Protein AF-A0AAF0R023-F1 (afdb_monomer)

Foldseek 3Di:
DDDDDDDDDDDDDDDDDDDDDDDDDDDPPFWKKKKKKWFFKWAQFDCPDPFFFKKKWKDQDPLDIDIFDTHRPCGRIGGGRDMDIDIDTPCLQPDQPGWMKMWMWGDDPFDTHTRWIFIGHNCVLDPPPDDQPPDPPQKDKDKTFTAGPVRHTGIITIMMIGMGTPPPDDDDDPPDPPPDPDDPPPPVVVVVVVPPDDDDDDDDPVVVVVVVVVVVVVVPPDDDDDDDDDDDDDDDDDDDDDDDDDDDDDDDPDDDDPVVVVVVVVVVVVVVDDDDDDDDDDDDDDDDDDDDDDDDDDDDDDDDDDPVNVVVVPPDDDDPDPDDDDDDDDDDDDDDDDDDDDDDDDDDDDDDDDDDDDDDDDDDDDDDDDDDDPPPPPPPQAADDFPFDDDDFDDAQQFQQQWDALDQKIKGWFQDWDWADKQAFPDDPFKIKTKTQGDPDDPQWFFLETAMAIVVDRHTLFTFMTMHGNDDDDDPPPPPDDDTQKDFAPFWDWFDWDDPRGPATKTKIDRHHDPQWARAAIYMHSDPDTDDSRNGITGGPVQWAFKFFDDWRDWDDDPPDPWIKTKGQMFGPDWFQPAFFARRRHMDIHRDDDHSDGGRHTTGGRPPPLLRLDDDPSSVLVLCLQAFAKEFEDAPAQQAFADQLVLLVLFKFKDFPPDPDTDRAHSLNQVFDFADAADQGIEIAAHDPDPVSSSVSRSYDLVHWFWAWAWGQTSNSQKIKIKTKIWTQWFAFWWKWFQPDIRGFDCQLIAGTAIAIKIFIAGSSRRHTAWMWFFDDVATDTGGQVPADDDDRNHTYWWQFHRNGGTDRDADWDFDAPVVRRTHTITGTDGHPRIDRNSPRYAHQYDCSNDPPSHHHGRCLRNNYFHGAWWADPLVPRVVVVQVPDDPVPPDDPVVVCVRYDPSSGIGHGHGHPCNPPCSRGPGGD

Sequence (926 aa):
MDPTTTTNLVIPTPQSSSLSYQPSPNNNNNNSHILEITLISAQDLAPVSKSLRTYALTWINPNRKRSTKVDNEGHNSPTWNDKFSFKVNEEFLYSENSAVHVEIYTVSWFRDVLVGTINVQLNNLISPCVNFQNSSNGKRFVALQIRRPSGNPQGILNMGVAIIESSMRSMPLICKEIMDPTSLDYRDILDKKMSENYQEVVDDDKQRELNEKVQLWRSMSLGYSEVNNDEFPIKGGSICNGSMVNGSELCSDVGPSASIVAAEIAAKRYQQLLPTVQPEQQQEVETKKSKEMEDGESSLILEDLTAEEAYVKGLLSSNREKLRKETIATQTQAINGGHVRRNSDGGGLFSCFGNAYEEMFGSDCCCWDSFTDYNYDEIEPQSFTLPSPIPQWPQGKGFAQGKICLGEIEAVQITKFKKIWSCTPLFGKSKSVSFYKPDEIPQGFSIVGHYCQPDSVKNITGYVLAVKDLKPKKSLQDLTSKLPALAKPVNYTLVYNANALYKEVGYIWLPNAPVGYKAMGFVATAEPNEPNLDEVKCVRADLTESCETCEVVFSANSFFAKRQFQVWKTRPCKRGMLCRGVSVGTFFCSTSFTKGDDLTVACLKNLDSSLQAMPILEQVHALIKHYGPTVYFHPDEIYLPSSVPWFFSNGALLFKDGKDNGITIDAKGSNLPAGGRNDGKYWLDLPNKDVENRQTVKCGKIETAELYVHVKPAEGGTCTDIAMWIFCPFNGPATLKVGLINLSLNKVGEHICDWEHYTLRISNFSGELCSVYFSEHSGGEWVDARDLEFIEGNKSVVYASRNGHASFPHPGCYLQGNTKLGIGARNDCAKSKYYVDSSSKYRIIAAEYLGEGTVVEPPWLQYMREWGPTIEYKSGYEVDEILKHLPSFFRFSVETLVELFPTELYGEAGPTGPKEKNNWFGDERW

Organism: Solanum verrucosum (NCBI:txid315347)

Nearest PDB structures (foldseek):
  9bky-assembly3_C  TM=7.500E-01  e=1.943E-08  Trichomonas vaginalis G3
  1wfj-assembly1_A  TM=7.211E-01  e=1.690E-07  Arabidopsis thaliana
  7vs3-assembly1_A  TM=7.410E-01  e=4.942E-06  Rattus norvegicus
  6fdg-assembly1_D  TM=3.000E-01  e=9.853E+00  Staphylococcus aureus

Solvent-accessible surface area (backbone atoms only — not comparable to full-atom values): 56007 Å² total; per-residue (Å²): 134,86,89,84,89,86,91,89,87,85,89,84,87,81,90,87,88,84,90,78,91,77,84,77,97,71,81,86,73,83,62,44,33,36,43,34,40,28,49,38,34,39,34,61,43,62,84,87,49,102,65,38,26,34,32,38,40,37,30,76,46,92,82,55,68,46,70,48,61,73,26,77,77,41,44,48,42,30,59,62,66,37,76,50,76,44,84,39,43,62,68,58,70,70,38,90,84,29,40,42,38,35,40,33,32,27,63,52,98,84,62,66,44,74,45,25,36,39,79,43,48,43,65,82,75,50,65,92,88,61,81,72,83,84,46,102,77,52,66,46,77,49,78,42,74,21,21,29,88,85,67,49,77,48,33,41,36,36,36,38,40,34,71,42,66,68,86,80,66,78,80,84,88,86,80,87,74,93,87,77,96,81,72,97,64,72,60,68,63,49,58,59,67,71,70,79,84,79,87,91,86,84,89,60,74,68,64,54,62,51,51,56,53,53,55,62,63,65,75,76,76,83,84,86,84,89,87,82,87,81,89,88,79,92,81,87,80,85,87,90,80,90,82,86,92,85,91,86,92,84,91,74,100,71,78,81,54,69,71,56,56,51,50,54,55,53,53,62,55,60,76,75,70,79,83,87,87,85,85,88,86,89,88,87,88,90,86,87,87,86,90,86,83,86,90,82,92,78,86,86,83,87,82,90,83,56,79,65,61,60,59,75,65,70,83,84,78,89,78,99,79,86,90,81,93,83,87,81,88,86,80,90,88,82,88,89,86,82,88,82,92,78,86,86,81,88,90,81,81,89,89,89,82,85,88,86,81,82,88,80,91,83,89,79,90,83,82,82,80,89,84,68,86,80,78,72,75,83,72,74,59,50,59,68,78,72,85,42,83,85,73,90,71,64,93,63,85,28,38,45,65,50,43,43,71,27,59,54,35,38,37,32,80,35,61,46,62,43,83,58,46,43,61,32,58,69,71,76,97,64,81,36,37,34,33,27,44,74,41,90,75,57,92,79,51,44,37,31,42,24,38,69,51,34,62,91,54,66,53,38,76,65,41,37,44,28,37,26,68,44,78,74,83,85,59,99,76,78,81,75,82,78,75,65,52,57,41,54,30,78,52,71,45,83,66,47,68,52,56,98,62,34,75,40,57,32,34,33,29,41,50,39,40,43,95,69,39,32,19,47,21,32,45,74,38,50,56,94,66,82,79,60,57,79,72,36,38,15,38,29,46,90,52,39,29,63,38,40,76,75,48,77,59,44,71,50,80,53,96,88,49,102,47,49,42,37,31,24,41,50,36,38,68,56,68,19,51,89,31,36,22,21,59,44,52,22,38,48,72,40,44,78,78,58,98,77,64,85,61,86,41,32,19,38,31,39,63,46,87,76,53,48,27,48,68,43,73,71,34,47,55,50,47,37,51,50,42,28,33,40,36,21,35,21,74,86,55,65,49,35,35,20,25,70,43,56,52,24,66,73,46,22,23,44,36,39,69,98,44,96,73,59,40,82,43,43,54,56,26,73,78,53,69,68,48,82,65,70,75,81,49,39,28,24,45,70,38,87,90,44,71,68,58,29,51,50,49,34,31,34,39,57,92,59,35,41,28,43,25,36,47,38,44,29,54,34,38,52,23,40,31,42,35,38,30,42,40,23,45,22,28,36,42,38,33,40,28,52,60,90,48,75,46,76,44,88,60,41,60,51,39,38,42,34,72,45,42,37,32,42,34,25,35,19,35,69,64,44,72,52,28,39,32,27,31,39,89,96,40,37,51,78,43,48,55,88,79,53,45,64,82,58,62,54,14,32,47,33,20,20,18,42,43,64,47,34,32,33,65,57,70,45,78,46,60,59,59,49,65,91,67,34,28,26,44,45,34,43,21,32,82,46,94,48,62,46,51,41,38,76,34,56,44,73,38,42,38,74,90,71,41,90,78,72,50,69,60,56,51,46,72,34,36,36,32,31,36,6,62,63,45,83,49,72,36,66,57,66,52,52,53,52,58,70,73,48,60,81,92,70,71,65,54,73,78,56,48,63,74,68,42,69,69,56,58,59,41,41,74,30,35,59,41,70,74,73,40,73,47,61,60,32,51,78,65,120

InterPro domains:
  IPR000008 C2 domain [PF00168] (34-127)
  IPR000008 C2 domain [PS50004] (13-135)
  IPR000008 C2 domain [SM00239] (34-134)
  IPR009291 Vacuolar protein sorting-associated protein 62 [PF06101] (381-924)
  IPR035892 C2 domain superfamily [G3DSA:2.60.40.150] (27-172)
  IPR035892 C2 domain superfamily [SSF49562] (29-165)
  IPR044750 SRC2/BAP, C2 domain [cd04051] (34-158)

pLDDT: mean 71.42, std 27.07, range [22.09, 98.56]

Secondary structure (DSSP, 8-state):
-------------------------------EEEEEEEEEEEES----SSS--EEEEEESSTT--EEPPPBSSSTTS-EEEEEEEEEEEHHHHH-TT-EEEEEEEE--SSS-EEEEEEEEEHHHHS-TTS-TTSSTT-EEEEEEEEE-TTS-EEEEEEEEEEEEETTS-PPP---SS------TTTTHHHHHHHSS--S-----HHHHHHHHHHHHHHSS----------------------------------PPPHHHHHHHHHHHHHTT----------------------------------HHHHHHT----------S----------------------------------------------------------B---SSPPP-----SSTTSSEEE-SSEEEEEE--EEEEEE--BSSSS---EEEEEE-SPPTT-EESS-EEEETT--SB---EEEEEE------TT--S-PPPSEE--SEEEEEEE--TTBSS--EEEEEEPPTTEEB-S-EEESSSSPPPTTSS-EEEGGGEE-EEEEEEEEEE--TT-S--EEEEEEEESS-STT--EE--S-EEEESS--BTBPPSB-EEE---TT-TTSPPHHHHHHHHHHH-PEEEPPTT--S----HHHHHHTT-EEEETTEEEEEEPPTT-TTS--SS---SSEEEE--SS-HHHHHHHHT--TTT--EEEEEEEEGGGTEEEEEEEEEEEEEPPPEEEETTEEEE-SSTT-EEEEEEEEEEEEETTT--EEEEEEEETTEEEEEETTSS-EEETTEEEEEEPTTT--EESSSEEEEEEETTTTEEEEEEE---S-EEETTTSEEEEE-GGG-TTSS---GGGG--SBSS--B---HHHHHHHHHHHS-GGG---HHHHHHHS-GGGG-BPPPB-GGGSTTTTSPPP-

Radius of gyration: 37.89 Å; Cα contacts (8 Å, |Δi|>4): 1680; chains: 1; bounding box: 140×113×100 Å

Structure (mmCIF, N/CA/C/O backbone):
data_AF-A0AAF0R023-F1
#
_entry.id   AF-A0AAF0R023-F1
#
loop_
_atom_site.group_PDB
_atom_site.id
_atom_site.type_symbol
_atom_site.label_atom_id
_atom_site.label_alt_id
_atom_site.label_comp_id
_atom_site.label_asym_id
_atom_site.label_entity_id
_atom_site.label_seq_id
_atom_site.pdbx_PDB_ins_code
_atom_site.Cartn_x
_atom_site.Cartn_y
_atom_site.Cartn_z
_atom_site.occupancy
_atom_site.B_iso_or_equiv
_atom_site.auth_seq_id
_atom_site.auth_comp_id
_atom_site.auth_asym_id
_atom_site.auth_atom_id
_atom_site.pdbx_PDB_model_num
ATOM 1 N N . MET A 1 1 ? -69.428 -19.909 -26.453 1.00 36.09 1 MET A N 1
ATOM 2 C CA . MET A 1 1 ? -70.009 -21.246 -26.679 1.00 36.09 1 MET A CA 1
ATOM 3 C C . MET A 1 1 ? -69.360 -22.168 -25.669 1.00 36.09 1 MET A C 1
ATOM 5 O O . MET A 1 1 ? -68.143 -22.126 -25.567 1.00 36.09 1 MET A O 1
ATOM 9 N N . ASP A 1 2 ? -70.165 -22.902 -24.911 1.00 35.84 2 ASP A N 1
ATOM 10 C CA . ASP A 1 2 ? -69.739 -24.032 -24.067 1.00 35.84 2 ASP A CA 1
ATOM 11 C C . ASP A 1 2 ? -69.562 -25.307 -24.938 1.00 35.84 2 ASP A C 1
ATOM 13 O O . ASP A 1 2 ? -69.981 -25.250 -26.103 1.00 35.84 2 ASP A O 1
ATOM 17 N N . PRO A 1 3 ? -68.982 -26.439 -24.457 1.00 52.03 3 PRO A N 1
ATOM 18 C CA . PRO A 1 3 ? -68.932 -26.878 -23.053 1.00 52.03 3 PRO A CA 1
ATOM 19 C C . PRO A 1 3 ? -67.569 -27.377 -22.506 1.00 52.03 3 PRO A C 1
ATOM 21 O O . PRO A 1 3 ? -66.517 -27.266 -23.131 1.00 52.03 3 PRO A O 1
ATOM 24 N N . THR A 1 4 ? -67.640 -27.914 -21.284 1.00 39.97 4 THR A N 1
ATOM 25 C CA . THR A 1 4 ? -66.586 -28.255 -20.310 1.00 39.97 4 THR A CA 1
ATOM 26 C C . THR A 1 4 ? -66.338 -29.778 -20.150 1.00 39.97 4 THR A C 1
ATOM 28 O O . THR A 1 4 ? -66.949 -30.578 -20.854 1.00 39.97 4 THR A O 1
ATOM 31 N N . THR A 1 5 ? -65.562 -30.165 -19.110 1.00 34.00 5 THR A N 1
ATOM 32 C CA . THR A 1 5 ? -65.479 -31.501 -18.433 1.00 34.00 5 THR A CA 1
ATOM 33 C C . THR A 1 5 ? -64.321 -32.408 -18.928 1.00 34.00 5 THR A C 1
ATOM 35 O O . THR A 1 5 ? -64.298 -32.708 -20.113 1.00 34.00 5 THR A O 1
ATOM 38 N N . THR A 1 6 ? -63.268 -32.854 -18.200 1.00 30.27 6 THR A N 1
ATOM 39 C CA . THR A 1 6 ? -62.946 -33.254 -16.783 1.00 30.27 6 THR A CA 1
ATOM 40 C C . THR A 1 6 ? -62.822 -34.797 -16.612 1.00 30.27 6 THR A C 1
ATOM 42 O O . THR A 1 6 ? -63.419 -35.525 -17.396 1.00 30.27 6 THR A O 1
ATOM 45 N N . THR A 1 7 ? -62.099 -35.288 -15.572 1.00 30.61 7 THR A N 1
ATOM 46 C CA . THR A 1 7 ? -61.866 -36.712 -15.127 1.00 30.61 7 THR A CA 1
ATOM 47 C C . THR A 1 7 ? -60.725 -37.480 -15.845 1.00 30.61 7 THR A C 1
ATOM 49 O O . THR A 1 7 ? -60.448 -37.158 -16.993 1.00 30.61 7 THR A O 1
ATOM 52 N N . ASN A 1 8 ? -59.958 -38.452 -15.291 1.00 28.77 8 ASN A N 1
ATOM 53 C CA . ASN A 1 8 ? -59.784 -39.135 -13.968 1.00 28.77 8 ASN A CA 1
ATOM 54 C C . ASN A 1 8 ? -58.262 -39.469 -13.775 1.00 28.77 8 ASN A C 1
ATOM 56 O O . ASN A 1 8 ? -57.543 -39.470 -14.767 1.00 28.77 8 ASN A O 1
ATOM 60 N N . LEU A 1 9 ? -57.610 -39.640 -12.606 1.00 25.27 9 LEU A N 1
ATOM 61 C CA . LEU A 1 9 ? -57.798 -40.429 -11.354 1.00 25.27 9 LEU A CA 1
ATOM 62 C C . LEU A 1 9 ? -57.325 -41.923 -11.345 1.00 25.27 9 LEU A C 1
ATOM 64 O O . LEU A 1 9 ? -58.123 -42.828 -11.541 1.00 25.27 9 LEU A O 1
ATOM 68 N N . VAL A 1 10 ? -56.033 -42.134 -11.008 1.00 26.48 10 VAL A N 1
ATOM 69 C CA . VAL A 1 10 ? -55.490 -42.899 -9.832 1.00 26.48 10 VAL A CA 1
ATOM 70 C C . VAL A 1 10 ? -55.671 -44.448 -9.662 1.00 26.48 10 VAL A C 1
ATOM 72 O O . VAL A 1 10 ? -56.743 -44.909 -9.302 1.00 26.48 10 VAL A O 1
ATOM 75 N N . ILE A 1 11 ? -54.529 -45.182 -9.745 1.00 30.48 11 ILE A N 1
ATOM 76 C CA . ILE A 1 11 ? -53.965 -46.283 -8.872 1.00 30.48 11 ILE A CA 1
ATOM 77 C C . ILE A 1 11 ? -54.788 -47.586 -8.607 1.00 30.48 11 ILE A C 1
ATOM 79 O O . ILE A 1 11 ? -55.893 -47.507 -8.074 1.00 30.48 11 ILE A O 1
ATOM 83 N N . PRO A 1 12 ? -54.243 -48.801 -8.913 1.00 27.03 12 PRO A N 1
ATOM 84 C CA . PRO A 1 12 ? -53.448 -49.629 -7.951 1.00 27.03 12 PRO A CA 1
ATOM 85 C C . PRO A 1 12 ? -52.151 -50.279 -8.533 1.00 27.03 12 PRO A C 1
ATOM 87 O O . PRO A 1 12 ? -52.122 -50.554 -9.727 1.00 27.03 12 PRO A O 1
ATOM 90 N N . THR A 1 13 ? -50.972 -50.418 -7.878 1.00 26.06 13 THR A N 1
ATOM 91 C CA . THR A 1 13 ? -50.497 -51.153 -6.648 1.00 26.06 13 THR A CA 1
ATOM 92 C C . THR A 1 13 ? -50.616 -52.698 -6.672 1.00 26.06 13 THR A C 1
ATOM 94 O O . THR A 1 13 ? -51.583 -53.170 -7.265 1.00 26.06 13 THR A O 1
ATOM 97 N N . PRO A 1 14 ? -49.728 -53.509 -6.007 1.00 34.84 14 PRO A N 1
ATOM 98 C CA . PRO A 1 14 ? -48.601 -53.181 -5.089 1.00 34.84 14 PRO A CA 1
ATOM 99 C C . PRO A 1 14 ? -47.279 -54.031 -5.227 1.00 34.84 14 PRO A C 1
ATOM 101 O O . PRO A 1 14 ? -47.187 -54.898 -6.084 1.00 34.84 14 PRO A O 1
ATOM 104 N N . GLN A 1 15 ? -46.338 -53.852 -4.265 1.00 26.00 15 GLN A N 1
ATOM 105 C CA . GLN A 1 15 ? -45.294 -54.812 -3.777 1.00 26.00 15 GLN A CA 1
ATOM 106 C C . GLN A 1 15 ? -44.097 -55.174 -4.710 1.00 26.00 15 GLN A C 1
ATOM 108 O O . GLN A 1 15 ? -44.227 -55.163 -5.924 1.00 26.00 15 GLN A O 1
ATOM 113 N N . SER A 1 16 ? -42.882 -55.521 -4.236 1.00 26.62 16 SER A N 1
ATOM 114 C CA . SER A 1 16 ? -42.219 -55.439 -2.901 1.00 26.62 16 SER A CA 1
ATOM 115 C C . SER A 1 16 ? -40.740 -55.897 -2.991 1.00 26.62 16 SER A C 1
ATOM 117 O O . SER A 1 16 ? -40.455 -56.738 -3.834 1.00 26.62 16 SER A O 1
ATOM 119 N N . SER A 1 17 ? -39.781 -55.578 -2.102 1.00 27.00 17 SER A N 1
ATOM 120 C CA . SER A 1 17 ? -39.481 -54.381 -1.274 1.00 27.00 17 SER A CA 1
ATOM 121 C C . SER A 1 17 ? -38.222 -54.648 -0.411 1.00 27.00 17 SER A C 1
ATOM 123 O O . SER A 1 17 ? -38.174 -55.683 0.251 1.00 27.00 17 SER A O 1
ATOM 125 N N . SER A 1 18 ? -37.264 -53.715 -0.308 1.00 25.94 18 SER A N 1
ATOM 126 C CA . SER A 1 18 ? -36.135 -53.779 0.651 1.00 25.94 18 SER A CA 1
ATOM 127 C C . SER A 1 18 ? -35.788 -52.384 1.188 1.00 25.94 18 SER A C 1
ATOM 129 O O . SER A 1 18 ? -35.617 -51.459 0.396 1.00 25.94 18 SER A O 1
ATOM 131 N N . LEU A 1 19 ? -35.701 -52.217 2.513 1.00 28.05 19 LEU A N 1
ATOM 132 C CA . LEU A 1 19 ? -35.513 -50.907 3.151 1.00 28.05 19 LEU A CA 1
ATOM 133 C C . LEU A 1 19 ? 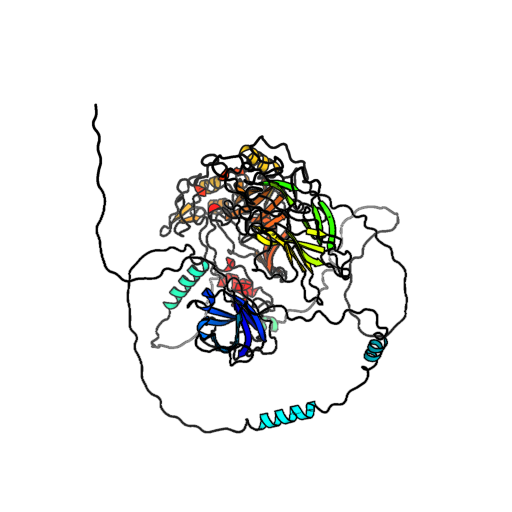-34.034 -50.515 3.277 1.00 28.05 19 LEU A C 1
ATOM 135 O O . LEU A 1 19 ? -33.206 -51.327 3.678 1.00 28.05 19 LEU A O 1
ATOM 139 N N . SER A 1 20 ? -33.756 -49.223 3.106 1.00 25.52 20 SER A N 1
ATOM 140 C CA . SER A 1 20 ? -32.602 -48.540 3.701 1.00 25.52 20 SER A CA 1
ATOM 141 C C . SER A 1 20 ? -33.108 -47.405 4.593 1.00 25.52 20 SER A C 1
ATOM 143 O O . SER A 1 20 ? -33.772 -46.489 4.104 1.00 25.52 20 SER A O 1
ATOM 145 N N . TYR A 1 21 ? -32.815 -47.457 5.894 1.00 24.88 21 TYR A N 1
ATOM 146 C CA . TYR A 1 21 ? -33.100 -46.351 6.816 1.00 24.88 21 TYR A CA 1
ATOM 147 C C . TYR A 1 21 ? -32.304 -45.101 6.407 1.00 24.88 21 TYR A C 1
ATOM 149 O O . TYR A 1 21 ? -31.094 -45.189 6.208 1.00 24.88 21 TYR A O 1
ATOM 157 N N . GLN A 1 22 ? -32.953 -43.934 6.368 1.00 26.08 22 GLN A N 1
ATOM 158 C CA . GLN A 1 22 ? -32.261 -42.644 6.436 1.00 26.08 22 GLN A CA 1
ATOM 159 C C . GLN A 1 22 ? -32.492 -42.008 7.815 1.00 26.08 22 GLN A C 1
ATOM 161 O O . GLN A 1 22 ? -33.649 -41.814 8.195 1.00 26.08 22 GLN A O 1
ATOM 166 N N . PRO A 1 23 ? -31.431 -41.675 8.573 1.00 27.20 23 PRO A N 1
ATOM 167 C CA . PRO A 1 23 ? -31.535 -40.821 9.751 1.00 27.20 23 PRO A CA 1
ATOM 168 C C . PRO A 1 23 ? -31.774 -39.361 9.342 1.00 27.20 23 PRO A C 1
ATOM 170 O O . PRO A 1 23 ? -31.155 -38.860 8.404 1.00 27.20 23 PRO A O 1
ATOM 173 N N . SER A 1 24 ? -32.640 -38.660 10.072 1.00 25.28 24 SER A N 1
ATOM 174 C CA . SER A 1 24 ? -32.877 -37.225 9.883 1.00 25.28 24 SER A CA 1
ATOM 175 C C . SER A 1 24 ? -31.652 -36.387 10.290 1.00 25.28 24 SER A C 1
ATOM 177 O O . SER A 1 24 ? -31.042 -36.692 11.317 1.00 25.28 24 SER A O 1
ATOM 179 N N . PRO A 1 25 ? -31.327 -35.285 9.588 1.00 32.72 25 PRO A N 1
ATOM 180 C CA . PRO A 1 25 ? -30.256 -34.381 10.000 1.00 32.72 25 PRO A CA 1
ATOM 181 C C . PRO A 1 25 ? -30.702 -33.528 11.200 1.00 32.72 25 PRO A C 1
ATOM 183 O O . PRO A 1 25 ? -31.408 -32.536 11.039 1.00 32.72 25 PRO A O 1
ATOM 186 N N . ASN A 1 26 ? -30.298 -33.916 12.411 1.00 31.77 26 ASN A N 1
ATOM 187 C CA . ASN A 1 26 ? -30.487 -33.134 13.636 1.00 31.77 26 ASN A CA 1
ATOM 188 C C . ASN A 1 26 ? -29.330 -33.381 14.620 1.00 31.77 26 ASN A C 1
ATOM 190 O O . ASN A 1 26 ? -28.883 -34.513 14.774 1.00 31.77 26 ASN A O 1
ATOM 194 N N . ASN A 1 27 ? -28.903 -32.325 15.321 1.00 32.03 27 ASN A N 1
ATOM 195 C CA . ASN A 1 27 ? -27.838 -32.309 16.339 1.00 32.03 27 ASN A CA 1
ATOM 196 C C . ASN A 1 27 ? -26.435 -32.779 15.895 1.00 32.03 27 ASN A C 1
ATOM 198 O O . ASN A 1 27 ? -25.918 -33.778 16.393 1.00 32.03 27 ASN A O 1
ATOM 202 N N . ASN A 1 28 ? -25.733 -31.950 15.112 1.00 33.25 28 ASN A N 1
ATOM 203 C CA . ASN A 1 28 ? -24.264 -31.962 15.127 1.00 33.25 28 ASN A CA 1
ATOM 204 C C . ASN A 1 28 ? -23.749 -31.344 16.441 1.00 33.25 28 ASN A C 1
ATOM 206 O O . ASN A 1 28 ? -23.366 -30.173 16.494 1.00 33.25 28 ASN A O 1
ATOM 210 N N . ASN A 1 29 ? -23.717 -32.143 17.510 1.00 40.25 29 ASN A N 1
ATOM 211 C CA . ASN A 1 29 ? -22.811 -31.873 18.624 1.00 40.25 29 ASN A CA 1
ATOM 212 C C . ASN A 1 29 ? -21.381 -32.045 18.099 1.00 40.25 29 ASN A C 1
ATOM 214 O O . ASN A 1 29 ? -20.931 -33.167 17.887 1.00 40.25 29 ASN A O 1
ATOM 218 N N . ASN A 1 30 ? -20.669 -30.939 17.876 1.00 46.41 30 ASN A N 1
ATOM 219 C CA . ASN A 1 30 ? -19.272 -30.969 17.444 1.00 46.41 30 ASN A CA 1
ATOM 220 C C . ASN A 1 30 ? -18.364 -31.427 18.598 1.00 46.41 30 ASN A C 1
ATOM 222 O O . ASN A 1 30 ? -17.707 -30.610 19.250 1.00 46.41 30 ASN A O 1
ATOM 226 N N . ASN A 1 31 ? -18.323 -32.740 18.829 1.00 58.59 31 ASN A N 1
ATOM 227 C CA . ASN A 1 31 ? -17.339 -33.394 19.679 1.00 58.59 31 ASN A CA 1
ATOM 228 C C . ASN A 1 31 ? -15.934 -33.051 19.173 1.00 58.59 31 ASN A C 1
ATOM 230 O O . ASN A 1 31 ? -15.495 -33.486 18.107 1.00 58.59 31 ASN A O 1
ATOM 234 N N . SER A 1 32 ? -15.223 -32.234 19.945 1.00 70.12 32 SER A N 1
ATOM 235 C CA . SER A 1 32 ? -13.795 -32.032 19.748 1.00 70.12 32 SER A CA 1
ATOM 236 C C . SER A 1 32 ? -12.995 -32.920 20.682 1.00 70.12 32 SER A C 1
ATOM 238 O O . SER A 1 32 ? -13.311 -33.045 21.867 1.00 70.12 32 SER A O 1
ATOM 240 N N . HIS A 1 33 ? -11.889 -33.436 20.177 1.00 79.25 33 HIS A N 1
ATOM 241 C CA . HIS A 1 33 ? -10.875 -34.116 20.966 1.00 79.25 33 HIS A CA 1
ATOM 242 C C . HIS A 1 33 ? -9.601 -33.269 20.980 1.00 79.25 33 HIS A C 1
ATOM 244 O O . HIS A 1 33 ? -9.396 -32.392 20.133 1.00 79.25 33 HIS A O 1
ATOM 250 N N . ILE A 1 34 ? -8.741 -33.524 21.958 1.00 84.44 34 ILE A N 1
ATOM 251 C CA . ILE A 1 34 ? -7.403 -32.947 22.029 1.00 84.44 34 ILE A CA 1
ATOM 252 C C . ILE A 1 34 ? -6.410 -34.072 21.755 1.00 84.44 34 ILE A C 1
ATOM 254 O O . ILE A 1 34 ? -6.267 -34.991 22.561 1.00 84.44 34 ILE A O 1
ATOM 258 N N . LEU A 1 35 ? -5.729 -33.987 20.615 1.00 88.19 35 LEU A N 1
ATOM 259 C CA . LEU A 1 35 ? -4.584 -34.822 20.280 1.00 88.19 35 LEU A CA 1
ATOM 260 C C . LEU A 1 35 ? -3.346 -34.231 20.965 1.00 88.19 35 LEU A C 1
ATOM 262 O O . LEU A 1 35 ? -2.888 -33.139 20.623 1.00 88.19 35 LEU A O 1
ATOM 266 N N . GLU A 1 36 ? -2.824 -34.936 21.960 1.00 90.50 36 GLU A N 1
ATOM 267 C CA . GLU A 1 36 ? -1.610 -34.582 22.689 1.00 90.50 36 GLU A CA 1
ATOM 268 C C . GLU A 1 36 ? -0.404 -35.277 22.052 1.00 90.50 36 GLU A C 1
ATOM 270 O O . GLU A 1 36 ? -0.411 -36.494 21.878 1.00 90.50 36 GLU A O 1
ATOM 275 N N . ILE A 1 37 ? 0.637 -34.508 21.721 1.00 93.12 37 ILE A N 1
ATOM 276 C CA . ILE A 1 37 ? 1.876 -35.008 21.107 1.00 93.12 37 ILE A CA 1
ATOM 277 C C . ILE A 1 37 ? 3.052 -34.521 21.952 1.00 93.12 37 ILE A C 1
ATOM 279 O O . ILE A 1 37 ? 3.136 -33.341 22.274 1.00 93.12 37 ILE A O 1
ATOM 283 N N . THR A 1 38 ? 3.966 -35.406 22.331 1.00 93.75 38 THR A N 1
ATOM 284 C CA . THR A 1 38 ? 5.185 -35.069 23.081 1.00 93.75 38 THR A CA 1
ATOM 285 C C . THR A 1 38 ? 6.397 -35.482 22.263 1.00 93.75 38 THR A C 1
ATOM 287 O O . THR A 1 38 ? 6.521 -36.655 21.917 1.00 93.75 38 THR A O 1
ATOM 290 N N . LEU A 1 39 ? 7.289 -34.541 21.957 1.00 95.25 39 LEU A N 1
ATOM 291 C CA . LEU A 1 39 ? 8.565 -34.832 21.303 1.00 95.25 39 LEU A CA 1
ATOM 292 C C . LEU A 1 39 ? 9.616 -35.017 22.397 1.00 95.25 39 LEU A C 1
ATOM 294 O O . LEU A 1 39 ? 9.943 -34.079 23.120 1.00 95.25 39 LEU A O 1
ATOM 298 N N . ILE A 1 40 ? 10.076 -36.255 22.568 1.00 93.56 40 ILE A N 1
ATOM 299 C CA . ILE A 1 40 ? 10.863 -36.675 23.732 1.00 93.56 40 ILE A CA 1
ATOM 300 C C . ILE A 1 40 ? 12.339 -36.428 23.442 1.00 93.56 40 ILE A C 1
ATOM 302 O O . ILE A 1 40 ? 12.955 -35.552 24.046 1.00 93.56 40 ILE A O 1
ATOM 306 N N . SER A 1 41 ? 12.875 -37.155 22.466 1.00 95.88 41 SER A N 1
ATOM 307 C CA . SER A 1 41 ? 14.271 -37.093 22.040 1.00 95.88 41 SER A CA 1
ATOM 308 C C . SER A 1 41 ? 14.426 -37.611 20.614 1.00 95.88 41 SER A C 1
ATOM 310 O O . SER A 1 41 ? 13.551 -38.321 20.114 1.00 95.88 41 SER A O 1
ATOM 312 N N . ALA A 1 42 ? 15.545 -37.297 19.970 1.00 96.00 42 ALA A N 1
ATOM 313 C CA . ALA A 1 42 ? 16.013 -38.007 18.785 1.00 96.00 42 ALA A CA 1
ATOM 314 C C . ALA A 1 42 ? 17.369 -38.679 19.057 1.00 96.00 42 ALA A C 1
ATOM 316 O O . ALA A 1 42 ? 18.023 -38.391 20.055 1.00 96.00 42 ALA A O 1
ATOM 317 N N . GLN A 1 43 ? 17.773 -39.602 18.189 1.00 93.81 43 GLN A N 1
ATOM 318 C CA . GLN A 1 43 ? 19.025 -40.362 18.274 1.00 93.81 43 GLN A CA 1
ATOM 319 C C . GLN A 1 43 ? 19.643 -40.502 16.881 1.00 93.81 43 GLN A C 1
ATOM 321 O O . GLN A 1 43 ? 18.905 -40.621 15.903 1.00 93.81 43 GLN A O 1
ATOM 326 N N . ASP A 1 44 ? 20.977 -40.516 16.804 1.00 91.81 44 ASP A N 1
ATOM 327 C CA . ASP A 1 44 ? 21.763 -40.698 15.569 1.00 91.81 44 ASP A CA 1
ATOM 328 C C . ASP A 1 44 ? 21.356 -39.764 14.404 1.00 91.81 44 ASP A C 1
ATOM 330 O O . ASP A 1 44 ? 21.177 -40.168 13.250 1.00 91.81 44 ASP A O 1
ATOM 334 N N . LEU A 1 45 ? 21.175 -38.477 14.712 1.00 91.12 45 LEU A N 1
ATOM 335 C CA . LEU A 1 45 ? 20.888 -37.441 13.721 1.00 91.12 45 LEU A CA 1
ATOM 336 C C . LEU A 1 45 ? 22.050 -37.223 12.740 1.00 91.12 45 LEU A C 1
ATOM 338 O O . LEU A 1 45 ? 23.227 -37.303 13.093 1.00 91.12 45 LEU A O 1
ATOM 342 N N . ALA A 1 46 ? 21.702 -36.859 11.503 1.00 85.06 46 ALA A N 1
ATOM 343 C CA . ALA A 1 46 ? 22.666 -36.553 10.452 1.00 85.06 46 ALA A CA 1
ATOM 344 C C . ALA A 1 46 ? 23.623 -35.406 10.865 1.00 85.06 46 ALA A C 1
ATOM 346 O O . ALA A 1 46 ? 23.145 -34.323 11.216 1.00 85.06 46 ALA A O 1
ATOM 347 N N . PRO A 1 47 ? 24.958 -35.581 10.766 1.00 80.88 47 PRO A N 1
ATOM 348 C CA . PRO A 1 47 ? 25.942 -34.566 11.150 1.00 80.88 47 PRO A CA 1
ATOM 349 C C . PRO A 1 47 ? 26.068 -33.458 10.089 1.00 80.88 47 PRO A C 1
ATOM 351 O O . PRO A 1 47 ? 27.080 -33.333 9.406 1.00 80.88 47 PRO A O 1
ATOM 354 N N . VAL A 1 48 ? 25.020 -32.643 9.942 1.00 79.31 48 VAL A N 1
ATOM 355 C CA . VAL A 1 48 ? 24.955 -31.507 8.996 1.00 79.31 48 VAL A CA 1
ATOM 356 C C . VAL A 1 48 ? 25.647 -30.233 9.514 1.00 79.31 48 VAL A C 1
ATOM 358 O O . VAL A 1 48 ? 25.651 -29.208 8.843 1.00 79.31 48 VAL A O 1
ATOM 361 N N . SER A 1 49 ? 26.221 -30.274 10.720 1.00 73.50 49 SER A N 1
ATOM 362 C CA . SER A 1 49 ? 26.944 -29.168 11.359 1.00 73.50 49 SER A CA 1
ATOM 363 C C . SER A 1 49 ? 27.999 -29.715 12.324 1.00 73.50 49 SER A C 1
ATOM 365 O O . SER A 1 49 ? 27.800 -30.769 12.927 1.00 73.50 49 SER A O 1
ATOM 367 N N . LYS A 1 50 ? 29.090 -28.963 12.537 1.00 68.81 50 LYS A N 1
ATOM 368 C CA . LYS A 1 50 ? 30.093 -29.248 13.587 1.00 68.81 50 LYS A CA 1
ATOM 369 C C . LYS A 1 50 ? 29.533 -29.110 15.009 1.00 68.81 50 LYS A C 1
ATOM 371 O O . LYS A 1 50 ? 30.107 -29.653 15.944 1.00 68.81 50 LYS A O 1
ATOM 376 N N . SER A 1 51 ? 28.430 -28.380 15.173 1.00 74.81 51 SER A N 1
ATOM 377 C CA . SER A 1 51 ? 27.654 -28.322 16.411 1.00 74.81 51 SER A CA 1
ATOM 378 C C . SER A 1 51 ? 26.170 -28.411 16.068 1.00 74.81 51 SER A C 1
ATOM 380 O O . SER A 1 51 ? 25.608 -27.508 15.440 1.00 74.81 51 SER A O 1
ATOM 382 N N . LEU A 1 52 ? 25.559 -29.537 16.435 1.00 79.81 52 LEU A N 1
ATOM 383 C CA . LEU A 1 52 ? 24.125 -29.770 16.323 1.00 79.81 52 LEU A CA 1
ATOM 384 C C . LEU A 1 52 ? 23.445 -29.235 17.587 1.00 79.81 52 LEU A C 1
ATOM 386 O O . LEU A 1 52 ? 23.508 -29.862 18.640 1.00 79.81 52 LEU A O 1
ATOM 390 N N . ARG A 1 53 ? 22.802 -28.071 17.470 1.00 90.06 53 ARG A N 1
ATOM 391 C CA . ARG A 1 53 ? 21.938 -27.489 18.509 1.00 90.06 53 ARG A CA 1
ATOM 392 C C . ARG A 1 53 ? 20.526 -27.516 17.958 1.00 90.06 53 ARG A C 1
ATOM 394 O O . ARG A 1 53 ? 20.223 -26.724 17.070 1.00 90.06 53 ARG A O 1
ATOM 401 N N . THR A 1 54 ? 19.705 -28.482 18.343 1.00 91.12 54 THR A N 1
ATOM 402 C CA . THR A 1 54 ? 18.549 -28.876 17.522 1.00 91.12 54 THR A CA 1
ATOM 403 C C . THR A 1 54 ? 17.206 -28.586 18.169 1.00 91.12 54 THR A C 1
ATOM 405 O O . THR A 1 54 ? 17.053 -28.628 19.388 1.00 91.12 54 THR A O 1
ATOM 408 N N . TYR A 1 55 ? 16.213 -28.316 17.328 1.00 95.44 55 TYR A N 1
ATOM 409 C CA . TYR A 1 55 ? 14.805 -28.223 17.699 1.00 95.44 55 TYR A CA 1
ATOM 410 C C . TYR A 1 55 ? 13.950 -28.932 16.648 1.00 95.44 55 TYR A C 1
ATOM 412 O O . TYR A 1 55 ? 14.393 -29.163 15.522 1.00 95.44 55 TYR A O 1
ATOM 420 N N . ALA A 1 56 ? 12.715 -29.265 17.003 1.00 95.75 56 ALA A N 1
ATOM 421 C CA . ALA A 1 56 ? 11.760 -29.887 16.102 1.00 95.75 56 ALA A CA 1
ATOM 422 C C . ALA A 1 56 ? 10.505 -29.022 15.925 1.00 95.75 56 ALA A C 1
ATOM 424 O O . ALA A 1 56 ? 10.008 -28.422 16.880 1.00 95.75 56 ALA A O 1
ATOM 425 N N . LEU A 1 57 ? 9.975 -28.980 14.702 1.00 96.19 57 LEU A N 1
ATOM 426 C CA . LEU A 1 57 ? 8.649 -28.450 14.382 1.00 96.19 57 LEU A CA 1
ATOM 427 C C . LEU A 1 57 ? 7.684 -29.616 14.186 1.00 96.19 57 LEU A C 1
ATOM 429 O O . LEU A 1 57 ? 8.021 -30.554 13.476 1.00 96.19 57 LEU A O 1
ATOM 433 N N . THR A 1 58 ? 6.471 -29.557 14.734 1.00 96.00 58 THR A N 1
ATOM 434 C CA . THR A 1 58 ? 5.421 -30.563 14.496 1.00 96.00 58 THR A CA 1
ATOM 435 C C . THR A 1 58 ? 4.062 -29.935 14.199 1.00 96.00 58 THR A C 1
ATOM 437 O O . THR A 1 58 ? 3.743 -28.847 14.688 1.00 96.00 58 THR A O 1
ATOM 440 N N . TRP A 1 59 ? 3.272 -30.600 13.351 1.00 94.31 59 TRP A N 1
ATOM 441 C CA . TRP A 1 59 ? 1.930 -30.171 12.965 1.00 94.31 59 TRP A CA 1
ATOM 442 C C . TRP A 1 59 ? 1.055 -31.321 12.460 1.00 94.31 59 TRP A C 1
ATOM 444 O O . TRP A 1 59 ? 1.543 -32.354 12.007 1.00 94.31 59 TRP A O 1
ATOM 454 N N . ILE A 1 60 ? -0.255 -31.066 12.467 1.00 90.50 60 ILE A N 1
ATOM 455 C CA . ILE A 1 60 ? -1.282 -31.834 11.740 1.00 90.50 60 ILE A CA 1
ATOM 456 C C . ILE A 1 60 ? -1.914 -31.043 10.578 1.00 90.50 60 ILE A C 1
ATOM 458 O O . ILE A 1 60 ? -2.642 -31.588 9.760 1.00 90.50 60 ILE A O 1
ATOM 462 N N . ASN A 1 61 ? -1.641 -29.737 10.500 1.00 81.75 61 ASN A N 1
ATOM 463 C CA . ASN A 1 61 ? -2.044 -28.847 9.414 1.00 81.75 61 ASN A CA 1
ATOM 464 C C . ASN A 1 61 ? -0.841 -27.938 9.097 1.00 81.75 61 ASN A C 1
ATOM 466 O O . ASN A 1 61 ? -0.312 -27.335 10.037 1.00 81.75 61 ASN A O 1
ATOM 470 N N . PRO A 1 62 ? -0.379 -27.836 7.835 1.00 79.06 62 PRO A N 1
ATOM 471 C CA . PRO A 1 62 ? 0.865 -27.137 7.492 1.00 79.06 62 PRO A CA 1
ATOM 472 C C . PRO A 1 62 ? 0.875 -25.655 7.897 1.00 79.06 62 PRO A C 1
ATOM 474 O O . PRO A 1 62 ? 1.941 -25.109 8.172 1.00 79.06 62 PRO A O 1
ATOM 477 N N . ASN A 1 63 ? -0.298 -25.030 8.032 1.00 75.69 63 ASN A N 1
ATOM 478 C CA . ASN A 1 63 ? -0.442 -23.632 8.444 1.00 75.69 63 ASN A CA 1
ATOM 479 C C . ASN A 1 63 ? -0.319 -23.429 9.971 1.00 75.69 63 ASN A C 1
ATOM 481 O O . ASN A 1 63 ? -0.390 -22.297 10.443 1.00 75.69 63 ASN A O 1
ATOM 485 N N . ARG A 1 64 ? -0.186 -24.504 10.767 1.00 76.19 64 ARG A N 1
ATOM 486 C CA . ARG A 1 64 ? -0.192 -24.476 12.245 1.00 76.19 64 ARG A CA 1
ATOM 487 C C . ARG A 1 64 ? 0.944 -25.324 12.847 1.00 76.19 64 ARG A C 1
ATOM 489 O O . ARG A 1 64 ? 0.702 -26.246 13.628 1.00 76.19 64 ARG A O 1
ATOM 496 N N . LYS A 1 65 ? 2.194 -24.992 12.492 1.00 89.81 65 LYS A N 1
ATOM 497 C CA . LYS A 1 65 ? 3.420 -25.576 13.081 1.00 89.81 65 LYS A CA 1
ATOM 498 C C . LYS A 1 65 ? 3.639 -25.133 14.537 1.00 89.81 65 LYS A C 1
ATOM 500 O O . LYS A 1 65 ? 3.379 -23.985 14.894 1.00 89.81 65 LYS A O 1
ATOM 505 N N . ARG A 1 66 ? 4.125 -26.049 15.382 1.00 88.56 66 ARG A N 1
ATOM 506 C CA . ARG A 1 66 ? 4.516 -25.825 16.789 1.00 88.56 66 ARG A CA 1
ATOM 507 C C . ARG A 1 66 ? 5.960 -26.297 17.006 1.00 88.56 66 ARG A C 1
ATOM 509 O O . ARG A 1 66 ? 6.325 -27.331 16.461 1.00 88.56 66 ARG A O 1
ATOM 516 N N . SER A 1 67 ? 6.765 -25.560 17.773 1.00 94.31 67 SER A N 1
ATOM 517 C CA . SER A 1 67 ? 8.211 -25.796 17.944 1.00 94.31 67 SER A CA 1
ATOM 518 C C . SER A 1 67 ? 8.588 -26.295 19.342 1.00 94.31 67 SER A C 1
ATOM 520 O O . SER A 1 67 ? 8.051 -25.798 20.333 1.00 94.31 67 SER A O 1
ATOM 522 N N . THR A 1 68 ? 9.563 -27.201 19.441 1.00 94.31 68 THR A N 1
ATOM 523 C CA . THR A 1 68 ? 10.285 -27.468 20.700 1.00 94.31 68 THR A CA 1
ATOM 524 C C . THR A 1 68 ? 11.201 -26.297 21.063 1.00 94.31 68 THR A C 1
ATOM 526 O O . THR A 1 68 ? 11.410 -25.367 20.279 1.00 94.31 68 THR A O 1
ATOM 529 N N . LYS A 1 69 ? 11.807 -26.364 22.248 1.00 90.50 69 LYS A N 1
ATOM 530 C CA . LYS A 1 69 ? 13.028 -25.623 22.574 1.00 90.50 69 LYS A CA 1
ATOM 531 C C . LYS A 1 69 ? 14.212 -26.164 21.770 1.00 90.50 69 LYS A C 1
ATOM 533 O O . LYS A 1 69 ? 14.160 -27.263 21.214 1.00 90.50 69 LYS A O 1
ATOM 538 N N . VAL A 1 70 ? 15.290 -25.388 21.763 1.00 92.38 70 VAL A N 1
ATOM 539 C CA . VAL A 1 70 ? 16.598 -25.800 21.249 1.00 92.38 70 VAL A CA 1
ATOM 540 C C . VAL A 1 70 ? 17.331 -26.571 22.343 1.00 92.38 70 VAL A C 1
ATOM 542 O O . VAL A 1 70 ? 17.601 -26.010 23.405 1.00 92.38 70 VAL A O 1
ATOM 545 N N . ASP A 1 71 ? 17.673 -27.828 22.076 1.00 89.31 71 ASP A N 1
ATOM 546 C CA . ASP A 1 71 ? 18.696 -28.548 22.835 1.00 89.31 71 ASP A CA 1
ATOM 547 C C . ASP A 1 71 ? 20.082 -28.102 22.345 1.00 89.31 71 ASP A C 1
ATOM 549 O O . ASP A 1 71 ? 20.317 -27.991 21.140 1.00 89.31 71 ASP A O 1
ATOM 553 N N . ASN A 1 72 ? 20.990 -27.819 23.278 1.00 85.62 72 ASN A N 1
ATOM 554 C CA . ASN A 1 72 ? 22.351 -27.357 23.006 1.00 85.62 72 ASN A CA 1
ATOM 555 C C . ASN A 1 72 ? 23.426 -28.385 23.402 1.00 85.62 72 ASN A C 1
ATOM 557 O O . ASN A 1 72 ? 24.593 -28.164 23.085 1.00 85.62 72 ASN A O 1
ATOM 561 N N . GLU A 1 73 ? 23.053 -29.475 24.081 1.00 79.69 73 GLU A N 1
ATOM 562 C CA . GLU A 1 73 ? 23.981 -30.404 24.746 1.00 79.69 73 GLU A CA 1
ATOM 563 C C . GLU A 1 73 ? 23.887 -31.836 24.196 1.00 79.69 73 GLU A C 1
ATOM 565 O O . GLU A 1 73 ? 24.901 -32.525 24.112 1.00 79.69 73 GLU A O 1
ATOM 570 N N . GLY A 1 74 ? 22.711 -32.290 23.743 1.00 74.56 74 GLY A N 1
ATOM 571 C CA . GLY A 1 74 ? 22.534 -33.656 23.227 1.00 74.56 74 GLY A CA 1
ATOM 572 C C . GLY A 1 74 ? 23.189 -33.949 21.866 1.00 74.56 74 GLY A C 1
ATOM 573 O O . GLY A 1 74 ? 23.187 -35.097 21.421 1.00 74.56 74 GLY A O 1
ATOM 574 N N . HIS A 1 75 ? 23.766 -32.950 21.188 1.00 83.62 75 HIS A N 1
ATOM 575 C CA . HIS A 1 75 ? 24.441 -33.074 19.887 1.00 83.62 75 HIS A CA 1
ATOM 576 C C . HIS A 1 75 ? 23.619 -33.849 18.825 1.00 83.62 75 HIS A C 1
ATOM 578 O O . HIS A 1 75 ? 22.625 -33.337 18.311 1.00 83.62 75 HIS A O 1
ATOM 584 N N . ASN A 1 76 ? 24.036 -35.069 18.453 1.00 87.50 76 ASN A N 1
ATOM 585 C CA . ASN A 1 76 ? 23.333 -35.914 17.477 1.00 87.50 76 ASN A CA 1
ATOM 586 C C . ASN A 1 76 ? 22.180 -36.733 18.090 1.00 87.50 76 ASN A C 1
ATOM 588 O O . ASN A 1 76 ? 21.467 -37.416 17.358 1.00 87.50 76 ASN A O 1
ATOM 592 N N . SER A 1 77 ? 22.008 -36.684 19.410 1.00 90.62 77 SER A N 1
ATOM 593 C CA . SER A 1 77 ? 21.011 -37.443 20.167 1.00 90.62 77 SER A CA 1
ATOM 594 C C . SER A 1 77 ? 20.218 -36.524 21.117 1.00 90.62 77 SER A C 1
ATOM 596 O O . SER A 1 77 ? 20.283 -36.683 22.339 1.00 90.62 77 SER A O 1
ATOM 598 N N . PRO A 1 78 ? 19.522 -35.505 20.575 1.00 94.25 78 PRO A N 1
ATOM 599 C CA . PRO A 1 78 ? 18.963 -34.411 21.357 1.00 94.25 78 PRO A CA 1
ATOM 600 C C . PRO A 1 78 ? 17.749 -34.808 22.193 1.00 94.25 78 PRO A C 1
ATOM 602 O O . PRO A 1 78 ? 16.999 -35.712 21.829 1.00 94.25 78 PRO A O 1
ATOM 605 N N . THR A 1 79 ? 17.502 -34.082 23.282 1.00 93.75 79 THR A N 1
ATOM 606 C CA . THR A 1 79 ? 16.361 -34.300 24.182 1.00 93.75 79 THR A CA 1
ATOM 607 C C . THR A 1 79 ? 15.591 -33.003 24.436 1.00 93.75 79 THR A C 1
ATOM 609 O O . THR A 1 79 ? 16.146 -32.017 24.907 1.00 93.75 79 THR A O 1
ATOM 612 N N . TRP A 1 80 ? 14.283 -33.020 24.162 1.00 94.44 80 TRP A N 1
ATOM 613 C CA . TRP A 1 80 ? 13.403 -31.846 24.255 1.00 94.44 80 TRP A CA 1
ATOM 614 C C . TRP A 1 80 ? 12.346 -31.981 25.357 1.00 94.44 80 TRP A C 1
ATOM 616 O O . TRP A 1 80 ? 12.132 -31.050 26.131 1.00 94.44 80 TRP A O 1
ATOM 626 N N . ASN A 1 81 ? 11.679 -33.140 25.431 1.00 91.56 81 ASN A N 1
ATOM 627 C CA . ASN A 1 81 ? 10.523 -33.407 26.302 1.00 91.56 81 ASN A CA 1
ATOM 628 C C . ASN A 1 81 ? 9.369 -32.380 26.205 1.00 91.56 81 ASN A C 1
ATOM 630 O O . ASN A 1 81 ? 8.537 -32.288 27.112 1.00 91.56 81 ASN A O 1
ATOM 634 N N . ASP A 1 82 ? 9.285 -31.613 25.114 1.00 93.69 82 ASP A N 1
ATOM 635 C CA . ASP A 1 82 ? 8.237 -30.609 24.926 1.00 93.69 82 ASP A CA 1
ATOM 636 C C . ASP A 1 82 ? 6.922 -31.245 24.448 1.00 93.69 82 ASP A C 1
ATOM 638 O O . ASP A 1 82 ? 6.887 -32.202 23.665 1.00 93.69 82 ASP A O 1
ATOM 642 N N . LYS A 1 83 ? 5.811 -30.692 24.942 1.00 92.94 83 LYS A N 1
ATOM 643 C CA . LYS A 1 83 ? 4.452 -31.212 24.771 1.00 92.94 83 LYS A CA 1
ATOM 644 C C . LYS A 1 83 ? 3.564 -30.206 24.042 1.00 92.94 83 LYS A C 1
ATOM 646 O O . LYS A 1 83 ? 3.453 -29.048 24.436 1.00 92.94 83 LYS A O 1
ATOM 651 N N . PHE A 1 84 ? 2.843 -30.710 23.051 1.00 92.25 84 PHE A N 1
ATOM 652 C CA . PHE A 1 84 ? 1.920 -29.996 22.180 1.00 92.25 84 PHE A CA 1
ATOM 653 C C . PHE A 1 84 ? 0.503 -30.554 22.322 1.00 92.25 84 PHE A C 1
ATOM 655 O O . PHE A 1 84 ? 0.287 -31.679 22.783 1.00 92.25 84 PHE A O 1
ATOM 662 N N . SER A 1 85 ? -0.492 -29.758 21.945 1.00 90.19 85 SER A N 1
ATOM 663 C CA . SER A 1 85 ? -1.900 -30.149 22.005 1.00 90.19 85 SER A CA 1
ATOM 664 C C . SER A 1 85 ? -2.652 -29.531 20.833 1.00 90.19 85 SER A C 1
ATOM 666 O O . SER A 1 85 ? -2.618 -28.316 20.639 1.00 90.19 85 SER A O 1
ATOM 668 N N . PHE A 1 86 ? -3.313 -30.376 20.049 1.00 88.12 86 PHE A N 1
ATOM 669 C CA . PHE A 1 86 ? -4.013 -30.007 18.825 1.00 88.12 86 PHE A CA 1
ATOM 670 C C . PHE A 1 86 ? -5.499 -30.334 18.972 1.00 88.12 86 PHE A C 1
ATOM 672 O O . PHE A 1 86 ? -5.860 -31.462 19.305 1.00 88.12 86 PHE A O 1
ATOM 679 N N . LYS A 1 87 ? -6.375 -29.353 18.731 1.00 86.00 87 LYS A N 1
ATOM 680 C CA . LYS A 1 87 ? -7.825 -29.573 18.725 1.00 86.00 87 LYS A CA 1
ATOM 681 C C . LYS A 1 87 ? -8.231 -30.199 17.389 1.00 86.00 87 LYS A C 1
ATOM 683 O O . LYS A 1 87 ? -7.955 -29.615 16.344 1.00 86.00 87 LYS A O 1
ATOM 688 N N . VAL A 1 88 ? -8.888 -31.353 17.440 1.00 84.56 88 VAL A N 1
ATOM 689 C CA . VAL A 1 88 ? -9.311 -32.148 16.275 1.00 84.56 88 VAL A CA 1
ATOM 690 C C . VAL A 1 88 ? -10.787 -32.537 16.397 1.00 84.56 88 VAL A C 1
ATOM 692 O O . VAL A 1 88 ? -11.326 -32.582 17.505 1.00 84.56 88 VAL A O 1
ATOM 695 N N . ASN A 1 89 ? -11.454 -32.787 15.271 1.00 82.88 89 ASN A N 1
ATOM 696 C CA . ASN A 1 89 ? -12.792 -33.383 15.215 1.00 82.88 89 ASN A CA 1
ATOM 697 C C . ASN A 1 89 ? -12.693 -34.907 14.996 1.00 82.88 89 ASN A C 1
ATOM 699 O O . ASN A 1 89 ? -11.632 -35.417 14.636 1.00 82.88 89 ASN A O 1
ATOM 703 N N . GLU A 1 90 ? -13.796 -35.630 15.207 1.00 77.88 90 GLU A N 1
ATOM 704 C CA . GLU A 1 90 ? -13.872 -37.083 14.964 1.00 77.88 90 GLU A CA 1
ATOM 705 C C . GLU A 1 90 ? -13.496 -37.449 13.513 1.00 77.88 90 GLU A C 1
ATOM 707 O O . GLU A 1 90 ? -12.743 -38.390 13.285 1.00 77.88 90 GLU A O 1
ATOM 712 N N . GLU A 1 91 ? -13.919 -36.648 12.532 1.00 80.69 91 GLU A N 1
ATOM 713 C CA . GLU A 1 91 ? -13.550 -36.793 11.114 1.00 80.69 91 GLU A CA 1
ATOM 714 C C . GLU A 1 91 ? -12.024 -36.809 10.895 1.00 80.69 91 GLU A C 1
ATOM 716 O O . GLU A 1 91 ? -11.511 -37.693 10.210 1.00 80.69 91 GLU A O 1
ATOM 721 N N . PHE A 1 92 ? -11.269 -35.895 11.521 1.00 83.56 92 PHE A N 1
ATOM 722 C CA . PHE A 1 92 ? -9.806 -35.928 11.462 1.00 83.56 92 PHE A CA 1
ATOM 723 C C . PHE A 1 92 ? -9.214 -37.117 12.236 1.00 83.56 92 PHE A C 1
ATOM 725 O O . PHE A 1 92 ? -8.182 -37.640 11.824 1.00 83.56 92 PHE A O 1
ATOM 732 N N . LEU A 1 93 ? -9.833 -37.574 13.330 1.00 77.50 93 LEU A N 1
ATOM 733 C CA . LEU A 1 93 ? -9.342 -38.750 14.061 1.00 77.50 93 LEU A CA 1
ATOM 734 C C . LEU A 1 93 ? -9.463 -40.056 13.262 1.00 77.50 93 LEU A C 1
ATOM 736 O O . LEU A 1 93 ? -8.612 -40.924 13.433 1.00 77.50 93 LEU A O 1
ATOM 740 N N . TYR A 1 94 ? -10.488 -40.191 12.414 1.00 73.25 94 TYR A N 1
ATOM 741 C CA . TYR A 1 94 ? -10.781 -41.432 11.684 1.00 73.25 94 TYR A CA 1
ATOM 742 C C . TYR A 1 94 ? -10.446 -41.397 10.180 1.00 73.25 94 TYR A C 1
ATOM 744 O O . TYR A 1 94 ? -10.519 -42.432 9.519 1.00 73.25 94 TYR A O 1
ATOM 752 N N . SER A 1 95 ? -10.057 -40.246 9.624 1.00 81.19 95 SER A N 1
ATOM 753 C CA . SER A 1 95 ? -9.657 -40.121 8.214 1.00 81.19 95 SER A CA 1
ATOM 754 C C . SER A 1 95 ? -8.333 -40.833 7.904 1.00 81.19 95 SER A C 1
ATOM 756 O O . SER A 1 95 ? -7.308 -40.602 8.544 1.00 81.19 95 SER A O 1
ATOM 758 N N . GLU A 1 96 ? -8.328 -41.648 6.845 1.00 75.38 96 GLU A N 1
ATOM 759 C CA . GLU A 1 96 ? -7.151 -42.393 6.357 1.00 75.38 96 GLU A CA 1
ATOM 760 C C . GLU A 1 96 ? -5.989 -41.484 5.900 1.00 75.38 96 GLU A C 1
ATOM 762 O O . GLU A 1 96 ? -4.826 -41.900 5.886 1.00 75.38 96 GLU A O 1
ATOM 767 N N . ASN A 1 97 ? -6.300 -40.224 5.571 1.00 78.56 97 ASN A N 1
ATOM 768 C CA . ASN A 1 97 ? -5.340 -39.208 5.134 1.00 78.56 97 ASN A CA 1
ATOM 769 C C . ASN A 1 97 ? -4.774 -38.355 6.284 1.00 78.56 97 ASN A C 1
ATOM 771 O O . ASN A 1 97 ? -3.909 -37.511 6.046 1.00 78.56 97 ASN A O 1
ATOM 775 N N . SER A 1 98 ? -5.240 -38.541 7.521 1.00 86.38 98 SER A N 1
ATOM 776 C CA . SER A 1 98 ? -4.751 -37.773 8.669 1.00 86.38 98 SER A CA 1
ATOM 777 C C . SER A 1 98 ? -3.341 -38.194 9.068 1.00 86.38 98 SER A C 1
ATOM 779 O O . SER A 1 98 ? -3.076 -39.371 9.319 1.00 86.38 98 SER A O 1
ATOM 781 N N . ALA A 1 99 ? -2.435 -37.223 9.190 1.00 90.12 99 ALA A N 1
ATOM 782 C CA . ALA A 1 99 ? -1.040 -37.463 9.537 1.00 90.12 99 ALA A CA 1
ATOM 783 C C . ALA A 1 99 ? -0.489 -36.443 10.542 1.00 90.12 99 ALA A C 1
ATOM 785 O O . ALA A 1 99 ? -0.920 -35.291 10.606 1.00 90.12 99 ALA A O 1
ATOM 786 N N . VAL A 1 100 ? 0.500 -36.891 11.314 1.00 92.88 100 VAL A N 1
ATOM 787 C CA . VAL A 1 100 ? 1.391 -36.048 12.108 1.00 92.88 100 VAL A CA 1
ATOM 788 C C . VAL A 1 100 ? 2.692 -35.892 11.334 1.00 92.88 100 VAL A C 1
ATOM 790 O O . VAL A 1 100 ? 3.344 -36.874 10.970 1.00 92.88 100 VAL A O 1
ATOM 793 N N . HIS A 1 101 ? 3.094 -34.645 11.132 1.00 94.69 101 HIS A N 1
ATOM 794 C CA . HIS A 1 101 ? 4.382 -34.294 10.557 1.00 94.69 101 HIS A CA 1
ATOM 795 C C . HIS A 1 101 ? 5.336 -33.799 11.644 1.00 94.69 101 HIS A C 1
ATOM 797 O O . HIS A 1 101 ? 4.915 -33.156 12.616 1.00 94.69 101 HIS A O 1
ATOM 803 N N . VAL A 1 102 ? 6.629 -34.064 11.453 1.00 96.50 102 VAL A N 1
ATOM 804 C CA . VAL A 1 102 ? 7.722 -33.470 12.227 1.00 96.50 102 VAL A CA 1
ATOM 805 C C . VAL A 1 102 ? 8.885 -33.118 11.291 1.00 96.50 102 VAL A C 1
ATOM 807 O O . VAL A 1 102 ? 9.292 -33.937 10.473 1.00 96.50 102 VAL A O 1
ATOM 810 N N . GLU A 1 103 ? 9.450 -31.923 11.424 1.00 96.88 103 GLU A N 1
ATOM 811 C CA . GLU A 1 103 ? 10.763 -31.536 10.883 1.00 96.88 103 GLU A CA 1
ATOM 812 C C . GLU A 1 103 ? 11.733 -31.352 12.051 1.00 96.88 103 GLU A C 1
ATOM 814 O O . GLU A 1 103 ? 11.332 -30.861 13.104 1.00 96.88 103 GLU A O 1
ATOM 819 N N . ILE A 1 104 ? 13.006 -31.698 11.874 1.00 95.38 104 ILE A N 1
ATOM 820 C CA . ILE A 1 104 ? 14.069 -31.466 12.860 1.00 95.38 104 ILE A CA 1
ATOM 821 C C . ILE A 1 104 ? 15.112 -30.550 12.226 1.00 95.38 104 ILE A C 1
ATOM 823 O O . ILE A 1 104 ? 15.647 -30.861 11.162 1.00 95.38 104 ILE A O 1
ATOM 827 N N . TYR A 1 105 ? 15.410 -29.439 12.890 1.00 93.88 105 TYR A N 1
ATOM 828 C CA . TYR A 1 105 ? 16.332 -28.396 12.450 1.00 93.88 105 TYR A CA 1
ATOM 829 C C . TYR A 1 105 ? 17.522 -28.273 13.406 1.00 93.88 105 TYR A C 1
ATOM 831 O O . TYR A 1 105 ? 17.392 -28.539 14.601 1.00 93.88 105 TYR A O 1
ATOM 839 N N . THR A 1 106 ? 18.676 -27.825 12.903 1.00 91.38 106 THR A N 1
ATOM 840 C CA . THR A 1 106 ? 19.799 -27.363 13.735 1.00 91.38 106 THR A CA 1
ATOM 841 C C . THR A 1 106 ? 19.968 -25.852 13.625 1.00 91.38 106 THR A C 1
ATOM 843 O O . THR A 1 106 ? 19.992 -25.306 12.522 1.00 91.38 106 THR A O 1
ATOM 846 N N . VAL A 1 107 ? 20.131 -25.188 14.772 1.00 83.94 107 VAL A N 1
ATOM 847 C CA . VAL A 1 107 ? 20.296 -23.739 14.880 1.00 83.94 107 VAL A CA 1
ATOM 848 C C . VAL A 1 107 ? 21.656 -23.328 14.345 1.00 83.94 107 VAL A C 1
ATOM 850 O O . VAL A 1 107 ? 22.696 -23.573 14.973 1.00 83.94 107 VAL A O 1
ATOM 853 N N . SER A 1 108 ? 21.637 -22.662 13.198 1.00 72.31 108 SER A N 1
ATOM 854 C CA . SER A 1 108 ? 22.829 -22.106 12.565 1.00 72.31 108 SER A CA 1
ATOM 855 C C . SER A 1 108 ? 22.982 -20.623 12.901 1.00 72.31 108 SER A C 1
ATOM 857 O O . SER A 1 108 ? 22.074 -19.979 13.417 1.00 72.31 108 SER A O 1
ATOM 859 N N . TRP A 1 109 ? 24.148 -20.059 12.604 1.00 47.75 109 TRP A N 1
ATOM 860 C CA . TRP A 1 109 ? 24.399 -18.616 12.701 1.00 47.75 109 TRP A CA 1
ATOM 861 C C . TRP A 1 109 ? 23.715 -17.778 11.607 1.00 47.75 109 TRP A C 1
ATOM 863 O O . TRP A 1 109 ? 23.605 -16.563 11.755 1.00 47.75 109 TRP A O 1
ATOM 873 N N . PHE A 1 110 ? 23.280 -18.425 10.521 1.00 44.31 110 PHE A N 1
ATOM 874 C CA . PHE A 1 110 ? 22.727 -17.785 9.330 1.00 44.31 110 PHE A CA 1
ATOM 875 C C . PHE A 1 110 ? 21.259 -18.189 9.106 1.00 44.31 110 PHE A C 1
ATOM 877 O O . PHE A 1 110 ? 20.363 -17.357 9.231 1.00 44.31 110 PHE A O 1
ATOM 884 N N . ARG A 1 111 ? 21.010 -19.480 8.849 1.00 54.44 111 ARG A N 1
ATOM 885 C CA . ARG A 1 111 ? 19.678 -20.070 8.657 1.00 54.44 111 ARG A CA 1
ATOM 886 C C . ARG A 1 111 ? 19.652 -21.504 9.178 1.00 54.44 111 ARG A C 1
ATOM 888 O O . ARG A 1 111 ? 20.609 -22.250 8.980 1.00 54.44 111 ARG A O 1
ATOM 895 N N . ASP A 1 112 ? 18.566 -21.890 9.837 1.00 82.31 112 ASP A N 1
ATOM 896 C CA . ASP A 1 112 ? 18.450 -23.215 10.445 1.00 82.31 112 ASP A CA 1
ATOM 897 C C . ASP A 1 112 ? 18.371 -24.324 9.388 1.00 82.31 112 ASP A C 1
ATOM 899 O O . ASP A 1 112 ? 17.537 -24.290 8.480 1.00 82.31 112 ASP A O 1
ATOM 903 N N . VAL A 1 113 ? 19.241 -25.327 9.517 1.00 84.81 113 VAL A N 1
ATOM 904 C CA . VAL A 1 113 ? 19.404 -26.391 8.515 1.00 84.81 113 VAL A CA 1
ATOM 905 C C . VAL A 1 113 ? 18.493 -27.566 8.854 1.00 84.81 113 VAL A C 1
ATOM 907 O O . VAL A 1 113 ? 18.521 -28.068 9.979 1.00 84.81 113 VAL A O 1
ATOM 910 N N . LEU A 1 114 ? 17.703 -28.025 7.878 1.00 91.31 114 LEU A N 1
ATOM 911 C CA . LEU A 1 114 ? 16.823 -29.188 8.017 1.00 91.31 114 LEU A CA 1
ATOM 912 C C . LEU A 1 114 ? 17.654 -30.479 8.111 1.00 91.31 114 LEU A C 1
ATOM 914 O O . LEU A 1 114 ? 18.227 -30.944 7.128 1.00 91.31 114 LEU A O 1
ATOM 918 N N . VAL A 1 115 ? 17.690 -31.072 9.302 1.00 91.06 115 VAL A N 1
ATOM 919 C CA . VAL A 1 115 ? 18.408 -32.318 9.612 1.00 91.06 115 VAL A CA 1
ATOM 920 C C . VAL A 1 115 ? 17.628 -33.535 9.107 1.00 91.06 115 VAL A C 1
ATOM 922 O O . VAL A 1 115 ? 18.211 -34.483 8.578 1.00 91.06 115 VAL A O 1
ATOM 925 N N . GLY A 1 116 ? 16.299 -33.509 9.241 1.00 92.50 116 GLY A N 1
ATOM 926 C CA . GLY A 1 116 ? 15.431 -34.592 8.789 1.00 92.50 116 GLY A CA 1
ATOM 927 C C . GLY A 1 116 ? 13.941 -34.344 9.014 1.00 92.50 116 GLY A C 1
ATOM 928 O O . GLY A 1 116 ? 13.535 -33.358 9.624 1.00 92.50 116 GLY A O 1
ATOM 929 N N . THR A 1 117 ? 13.126 -35.259 8.498 1.00 95.56 117 THR A N 1
ATOM 930 C CA . THR A 1 117 ? 11.660 -35.199 8.483 1.00 95.56 117 THR A CA 1
ATOM 931 C C . THR A 1 117 ? 11.039 -36.535 8.881 1.00 95.56 117 THR A C 1
ATOM 933 O O . THR A 1 117 ? 11.626 -37.603 8.685 1.00 95.56 117 THR A O 1
ATOM 936 N N . ILE A 1 118 ? 9.836 -36.466 9.442 1.00 95.56 118 ILE A N 1
ATOM 937 C CA . ILE A 1 118 ? 8.962 -37.588 9.767 1.00 95.56 118 ILE A CA 1
ATOM 938 C C . ILE A 1 118 ? 7.563 -37.224 9.258 1.00 95.56 118 ILE A C 1
ATOM 940 O O . ILE A 1 118 ? 7.074 -36.118 9.489 1.00 95.56 118 ILE A O 1
ATOM 944 N N . ASN A 1 119 ? 6.904 -38.164 8.589 1.00 92.00 119 ASN A N 1
ATOM 945 C CA . ASN A 1 119 ? 5.485 -38.096 8.256 1.00 92.00 119 ASN A CA 1
ATOM 946 C C . ASN A 1 119 ? 4.864 -39.441 8.645 1.00 92.00 119 ASN A C 1
ATOM 948 O O . ASN A 1 119 ? 5.331 -40.481 8.175 1.00 92.00 119 ASN A O 1
ATOM 952 N N . VAL A 1 120 ? 3.873 -39.435 9.536 1.00 89.88 120 VAL A N 1
ATOM 953 C CA . VAL A 1 120 ? 3.259 -40.655 10.074 1.00 89.88 120 VAL A CA 1
ATOM 954 C C . VAL A 1 120 ? 1.739 -40.508 10.149 1.00 89.88 120 VAL A C 1
ATOM 956 O O . VAL A 1 120 ? 1.218 -39.576 10.756 1.00 89.88 120 VAL A O 1
ATOM 959 N N . GLN A 1 121 ? 1.014 -41.445 9.532 1.00 88.31 121 GLN A N 1
ATOM 960 C CA . GLN A 1 121 ? -0.451 -41.478 9.584 1.00 88.31 121 GLN A CA 1
ATOM 961 C C . GLN A 1 121 ? -0.953 -41.699 11.013 1.00 88.31 121 GLN A C 1
ATOM 963 O O . GLN A 1 121 ? -0.410 -42.515 11.764 1.00 88.31 121 GLN A O 1
ATOM 968 N N . LEU A 1 122 ? -2.039 -41.017 11.366 1.00 84.56 122 LEU A N 1
ATOM 969 C CA . LEU A 1 122 ? -2.610 -41.016 12.708 1.00 84.56 122 LEU A CA 1
ATOM 970 C C . LEU A 1 122 ? -3.086 -42.416 13.138 1.00 84.56 122 LEU A C 1
ATOM 972 O O . LEU A 1 122 ? -2.851 -42.817 14.275 1.00 84.56 122 LEU A O 1
ATOM 976 N N . ASN A 1 123 ? -3.618 -43.208 12.202 1.00 77.50 123 ASN A N 1
ATOM 977 C CA . ASN A 1 123 ? -4.045 -44.599 12.422 1.00 77.50 123 ASN A CA 1
ATOM 978 C C . ASN A 1 123 ? -2.887 -45.541 12.826 1.00 77.50 123 ASN A C 1
ATOM 980 O O . ASN A 1 123 ? -3.107 -46.547 13.499 1.00 77.50 123 ASN A O 1
ATOM 984 N N . ASN A 1 124 ? -1.639 -45.203 12.478 1.00 75.69 124 ASN A N 1
ATOM 985 C CA . ASN A 1 124 ? -0.449 -45.952 12.908 1.00 75.69 124 ASN A CA 1
ATOM 986 C C . ASN A 1 124 ? 0.035 -45.524 14.310 1.00 75.69 124 ASN A C 1
ATOM 988 O O . ASN A 1 124 ? 0.755 -46.270 14.978 1.00 75.69 124 ASN A O 1
ATOM 992 N N . LEU A 1 125 ? -0.381 -44.341 14.778 1.00 75.00 125 LEU A N 1
ATOM 993 C CA . LEU A 1 125 ? -0.151 -43.847 16.140 1.00 75.00 125 LEU A CA 1
ATOM 994 C C . LEU A 1 125 ? -1.263 -44.279 17.112 1.00 75.00 125 LEU A C 1
ATOM 996 O O . LEU A 1 125 ? -0.995 -44.485 18.294 1.00 75.00 125 LEU A O 1
ATOM 1000 N N . ILE A 1 126 ? -2.499 -44.422 16.632 1.00 71.50 126 ILE A N 1
ATOM 1001 C CA . ILE A 1 126 ? -3.700 -44.701 17.429 1.00 71.50 126 ILE A CA 1
ATOM 1002 C C . ILE A 1 126 ? -4.406 -45.935 16.855 1.00 71.50 126 ILE A C 1
ATOM 1004 O O . ILE A 1 126 ? -5.077 -45.871 15.832 1.00 71.50 126 ILE A O 1
ATOM 1008 N N . SER A 1 127 ? -4.253 -47.077 17.529 1.00 53.72 127 SER A N 1
ATOM 1009 C CA . SER A 1 127 ? -4.874 -48.345 17.127 1.00 53.72 127 SER A CA 1
ATOM 1010 C C . SER A 1 127 ? -6.337 -48.417 17.609 1.00 53.72 127 SER A C 1
ATOM 1012 O O . SER A 1 127 ? -6.540 -48.419 18.824 1.00 53.72 127 SER A O 1
ATOM 1014 N N . PRO A 1 128 ? -7.354 -48.558 16.730 1.00 44.09 128 PRO A N 1
ATOM 1015 C CA . PRO A 1 128 ? -8.770 -48.537 17.139 1.00 44.09 128 PRO A CA 1
ATOM 1016 C C . PRO A 1 128 ? -9.233 -49.703 18.032 1.00 44.09 128 PRO A C 1
ATOM 1018 O O . PRO A 1 128 ? -10.323 -49.651 18.591 1.00 44.09 128 PRO A O 1
ATOM 1021 N N . CYS A 1 129 ? -8.427 -50.761 18.165 1.00 40.19 129 CYS A N 1
ATOM 1022 C CA . CYS A 1 129 ? -8.820 -52.033 18.787 1.00 40.19 129 CYS A CA 1
ATOM 1023 C C . CYS A 1 129 ? -8.226 -52.270 20.190 1.00 40.19 129 CYS A C 1
ATOM 1025 O O . CYS A 1 129 ? -8.075 -53.420 20.602 1.00 40.19 129 CYS A O 1
ATOM 1027 N N . VAL A 1 130 ? -7.861 -51.215 20.928 1.00 39.41 130 VAL A N 1
ATOM 1028 C CA . VAL A 1 130 ? -7.399 -51.327 22.324 1.00 39.41 130 VAL A CA 1
ATOM 1029 C C . VAL A 1 130 ? -8.234 -50.419 23.222 1.00 39.41 130 VAL A C 1
ATOM 1031 O O . VAL A 1 130 ? -8.122 -49.198 23.156 1.00 39.41 130 VAL A O 1
ATOM 1034 N N . ASN A 1 131 ? -9.039 -51.015 24.107 1.00 37.47 131 ASN A N 1
ATOM 1035 C CA . ASN A 1 131 ? -9.759 -50.268 25.138 1.00 37.47 131 ASN A CA 1
ATOM 1036 C C . ASN A 1 131 ? -8.757 -49.505 26.020 1.00 37.47 131 ASN A C 1
ATOM 1038 O O . ASN A 1 131 ? -7.919 -50.116 26.687 1.00 37.47 131 ASN A O 1
ATOM 1042 N N . PHE A 1 132 ? -8.891 -48.179 26.095 1.00 44.72 132 PHE A N 1
ATOM 1043 C CA . PHE A 1 132 ? -8.022 -47.270 26.864 1.00 44.72 132 PHE A CA 1
ATOM 1044 C C . PHE A 1 132 ? -8.104 -47.431 28.405 1.00 44.72 132 PHE A C 1
ATOM 1046 O O . PHE A 1 132 ? -7.666 -46.562 29.151 1.00 44.72 132 PHE A O 1
ATOM 1053 N N . GLN A 1 133 ? -8.643 -48.547 28.903 1.00 38.84 133 GLN A N 1
ATOM 1054 C CA . GLN A 1 133 ? -8.957 -48.780 30.317 1.00 38.84 133 GLN A CA 1
ATOM 1055 C C . GLN A 1 133 ? -7.789 -49.355 31.144 1.00 38.84 133 GLN A C 1
ATOM 1057 O O . GLN A 1 133 ? -7.812 -49.239 32.364 1.00 38.84 133 GLN A O 1
ATOM 1062 N N . ASN A 1 134 ? -6.753 -49.920 30.505 1.00 39.69 134 ASN A N 1
ATOM 1063 C CA . ASN A 1 134 ? -5.632 -50.595 31.190 1.00 39.69 134 ASN A CA 1
ATOM 1064 C C . ASN A 1 134 ? -4.272 -49.860 31.094 1.00 39.69 134 ASN A C 1
ATOM 1066 O O . ASN A 1 134 ? -3.239 -50.438 31.422 1.00 39.69 134 ASN A O 1
ATOM 1070 N N . SER A 1 135 ? -4.246 -48.590 30.672 1.00 39.69 135 SER A N 1
ATOM 1071 C CA . SER A 1 135 ? -3.057 -47.722 30.757 1.00 39.69 135 SER A CA 1
ATOM 1072 C C . SER A 1 135 ? -3.393 -46.473 31.565 1.00 39.69 135 SER A C 1
ATOM 1074 O O . SER A 1 135 ? -4.221 -45.665 31.148 1.00 39.69 135 SER A O 1
ATOM 1076 N N . SER A 1 136 ? -2.730 -46.291 32.710 1.00 44.62 136 SER A N 1
ATOM 1077 C CA . SER A 1 136 ? -3.065 -45.302 33.751 1.00 44.62 136 SER A CA 1
ATOM 1078 C C . SER A 1 136 ? -2.873 -43.823 33.370 1.00 44.62 136 SER A C 1
ATOM 1080 O O . SER A 1 136 ? -2.970 -42.954 34.231 1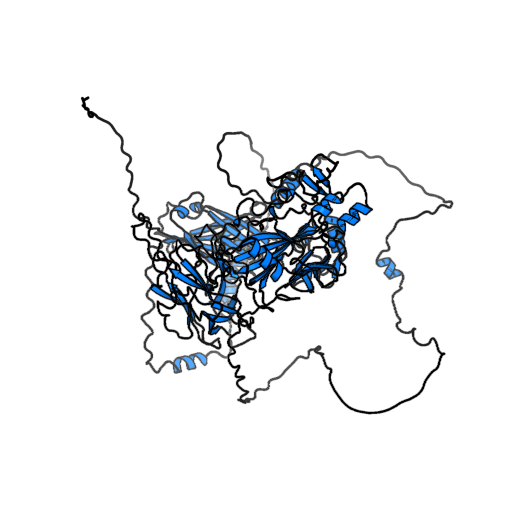.00 44.62 136 SER A O 1
ATOM 1082 N N . ASN A 1 137 ? -2.600 -43.516 32.098 1.00 51.56 137 ASN A N 1
ATOM 1083 C CA . ASN A 1 137 ? -2.482 -42.149 31.578 1.00 51.56 137 ASN A CA 1
ATOM 1084 C C . ASN A 1 137 ? -2.947 -41.973 30.115 1.00 51.56 137 ASN A C 1
ATOM 1086 O O . ASN A 1 137 ? -2.732 -40.907 29.543 1.00 51.56 137 ASN A O 1
ATOM 1090 N N . GLY A 1 138 ? -3.532 -42.995 29.473 1.00 62.31 138 GLY A N 1
ATOM 1091 C CA . GLY A 1 138 ? -4.038 -42.891 28.091 1.00 62.31 138 GLY A CA 1
ATOM 1092 C C . GLY A 1 138 ? -2.989 -42.573 27.008 1.00 62.31 138 GLY A C 1
ATOM 1093 O O . GLY A 1 138 ? -3.345 -42.164 25.905 1.00 62.31 138 GLY A O 1
ATOM 1094 N N . LYS A 1 139 ? -1.697 -42.742 27.313 1.00 73.75 139 LYS A N 1
ATOM 1095 C CA . LYS A 1 139 ? -0.565 -42.392 26.441 1.00 73.75 139 LYS A CA 1
ATOM 1096 C C . LYS A 1 139 ? 0.070 -43.620 25.801 1.00 73.75 139 LYS A C 1
ATOM 1098 O O . LYS A 1 139 ? 0.313 -44.620 26.476 1.00 73.75 139 LYS A O 1
ATOM 1103 N N . ARG A 1 140 ? 0.406 -43.498 24.517 1.00 81.06 140 ARG A N 1
ATOM 1104 C CA . ARG A 1 140 ? 1.259 -44.419 23.758 1.00 81.06 140 ARG A CA 1
ATOM 1105 C C . ARG A 1 140 ? 2.607 -43.749 23.500 1.00 81.06 140 ARG A C 1
ATOM 1107 O O . ARG A 1 140 ? 2.654 -42.551 23.236 1.00 81.06 140 ARG A O 1
ATOM 1114 N N . PHE A 1 141 ? 3.683 -44.525 23.517 1.00 84.44 141 PHE A N 1
ATOM 1115 C CA . PHE A 1 141 ? 5.001 -44.092 23.054 1.00 84.44 141 PHE A CA 1
ATOM 1116 C C . PHE A 1 141 ? 5.371 -44.842 21.772 1.00 84.44 141 PHE A C 1
ATOM 1118 O O . PHE A 1 141 ? 5.030 -46.016 21.620 1.00 84.44 141 PHE A O 1
ATOM 1125 N N . VAL A 1 142 ? 6.031 -44.155 20.842 1.00 88.62 142 VAL A N 1
ATOM 1126 C CA . VAL A 1 142 ? 6.475 -44.688 19.550 1.00 88.62 142 VAL A CA 1
ATOM 1127 C C . VAL A 1 142 ? 7.888 -44.203 19.230 1.00 88.62 142 VAL A C 1
ATOM 1129 O O . VAL A 1 142 ? 8.267 -43.087 19.585 1.00 88.62 142 VAL A O 1
ATOM 1132 N N . ALA A 1 143 ? 8.645 -45.040 18.526 1.00 91.62 143 ALA A N 1
ATOM 1133 C CA . ALA A 1 143 ? 9.912 -44.684 17.902 1.00 91.62 143 ALA A CA 1
ATOM 1134 C C . ALA A 1 143 ? 9.696 -44.619 16.383 1.00 91.62 143 ALA A C 1
ATOM 1136 O O . ALA A 1 143 ? 9.121 -45.540 15.800 1.00 91.62 143 ALA A O 1
ATOM 1137 N N . LEU A 1 144 ? 10.098 -43.517 15.749 1.00 93.88 144 LEU A N 1
ATOM 1138 C CA . LEU A 1 144 ? 9.803 -43.210 14.348 1.00 93.88 144 LEU A CA 1
ATOM 1139 C C . LEU A 1 144 ? 11.099 -42.982 13.566 1.00 93.88 144 LEU A C 1
ATOM 1141 O O . LEU A 1 144 ? 11.955 -42.207 13.987 1.00 93.88 144 LEU A O 1
ATOM 1145 N N . GLN A 1 145 ? 11.231 -43.635 12.411 1.00 95.56 145 GLN A N 1
ATOM 1146 C CA . GLN A 1 145 ? 12.393 -43.482 11.536 1.00 95.56 145 GLN A CA 1
ATOM 1147 C C . GLN A 1 145 ? 12.426 -42.076 10.922 1.00 95.56 145 GLN A C 1
ATOM 1149 O O . GLN A 1 145 ? 11.516 -41.690 10.187 1.00 95.56 145 GLN A O 1
ATOM 1154 N N . ILE A 1 146 ? 13.501 -41.334 11.180 1.00 96.12 146 ILE A N 1
ATOM 1155 C CA . ILE A 1 146 ? 13.743 -40.014 10.591 1.00 96.12 146 ILE A CA 1
ATOM 1156 C C . ILE A 1 146 ? 14.297 -40.202 9.170 1.00 96.12 146 ILE A C 1
ATOM 1158 O O . ILE A 1 146 ? 15.097 -41.112 8.923 1.00 96.12 146 ILE A O 1
ATOM 1162 N N . ARG A 1 147 ? 13.875 -39.357 8.221 1.00 91.88 147 ARG A N 1
ATOM 1163 C CA . ARG A 1 147 ? 14.392 -39.305 6.842 1.00 91.88 147 ARG A CA 1
ATOM 1164 C C . ARG A 1 147 ? 15.130 -37.995 6.585 1.00 91.88 147 ARG A C 1
ATOM 1166 O O . ARG A 1 147 ? 14.586 -36.924 6.845 1.00 91.88 147 ARG A O 1
ATOM 1173 N N . ARG A 1 148 ? 16.342 -38.065 6.033 1.00 88.81 148 ARG A N 1
ATOM 1174 C CA . ARG A 1 148 ? 17.102 -36.895 5.556 1.00 88.81 148 ARG A CA 1
ATOM 1175 C C . ARG A 1 148 ? 16.348 -36.191 4.408 1.00 88.81 148 ARG A C 1
ATOM 1177 O O . ARG A 1 148 ? 15.530 -36.839 3.752 1.00 88.81 148 ARG A O 1
ATOM 1184 N N . PRO A 1 149 ? 16.671 -34.926 4.071 1.00 83.75 149 PRO A N 1
ATOM 1185 C CA . PRO A 1 149 ? 16.138 -34.256 2.875 1.00 83.75 149 PRO A CA 1
ATOM 1186 C C . PRO A 1 149 ? 16.355 -35.030 1.560 1.00 83.75 149 PRO A C 1
ATOM 1188 O O . PRO A 1 149 ? 15.552 -34.921 0.643 1.00 83.75 149 PRO A O 1
ATOM 1191 N N . SER A 1 150 ? 17.387 -35.880 1.487 1.00 79.56 150 SER A N 1
ATOM 1192 C CA . SER A 1 150 ? 17.644 -36.806 0.371 1.00 79.56 150 SER A CA 1
ATOM 1193 C C . SER A 1 150 ? 16.777 -38.081 0.371 1.00 79.56 150 SER A C 1
ATOM 1195 O O . SER A 1 150 ? 17.071 -39.028 -0.351 1.00 79.56 150 SER A O 1
ATOM 1197 N N . GLY A 1 151 ? 15.742 -38.163 1.215 1.00 78.25 151 GLY A N 1
ATOM 1198 C CA . GLY A 1 151 ? 14.811 -39.297 1.327 1.00 78.25 151 GLY A CA 1
ATOM 1199 C C . GLY A 1 151 ? 15.331 -40.506 2.120 1.00 78.25 151 GLY A C 1
ATOM 1200 O O . GLY A 1 151 ? 14.525 -41.280 2.654 1.00 78.25 151 GLY A O 1
ATOM 1201 N N . ASN A 1 152 ? 16.655 -40.649 2.242 1.00 85.25 152 ASN A N 1
ATOM 1202 C CA . ASN A 1 152 ? 17.320 -41.740 2.959 1.00 85.25 152 ASN A CA 1
ATOM 1203 C C . ASN A 1 152 ? 17.028 -41.717 4.476 1.00 85.25 152 ASN A C 1
ATOM 1205 O O . ASN A 1 152 ? 17.045 -40.640 5.081 1.00 85.25 152 ASN A O 1
ATOM 1209 N N . PRO A 1 153 ? 16.800 -42.879 5.119 1.00 90.12 153 PRO A N 1
ATOM 1210 C CA . PRO A 1 153 ? 16.632 -42.966 6.568 1.00 90.12 153 PRO A CA 1
ATOM 1211 C C . PRO A 1 153 ? 17.945 -42.656 7.308 1.00 90.12 153 PRO A C 1
ATOM 1213 O O . PRO A 1 153 ? 19.018 -43.068 6.874 1.00 90.12 153 PRO A O 1
ATOM 1216 N N . GLN A 1 154 ? 17.859 -41.925 8.421 1.00 90.12 154 GLN A N 1
ATOM 1217 C CA . GLN A 1 154 ? 18.960 -41.667 9.356 1.00 90.12 154 GLN A CA 1
ATOM 1218 C C . GLN A 1 154 ? 18.391 -41.209 10.700 1.00 90.12 154 GLN A C 1
ATOM 1220 O O . GLN A 1 154 ? 17.740 -40.169 10.737 1.00 90.12 154 GLN A O 1
ATOM 1225 N N . GLY A 1 155 ? 18.684 -41.929 11.782 1.00 93.81 155 GLY A N 1
ATOM 1226 C CA . GLY A 1 155 ? 18.267 -41.560 13.136 1.00 93.81 155 GLY A CA 1
ATOM 1227 C C . GLY A 1 155 ? 16.806 -41.873 13.483 1.00 93.81 155 GLY A C 1
ATOM 1228 O O . GLY A 1 155 ? 15.978 -42.173 12.619 1.00 93.81 155 GLY A O 1
ATOM 1229 N N . ILE A 1 156 ? 16.485 -41.825 14.775 1.00 94.88 156 ILE A N 1
ATOM 1230 C CA . ILE A 1 156 ? 15.188 -42.239 15.339 1.00 94.88 156 ILE A CA 1
ATOM 1231 C C . ILE A 1 156 ? 14.616 -41.115 16.207 1.00 94.88 156 ILE A C 1
ATOM 1233 O O . ILE A 1 156 ? 15.334 -40.548 17.024 1.00 94.88 156 ILE A O 1
ATOM 1237 N N . LEU A 1 157 ? 13.324 -40.809 16.053 1.00 96.56 157 LEU A N 1
ATOM 1238 C CA . LEU A 1 157 ? 12.566 -39.867 16.883 1.00 96.56 157 LEU A CA 1
ATOM 1239 C C . LEU A 1 157 ? 11.692 -40.629 17.888 1.00 96.56 157 LEU A C 1
ATOM 1241 O O . LEU A 1 157 ? 10.824 -41.404 17.490 1.00 96.56 157 LEU A O 1
ATOM 1245 N N . ASN A 1 158 ? 11.855 -40.344 19.177 1.00 94.69 158 ASN A N 1
ATOM 1246 C CA . ASN A 1 158 ? 10.987 -40.826 20.247 1.00 94.69 158 ASN A CA 1
ATOM 1247 C C . ASN A 1 158 ? 9.833 -39.834 20.477 1.00 94.69 158 ASN A C 1
ATOM 1249 O O . ASN A 1 158 ? 10.055 -38.655 20.770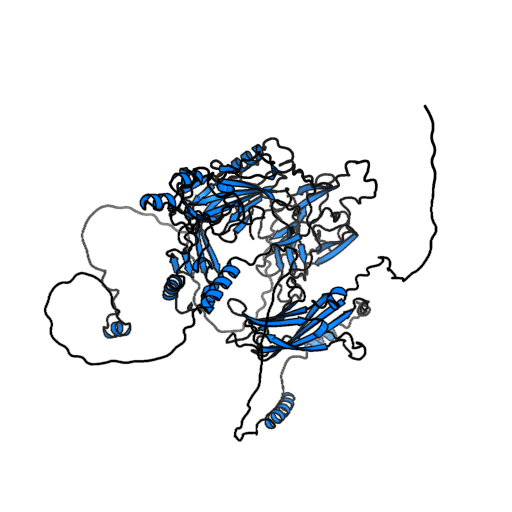 1.00 94.69 158 ASN A O 1
ATOM 1253 N N . MET A 1 159 ? 8.593 -40.312 20.366 1.00 93.88 159 MET A N 1
ATOM 1254 C CA . MET A 1 159 ? 7.375 -39.502 20.467 1.00 93.88 159 MET A CA 1
ATOM 1255 C C . MET A 1 159 ? 6.347 -40.156 21.401 1.00 93.88 159 MET A C 1
ATOM 1257 O O . MET A 1 159 ? 6.114 -41.362 21.349 1.00 93.88 159 MET A O 1
ATOM 1261 N N . GLY A 1 160 ? 5.695 -39.350 22.239 1.00 90.00 160 GLY A N 1
ATOM 1262 C CA . GLY A 1 160 ? 4.480 -39.719 22.971 1.00 90.00 160 GLY A CA 1
ATOM 1263 C C . GLY A 1 160 ? 3.224 -39.180 22.281 1.00 90.00 160 GLY A C 1
ATOM 1264 O O . GLY A 1 160 ? 3.249 -38.066 21.762 1.00 90.00 160 GLY A O 1
ATOM 1265 N N . VAL A 1 161 ? 2.129 -39.942 22.292 1.00 89.44 161 VAL A N 1
ATOM 1266 C CA . VAL A 1 161 ? 0.835 -39.581 21.683 1.00 89.44 161 VAL A CA 1
ATOM 1267 C C . VAL A 1 161 ? -0.314 -39.957 22.626 1.00 89.44 161 VAL A C 1
ATOM 1269 O O . VAL A 1 161 ? -0.290 -41.030 23.233 1.00 89.44 161 VAL A O 1
ATOM 1272 N N . ALA A 1 162 ? -1.324 -39.095 22.754 1.00 86.00 162 ALA A N 1
ATOM 1273 C CA . ALA A 1 162 ? -2.555 -39.349 23.510 1.00 86.00 162 ALA A CA 1
ATOM 1274 C C . ALA A 1 162 ? -3.768 -38.670 22.853 1.00 86.00 162 ALA A C 1
ATOM 1276 O O . ALA A 1 162 ? -3.621 -37.642 22.195 1.00 86.00 162 ALA A O 1
ATOM 1277 N N . ILE A 1 163 ? -4.970 -39.194 23.098 1.00 81.56 163 ILE A N 1
ATOM 1278 C CA . ILE A 1 163 ? -6.237 -38.501 22.821 1.00 81.56 163 ILE A CA 1
ATOM 1279 C C . ILE A 1 163 ? -6.914 -38.196 24.158 1.00 81.56 163 ILE A C 1
ATOM 1281 O O . ILE A 1 163 ? -6.958 -39.048 25.043 1.00 81.56 163 ILE A O 1
ATOM 1285 N N . ILE A 1 164 ? -7.460 -36.988 24.295 1.00 77.00 164 ILE A N 1
ATOM 1286 C CA . ILE A 1 164 ? -8.284 -36.571 25.434 1.00 77.00 164 ILE A CA 1
ATOM 1287 C C . ILE A 1 164 ? -9.644 -36.106 24.896 1.00 77.00 164 ILE A C 1
ATOM 1289 O O . ILE A 1 164 ? -9.703 -35.235 24.026 1.00 77.00 164 ILE A O 1
ATOM 1293 N N . GLU A 1 165 ? -10.742 -36.666 25.404 1.00 60.69 165 GLU A N 1
ATOM 1294 C CA . GLU A 1 165 ? -12.090 -36.169 25.102 1.00 60.69 165 GLU A CA 1
ATOM 1295 C C . GLU A 1 165 ? -12.390 -34.846 25.816 1.00 60.69 165 GLU A C 1
ATOM 1297 O O . GLU A 1 165 ? -12.057 -34.663 26.988 1.00 60.69 165 GLU A O 1
ATOM 1302 N N . SER A 1 166 ? -13.114 -33.943 25.144 1.00 54.28 166 SER A N 1
ATOM 1303 C CA . SER A 1 166 ? -13.596 -32.698 25.771 1.00 54.28 166 SER A CA 1
ATOM 1304 C C . SER A 1 166 ? -14.763 -32.912 26.751 1.00 54.28 166 SER A C 1
ATOM 1306 O O . SER A 1 166 ? -15.141 -31.977 27.452 1.00 54.28 166 SER A O 1
ATOM 1308 N N . SER A 1 167 ? -15.332 -34.121 26.810 1.00 47.91 167 SER A N 1
ATOM 1309 C CA . SER A 1 167 ? -16.449 -34.509 27.686 1.00 47.91 167 SER A CA 1
ATOM 1310 C C . SER A 1 167 ? -16.086 -34.469 29.180 1.00 47.91 167 SER A C 1
ATOM 1312 O O . SER A 1 167 ? -16.936 -34.179 30.021 1.00 47.91 167 SER A O 1
ATOM 1314 N N . MET A 1 168 ? -14.816 -34.718 29.526 1.00 46.69 168 MET A N 1
ATOM 1315 C CA . MET A 1 168 ? -14.354 -34.887 30.907 1.00 46.69 168 MET A CA 1
ATOM 1316 C C . MET A 1 168 ? -13.463 -33.736 31.395 1.00 46.69 168 MET A C 1
ATOM 1318 O O . MET A 1 168 ? -12.297 -33.939 31.740 1.00 46.69 168 MET A O 1
ATOM 1322 N N . ARG A 1 169 ? -14.020 -32.518 31.492 1.00 38.75 169 ARG A N 1
ATOM 1323 C CA . ARG A 1 169 ? -13.438 -31.464 32.351 1.00 38.75 169 ARG A CA 1
ATOM 1324 C C . ARG A 1 169 ? -14.438 -30.428 32.875 1.00 38.75 169 ARG A C 1
ATOM 1326 O O . ARG A 1 169 ? -14.420 -29.257 32.506 1.00 38.75 169 ARG A O 1
ATOM 1333 N N . SER A 1 170 ? -15.226 -30.838 33.867 1.00 33.03 170 SER A N 1
ATOM 1334 C CA . SER A 1 170 ? -15.554 -29.925 34.967 1.00 33.03 170 SER A CA 1
ATOM 1335 C C . SER A 1 170 ? -14.266 -29.512 35.701 1.00 33.03 170 SER A C 1
ATOM 1337 O O . SER A 1 170 ? -13.314 -30.290 35.783 1.00 33.03 170 SER A O 1
ATOM 1339 N N . MET A 1 171 ? -14.233 -28.291 36.239 1.00 29.16 171 MET A N 1
ATOM 1340 C CA . MET A 1 171 ? -13.076 -27.721 36.946 1.00 29.16 171 MET A CA 1
ATOM 1341 C C . MET A 1 171 ? -12.572 -28.614 38.099 1.00 29.16 171 MET A C 1
ATOM 1343 O O . MET A 1 171 ? -13.382 -29.021 38.935 1.00 29.16 171 MET A O 1
ATOM 1347 N N . PRO A 1 172 ? -11.250 -28.831 38.245 1.00 29.83 172 PRO A N 1
ATOM 1348 C CA . PRO A 1 172 ? -10.664 -29.217 39.524 1.00 29.83 172 PRO A CA 1
ATOM 1349 C C . PRO A 1 172 ? -10.825 -28.060 40.522 1.00 29.83 172 PRO A C 1
ATOM 1351 O O . PRO A 1 172 ? -10.315 -26.961 40.299 1.00 29.83 172 PRO A O 1
ATOM 1354 N N . LEU A 1 173 ? -11.545 -28.292 41.618 1.00 33.44 173 LEU A N 1
ATOM 1355 C CA . LEU A 1 173 ? -11.757 -27.296 42.670 1.00 33.44 173 LEU A CA 1
ATOM 1356 C C . LEU A 1 173 ? -10.512 -27.172 43.563 1.00 33.44 173 LEU A C 1
ATOM 1358 O O . LEU A 1 173 ? -10.358 -27.939 44.506 1.00 33.44 173 LEU A O 1
ATOM 1362 N N . ILE A 1 174 ? -9.661 -26.171 43.308 1.00 29.50 174 ILE A N 1
ATOM 1363 C CA . ILE A 1 174 ? -8.634 -25.701 44.263 1.00 29.50 174 ILE A CA 1
ATOM 1364 C C . ILE A 1 174 ? -8.742 -24.173 44.431 1.00 29.50 174 ILE A C 1
ATOM 1366 O O . ILE A 1 174 ? -7.807 -23.416 44.188 1.00 29.50 174 ILE A O 1
ATOM 1370 N N . CYS A 1 175 ? -9.933 -23.721 44.834 1.00 27.48 175 CYS A N 1
ATOM 1371 C CA . CYS A 1 175 ? -10.208 -22.364 45.321 1.00 27.48 175 CYS A CA 1
ATOM 1372 C C . CYS A 1 175 ? -11.287 -22.423 46.419 1.00 27.48 175 CYS A C 1
ATOM 1374 O O . CYS A 1 175 ? -12.434 -22.041 46.179 1.00 27.48 175 CYS A O 1
ATOM 1376 N N . LYS A 1 176 ? -10.957 -22.957 47.606 1.00 28.08 176 LYS A N 1
ATOM 1377 C CA . LYS A 1 176 ? -11.832 -22.814 48.791 1.00 28.08 176 LYS A CA 1
ATOM 1378 C C . LYS A 1 176 ? -11.162 -22.888 50.170 1.00 28.08 176 LYS A C 1
ATOM 1380 O O . LYS A 1 176 ? -11.861 -22.857 51.176 1.00 28.08 176 LYS A O 1
ATOM 1385 N N . GLU A 1 177 ? -9.837 -22.919 50.213 1.00 29.12 177 GLU A N 1
ATOM 1386 C CA . GLU A 1 177 ? -9.040 -22.678 51.419 1.00 29.12 177 GLU A CA 1
ATOM 1387 C C . GLU A 1 177 ? -8.050 -21.544 51.109 1.00 29.12 177 GLU A C 1
ATOM 1389 O O . GLU A 1 177 ? -7.810 -21.246 49.937 1.00 29.12 177 GLU A O 1
ATOM 1394 N N . ILE A 1 178 ? -7.504 -20.903 52.148 1.00 33.22 178 ILE A N 1
ATOM 1395 C CA . ILE A 1 178 ? -6.735 -19.644 52.069 1.00 33.22 178 ILE A CA 1
ATOM 1396 C C . ILE A 1 178 ? -7.602 -18.439 51.643 1.00 33.22 178 ILE A C 1
ATOM 1398 O O . ILE A 1 178 ? -7.354 -17.772 50.640 1.00 33.22 178 ILE A O 1
ATOM 1402 N N . MET A 1 179 ? -8.607 -18.118 52.465 1.00 27.75 179 MET A N 1
ATOM 1403 C CA . MET A 1 179 ? -9.137 -16.751 52.546 1.00 27.75 179 MET A CA 1
ATOM 1404 C C . MET A 1 179 ? -9.611 -16.416 53.973 1.00 27.75 179 MET A C 1
ATOM 1406 O O . MET A 1 179 ? -10.803 -16.360 54.254 1.00 27.75 179 MET A O 1
ATOM 1410 N N . ASP A 1 180 ? -8.651 -16.187 54.873 1.00 31.22 180 ASP A N 1
ATOM 1411 C CA . ASP A 1 180 ? -8.845 -15.455 56.132 1.00 31.22 180 ASP A CA 1
ATOM 1412 C C . ASP A 1 180 ? -7.616 -14.544 56.350 1.00 31.22 180 ASP A C 1
ATOM 1414 O O . ASP A 1 180 ? -6.493 -15.054 56.365 1.00 31.22 180 ASP A O 1
ATOM 1418 N N . PRO A 1 181 ? -7.781 -13.211 56.447 1.00 38.16 181 PRO A N 1
ATOM 1419 C CA . PRO A 1 181 ? -6.672 -12.273 56.595 1.00 38.16 181 PRO A CA 1
ATOM 1420 C C . PRO A 1 181 ? -6.341 -11.899 58.058 1.00 38.16 181 PRO A C 1
ATOM 1422 O O . PRO A 1 181 ? -5.675 -10.885 58.266 1.00 38.16 181 PRO A O 1
ATOM 1425 N N . THR A 1 182 ? -6.815 -12.638 59.075 1.00 36.88 182 THR A N 1
ATOM 1426 C CA . THR A 1 182 ? -6.824 -12.157 60.480 1.00 36.88 182 THR A CA 1
ATOM 1427 C C . THR A 1 182 ? -5.965 -12.919 61.510 1.00 36.88 182 THR A C 1
ATOM 1429 O O . THR A 1 182 ? -6.100 -12.677 62.709 1.00 36.88 182 THR A O 1
ATOM 1432 N N . SER A 1 183 ? -5.008 -13.764 61.097 1.00 34.94 183 SER A N 1
ATOM 1433 C CA . SER A 1 183 ? -4.070 -14.442 62.021 1.00 34.94 183 SER A CA 1
ATOM 1434 C C . SER A 1 183 ? -2.698 -13.748 62.151 1.00 34.94 183 SER A C 1
ATOM 1436 O O . SER A 1 183 ? -1.880 -13.777 61.226 1.00 34.94 183 SER A O 1
ATOM 1438 N N . LEU A 1 184 ? -2.408 -13.192 63.333 1.00 39.94 184 LEU A N 1
ATOM 1439 C CA . LEU A 1 184 ? -1.109 -12.614 63.718 1.00 39.94 184 LEU A CA 1
ATOM 1440 C C . LEU A 1 184 ? -0.046 -13.699 64.014 1.00 39.94 184 LEU A C 1
ATOM 1442 O O . LEU A 1 184 ? 0.296 -13.913 65.170 1.00 39.94 184 LEU A O 1
ATOM 1446 N N . ASP A 1 185 ? 0.463 -14.381 62.981 1.00 44.78 185 ASP A N 1
ATOM 1447 C CA . ASP A 1 185 ? 1.553 -15.381 63.134 1.00 44.78 185 ASP A CA 1
ATOM 1448 C C . ASP A 1 185 ? 2.491 -15.497 61.902 1.00 44.78 185 ASP A C 1
ATOM 1450 O O . ASP A 1 185 ? 3.446 -16.268 61.864 1.00 44.78 185 ASP A O 1
ATOM 1454 N N . TYR A 1 186 ? 2.242 -14.717 60.841 1.00 38.81 186 TYR A N 1
ATOM 1455 C CA . TYR A 1 186 ? 2.930 -14.884 59.548 1.00 38.81 186 TYR A CA 1
ATOM 1456 C C . TYR A 1 186 ? 4.274 -14.145 59.401 1.00 38.81 186 TYR A C 1
ATOM 1458 O O . TYR A 1 186 ? 4.941 -14.313 58.380 1.00 38.81 186 TYR A O 1
ATOM 1466 N N . ARG A 1 187 ? 4.681 -13.322 60.379 1.0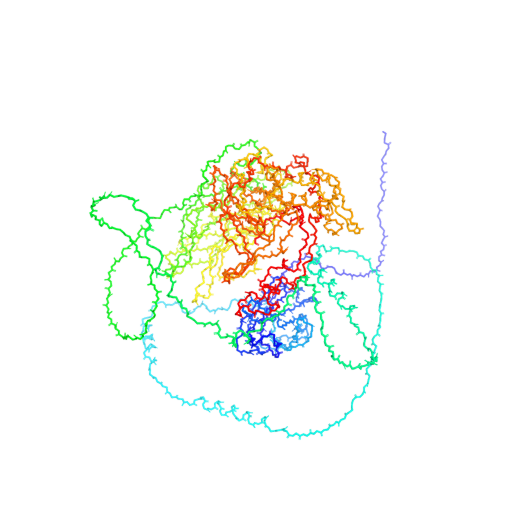0 38.62 187 ARG A N 1
ATOM 1467 C CA . ARG A 1 187 ? 5.985 -12.626 60.371 1.00 38.62 187 ARG A CA 1
ATOM 1468 C C . ARG A 1 187 ? 7.102 -13.540 60.869 1.00 38.62 187 ARG A C 1
ATOM 1470 O O . ARG A 1 187 ? 8.040 -13.811 60.127 1.00 38.62 187 ARG A O 1
ATOM 1477 N N . ASP A 1 188 ? 6.937 -14.095 62.062 1.00 42.84 188 ASP A N 1
ATOM 1478 C CA . ASP A 1 188 ? 7.938 -14.909 62.755 1.00 42.84 188 ASP A CA 1
ATOM 1479 C C . ASP A 1 188 ? 8.331 -16.170 61.958 1.00 42.84 188 ASP A C 1
ATOM 1481 O O . ASP A 1 188 ? 9.492 -16.583 61.958 1.00 42.84 188 ASP A O 1
ATOM 1485 N N . ILE A 1 189 ? 7.392 -16.750 61.197 1.00 43.56 189 ILE A N 1
ATOM 1486 C CA . ILE A 1 189 ? 7.640 -17.897 60.304 1.00 43.56 189 ILE A CA 1
ATOM 1487 C C . ILE A 1 189 ? 8.499 -17.513 59.080 1.00 43.56 189 ILE A C 1
ATOM 1489 O O . ILE A 1 189 ? 9.247 -18.353 58.568 1.00 43.56 189 ILE A O 1
ATOM 1493 N N . LEU A 1 190 ? 8.408 -16.268 58.598 1.00 42.91 190 LEU A N 1
ATOM 1494 C CA . LEU A 1 190 ? 9.210 -15.767 57.476 1.00 42.91 190 LEU A CA 1
ATOM 1495 C C . LEU A 1 190 ? 10.621 -15.381 57.925 1.00 42.91 190 LEU A C 1
ATOM 1497 O O . LEU A 1 190 ? 11.587 -15.854 57.325 1.00 42.91 190 LEU A O 1
ATOM 1501 N N . ASP A 1 191 ? 10.743 -14.615 59.010 1.00 40.69 191 ASP A N 1
ATOM 1502 C CA . ASP A 1 191 ? 12.043 -14.181 59.536 1.00 40.69 191 ASP A CA 1
ATOM 1503 C C . ASP A 1 191 ? 12.893 -15.394 59.959 1.00 40.69 191 ASP A C 1
ATOM 1505 O O . ASP A 1 191 ? 14.075 -15.488 59.613 1.00 40.69 191 ASP A O 1
ATOM 1509 N N . LYS A 1 192 ? 12.277 -16.408 60.587 1.00 37.44 192 LYS A N 1
ATOM 1510 C CA . LYS A 1 192 ? 12.973 -17.653 60.949 1.00 37.44 192 LYS A CA 1
ATOM 1511 C C . LYS A 1 192 ? 13.460 -18.453 59.734 1.00 37.44 192 LYS A C 1
ATOM 1513 O O . LYS A 1 192 ? 14.532 -19.045 59.795 1.00 37.44 192 LYS A O 1
ATOM 1518 N N . LYS A 1 193 ? 12.736 -18.428 58.607 1.00 38.28 193 LYS A N 1
ATOM 1519 C CA . LYS A 1 193 ? 13.161 -19.094 57.358 1.00 38.28 193 LYS A CA 1
ATOM 1520 C C . LYS A 1 193 ? 14.230 -18.338 56.567 1.00 38.28 193 LYS A C 1
ATOM 1522 O O . LYS A 1 193 ? 14.847 -18.942 55.693 1.00 38.28 193 LYS A O 1
ATOM 1527 N N . MET A 1 194 ? 14.471 -17.060 56.858 1.00 37.41 194 MET A N 1
ATOM 1528 C CA . MET A 1 194 ? 15.552 -16.286 56.235 1.00 37.41 194 MET A CA 1
ATOM 1529 C C . MET A 1 194 ? 16.879 -16.341 57.010 1.00 37.41 194 MET A C 1
ATOM 1531 O O . MET A 1 194 ? 17.903 -15.935 56.468 1.00 37.41 194 MET A O 1
ATOM 1535 N N . SER A 1 195 ? 16.894 -16.889 58.231 1.00 36.38 195 SER A N 1
ATOM 1536 C CA . SER A 1 195 ? 18.090 -16.934 59.089 1.00 36.38 195 SER A CA 1
ATOM 1537 C C . SER A 1 195 ? 18.929 -18.224 59.000 1.00 36.38 195 SER A C 1
ATOM 1539 O O . SER A 1 195 ? 20.009 -18.265 59.585 1.00 36.38 195 SER A O 1
ATOM 1541 N N . GLU A 1 196 ? 18.462 -19.280 58.323 1.00 34.38 196 GLU A N 1
ATOM 1542 C CA . GLU A 1 196 ? 19.046 -20.640 58.413 1.00 34.38 196 GLU A CA 1
ATOM 1543 C C . GLU A 1 196 ? 19.847 -21.093 57.167 1.00 34.38 196 GLU A C 1
ATOM 1545 O O . GLU A 1 196 ? 20.113 -22.280 57.012 1.00 34.38 196 GLU A O 1
ATOM 1550 N N . ASN A 1 197 ? 20.248 -20.186 56.263 1.00 33.88 197 ASN A N 1
ATOM 1551 C CA . ASN A 1 197 ? 21.053 -20.535 55.074 1.00 33.88 197 ASN A CA 1
ATOM 1552 C C . ASN A 1 197 ? 22.214 -19.558 54.805 1.00 33.88 197 ASN A C 1
ATOM 1554 O O . ASN A 1 197 ? 22.216 -18.827 53.817 1.00 33.88 197 ASN A O 1
ATOM 1558 N N . TYR A 1 198 ? 23.228 -19.598 55.671 1.00 29.00 198 TYR A N 1
ATOM 1559 C CA . TYR A 1 198 ? 24.607 -19.192 55.369 1.00 29.00 198 TYR A CA 1
ATOM 1560 C C . TYR A 1 198 ? 25.576 -20.121 56.137 1.00 29.00 198 TYR A C 1
ATOM 1562 O O . TYR A 1 198 ? 25.216 -20.628 57.196 1.00 29.00 198 TYR A O 1
ATOM 1570 N N . GLN A 1 199 ? 26.783 -20.324 55.589 1.00 28.22 199 GLN A N 1
ATOM 1571 C CA . GLN A 1 199 ? 27.880 -21.209 56.048 1.00 28.22 199 GLN A CA 1
ATOM 1572 C C . GLN A 1 199 ? 27.763 -22.746 55.813 1.00 28.22 199 GLN A C 1
ATOM 1574 O O . GLN A 1 199 ? 27.224 -23.495 56.618 1.00 28.22 199 GLN A O 1
ATOM 1579 N N . GLU A 1 200 ? 28.477 -23.174 54.758 1.00 29.91 200 GLU A N 1
ATOM 1580 C CA . GLU A 1 200 ? 29.331 -24.383 54.634 1.00 29.91 200 GLU A CA 1
ATOM 1581 C C . GLU A 1 200 ? 28.757 -25.812 54.454 1.00 29.91 200 GLU A C 1
ATOM 1583 O O . GLU A 1 200 ? 27.572 -26.095 54.591 1.00 29.91 200 GLU A O 1
ATOM 1588 N N . VAL A 1 201 ? 29.650 -26.691 53.968 1.00 36.09 201 VAL A N 1
ATOM 1589 C CA . VAL A 1 201 ? 29.397 -27.914 53.178 1.00 36.09 201 VAL A CA 1
ATOM 1590 C C . VAL A 1 201 ? 30.202 -29.095 53.730 1.00 36.09 201 VAL A C 1
ATOM 1592 O O . VAL A 1 201 ? 31.363 -28.916 54.089 1.00 36.09 201 VAL A O 1
ATOM 1595 N N . VAL A 1 202 ? 29.651 -30.316 53.665 1.00 31.06 202 VAL A N 1
ATOM 1596 C CA . VAL A 1 202 ? 30.431 -31.573 53.621 1.00 31.06 202 VAL A CA 1
ATOM 1597 C C . VAL A 1 202 ? 29.784 -32.547 52.619 1.00 31.06 202 VAL A C 1
ATOM 1599 O O . VAL A 1 202 ? 28.562 -32.678 52.595 1.00 31.06 202 VAL A O 1
ATOM 1602 N N . ASP A 1 203 ? 30.592 -33.214 51.787 1.00 45.59 203 ASP A N 1
ATOM 1603 C CA . ASP A 1 203 ? 30.169 -34.273 50.850 1.00 45.59 203 ASP A CA 1
ATOM 1604 C C . ASP A 1 203 ? 29.960 -35.637 51.544 1.00 45.59 203 ASP A C 1
ATOM 1606 O O . ASP A 1 203 ? 30.750 -36.007 52.412 1.00 45.59 203 ASP A O 1
ATOM 1610 N N . ASP A 1 204 ? 28.996 -36.437 51.058 1.00 38.03 204 ASP A N 1
ATOM 1611 C CA . ASP A 1 204 ? 29.106 -37.916 51.047 1.00 38.03 204 ASP A CA 1
ATOM 1612 C C . ASP A 1 204 ? 28.233 -38.569 49.946 1.00 38.03 204 ASP A C 1
ATOM 1614 O O . ASP A 1 204 ? 28.703 -39.428 49.199 1.00 38.03 204 ASP A O 1
ATOM 1618 N N . ASP A 1 205 ? 26.983 -38.120 49.747 1.00 43.72 205 ASP A N 1
ATOM 1619 C CA . ASP A 1 205 ? 25.999 -38.819 48.885 1.00 43.72 205 ASP A CA 1
ATOM 1620 C C . ASP A 1 205 ? 26.454 -39.062 47.427 1.00 43.72 205 ASP A C 1
ATOM 1622 O O . ASP A 1 205 ? 26.163 -40.112 46.842 1.00 43.72 205 ASP A O 1
ATOM 1626 N N . LYS A 1 206 ? 27.233 -38.145 46.833 1.00 42.31 206 LYS A N 1
ATOM 1627 C CA . LYS A 1 206 ? 27.774 -38.305 45.465 1.00 42.31 206 LYS A CA 1
ATOM 1628 C C . LYS A 1 206 ? 28.759 -39.472 45.333 1.00 42.31 206 LYS A C 1
ATOM 1630 O O . LYS A 1 206 ? 28.894 -40.038 44.247 1.00 42.31 206 LYS A O 1
ATOM 1635 N N . GLN A 1 207 ? 29.424 -39.857 46.422 1.00 37.12 207 GLN A N 1
ATOM 1636 C CA . GLN A 1 207 ? 30.428 -40.919 46.430 1.00 37.12 207 GLN A CA 1
ATOM 1637 C C . GLN A 1 207 ? 29.791 -42.303 46.202 1.00 37.12 207 GLN A C 1
ATOM 1639 O O . GLN A 1 207 ? 30.429 -43.192 45.633 1.00 37.12 207 GLN A O 1
ATOM 1644 N N . ARG A 1 208 ? 28.521 -42.499 46.594 1.00 38.84 208 ARG A N 1
ATOM 1645 C CA . ARG A 1 208 ? 27.778 -43.752 46.360 1.00 38.84 208 ARG A CA 1
ATOM 1646 C C . ARG A 1 208 ? 27.325 -43.907 44.915 1.00 38.84 208 ARG A C 1
ATOM 1648 O O . ARG A 1 208 ? 27.658 -44.909 44.284 1.00 38.84 208 ARG A O 1
ATOM 1655 N N . GLU A 1 209 ? 26.624 -42.909 44.382 1.00 44.59 209 GLU A N 1
ATOM 1656 C CA . GLU A 1 209 ? 26.041 -42.973 43.034 1.00 44.59 209 GLU A CA 1
ATOM 1657 C C . GLU A 1 209 ? 27.120 -43.144 41.945 1.00 44.59 209 GLU A C 1
ATOM 1659 O O . GLU A 1 209 ? 26.927 -43.855 40.955 1.00 44.59 209 GLU A O 1
ATOM 1664 N N . LEU A 1 210 ? 28.302 -42.548 42.155 1.00 39.91 210 LEU A N 1
ATOM 1665 C CA . LEU A 1 210 ? 29.449 -42.710 41.265 1.00 39.91 210 LEU A CA 1
ATOM 1666 C C . LEU A 1 210 ? 30.010 -44.144 41.287 1.00 39.91 210 LEU A C 1
ATOM 1668 O O . LEU A 1 210 ? 30.360 -44.680 40.236 1.00 39.91 210 LEU A O 1
ATOM 1672 N N . ASN A 1 211 ? 30.068 -44.791 42.456 1.00 41.62 211 ASN A N 1
ATOM 1673 C CA . ASN A 1 211 ? 30.593 -46.154 42.583 1.00 41.62 211 ASN A CA 1
ATOM 1674 C C . ASN A 1 211 ? 29.677 -47.206 41.937 1.00 41.62 211 ASN A C 1
ATOM 1676 O O . ASN A 1 211 ? 30.180 -48.126 41.290 1.00 41.62 211 ASN A O 1
ATOM 1680 N N . GLU A 1 212 ? 28.352 -47.057 42.030 1.00 44.97 212 GLU A N 1
ATOM 1681 C CA . GLU A 1 212 ? 27.409 -47.940 41.322 1.00 44.97 212 GLU A CA 1
ATOM 1682 C C . GLU A 1 212 ? 27.547 -47.804 39.797 1.00 44.97 212 GLU A C 1
ATOM 1684 O O . GLU A 1 212 ? 27.634 -48.804 39.078 1.00 44.97 212 GLU A O 1
ATOM 1689 N N . LYS A 1 213 ? 27.686 -46.569 39.295 1.00 44.22 213 LYS A N 1
ATOM 1690 C CA . LYS A 1 213 ? 27.932 -46.301 37.870 1.00 44.22 213 LYS A CA 1
ATOM 1691 C C . LYS A 1 213 ? 29.277 -46.870 37.393 1.00 44.22 213 LYS A C 1
ATOM 1693 O O . LYS A 1 213 ? 29.336 -47.450 36.311 1.00 44.22 213 LYS A O 1
ATOM 1698 N N . VAL A 1 214 ? 30.340 -46.786 38.198 1.00 44.41 214 VAL A N 1
ATOM 1699 C CA . VAL A 1 214 ? 31.660 -47.363 37.867 1.00 44.41 214 VAL A CA 1
ATOM 1700 C C . VAL A 1 214 ? 31.650 -48.899 37.853 1.00 44.41 214 VAL A C 1
ATOM 1702 O O . VAL A 1 214 ? 32.356 -49.491 37.036 1.00 44.41 214 VAL A O 1
ATOM 1705 N N . GLN A 1 215 ? 30.840 -49.563 38.686 1.00 38.56 215 GLN A N 1
ATOM 1706 C CA . GLN A 1 215 ? 30.643 -51.019 38.596 1.00 38.56 215 GLN A CA 1
ATOM 1707 C C . GLN A 1 215 ? 29.965 -51.409 37.273 1.00 38.56 215 GLN A C 1
ATOM 1709 O O . GLN A 1 215 ? 30.440 -52.312 36.582 1.00 38.56 215 GLN A O 1
ATOM 1714 N N . LEU A 1 216 ? 28.912 -50.685 36.871 1.00 40.31 216 LEU A N 1
ATOM 1715 C CA . LEU A 1 216 ? 28.181 -50.950 35.625 1.00 40.31 216 LEU A CA 1
ATOM 1716 C C . LEU A 1 216 ? 29.050 -50.752 34.367 1.00 40.31 216 LEU A C 1
ATOM 1718 O O . LEU A 1 216 ? 28.939 -51.509 33.408 1.00 40.31 216 LEU A O 1
ATOM 1722 N N . TRP A 1 217 ? 29.960 -49.775 34.376 1.00 38.19 217 TRP A N 1
ATOM 1723 C CA . TRP A 1 217 ? 30.895 -49.545 33.265 1.00 38.19 217 TRP A CA 1
ATOM 1724 C C . TRP A 1 217 ? 32.025 -50.583 33.167 1.00 38.19 217 TRP A C 1
ATOM 1726 O O . TRP A 1 217 ? 32.630 -50.727 32.105 1.00 38.19 217 TRP A O 1
ATOM 1736 N N . ARG A 1 218 ? 32.314 -51.337 34.236 1.00 34.31 218 ARG A N 1
ATOM 1737 C CA . ARG A 1 218 ? 33.376 -52.362 34.242 1.00 34.31 218 ARG A CA 1
ATOM 1738 C C . ARG A 1 218 ? 32.932 -53.727 33.711 1.00 34.31 218 ARG A C 1
ATOM 1740 O O . ARG A 1 218 ? 33.794 -54.529 33.364 1.00 34.31 218 ARG A O 1
ATOM 1747 N N . SER A 1 219 ? 31.630 -53.993 33.603 1.00 38.12 219 SER A N 1
ATOM 1748 C CA . SER A 1 219 ? 31.105 -55.279 33.115 1.00 38.12 219 SER A CA 1
ATOM 1749 C C . SER A 1 219 ? 30.953 -55.375 31.589 1.00 38.12 219 SER A C 1
ATOM 1751 O O . SER A 1 219 ? 30.759 -56.475 31.081 1.00 38.12 219 SER A O 1
ATOM 1753 N N . MET A 1 220 ? 31.064 -54.264 30.847 1.00 39.38 220 MET A N 1
ATOM 1754 C CA . MET A 1 220 ? 30.763 -54.211 29.402 1.00 39.38 220 MET A CA 1
ATOM 1755 C C . MET A 1 220 ? 31.989 -54.084 28.472 1.00 39.38 220 MET A C 1
ATOM 1757 O O . MET A 1 220 ? 31.815 -53.850 27.280 1.00 39.38 220 MET A O 1
ATOM 1761 N N . SER A 1 221 ? 33.225 -54.205 28.978 1.00 34.59 221 SER A N 1
ATOM 1762 C CA . SER A 1 221 ? 34.445 -53.828 28.226 1.00 34.59 221 SER A CA 1
ATOM 1763 C C . SER A 1 221 ? 35.547 -54.905 28.153 1.00 34.59 221 SER A C 1
ATOM 1765 O O . SER A 1 221 ? 36.734 -54.577 28.123 1.00 34.59 221 SER A O 1
ATOM 1767 N N . LEU A 1 222 ? 35.185 -56.191 28.092 1.00 30.34 222 LEU A N 1
ATOM 1768 C CA . LEU A 1 222 ? 36.111 -57.295 27.788 1.00 30.34 222 LEU A CA 1
ATOM 1769 C C . LEU A 1 222 ? 35.471 -58.242 26.759 1.00 30.34 222 LEU A C 1
ATOM 1771 O O . LEU A 1 222 ? 34.510 -58.931 27.087 1.00 30.34 222 LEU A O 1
ATOM 1775 N N . GLY A 1 223 ? 35.980 -58.261 25.516 1.00 27.05 223 GLY A N 1
ATOM 1776 C CA . GLY A 1 223 ? 35.342 -59.030 24.431 1.00 27.05 223 GLY A CA 1
ATOM 1777 C C . GLY A 1 223 ? 35.920 -58.907 23.009 1.00 27.05 223 GLY A C 1
ATOM 1778 O O . GLY A 1 223 ? 35.169 -59.050 22.051 1.00 27.05 223 GLY A O 1
ATOM 1779 N N . TYR A 1 224 ? 37.221 -58.651 22.839 1.00 27.44 224 TYR A N 1
ATOM 1780 C CA . TYR A 1 224 ? 37.937 -59.051 21.607 1.00 27.44 224 TYR A CA 1
ATOM 1781 C C . TYR A 1 224 ? 38.254 -60.562 21.713 1.00 27.44 224 TYR A C 1
ATOM 1783 O O . TYR A 1 224 ? 38.476 -61.034 22.825 1.00 27.44 224 TYR A O 1
ATOM 1791 N N . SER A 1 225 ? 38.355 -61.376 20.656 1.00 28.34 225 SER A N 1
ATOM 1792 C CA . SER A 1 225 ? 38.073 -61.217 19.213 1.00 28.34 225 SER A CA 1
ATOM 1793 C C . SER A 1 225 ? 38.393 -62.543 18.507 1.00 28.34 225 SER A C 1
ATOM 1795 O O . SER A 1 225 ? 39.360 -63.171 18.927 1.00 28.34 225 SER A O 1
ATOM 1797 N N . GLU A 1 226 ? 37.736 -62.906 17.398 1.00 26.11 226 GLU A N 1
ATOM 1798 C CA . GLU A 1 226 ? 38.367 -63.727 16.338 1.00 26.11 226 GLU A CA 1
ATOM 1799 C C . GLU A 1 226 ? 37.580 -63.696 15.011 1.00 26.11 226 GLU A C 1
ATOM 1801 O O . GLU A 1 226 ? 36.517 -63.078 14.934 1.00 26.11 226 GLU A O 1
ATOM 1806 N N . VAL A 1 227 ? 38.152 -64.265 13.940 1.00 27.64 227 VAL A N 1
ATOM 1807 C CA . VAL A 1 227 ? 37.797 -63.973 12.535 1.00 27.64 227 VAL A CA 1
ATOM 1808 C C . VAL A 1 227 ? 37.712 -65.249 11.690 1.00 27.64 227 VAL A C 1
ATOM 1810 O O . VAL A 1 227 ? 38.678 -66.009 11.670 1.00 27.64 227 VAL A O 1
ATOM 1813 N N . ASN A 1 228 ? 36.636 -65.421 10.906 1.00 24.22 228 ASN A N 1
ATOM 1814 C CA . ASN A 1 228 ? 36.729 -65.835 9.492 1.00 24.22 228 ASN A CA 1
ATOM 1815 C C . ASN A 1 228 ? 35.407 -65.718 8.704 1.00 24.22 228 ASN A C 1
ATOM 1817 O O . ASN A 1 228 ? 34.350 -65.456 9.274 1.00 24.22 228 ASN A O 1
ATOM 1821 N N . ASN A 1 229 ? 35.527 -65.867 7.380 1.00 25.03 229 ASN A N 1
ATOM 1822 C CA . ASN A 1 229 ? 34.455 -65.825 6.373 1.00 25.03 229 ASN A CA 1
ATOM 1823 C C . ASN A 1 229 ? 33.518 -67.062 6.490 1.00 25.03 229 ASN A C 1
ATOM 1825 O O . ASN A 1 229 ? 33.855 -68.018 7.181 1.00 25.03 229 ASN A O 1
ATOM 1829 N N . ASP A 1 230 ? 32.308 -67.091 5.917 1.00 25.59 230 ASP A N 1
ATOM 1830 C CA . ASP A 1 230 ? 32.113 -67.297 4.471 1.00 25.59 230 ASP A CA 1
ATOM 1831 C C . ASP A 1 230 ? 30.706 -66.938 3.929 1.00 25.59 230 ASP A C 1
ATOM 1833 O O . ASP A 1 230 ? 29.716 -66.879 4.654 1.00 25.59 230 ASP A O 1
ATOM 1837 N N . GLU A 1 231 ? 30.680 -66.730 2.606 1.00 26.23 231 GLU A N 1
ATOM 1838 C CA . GLU A 1 231 ? 29.618 -67.019 1.621 1.00 26.23 231 GLU A CA 1
ATOM 1839 C C . GLU A 1 231 ? 28.124 -66.708 1.920 1.00 26.23 231 GLU A C 1
ATOM 1841 O O . GLU A 1 231 ? 27.421 -67.432 2.619 1.00 26.23 231 GLU A O 1
ATOM 1846 N N . PHE A 1 232 ? 27.574 -65.720 1.192 1.00 24.50 232 PHE A N 1
ATOM 1847 C CA . PHE A 1 232 ? 26.128 -65.558 0.954 1.00 24.50 232 PHE A CA 1
ATOM 1848 C C . PHE A 1 232 ? 25.827 -65.246 -0.526 1.00 24.50 232 PHE A C 1
ATOM 1850 O O . PHE A 1 232 ? 26.135 -64.144 -0.990 1.00 24.50 232 PHE A O 1
ATOM 1857 N N . PRO A 1 233 ? 25.165 -66.154 -1.269 1.00 32.53 233 PRO A N 1
ATOM 1858 C CA . PRO A 1 233 ? 24.682 -65.874 -2.620 1.00 32.53 233 PRO A CA 1
ATOM 1859 C C . PRO A 1 233 ? 23.145 -65.950 -2.759 1.00 32.53 233 PRO A C 1
ATOM 1861 O O . PRO A 1 233 ? 22.568 -66.993 -2.483 1.00 32.53 233 PRO A O 1
ATOM 1864 N N . ILE A 1 234 ? 22.550 -64.924 -3.406 1.00 28.11 234 ILE A N 1
ATOM 1865 C CA . ILE A 1 234 ? 21.517 -65.069 -4.478 1.00 28.11 234 ILE A CA 1
ATOM 1866 C C . ILE A 1 234 ? 20.102 -65.551 -4.019 1.00 28.11 234 ILE A C 1
ATOM 1868 O O . ILE A 1 234 ? 19.977 -66.462 -3.220 1.00 28.11 234 ILE A O 1
ATOM 1872 N N . LYS A 1 235 ? 18.928 -65.063 -4.474 1.00 26.92 235 LYS A N 1
ATOM 1873 C CA . LYS A 1 235 ? 18.418 -64.116 -5.514 1.00 26.92 235 LYS A CA 1
ATOM 1874 C C . LYS A 1 235 ? 17.295 -63.259 -4.854 1.00 26.92 235 LYS A C 1
ATOM 1876 O O . LYS A 1 235 ? 16.852 -63.615 -3.772 1.00 26.92 235 LYS A O 1
ATOM 1881 N N . GLY A 1 236 ? 16.806 -62.117 -5.358 1.00 24.05 236 GLY A N 1
ATOM 1882 C CA . GLY A 1 236 ? 16.351 -61.778 -6.726 1.00 24.05 236 GLY A CA 1
ATOM 1883 C C . GLY A 1 236 ? 14.825 -62.013 -6.857 1.00 24.05 236 GLY A C 1
ATOM 1884 O O . GLY A 1 236 ? 14.324 -62.935 -6.229 1.00 24.05 236 GLY A O 1
ATOM 1885 N N . GLY A 1 237 ? 14.014 -61.272 -7.624 1.00 23.89 237 GLY A N 1
ATOM 1886 C CA . GLY A 1 237 ? 14.232 -60.143 -8.545 1.00 23.89 237 GLY A CA 1
ATOM 1887 C C . GLY A 1 237 ? 12.963 -59.886 -9.403 1.00 23.89 237 GLY A C 1
ATOM 1888 O O . GLY A 1 237 ? 11.961 -60.565 -9.204 1.00 23.89 237 GLY A O 1
ATOM 1889 N N . SER A 1 238 ? 13.027 -58.975 -10.391 1.00 24.88 238 SER A N 1
ATOM 1890 C CA . SER A 1 238 ? 11.899 -58.465 -11.225 1.00 24.88 238 SER A CA 1
ATOM 1891 C C . SER A 1 238 ? 10.947 -57.500 -10.477 1.00 24.88 238 SER A C 1
ATOM 1893 O O . SER A 1 238 ? 10.565 -57.795 -9.354 1.00 24.88 238 SER A O 1
ATOM 1895 N N . ILE A 1 239 ? 10.570 -56.290 -10.930 1.00 24.59 239 ILE A N 1
ATOM 1896 C CA . ILE A 1 239 ? 10.527 -55.590 -12.246 1.00 24.59 239 ILE A CA 1
ATOM 1897 C C . ILE A 1 239 ? 9.273 -55.912 -13.097 1.00 24.59 239 ILE A C 1
ATOM 1899 O O . ILE A 1 239 ? 8.888 -57.075 -13.194 1.00 24.59 239 ILE A O 1
ATOM 1903 N N . CYS A 1 240 ? 8.740 -54.856 -13.749 1.00 25.30 240 CYS A N 1
ATOM 1904 C CA . CYS A 1 240 ? 7.665 -54.747 -14.768 1.00 25.30 240 CYS A CA 1
ATOM 1905 C C . CYS A 1 240 ? 6.210 -54.479 -14.297 1.00 25.30 240 CYS A C 1
ATOM 1907 O O . CYS A 1 240 ? 5.812 -54.984 -13.256 1.00 25.30 240 CYS A O 1
ATOM 1909 N N . ASN A 1 241 ? 5.331 -53.802 -15.070 1.00 23.78 241 ASN A N 1
ATOM 1910 C CA . ASN A 1 241 ? 5.491 -52.595 -15.928 1.00 23.78 241 ASN A CA 1
ATOM 1911 C C . ASN A 1 241 ? 4.111 -52.050 -16.413 1.00 23.78 241 ASN A C 1
ATOM 1913 O O . ASN A 1 241 ? 3.264 -52.856 -16.783 1.00 23.78 241 ASN A O 1
ATOM 1917 N N . GLY A 1 242 ? 3.937 -50.723 -16.559 1.00 23.20 242 GLY A N 1
ATOM 1918 C CA . GLY A 1 242 ? 2.831 -50.076 -17.320 1.00 23.20 242 GLY A CA 1
ATOM 1919 C C . GLY A 1 242 ? 1.381 -50.226 -16.783 1.00 23.20 242 GLY A C 1
ATOM 1920 O O . GLY A 1 242 ? 1.162 -50.888 -15.778 1.00 23.20 242 GLY A O 1
ATOM 1921 N N . SER A 1 243 ? 0.335 -49.634 -17.395 1.00 26.06 243 SER A N 1
ATOM 1922 C CA . SER A 1 243 ? 0.299 -48.538 -18.393 1.00 26.06 243 SER A CA 1
ATOM 1923 C C . SER A 1 243 ? -1.096 -47.861 -18.528 1.00 26.06 243 SER A C 1
ATOM 1925 O O . SER A 1 243 ? -2.111 -48.545 -18.527 1.00 26.06 243 SER A O 1
ATOM 1927 N N . MET A 1 244 ? -1.102 -46.533 -18.725 1.00 24.02 244 MET A N 1
ATOM 1928 C CA . MET A 1 244 ? -2.052 -45.660 -19.469 1.00 24.02 244 MET A CA 1
ATOM 1929 C C . MET A 1 244 ? -3.610 -45.691 -19.329 1.00 24.02 244 MET A C 1
ATOM 1931 O O . MET A 1 244 ? -4.288 -46.560 -19.859 1.00 24.02 244 MET A O 1
ATOM 1935 N N . VAL A 1 245 ? -4.133 -44.525 -18.888 1.00 26.05 245 VAL A N 1
ATOM 1936 C CA . VAL A 1 245 ? -5.175 -43.657 -19.531 1.00 26.05 245 VAL A CA 1
ATOM 1937 C C . VAL A 1 245 ? -6.681 -44.023 -19.498 1.00 26.05 245 VAL A C 1
ATOM 1939 O O . VAL A 1 245 ? -7.180 -44.763 -20.340 1.00 26.05 245 VAL A O 1
ATOM 1942 N N . ASN A 1 246 ? -7.424 -43.334 -18.610 1.00 24.33 246 ASN A N 1
ATOM 1943 C CA . ASN A 1 246 ? -8.626 -42.480 -18.844 1.00 24.33 246 ASN A CA 1
ATOM 1944 C C . ASN A 1 246 ? -9.272 -42.120 -17.474 1.00 24.33 246 ASN A C 1
ATOM 1946 O O . ASN A 1 246 ? -9.262 -42.957 -16.581 1.00 24.33 246 ASN A O 1
ATOM 1950 N N . GLY A 1 247 ? -9.867 -40.946 -17.206 1.00 25.84 247 GLY A N 1
ATOM 1951 C CA . GLY A 1 247 ? -9.940 -39.695 -17.977 1.00 25.84 247 GLY A CA 1
ATOM 1952 C C . GLY A 1 247 ? -11.167 -38.828 -17.608 1.00 25.84 247 GLY A C 1
ATOM 1953 O O . GLY A 1 247 ? -12.227 -39.032 -18.189 1.00 25.84 247 GLY A O 1
ATOM 1954 N N . SER A 1 248 ? -11.037 -37.865 -16.680 1.00 26.31 248 SER A N 1
ATOM 1955 C CA . SER A 1 248 ? -12.038 -36.804 -16.394 1.00 26.31 248 SER A CA 1
ATOM 1956 C C . SER A 1 248 ? -11.452 -35.681 -15.515 1.00 26.31 248 SER A C 1
ATOM 1958 O O . SER A 1 248 ? -10.479 -35.911 -14.801 1.00 26.31 248 SER A O 1
ATOM 1960 N N . GLU A 1 249 ? -12.029 -34.476 -15.563 1.00 27.30 249 GLU A N 1
ATOM 1961 C CA . GLU A 1 249 ? -11.391 -33.222 -15.114 1.00 27.30 249 GLU A CA 1
ATOM 1962 C C . GLU A 1 249 ? -11.839 -32.715 -13.728 1.00 27.30 249 GLU A C 1
ATOM 1964 O O . GLU A 1 249 ? -13.008 -32.828 -13.361 1.00 27.30 249 GLU A O 1
ATOM 1969 N N . LEU A 1 250 ? -10.922 -32.054 -13.006 1.00 27.34 250 LEU A N 1
ATOM 1970 C CA . LEU A 1 250 ? -11.225 -31.050 -11.973 1.00 27.34 250 LEU A CA 1
ATOM 1971 C C . LEU A 1 250 ? -9.962 -30.210 -11.697 1.00 27.34 250 LEU A C 1
ATOM 1973 O O . LEU A 1 250 ? -8.994 -30.698 -11.118 1.00 27.34 250 LEU A O 1
ATOM 1977 N N . CYS A 1 251 ? -9.939 -28.963 -12.175 1.00 26.25 251 CYS A N 1
ATOM 1978 C CA . CYS A 1 251 ? -8.727 -28.137 -12.203 1.00 26.25 251 CYS A CA 1
ATOM 1979 C C . CYS A 1 251 ? -8.461 -27.401 -10.881 1.00 26.25 251 CYS A C 1
ATOM 1981 O O . CYS A 1 251 ? -9.333 -26.711 -10.356 1.00 26.25 251 CYS A O 1
ATOM 1983 N N . SER A 1 252 ? -7.214 -27.461 -10.406 1.00 29.41 252 SER A N 1
ATOM 1984 C CA . SER A 1 252 ? -6.683 -26.612 -9.334 1.00 29.41 252 SER A CA 1
ATOM 1985 C C . SER A 1 252 ? -5.565 -25.712 -9.881 1.00 29.41 252 SER A C 1
ATOM 1987 O O . SER A 1 252 ? -4.433 -26.168 -10.043 1.00 29.41 252 SER A O 1
ATOM 1989 N N . ASP A 1 253 ? -5.873 -24.443 -10.174 1.00 34.38 253 ASP A N 1
ATOM 1990 C CA . ASP A 1 253 ? -4.938 -23.437 -10.723 1.00 34.38 253 ASP A CA 1
ATOM 1991 C C . ASP A 1 253 ? -3.892 -22.966 -9.679 1.00 34.38 253 ASP A C 1
ATOM 1993 O O . ASP A 1 253 ? -3.887 -21.821 -9.233 1.00 34.38 253 ASP A O 1
ATOM 1997 N N . VAL A 1 254 ? -2.969 -23.853 -9.293 1.00 38.06 254 VAL A N 1
ATOM 1998 C CA . VAL A 1 254 ? -1.695 -23.486 -8.648 1.00 38.06 254 VAL A CA 1
ATOM 1999 C C . VAL A 1 254 ? -0.571 -24.296 -9.295 1.00 38.06 254 VAL A C 1
ATOM 2001 O O . VAL A 1 254 ? -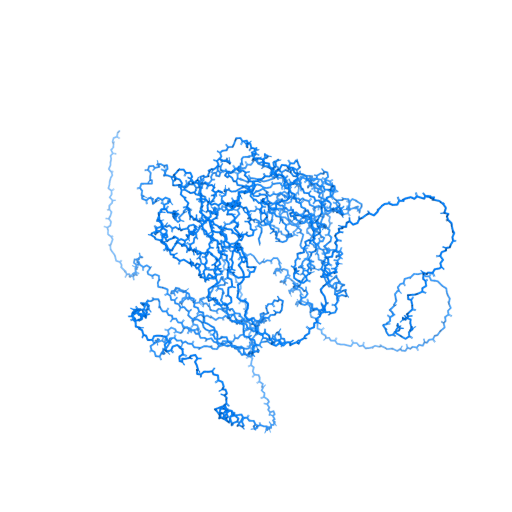0.290 -25.428 -8.906 1.00 38.06 254 VAL A O 1
ATOM 2004 N N . GLY A 1 255 ? 0.063 -23.715 -10.314 1.00 34.34 255 GLY A N 1
ATOM 2005 C CA . GLY A 1 255 ? 1.296 -24.261 -10.883 1.00 34.34 255 GLY A CA 1
ATOM 2006 C C . GLY A 1 255 ? 2.500 -24.037 -9.953 1.00 34.34 255 GLY A C 1
ATOM 2007 O O . GLY A 1 255 ? 2.472 -23.118 -9.130 1.00 34.34 255 GLY A O 1
ATOM 2008 N N . PRO A 1 256 ? 3.571 -24.844 -10.070 1.00 35.56 256 PRO A N 1
ATOM 2009 C CA . PRO A 1 256 ? 4.828 -24.583 -9.371 1.00 35.56 256 PRO A CA 1
ATOM 2010 C C . PRO A 1 256 ? 5.459 -23.261 -9.841 1.00 35.56 256 PRO A C 1
ATOM 2012 O O . PRO A 1 256 ? 5.259 -22.836 -10.979 1.00 35.56 256 PRO A O 1
ATOM 2015 N N . SER A 1 257 ? 6.246 -22.616 -8.976 1.00 34.78 257 SER A N 1
ATOM 2016 C CA . SER A 1 257 ? 6.945 -21.370 -9.313 1.00 34.78 257 SER A CA 1
ATOM 2017 C C . SER A 1 257 ? 7.971 -21.570 -10.434 1.00 34.78 257 SER A C 1
ATOM 2019 O O . SER A 1 257 ? 8.541 -22.653 -10.583 1.00 34.78 257 SER A O 1
ATOM 2021 N N . ALA A 1 258 ? 8.274 -20.501 -11.180 1.00 39.78 258 ALA A N 1
ATOM 2022 C CA . ALA A 1 258 ? 9.270 -20.527 -12.256 1.00 39.78 258 ALA A CA 1
ATOM 2023 C C . ALA A 1 258 ? 10.637 -21.075 -11.794 1.00 39.78 258 ALA A C 1
ATOM 2025 O O . ALA A 1 258 ? 11.269 -21.835 -12.520 1.00 39.78 258 ALA A O 1
ATOM 2026 N N . SER A 1 259 ? 11.040 -20.793 -10.551 1.00 39.38 259 SER A N 1
ATOM 2027 C CA . SER A 1 259 ? 12.245 -21.349 -9.919 1.00 39.38 259 SER A CA 1
ATOM 2028 C C . SER A 1 259 ? 12.237 -22.880 -9.784 1.00 39.38 259 SER A C 1
ATOM 2030 O O . SER A 1 259 ? 13.266 -23.517 -9.995 1.00 39.38 259 SER A O 1
ATOM 2032 N N . ILE A 1 260 ? 11.085 -23.491 -9.487 1.00 39.84 260 ILE A N 1
ATOM 2033 C CA . ILE A 1 260 ? 10.933 -24.955 -9.428 1.00 39.84 260 ILE A CA 1
ATOM 2034 C C . ILE A 1 260 ? 10.967 -25.543 -10.845 1.00 39.84 260 ILE A C 1
ATOM 2036 O O . ILE A 1 260 ? 11.606 -26.567 -11.068 1.00 39.84 260 ILE A O 1
ATOM 2040 N N . VAL A 1 261 ? 10.333 -24.877 -11.817 1.00 46.31 261 VAL A N 1
ATOM 2041 C CA . VAL A 1 261 ? 10.353 -25.300 -13.229 1.00 46.31 261 VAL A CA 1
ATOM 2042 C C . VAL A 1 261 ? 11.775 -25.240 -13.806 1.00 46.31 261 VAL A C 1
ATOM 2044 O O . VAL A 1 261 ? 12.208 -26.190 -14.455 1.00 46.31 261 VAL A O 1
ATOM 2047 N N . ALA A 1 262 ? 12.532 -24.178 -13.516 1.00 40.16 262 ALA A N 1
ATOM 2048 C CA . ALA A 1 262 ? 13.929 -24.037 -13.923 1.00 40.16 262 ALA A CA 1
ATOM 2049 C C . ALA A 1 262 ? 14.828 -25.121 -13.297 1.00 40.16 262 ALA A C 1
ATOM 2051 O O . ALA A 1 262 ? 15.592 -25.775 -14.011 1.00 40.16 262 ALA A O 1
ATOM 2052 N N . ALA A 1 263 ? 14.687 -25.377 -11.991 1.00 41.16 263 ALA A N 1
ATOM 2053 C CA . ALA A 1 263 ? 15.430 -26.431 -11.297 1.00 41.16 263 ALA A CA 1
ATOM 2054 C C . ALA A 1 263 ? 15.137 -27.835 -11.866 1.00 41.16 263 ALA A C 1
ATOM 2056 O O . ALA A 1 263 ? 16.060 -28.616 -12.096 1.00 41.16 263 ALA A O 1
ATOM 2057 N N . GLU A 1 264 ? 13.869 -28.139 -12.161 1.00 41.84 264 GLU A N 1
ATOM 2058 C CA . GLU A 1 264 ? 13.434 -29.410 -12.759 1.00 41.84 264 GLU A CA 1
ATOM 2059 C C . GLU A 1 264 ? 13.997 -29.610 -14.183 1.00 41.84 264 GLU A C 1
ATOM 2061 O O . GLU A 1 264 ? 14.385 -30.721 -14.559 1.00 41.84 264 GLU A O 1
ATOM 2066 N N . ILE A 1 265 ? 14.086 -28.537 -14.982 1.00 46.28 265 ILE A N 1
ATOM 2067 C CA . ILE A 1 265 ? 14.687 -28.561 -16.327 1.00 46.28 265 ILE A CA 1
ATOM 2068 C C . ILE A 1 265 ? 16.207 -28.776 -16.247 1.00 46.28 265 ILE A C 1
ATOM 2070 O O . ILE A 1 265 ? 16.748 -29.605 -16.988 1.00 46.28 265 ILE A O 1
ATOM 2074 N N . ALA A 1 266 ? 16.893 -28.087 -15.330 1.00 42.38 266 ALA A N 1
ATOM 2075 C CA . ALA A 1 266 ? 18.329 -28.250 -15.107 1.00 42.38 266 ALA A CA 1
ATOM 2076 C C . ALA A 1 266 ? 18.678 -29.677 -14.640 1.00 42.38 266 ALA A C 1
ATOM 2078 O O . ALA A 1 266 ? 19.565 -30.321 -15.209 1.00 42.38 266 ALA A O 1
ATOM 2079 N N . ALA A 1 267 ? 17.927 -30.213 -13.671 1.00 43.06 267 ALA A N 1
ATOM 2080 C CA . ALA A 1 267 ? 18.111 -31.568 -13.152 1.00 43.06 267 ALA A CA 1
ATOM 2081 C C . ALA A 1 267 ? 17.943 -32.645 -14.242 1.00 43.06 267 ALA A C 1
ATOM 2083 O O . ALA A 1 267 ? 18.759 -33.566 -14.341 1.00 43.06 267 ALA A O 1
ATOM 2084 N N . LYS A 1 268 ? 16.931 -32.507 -15.113 1.00 38.09 268 LYS A N 1
ATOM 2085 C CA . LYS A 1 268 ? 16.672 -33.465 -16.204 1.00 38.09 268 LYS A CA 1
ATOM 2086 C C . LYS A 1 268 ? 17.750 -33.482 -17.286 1.00 38.09 268 LYS A C 1
ATOM 2088 O O . LYS A 1 268 ? 17.971 -34.535 -17.880 1.00 38.09 268 LYS A O 1
ATOM 2093 N N . ARG A 1 269 ? 18.450 -32.367 -17.529 1.00 36.41 269 ARG A N 1
ATOM 2094 C CA . ARG A 1 269 ? 19.602 -32.348 -18.452 1.00 36.41 269 ARG A CA 1
ATOM 2095 C C . ARG A 1 269 ? 20.857 -32.972 -17.838 1.00 36.41 269 ARG A C 1
ATOM 2097 O O . ARG A 1 269 ? 21.579 -33.670 -18.546 1.00 36.41 269 ARG A O 1
ATOM 2104 N N . TYR A 1 270 ? 21.085 -32.812 -16.533 1.00 36.94 270 TYR A N 1
ATOM 2105 C CA . TYR A 1 270 ? 22.246 -33.409 -15.857 1.00 36.94 270 TYR A CA 1
ATOM 2106 C C . TYR A 1 270 ? 22.268 -34.947 -15.915 1.00 36.94 270 TYR A C 1
ATOM 2108 O O . TYR A 1 270 ? 23.335 -35.544 -16.041 1.00 36.94 270 TYR A O 1
ATOM 2116 N N . GLN A 1 271 ? 21.103 -35.606 -15.904 1.00 36.62 271 GLN A N 1
ATOM 2117 C CA . GLN A 1 271 ? 21.013 -37.070 -16.017 1.00 36.62 271 GLN A CA 1
ATOM 2118 C C . GLN A 1 271 ? 21.364 -37.634 -17.410 1.00 36.62 271 GLN A C 1
ATOM 2120 O O . GLN A 1 271 ? 21.491 -38.848 -17.547 1.00 36.62 271 GLN A O 1
ATOM 2125 N N . GLN A 1 272 ? 21.546 -36.794 -18.438 1.00 38.25 272 GLN A N 1
ATOM 2126 C CA . GLN A 1 272 ? 21.875 -37.233 -19.804 1.00 38.25 272 GLN A CA 1
ATOM 2127 C C . GLN A 1 272 ? 23.379 -37.164 -20.142 1.00 38.25 272 GLN A C 1
ATOM 2129 O O . GLN A 1 272 ? 23.756 -37.470 -21.270 1.00 38.25 272 GLN A O 1
ATOM 2134 N N . LEU A 1 273 ? 24.243 -36.770 -19.194 1.00 34.38 273 LEU A N 1
ATOM 2135 C CA . LEU A 1 273 ? 25.645 -36.398 -19.454 1.00 34.38 273 LEU A CA 1
ATOM 2136 C C . LEU A 1 273 ? 26.688 -37.217 -18.660 1.00 34.38 273 LEU A C 1
ATOM 2138 O O . LEU A 1 273 ? 27.736 -36.694 -18.289 1.00 34.38 273 LEU A O 1
ATOM 2142 N N . LEU A 1 274 ? 26.434 -38.510 -18.419 1.00 29.44 274 LEU A N 1
ATOM 2143 C CA . LEU A 1 274 ? 27.415 -39.443 -17.837 1.00 29.44 274 LEU A CA 1
ATOM 2144 C C . LEU A 1 274 ? 28.030 -40.358 -18.920 1.00 29.44 274 LEU A C 1
ATOM 2146 O O . LEU A 1 274 ? 27.321 -41.224 -19.437 1.00 29.44 274 LEU A O 1
ATOM 2150 N N . PRO A 1 275 ? 29.327 -40.214 -19.272 1.00 32.56 275 PRO A N 1
ATOM 2151 C CA . PRO A 1 275 ? 29.978 -41.059 -20.277 1.00 32.56 275 PRO A CA 1
ATOM 2152 C C . PRO A 1 275 ? 30.393 -42.438 -19.736 1.00 32.56 275 PRO A C 1
ATOM 2154 O O . PRO A 1 275 ? 30.904 -42.559 -18.624 1.00 32.56 275 PRO A O 1
ATOM 2157 N N . THR A 1 276 ? 30.269 -43.475 -20.566 1.00 27.20 276 THR A N 1
ATOM 2158 C CA . THR A 1 276 ? 30.907 -44.789 -20.351 1.00 27.20 276 THR A CA 1
ATOM 2159 C C . THR A 1 276 ? 32.373 -44.789 -20.793 1.00 27.20 276 THR A C 1
ATOM 2161 O O . THR A 1 276 ? 32.708 -44.211 -21.824 1.00 27.20 276 THR A O 1
ATOM 2164 N N . VAL A 1 277 ? 33.238 -45.487 -20.048 1.00 30.88 277 VAL A N 1
ATOM 2165 C CA . VAL A 1 277 ? 34.695 -45.547 -20.279 1.00 30.88 277 VAL A CA 1
ATOM 2166 C C . VAL A 1 277 ? 35.121 -46.900 -20.858 1.00 30.88 277 VAL A C 1
ATOM 2168 O O . VAL A 1 277 ? 34.778 -47.936 -20.291 1.00 30.88 277 VAL A O 1
ATOM 2171 N N . GLN A 1 278 ? 35.942 -46.884 -21.915 1.00 23.17 278 GLN A N 1
ATOM 2172 C CA . GLN A 1 278 ? 36.895 -47.949 -22.281 1.00 23.17 278 GLN A CA 1
ATOM 2173 C C . GLN A 1 278 ? 38.207 -47.324 -22.830 1.00 23.17 278 GLN A C 1
ATOM 2175 O O . GLN A 1 278 ? 38.181 -46.139 -23.172 1.00 23.17 278 GLN A O 1
ATOM 2180 N N . PRO A 1 279 ? 39.355 -48.042 -22.835 1.00 32.91 279 PRO A N 1
ATOM 2181 C CA . PRO A 1 279 ? 40.685 -47.412 -22.837 1.00 32.91 279 PRO A CA 1
ATOM 2182 C C . PRO A 1 279 ? 41.550 -47.658 -24.099 1.00 32.91 279 PRO A C 1
ATOM 2184 O O . PRO A 1 279 ? 41.143 -48.365 -25.016 1.00 32.91 279 PRO A O 1
ATOM 2187 N N . GLU A 1 280 ? 42.789 -47.140 -24.037 1.00 25.48 280 GLU A N 1
ATOM 2188 C CA . GLU A 1 280 ? 43.939 -47.345 -24.951 1.00 25.48 280 GLU A CA 1
ATOM 2189 C C . GLU A 1 280 ? 43.911 -46.563 -26.291 1.00 25.48 280 GLU A C 1
ATOM 2191 O O . GLU A 1 280 ? 42.857 -46.150 -26.760 1.00 25.48 280 GLU A O 1
ATOM 2196 N N . GLN A 1 281 ? 45.049 -46.226 -26.925 1.00 23.56 281 GLN A N 1
ATOM 2197 C CA . GLN A 1 281 ? 46.431 -46.723 -26.748 1.00 23.56 281 GLN A CA 1
ATOM 2198 C C . GLN A 1 281 ? 47.505 -45.609 -26.906 1.00 23.56 281 GLN A C 1
ATOM 2200 O O . GLN A 1 281 ? 47.186 -44.475 -27.256 1.00 23.56 281 GLN A O 1
ATOM 2205 N N . GLN A 1 282 ? 48.775 -45.914 -26.605 1.00 28.12 282 GLN A N 1
ATOM 2206 C CA . GLN A 1 282 ? 49.893 -44.952 -26.507 1.00 28.12 282 GLN A CA 1
ATOM 2207 C C . GLN A 1 282 ? 50.701 -44.784 -27.810 1.00 28.12 282 GLN A C 1
ATOM 2209 O O . GLN A 1 282 ? 50.856 -45.742 -28.563 1.00 28.12 282 GLN A O 1
ATOM 2214 N N . GLN A 1 283 ? 51.359 -43.627 -27.984 1.00 25.36 283 GLN A N 1
ATOM 2215 C CA . GLN A 1 283 ? 52.687 -43.549 -28.619 1.00 25.36 283 GLN A CA 1
ATOM 2216 C C . GLN A 1 283 ? 53.490 -42.322 -28.134 1.00 25.36 283 GLN A C 1
ATOM 2218 O O . GLN A 1 283 ? 52.956 -41.455 -27.446 1.00 25.36 283 GLN A O 1
ATOM 2223 N N . GLU A 1 284 ? 54.797 -42.313 -28.405 1.00 24.53 284 GLU A N 1
ATOM 2224 C CA . GLU A 1 284 ? 55.838 -41.683 -27.572 1.00 24.53 284 GLU A CA 1
ATOM 2225 C C . GLU A 1 284 ? 57.012 -41.155 -28.440 1.00 24.53 284 GLU A C 1
ATOM 2227 O O . GLU A 1 284 ? 57.119 -41.556 -29.598 1.00 24.53 284 GLU A O 1
ATOM 2232 N N . VAL A 1 285 ? 57.906 -40.329 -27.851 1.00 27.81 285 VAL A N 1
ATOM 2233 C CA . VAL A 1 285 ? 59.391 -40.283 -28.043 1.00 27.81 285 VAL A CA 1
ATOM 2234 C C . VAL A 1 285 ? 60.038 -38.891 -28.306 1.00 27.81 285 VAL A C 1
ATOM 2236 O O . VAL A 1 285 ? 59.933 -38.306 -29.377 1.00 27.81 285 VAL A O 1
ATOM 2239 N N . GLU A 1 286 ? 60.843 -38.479 -27.309 1.00 24.73 286 GLU A N 1
ATOM 2240 C CA . GLU A 1 286 ? 62.089 -37.668 -27.322 1.00 24.73 286 GLU A CA 1
ATOM 2241 C C . GLU A 1 286 ? 62.174 -36.145 -27.604 1.00 24.73 286 GLU A C 1
ATOM 2243 O O . GLU A 1 286 ? 61.267 -35.455 -28.053 1.00 24.73 286 GLU A O 1
ATOM 2248 N N . THR A 1 287 ? 63.344 -35.613 -27.207 1.00 27.28 287 THR A N 1
ATOM 2249 C CA . THR A 1 287 ? 63.727 -34.199 -27.064 1.00 27.28 287 THR A CA 1
ATOM 2250 C C . THR A 1 287 ? 65.106 -33.918 -27.680 1.00 27.28 287 THR A C 1
ATOM 2252 O O . THR A 1 287 ? 65.971 -34.796 -27.679 1.00 27.28 287 THR A O 1
ATOM 2255 N N . LYS A 1 288 ? 65.371 -32.661 -28.090 1.00 27.44 288 LYS A N 1
ATOM 2256 C CA . LYS A 1 288 ? 66.682 -31.977 -27.932 1.00 27.44 288 LYS A CA 1
ATOM 2257 C C . LYS A 1 288 ? 66.620 -30.479 -28.276 1.00 27.44 288 LYS A C 1
ATOM 2259 O O . LYS A 1 288 ? 65.774 -30.042 -29.044 1.00 27.44 288 LYS A O 1
ATOM 2264 N N . LYS A 1 289 ? 67.532 -29.695 -27.685 1.00 24.53 289 LYS A N 1
ATOM 2265 C CA . LYS A 1 289 ? 67.694 -28.236 -27.879 1.00 24.53 289 LYS A CA 1
ATOM 2266 C C . LYS A 1 289 ? 68.712 -27.918 -28.988 1.00 24.53 289 LYS A C 1
ATOM 2268 O O . LYS A 1 289 ? 69.715 -28.623 -29.081 1.00 24.53 289 LYS A O 1
ATOM 2273 N N . SER A 1 290 ? 68.599 -26.765 -29.664 1.00 25.00 290 SER A N 1
ATOM 2274 C CA . SER A 1 290 ? 69.413 -25.562 -29.335 1.00 25.00 290 SER A CA 1
ATOM 2275 C C . SER A 1 290 ? 69.476 -24.471 -30.430 1.00 25.00 290 SER A C 1
ATOM 2277 O O . SER A 1 290 ? 69.389 -24.776 -31.615 1.00 25.00 290 SER A O 1
ATOM 2279 N N . LYS A 1 291 ? 69.776 -23.240 -29.966 1.00 26.47 291 LYS A N 1
ATOM 2280 C CA . LYS A 1 291 ? 70.210 -22.005 -30.666 1.00 26.47 291 LYS A CA 1
ATOM 2281 C C . LYS A 1 291 ? 69.147 -21.071 -31.266 1.00 26.47 291 LYS A C 1
ATOM 2283 O O . LYS A 1 291 ? 68.142 -21.505 -31.814 1.00 26.47 291 LYS A O 1
ATOM 2288 N N . GLU A 1 292 ? 69.433 -19.774 -31.122 1.00 25.67 292 GLU A N 1
ATOM 2289 C CA . GLU A 1 292 ? 68.594 -18.615 -31.459 1.00 25.67 292 GLU A CA 1
ATOM 2290 C C . GLU A 1 292 ? 69.101 -17.848 -32.699 1.00 25.67 292 GLU A C 1
ATOM 2292 O O . GLU A 1 292 ? 70.282 -17.948 -33.033 1.00 25.67 292 GLU A O 1
ATOM 2297 N N . MET A 1 293 ? 68.242 -17.005 -33.298 1.00 24.50 293 MET A N 1
ATOM 2298 C CA . MET A 1 293 ? 68.607 -15.633 -33.713 1.00 24.50 293 MET A CA 1
ATOM 2299 C C . MET A 1 293 ? 67.372 -14.758 -34.040 1.00 24.50 293 MET A C 1
ATOM 2301 O O . MET A 1 293 ? 66.639 -15.058 -34.973 1.00 24.50 293 MET A O 1
ATOM 2305 N N . GLU A 1 294 ? 67.228 -13.688 -33.250 1.00 27.20 294 GLU A N 1
ATOM 2306 C CA . GLU A 1 294 ? 66.821 -12.296 -33.566 1.00 27.20 294 GLU A CA 1
ATOM 2307 C C . GLU A 1 294 ? 65.483 -11.904 -34.262 1.00 27.20 294 GLU A C 1
ATOM 2309 O O . GLU A 1 294 ? 65.058 -12.452 -35.273 1.00 27.20 294 GLU A O 1
ATOM 2314 N N . ASP A 1 295 ? 64.935 -10.813 -33.698 1.00 25.66 295 ASP A N 1
ATOM 2315 C CA . ASP A 1 295 ? 64.029 -9.762 -34.201 1.00 25.66 295 ASP A CA 1
ATOM 2316 C C . ASP A 1 295 ? 62.575 -10.037 -34.648 1.00 25.66 295 ASP A C 1
ATOM 2318 O O . ASP A 1 295 ? 62.288 -10.713 -35.634 1.00 25.66 295 ASP A O 1
ATOM 2322 N N . GLY A 1 296 ? 61.638 -9.337 -33.977 1.00 27.34 296 GLY A N 1
ATOM 2323 C CA . GLY A 1 296 ? 60.244 -9.190 -34.424 1.00 27.34 296 GLY A CA 1
ATOM 2324 C C . GLY A 1 296 ? 59.176 -8.904 -33.353 1.00 27.34 296 GLY A C 1
ATOM 2325 O O . GLY A 1 296 ? 58.066 -9.412 -33.492 1.00 27.34 296 GLY A O 1
ATOM 2326 N N . GLU A 1 297 ? 59.451 -8.150 -32.277 1.00 27.58 297 GLU A N 1
ATOM 2327 C CA . GLU A 1 297 ? 58.464 -7.976 -31.191 1.00 27.58 297 GLU A CA 1
ATOM 2328 C C . GLU A 1 297 ? 57.184 -7.220 -31.600 1.00 27.58 297 GLU A C 1
ATOM 2330 O O . GLU A 1 297 ? 57.216 -6.081 -32.070 1.00 27.58 297 GLU A O 1
ATOM 2335 N N . SER A 1 298 ? 56.028 -7.836 -31.318 1.00 24.39 298 SER A N 1
ATOM 2336 C CA . SER A 1 298 ? 54.715 -7.191 -31.368 1.00 24.39 298 SER A CA 1
ATOM 2337 C C . SER A 1 298 ? 53.731 -7.815 -30.367 1.00 24.39 298 SER A C 1
ATOM 2339 O O . SER A 1 298 ? 52.994 -8.741 -30.688 1.00 24.39 298 SER A O 1
ATOM 2341 N N . SER A 1 299 ? 53.658 -7.207 -29.179 1.00 26.27 299 SER A N 1
ATOM 2342 C CA . SER A 1 299 ? 52.531 -7.256 -28.226 1.00 26.27 299 SER A CA 1
ATOM 2343 C C . SER A 1 299 ? 52.198 -8.556 -27.453 1.00 26.27 299 SER A C 1
ATOM 2345 O O . SER A 1 299 ? 52.133 -9.647 -28.004 1.00 26.27 299 SER A O 1
ATOM 2347 N N . LEU A 1 300 ? 51.787 -8.322 -26.193 1.00 26.48 300 LEU A N 1
ATOM 2348 C CA . LEU A 1 300 ? 50.843 -9.088 -25.352 1.00 26.48 300 LEU A CA 1
ATOM 2349 C C . LEU A 1 300 ? 51.296 -10.318 -24.525 1.00 26.48 300 LEU A C 1
ATOM 2351 O O . LEU A 1 300 ? 52.070 -11.159 -24.956 1.00 26.48 300 LEU A O 1
ATOM 2355 N N . ILE A 1 301 ? 50.625 -10.412 -23.360 1.00 26.41 301 ILE A N 1
ATOM 2356 C CA . ILE A 1 301 ? 50.451 -11.545 -22.419 1.00 26.41 301 ILE A CA 1
ATOM 2357 C C . ILE A 1 301 ? 51.575 -11.798 -21.384 1.00 26.41 301 ILE A C 1
ATOM 2359 O O . ILE A 1 301 ? 52.598 -12.409 -21.653 1.00 26.41 301 ILE A O 1
ATOM 2363 N N . LEU A 1 302 ? 51.299 -11.299 -20.167 1.00 27.70 302 LEU A N 1
ATOM 2364 C CA . LEU A 1 302 ? 51.189 -12.039 -18.893 1.00 27.70 302 LEU A CA 1
ATOM 2365 C C . LEU A 1 302 ? 52.150 -13.219 -18.615 1.00 27.70 302 LEU A C 1
ATOM 2367 O O . LEU A 1 302 ? 52.042 -14.247 -19.269 1.00 27.70 302 LEU A O 1
ATOM 2371 N N . GLU A 1 303 ? 52.889 -13.154 -17.498 1.00 27.73 303 GLU A N 1
ATOM 2372 C CA . GLU A 1 303 ? 52.883 -14.247 -16.505 1.00 27.73 303 GLU A CA 1
ATOM 2373 C C . GLU A 1 303 ? 53.339 -13.790 -15.102 1.00 27.73 303 GLU A C 1
ATOM 2375 O O . GLU A 1 303 ? 53.888 -12.699 -14.924 1.00 27.73 303 GLU A O 1
ATOM 2380 N N . ASP A 1 304 ? 53.003 -14.609 -14.106 1.00 33.38 304 ASP A N 1
ATOM 2381 C CA . ASP A 1 304 ? 52.984 -14.304 -12.672 1.00 33.38 304 ASP A CA 1
ATOM 2382 C C . ASP A 1 304 ? 54.358 -14.046 -12.019 1.00 33.38 304 ASP A C 1
ATOM 2384 O O . ASP A 1 304 ? 55.371 -14.648 -12.368 1.00 33.38 304 ASP A O 1
ATOM 2388 N N . LEU A 1 305 ? 54.362 -13.222 -10.962 1.00 30.08 305 LEU A N 1
ATOM 2389 C CA . LEU A 1 305 ? 55.423 -13.184 -9.945 1.00 30.08 305 LEU A CA 1
ATOM 2390 C C . LEU A 1 305 ? 54.864 -13.701 -8.618 1.00 30.08 305 LEU A C 1
ATOM 2392 O O . LEU A 1 305 ? 53.856 -13.195 -8.119 1.00 30.08 305 LEU A O 1
ATOM 2396 N N . THR A 1 306 ? 55.530 -14.686 -8.022 1.00 46.94 306 THR A N 1
ATOM 2397 C CA . THR A 1 306 ? 55.056 -15.331 -6.792 1.00 46.94 306 THR A CA 1
ATOM 2398 C C . THR A 1 306 ? 55.410 -14.530 -5.533 1.00 46.94 306 THR A C 1
ATOM 2400 O O . THR A 1 306 ? 56.361 -13.742 -5.496 1.00 46.94 306 THR A O 1
ATOM 2403 N N . ALA A 1 307 ? 54.654 -14.742 -4.450 1.00 39.94 307 ALA A N 1
ATOM 2404 C CA . ALA A 1 307 ? 54.848 -14.016 -3.189 1.00 39.94 307 ALA A CA 1
ATOM 2405 C C . ALA A 1 307 ? 56.233 -14.250 -2.545 1.00 39.94 307 ALA A C 1
ATOM 2407 O O . ALA A 1 307 ? 56.733 -13.387 -1.822 1.00 39.94 307 ALA A O 1
ATOM 2408 N N . GLU A 1 308 ? 56.877 -15.386 -2.826 1.00 40.12 308 GLU A N 1
ATOM 2409 C CA . GLU A 1 308 ? 58.207 -15.719 -2.302 1.00 40.12 308 GLU A CA 1
ATOM 2410 C C . GLU A 1 308 ? 59.330 -14.978 -3.057 1.00 40.12 308 GLU A C 1
ATOM 2412 O O . GLU A 1 308 ? 60.327 -14.573 -2.455 1.00 40.12 308 GLU A O 1
ATOM 2417 N N . GLU A 1 309 ? 59.148 -14.673 -4.345 1.00 39.06 309 GLU A N 1
ATOM 2418 C CA . GLU A 1 309 ? 60.115 -13.896 -5.137 1.00 39.06 309 GLU A CA 1
ATOM 2419 C C . GLU A 1 309 ? 60.161 -12.414 -4.740 1.00 39.06 309 GLU A C 1
ATOM 2421 O O . GLU A 1 309 ? 61.217 -11.778 -4.818 1.00 39.06 309 GLU A O 1
ATOM 2426 N N . ALA A 1 310 ? 59.036 -11.863 -4.274 1.00 46.34 310 ALA A N 1
ATOM 2427 C CA . ALA A 1 310 ? 58.988 -10.527 -3.683 1.00 46.34 310 ALA A CA 1
ATOM 2428 C C . ALA A 1 310 ? 59.776 -10.464 -2.360 1.00 46.34 310 ALA A C 1
ATOM 2430 O O . ALA A 1 310 ? 60.474 -9.482 -2.100 1.00 46.34 310 ALA A O 1
ATOM 2431 N N . TYR A 1 311 ? 59.718 -11.530 -1.553 1.00 37.28 311 TYR A N 1
ATOM 2432 C CA . TYR A 1 311 ? 60.432 -11.635 -0.278 1.00 37.28 311 TYR A CA 1
ATOM 2433 C C . TYR A 1 311 ? 61.956 -11.718 -0.474 1.00 37.28 311 TYR A C 1
ATOM 2435 O O . TYR A 1 311 ? 62.706 -10.988 0.175 1.00 37.28 311 TYR A O 1
ATOM 2443 N N . VAL A 1 312 ? 62.424 -12.527 -1.433 1.00 38.44 312 VAL A N 1
ATOM 2444 C CA . VAL A 1 312 ? 63.860 -12.674 -1.752 1.00 38.44 312 VAL A CA 1
ATOM 2445 C C . VAL A 1 312 ? 64.484 -11.381 -2.307 1.00 38.44 312 VAL A C 1
ATOM 2447 O O . VAL A 1 312 ? 65.679 -11.150 -2.123 1.00 38.44 312 VAL A O 1
ATOM 2450 N N . LYS A 1 313 ? 63.700 -10.498 -2.944 1.00 41.66 313 LYS A N 1
ATOM 2451 C CA . LYS A 1 313 ? 64.194 -9.236 -3.536 1.00 41.66 313 LYS A CA 1
ATOM 2452 C C . LYS A 1 313 ? 64.334 -8.062 -2.551 1.00 41.66 313 LYS A C 1
ATOM 2454 O O . LYS A 1 313 ? 64.829 -7.012 -2.950 1.00 41.66 313 LYS A O 1
ATOM 2459 N N . GLY A 1 314 ? 63.965 -8.221 -1.276 1.00 37.12 314 GLY A N 1
ATOM 2460 C CA . GLY A 1 314 ? 64.433 -7.358 -0.176 1.00 37.12 314 GLY A CA 1
ATOM 2461 C C . GLY A 1 314 ? 63.997 -5.880 -0.174 1.00 37.12 314 GLY A C 1
ATOM 2462 O O . GLY A 1 314 ? 64.535 -5.100 0.612 1.00 37.12 314 GLY A O 1
ATOM 2463 N N . LEU A 1 315 ? 63.037 -5.464 -1.007 1.00 35.50 315 LEU A N 1
ATOM 2464 C CA . LEU A 1 315 ? 62.560 -4.074 -1.077 1.00 35.50 315 LEU A CA 1
ATOM 2465 C C . LEU A 1 315 ? 61.286 -3.843 -0.244 1.00 35.50 315 LEU A C 1
ATOM 2467 O O . LEU A 1 315 ? 60.193 -3.759 -0.797 1.00 35.50 315 LEU A O 1
ATOM 2471 N N . LEU A 1 316 ? 61.426 -3.662 1.077 1.00 30.27 316 LEU A N 1
ATOM 2472 C CA . LEU A 1 316 ? 60.448 -2.901 1.881 1.00 30.27 316 LEU A CA 1
ATOM 2473 C C . LEU A 1 316 ? 60.996 -2.480 3.265 1.00 30.27 316 LEU A C 1
ATOM 2475 O O . LEU A 1 316 ? 60.744 -3.132 4.276 1.00 30.27 316 LEU A O 1
ATOM 2479 N N . SER A 1 317 ? 61.704 -1.346 3.352 1.00 27.89 317 SER A N 1
ATOM 2480 C CA . SER A 1 317 ? 61.887 -0.629 4.630 1.00 27.89 317 SER A CA 1
ATOM 2481 C C . SER A 1 317 ? 62.283 0.849 4.460 1.00 27.89 317 SER A C 1
ATOM 2483 O O . SER A 1 317 ? 63.194 1.172 3.710 1.00 27.89 317 SER A O 1
ATOM 2485 N N . SER A 1 318 ? 61.639 1.737 5.235 1.00 26.95 318 SER A N 1
ATOM 2486 C CA . SER A 1 318 ? 62.082 3.106 5.608 1.00 26.95 318 SER A CA 1
ATOM 2487 C C . SER A 1 318 ? 62.430 4.105 4.465 1.00 26.95 318 SER A C 1
ATOM 2489 O O . SER A 1 318 ? 63.374 3.934 3.709 1.00 26.95 318 SER A O 1
ATOM 2491 N N . ASN A 1 319 ? 61.782 5.268 4.319 1.00 27.70 319 ASN A N 1
ATOM 2492 C CA . ASN A 1 319 ? 61.788 6.345 5.317 1.00 27.70 319 ASN A CA 1
ATOM 2493 C C . ASN A 1 319 ? 60.788 7.476 4.993 1.00 27.70 319 ASN A C 1
ATOM 2495 O O . ASN A 1 319 ? 60.833 8.073 3.917 1.00 27.70 319 ASN A O 1
ATOM 2499 N N . ARG A 1 320 ? 59.992 7.891 5.988 1.00 34.25 320 ARG A N 1
ATOM 2500 C CA . ARG A 1 320 ? 59.317 9.203 6.012 1.00 34.25 320 ARG A CA 1
ATOM 2501 C C . ARG A 1 320 ? 60.295 10.297 6.481 1.00 34.25 320 ARG A C 1
ATOM 2503 O O . ARG A 1 320 ? 60.120 10.821 7.573 1.00 34.25 320 ARG A O 1
ATOM 2510 N N . GLU A 1 321 ? 61.304 10.675 5.689 1.00 31.31 321 GLU A N 1
ATOM 2511 C CA . GLU A 1 321 ? 62.074 11.899 6.014 1.00 31.31 321 GLU A CA 1
ATOM 2512 C C . GLU A 1 321 ? 62.836 12.557 4.846 1.00 31.31 321 GLU A C 1
ATOM 2514 O O . GLU A 1 321 ? 64.024 12.859 4.940 1.00 31.31 321 GLU A O 1
ATOM 2519 N N . LYS A 1 322 ? 62.158 12.828 3.715 1.00 28.20 322 LYS A N 1
ATOM 2520 C CA . LYS A 1 322 ? 62.763 13.645 2.641 1.00 28.20 322 LYS A CA 1
ATOM 2521 C C . LYS A 1 322 ? 61.801 14.477 1.778 1.00 28.20 322 LYS A C 1
ATOM 2523 O O . LYS A 1 322 ? 61.915 14.503 0.561 1.00 28.20 322 LYS A O 1
ATOM 2528 N N . LEU A 1 323 ? 60.895 15.224 2.418 1.00 29.62 323 LEU A N 1
ATOM 2529 C CA . LEU A 1 323 ? 60.192 16.346 1.769 1.00 29.62 323 LEU A CA 1
ATOM 2530 C C . LEU A 1 323 ? 60.144 17.586 2.677 1.00 29.62 323 LEU A C 1
ATOM 2532 O O . LEU A 1 323 ? 59.088 18.078 3.070 1.00 29.62 323 LEU A O 1
ATOM 2536 N N . ARG A 1 324 ? 61.330 18.069 3.064 1.00 29.45 324 ARG A N 1
ATOM 2537 C CA . ARG A 1 324 ? 61.519 19.322 3.806 1.00 29.45 324 ARG A CA 1
ATOM 2538 C C . ARG A 1 324 ? 62.876 19.916 3.414 1.00 29.45 324 ARG A C 1
ATOM 2540 O O . ARG A 1 324 ? 63.889 19.274 3.673 1.00 29.45 324 ARG A O 1
ATOM 2547 N N . LYS A 1 325 ? 62.866 21.139 2.859 1.00 26.50 325 LYS A N 1
ATOM 2548 C CA . LYS A 1 325 ? 63.976 21.883 2.200 1.00 26.50 325 LYS A CA 1
ATOM 2549 C C . LYS A 1 325 ? 64.128 21.680 0.681 1.00 26.50 325 LYS A C 1
ATOM 2551 O O . LYS A 1 325 ? 65.124 21.143 0.230 1.00 26.50 325 LYS A O 1
ATOM 2556 N N . GLU A 1 326 ? 63.167 22.221 -0.058 1.00 27.06 326 GLU A N 1
ATOM 2557 C CA . GLU A 1 326 ? 63.283 22.941 -1.344 1.00 27.06 326 GLU A CA 1
ATOM 2558 C C . GLU A 1 326 ? 61.891 23.595 -1.534 1.00 27.06 326 GLU A C 1
ATOM 2560 O O . GLU A 1 326 ? 60.889 22.967 -1.197 1.00 27.06 326 GLU A O 1
ATOM 2565 N N . THR A 1 327 ? 61.706 24.876 -1.877 1.00 25.19 327 THR A N 1
ATOM 2566 C CA . THR A 1 327 ? 62.617 25.916 -2.403 1.00 25.19 327 THR A CA 1
ATOM 2567 C C . THR A 1 327 ? 62.404 27.260 -1.667 1.00 25.19 327 THR A C 1
ATOM 2569 O O . THR A 1 327 ? 61.384 27.460 -1.010 1.00 25.19 327 THR A O 1
ATOM 2572 N N . ILE A 1 328 ? 63.370 28.186 -1.747 1.00 26.83 328 ILE A N 1
ATOM 2573 C CA . ILE A 1 328 ? 63.323 29.550 -1.173 1.00 26.83 328 ILE A CA 1
ATOM 2574 C C . ILE A 1 328 ? 63.297 30.595 -2.306 1.00 26.83 328 ILE A C 1
ATOM 2576 O O . ILE A 1 328 ? 63.964 30.386 -3.313 1.00 26.83 328 ILE A O 1
ATOM 2580 N N . ALA A 1 329 ? 62.616 31.732 -2.069 1.00 25.81 329 ALA A N 1
ATOM 2581 C CA . ALA A 1 329 ? 62.401 32.881 -2.977 1.00 25.81 329 ALA A CA 1
ATOM 2582 C C . ALA A 1 329 ? 61.474 32.588 -4.183 1.00 25.81 329 ALA A C 1
ATOM 2584 O O . ALA A 1 329 ? 61.542 31.515 -4.768 1.00 25.81 329 ALA A O 1
ATOM 2585 N N . THR A 1 330 ? 60.558 33.474 -4.605 1.00 26.94 330 THR A N 1
ATOM 2586 C CA . THR A 1 330 ? 60.068 34.793 -4.101 1.00 26.94 330 THR A CA 1
ATOM 2587 C C . THR A 1 330 ? 58.576 34.939 -4.516 1.00 26.94 330 THR A C 1
ATOM 2589 O O . THR A 1 330 ? 58.042 34.002 -5.097 1.00 26.94 330 THR A O 1
ATOM 2592 N N . GLN A 1 331 ? 57.777 35.984 -4.251 1.00 28.11 331 GLN A N 1
ATOM 2593 C CA . GLN A 1 331 ? 57.934 37.382 -3.781 1.00 28.11 331 GLN A CA 1
ATOM 2594 C C . GLN A 1 331 ? 56.818 37.675 -2.723 1.00 28.11 331 GLN A C 1
ATOM 2596 O O . GLN A 1 331 ? 55.880 36.897 -2.601 1.00 28.11 331 GLN A O 1
ATOM 2601 N N . THR A 1 332 ? 56.912 38.628 -1.779 1.00 26.95 332 THR A N 1
ATOM 2602 C CA . THR A 1 332 ? 56.690 40.097 -1.912 1.00 26.95 332 THR A CA 1
ATOM 2603 C C . THR A 1 332 ? 55.316 40.417 -2.544 1.00 26.95 332 THR A C 1
ATOM 2605 O O . THR A 1 332 ? 55.139 40.139 -3.720 1.00 26.95 332 THR A O 1
ATOM 2608 N N . GLN A 1 333 ? 54.298 41.003 -1.889 1.00 28.69 333 GLN A N 1
ATOM 2609 C CA . GLN A 1 333 ? 54.178 41.888 -0.697 1.00 28.69 333 GLN A CA 1
ATOM 2610 C C . GLN A 1 333 ? 52.727 41.731 -0.088 1.00 28.69 333 GLN A C 1
ATOM 2612 O O . GLN A 1 333 ? 52.014 40.863 -0.574 1.00 28.69 333 GLN A O 1
ATOM 2617 N N . ALA A 1 334 ? 52.158 42.430 0.922 1.00 26.58 334 ALA A N 1
ATOM 2618 C CA . ALA A 1 334 ? 52.518 43.604 1.742 1.00 26.58 334 ALA A CA 1
ATOM 2619 C C . ALA A 1 334 ? 51.752 43.706 3.102 1.00 26.58 334 ALA A C 1
ATOM 2621 O O . ALA A 1 334 ? 50.612 43.280 3.211 1.00 26.58 334 ALA A O 1
ATOM 2622 N N . ILE A 1 335 ? 52.387 44.379 4.077 1.00 28.44 335 ILE A N 1
ATOM 2623 C CA . ILE A 1 335 ? 51.866 45.424 5.008 1.00 28.44 335 ILE A CA 1
ATOM 2624 C C . ILE A 1 335 ? 50.606 45.167 5.901 1.00 28.44 335 ILE A C 1
ATOM 2626 O O . ILE A 1 335 ? 49.469 45.350 5.490 1.00 28.44 335 ILE A O 1
ATOM 2630 N N . ASN A 1 336 ? 50.903 44.956 7.197 1.00 26.84 336 ASN A N 1
ATOM 2631 C CA . ASN A 1 336 ? 50.340 45.533 8.449 1.00 26.84 336 ASN A CA 1
ATOM 2632 C C . ASN A 1 336 ? 48.855 45.424 8.901 1.00 26.84 336 ASN A C 1
ATOM 2634 O O . ASN A 1 336 ? 47.950 45.969 8.284 1.00 26.84 336 ASN A O 1
ATOM 2638 N N . GLY A 1 337 ? 48.703 45.018 10.180 1.00 27.02 337 GLY A N 1
ATOM 2639 C CA . GLY A 1 337 ? 47.685 45.510 11.140 1.00 27.02 337 GLY A CA 1
ATOM 2640 C C . GLY A 1 337 ? 46.575 44.512 11.537 1.00 27.02 337 GLY A C 1
ATOM 2641 O O . GLY A 1 337 ? 46.050 43.820 10.679 1.00 27.02 337 GLY A O 1
ATOM 2642 N N . GLY A 1 338 ? 46.144 44.382 12.804 1.00 26.62 338 GLY A N 1
ATOM 2643 C CA . GLY A 1 338 ? 46.693 44.918 14.065 1.00 26.62 338 GLY A CA 1
ATOM 2644 C C . GLY A 1 338 ? 45.670 44.959 15.224 1.00 26.62 338 GLY A C 1
ATOM 2645 O O . GLY A 1 338 ? 44.800 45.822 15.216 1.00 26.62 338 GLY A O 1
ATOM 2646 N N . HIS A 1 339 ? 45.829 44.107 16.257 1.00 27.72 339 HIS A N 1
ATOM 2647 C CA . HIS A 1 339 ? 44.915 43.950 17.425 1.00 27.72 339 HIS A CA 1
ATOM 2648 C C . HIS A 1 339 ? 43.485 43.446 17.048 1.00 27.72 339 HIS A C 1
ATOM 2650 O O . HIS A 1 339 ? 43.196 43.300 15.870 1.00 27.72 339 HIS A O 1
ATOM 2656 N N . VAL A 1 340 ? 42.559 43.040 17.939 1.00 27.53 340 VAL A N 1
ATOM 2657 C CA . VAL A 1 340 ? 42.406 43.110 19.417 1.00 27.53 340 VAL A CA 1
ATOM 2658 C C . VAL A 1 340 ? 42.009 41.729 19.998 1.00 27.53 340 VAL A C 1
ATOM 2660 O O . VAL A 1 340 ? 41.492 40.870 19.294 1.00 27.53 340 VAL A O 1
ATOM 2663 N N . ARG A 1 341 ? 42.248 41.499 21.301 1.00 27.81 341 ARG A N 1
ATOM 2664 C CA . ARG A 1 341 ? 41.843 40.285 22.050 1.00 27.81 341 ARG A CA 1
ATOM 2665 C C . ARG A 1 341 ? 40.335 40.263 22.370 1.00 27.81 341 ARG A C 1
ATOM 2667 O O . ARG A 1 341 ? 39.875 41.230 22.974 1.00 27.81 341 ARG A O 1
ATOM 2674 N N . ARG A 1 342 ? 39.666 39.105 22.244 1.00 30.16 342 ARG A N 1
ATOM 2675 C CA . ARG A 1 342 ? 39.199 38.287 23.399 1.00 30.16 342 ARG A CA 1
ATOM 2676 C C . ARG A 1 342 ? 38.412 37.025 22.998 1.00 30.16 342 ARG A C 1
ATOM 2678 O O . ARG A 1 342 ? 37.711 37.010 22.000 1.00 30.16 342 ARG A O 1
ATOM 2685 N N . ASN A 1 343 ? 38.583 36.010 23.847 1.00 28.53 343 ASN A N 1
ATOM 2686 C CA . ASN A 1 343 ? 37.638 35.013 24.375 1.00 28.53 343 ASN A CA 1
ATOM 2687 C C . ASN A 1 343 ? 36.161 35.076 23.910 1.00 28.53 343 ASN A C 1
ATOM 2689 O O . ASN A 1 343 ? 35.606 36.167 23.847 1.00 28.53 343 ASN A O 1
ATOM 2693 N N . SER A 1 344 ? 35.435 33.956 23.781 1.00 30.19 344 SER A N 1
ATOM 2694 C CA . SER A 1 344 ? 35.818 32.522 23.840 1.00 30.19 344 SER A CA 1
ATOM 2695 C C . SER A 1 344 ? 34.585 31.646 23.586 1.00 30.19 344 SER A C 1
ATOM 2697 O O . SER A 1 344 ? 33.594 31.866 24.272 1.00 30.19 344 SER A O 1
ATOM 2699 N N . ASP A 1 345 ? 34.671 30.617 22.737 1.00 28.23 345 ASP A N 1
ATOM 2700 C CA . ASP A 1 345 ? 33.604 29.614 22.589 1.00 28.23 345 ASP A CA 1
ATOM 2701 C C . ASP A 1 345 ? 34.108 28.267 22.039 1.00 28.23 345 ASP A C 1
ATOM 2703 O O . ASP A 1 345 ? 34.993 28.241 21.186 1.00 28.23 345 ASP A O 1
ATOM 2707 N N . GLY A 1 346 ? 33.465 27.179 22.488 1.00 26.38 346 GLY A N 1
ATOM 2708 C CA . GLY A 1 346 ? 33.296 25.909 21.760 1.00 26.38 346 GLY A CA 1
ATOM 2709 C C . GLY A 1 346 ? 34.462 24.903 21.646 1.00 26.38 346 GLY A C 1
ATOM 2710 O O . GLY A 1 346 ? 35.600 25.253 21.357 1.00 26.38 346 GLY A O 1
ATOM 2711 N N . GLY A 1 347 ? 34.118 23.606 21.724 1.00 28.09 347 GLY A N 1
ATOM 2712 C CA . GLY A 1 347 ? 34.825 22.536 20.990 1.00 28.09 347 GLY A CA 1
ATOM 2713 C C . GLY A 1 347 ? 35.455 21.400 21.814 1.00 28.09 347 GLY A C 1
ATOM 2714 O O . GLY A 1 347 ? 36.582 21.520 22.278 1.00 28.09 347 GLY A O 1
ATOM 2715 N N . GLY A 1 348 ? 34.764 20.256 21.900 1.00 26.31 348 GLY A N 1
ATOM 2716 C CA . GLY A 1 348 ? 35.233 19.013 22.541 1.00 26.31 348 GLY A CA 1
ATOM 2717 C C . GLY A 1 348 ? 34.031 18.145 22.929 1.00 26.31 348 GLY A C 1
ATOM 2718 O O . GLY A 1 348 ? 33.471 18.351 23.996 1.00 26.31 348 GLY A O 1
ATOM 2719 N N . LEU A 1 349 ? 33.454 17.272 22.093 1.00 29.91 349 LEU A N 1
ATOM 2720 C CA . LEU A 1 349 ? 34.019 16.322 21.118 1.00 29.91 349 LEU A CA 1
ATOM 2721 C C . LEU A 1 349 ? 34.936 15.258 21.749 1.00 29.91 349 LEU A C 1
ATOM 2723 O O . LEU A 1 349 ? 36.129 15.461 21.929 1.00 29.91 349 LEU A O 1
ATOM 2727 N N . PHE A 1 350 ? 34.296 14.122 22.048 1.00 25.47 350 PHE A N 1
ATOM 2728 C CA . PHE A 1 350 ? 34.787 12.745 22.185 1.00 25.47 350 PHE A CA 1
ATOM 2729 C C . PHE A 1 350 ? 36.298 12.485 22.326 1.00 25.47 350 PHE A C 1
ATOM 2731 O O . PHE A 1 350 ? 37.056 12.577 21.363 1.00 25.47 350 PHE A O 1
ATOM 2738 N N . SER A 1 351 ? 36.673 11.899 23.466 1.00 27.84 351 SER A N 1
ATOM 2739 C CA . SER A 1 351 ? 37.707 10.858 23.512 1.00 27.84 351 SER A CA 1
ATOM 2740 C C . SER A 1 351 ? 37.422 9.884 24.659 1.00 27.84 351 SER A C 1
ATOM 2742 O O . SER A 1 351 ? 37.620 10.212 25.827 1.00 27.84 351 SER A O 1
ATOM 2744 N N . CYS A 1 352 ? 36.930 8.688 24.327 1.00 23.95 352 CYS A N 1
ATOM 2745 C CA . CYS A 1 352 ? 36.748 7.585 25.272 1.00 23.95 352 CYS A CA 1
ATOM 2746 C C . CYS A 1 352 ? 37.406 6.324 24.702 1.00 23.95 352 CYS A C 1
ATOM 2748 O O . CYS A 1 352 ? 36.798 5.605 23.915 1.00 23.95 352 CYS A O 1
ATOM 2750 N N . PHE A 1 353 ? 38.651 6.071 25.103 1.00 26.38 353 PHE A N 1
ATOM 2751 C CA . PHE A 1 353 ? 39.380 4.821 24.881 1.00 26.38 353 PHE A CA 1
ATOM 2752 C C . PHE A 1 353 ? 40.367 4.614 26.037 1.00 26.38 353 PHE A C 1
ATOM 2754 O O . PHE A 1 353 ? 41.038 5.562 26.437 1.00 26.38 353 PHE A O 1
ATOM 2761 N N . GLY A 1 354 ? 40.486 3.375 26.524 1.00 26.09 354 GLY A N 1
ATOM 2762 C CA . GLY A 1 354 ? 41.445 2.985 27.565 1.00 26.09 354 GLY A CA 1
ATOM 2763 C C . GLY A 1 354 ? 40.766 2.491 28.842 1.00 26.09 354 GLY A C 1
ATOM 2764 O O . GLY A 1 354 ? 40.207 3.277 29.599 1.00 26.09 354 GLY A O 1
ATOM 2765 N N . ASN A 1 355 ? 40.834 1.180 29.078 1.00 27.08 355 ASN A N 1
ATOM 2766 C CA . ASN A 1 355 ? 40.344 0.552 30.305 1.00 27.08 355 ASN A CA 1
ATOM 2767 C C . ASN A 1 355 ? 41.374 0.688 31.438 1.00 27.08 355 ASN A C 1
ATOM 2769 O O . ASN A 1 355 ? 42.578 0.644 31.188 1.00 27.08 355 ASN A O 1
ATOM 2773 N N . ALA A 1 356 ? 40.890 0.697 32.678 1.00 26.28 356 ALA A N 1
ATOM 2774 C CA . ALA A 1 356 ? 41.633 0.266 33.860 1.00 26.28 356 ALA A CA 1
ATOM 2775 C C . ALA A 1 356 ? 40.732 -0.679 34.678 1.00 26.28 356 ALA A C 1
ATOM 2777 O O . ALA A 1 356 ? 39.508 -0.618 34.555 1.00 26.28 356 ALA A O 1
ATOM 2778 N N . TYR A 1 357 ? 41.337 -1.578 35.451 1.00 26.12 357 TYR A N 1
ATOM 2779 C CA . TYR A 1 357 ? 40.668 -2.626 36.231 1.00 26.12 357 TYR A CA 1
ATOM 2780 C C . TYR A 1 357 ? 41.008 -2.476 37.728 1.00 26.12 357 TYR A C 1
ATOM 2782 O O . TYR A 1 357 ? 41.874 -1.676 38.071 1.00 26.12 357 TYR A O 1
ATOM 2790 N N . GLU A 1 358 ? 40.365 -3.314 38.551 1.00 22.73 358 GLU A N 1
ATOM 2791 C CA . GLU A 1 358 ? 40.639 -3.602 39.978 1.00 22.73 358 GLU A CA 1
ATOM 2792 C C . GLU A 1 358 ? 40.114 -2.621 41.055 1.00 22.73 358 GLU A C 1
ATOM 2794 O O . GLU A 1 358 ? 40.380 -1.428 41.019 1.00 22.73 358 GLU A O 1
ATOM 2799 N N . GLU A 1 359 ? 39.366 -3.225 41.999 1.00 25.89 359 GLU A N 1
ATOM 2800 C CA . GLU A 1 359 ? 39.191 -2.979 43.455 1.00 25.89 359 GLU A CA 1
ATOM 2801 C C . GLU A 1 359 ? 38.974 -1.534 43.999 1.00 25.89 359 GLU A C 1
ATOM 2803 O O . GLU A 1 359 ? 39.455 -0.545 43.473 1.00 25.89 359 GLU A O 1
ATOM 2808 N N . MET A 1 360 ? 38.234 -1.283 45.090 1.00 23.42 360 MET A N 1
ATOM 2809 C CA . MET A 1 360 ? 37.915 -2.109 46.267 1.00 23.42 360 MET A CA 1
ATOM 2810 C C . MET A 1 360 ? 36.598 -1.633 46.947 1.00 23.42 360 MET A C 1
ATOM 2812 O O . MET A 1 360 ? 35.896 -0.764 46.431 1.00 23.42 360 MET A O 1
ATOM 2816 N N . PHE A 1 361 ? 36.245 -2.192 48.112 1.00 24.44 361 PHE A N 1
ATOM 2817 C CA . PHE A 1 361 ? 35.028 -1.869 48.876 1.00 24.44 361 PHE A CA 1
ATOM 2818 C C . PHE A 1 361 ? 34.969 -0.418 49.396 1.00 24.44 361 PHE A C 1
ATOM 2820 O O . PHE A 1 361 ? 35.954 0.113 49.902 1.00 24.44 361 PHE A O 1
ATOM 2827 N N . GLY A 1 362 ? 33.764 0.164 49.391 1.00 24.36 362 GLY A N 1
ATOM 2828 C CA . GLY A 1 362 ? 33.462 1.462 50.003 1.00 24.36 362 GLY A CA 1
ATOM 2829 C C . GLY A 1 362 ? 31.957 1.661 50.192 1.00 24.36 362 GLY A C 1
ATOM 2830 O O . GLY A 1 362 ? 31.297 2.262 49.350 1.00 24.36 362 GLY A O 1
ATOM 2831 N N . SER A 1 363 ? 31.398 1.114 51.273 1.00 27.31 363 SER A N 1
ATOM 2832 C CA . SER A 1 363 ? 29.986 1.277 51.633 1.00 27.31 363 SER A CA 1
ATOM 2833 C C . SER A 1 363 ? 29.784 2.507 52.515 1.00 27.31 363 SER A C 1
ATOM 2835 O O . SER A 1 363 ? 30.264 2.506 53.647 1.00 27.31 363 SER A O 1
ATOM 2837 N N . ASP A 1 364 ? 29.019 3.494 52.050 1.00 25.25 364 ASP A N 1
ATOM 2838 C CA . ASP A 1 364 ? 28.488 4.545 52.922 1.00 25.25 364 ASP A CA 1
ATOM 2839 C C . ASP A 1 364 ? 27.111 5.039 52.453 1.00 25.25 364 ASP A C 1
ATOM 2841 O O . ASP A 1 364 ? 26.807 5.060 51.256 1.00 25.25 364 ASP A O 1
ATOM 2845 N N . CYS A 1 365 ? 26.252 5.405 53.405 1.00 25.94 365 CYS A N 1
ATOM 2846 C CA . CYS A 1 365 ? 24.855 5.757 53.145 1.00 25.94 365 CYS A CA 1
ATOM 2847 C C . CYS A 1 365 ? 24.664 7.269 52.966 1.00 25.94 365 CYS A C 1
ATOM 2849 O O . CYS A 1 365 ? 24.584 8.002 53.949 1.00 25.94 365 CYS A O 1
ATOM 2851 N N . CYS A 1 366 ? 24.433 7.717 51.730 1.00 24.66 366 CYS A N 1
ATOM 2852 C CA . CYS A 1 366 ? 23.881 9.047 51.447 1.00 24.66 366 CYS A CA 1
ATOM 2853 C C . CYS A 1 366 ? 22.427 8.929 50.974 1.00 24.66 366 CYS A C 1
ATOM 2855 O O . CYS A 1 366 ? 22.141 8.852 49.778 1.00 24.66 366 CYS A O 1
ATOM 2857 N N . CYS A 1 367 ? 21.494 8.900 51.927 1.00 24.36 367 CYS A N 1
ATOM 2858 C CA . CYS A 1 367 ? 20.070 8.986 51.625 1.00 24.36 367 CYS A CA 1
ATOM 2859 C C . CYS A 1 367 ? 19.672 10.420 51.254 1.00 24.36 367 CYS A C 1
ATOM 2861 O O . CYS A 1 367 ? 19.820 11.318 52.074 1.00 24.36 367 CYS A O 1
ATOM 2863 N N . TRP A 1 368 ? 19.037 10.544 50.085 1.00 24.66 368 TRP A N 1
ATOM 2864 C CA . TRP A 1 368 ? 18.183 11.654 49.647 1.00 24.66 368 TRP A CA 1
ATOM 2865 C C . TRP A 1 368 ? 18.876 13.000 49.382 1.00 24.66 368 TRP A C 1
ATOM 2867 O O . TRP A 1 368 ? 19.296 13.705 50.291 1.00 24.66 368 TRP A O 1
ATOM 2877 N N . ASP A 1 369 ? 18.781 13.436 48.126 1.00 22.09 369 ASP A N 1
ATOM 2878 C CA . ASP A 1 369 ? 18.264 14.778 47.854 1.00 22.09 369 ASP A CA 1
ATOM 2879 C C . ASP A 1 369 ? 17.256 14.696 46.692 1.00 22.09 369 ASP A C 1
ATOM 2881 O O . ASP A 1 369 ? 17.380 13.845 45.803 1.00 22.09 369 ASP A O 1
ATOM 2885 N N . SER A 1 370 ? 16.198 15.502 46.739 1.00 37.81 370 SER A N 1
ATOM 2886 C CA . SER A 1 370 ? 15.006 15.320 45.903 1.00 37.81 370 SER A CA 1
ATOM 2887 C C . SER A 1 370 ? 15.088 16.114 44.599 1.00 37.81 370 SER A C 1
ATOM 2889 O O . SER A 1 370 ? 14.697 17.282 44.548 1.00 37.81 370 SER A O 1
ATOM 2891 N N . PHE A 1 371 ? 15.539 15.477 43.516 1.00 25.67 371 PHE A N 1
ATOM 2892 C CA . PHE A 1 371 ? 15.590 16.118 42.199 1.00 25.67 371 PHE A CA 1
ATOM 2893 C C . PHE A 1 371 ? 14.284 15.996 41.405 1.00 25.67 371 PHE A C 1
ATOM 2895 O O . PHE A 1 371 ? 14.128 15.126 40.555 1.00 25.67 371 PHE A O 1
ATOM 2902 N N . THR A 1 372 ? 13.397 16.955 41.690 1.00 28.25 372 THR A N 1
ATOM 2903 C CA . THR A 1 372 ? 12.458 17.607 40.756 1.00 28.25 372 THR A CA 1
ATOM 2904 C C . THR A 1 372 ? 11.621 16.714 39.836 1.00 28.25 372 THR A C 1
ATOM 2906 O O . THR A 1 372 ? 12.111 16.217 38.819 1.00 28.25 372 THR A O 1
ATOM 2909 N N . ASP A 1 373 ? 10.308 16.699 40.077 1.00 28.06 373 ASP A N 1
ATOM 2910 C CA . ASP A 1 373 ? 9.330 16.445 39.018 1.00 28.06 373 ASP A CA 1
ATOM 2911 C C . ASP A 1 373 ? 9.582 17.383 37.831 1.00 28.06 373 ASP A C 1
ATOM 2913 O O . ASP A 1 373 ? 9.319 18.587 37.888 1.00 28.06 373 ASP A O 1
ATOM 2917 N N . TYR A 1 374 ? 10.030 16.815 36.712 1.00 31.12 374 TYR A N 1
ATOM 2918 C CA . TYR A 1 374 ? 9.745 17.407 35.414 1.00 31.12 374 TYR A CA 1
ATOM 2919 C C . TYR A 1 374 ? 8.279 17.129 35.113 1.00 31.12 374 TYR A C 1
ATOM 2921 O O . TYR A 1 374 ? 7.947 16.132 34.469 1.00 31.12 374 TYR A O 1
ATOM 2929 N N . ASN A 1 375 ? 7.421 18.024 35.605 1.00 28.56 375 ASN A N 1
ATOM 2930 C CA . ASN A 1 375 ? 6.026 18.121 35.206 1.00 28.56 375 ASN A CA 1
ATOM 2931 C C . ASN A 1 375 ? 5.975 18.450 33.707 1.00 28.56 375 ASN A C 1
ATOM 2933 O O . ASN A 1 375 ? 5.907 19.611 33.305 1.00 28.56 375 ASN A O 1
ATOM 2937 N N . TYR A 1 376 ? 6.074 17.409 32.881 1.00 39.62 376 TYR A N 1
ATOM 2938 C CA . TYR A 1 376 ? 5.597 17.444 31.512 1.00 39.62 376 TYR A CA 1
ATOM 2939 C C . TYR A 1 376 ? 4.093 17.669 31.601 1.00 39.62 376 TYR A C 1
ATOM 2941 O O . TYR A 1 376 ? 3.347 16.730 31.871 1.00 39.62 376 TYR A O 1
ATOM 2949 N N . ASP A 1 377 ? 3.668 18.914 31.388 1.00 35.31 377 ASP A N 1
ATOM 2950 C CA . ASP A 1 377 ? 2.275 19.197 31.069 1.00 35.31 377 ASP A CA 1
ATOM 2951 C C . ASP A 1 377 ? 1.863 18.247 29.938 1.00 35.31 377 ASP A C 1
ATOM 2953 O O . ASP A 1 377 ? 2.568 18.138 28.927 1.00 35.31 377 ASP A O 1
ATOM 2957 N N . GLU A 1 378 ? 0.762 17.515 30.120 1.00 47.47 378 GLU A N 1
ATOM 2958 C CA . GLU A 1 378 ? 0.275 16.569 29.116 1.00 47.47 378 GLU A CA 1
ATOM 2959 C C . GLU A 1 378 ? -0.280 17.333 27.911 1.00 47.47 378 GLU A C 1
ATOM 2961 O O . GLU A 1 378 ? -1.481 17.569 27.784 1.00 47.47 378 GLU A O 1
ATOM 2966 N N . ILE A 1 379 ? 0.621 17.738 27.014 1.00 50.22 379 ILE A N 1
ATOM 2967 C CA . ILE A 1 379 ? 0.274 18.271 25.701 1.00 50.22 379 ILE A CA 1
ATOM 2968 C C . ILE A 1 379 ? -0.503 17.172 24.974 1.00 50.22 379 ILE A C 1
ATOM 2970 O O . ILE A 1 379 ? 0.086 16.174 24.549 1.00 50.22 379 ILE A O 1
ATOM 2974 N N . GLU A 1 380 ? -1.820 17.354 24.835 1.00 55.59 380 GLU A N 1
ATOM 2975 C CA . GLU A 1 380 ? -2.656 16.456 24.040 1.00 55.59 380 GLU A CA 1
ATOM 2976 C C . GLU A 1 380 ? -2.026 16.303 22.642 1.00 55.59 380 GLU A C 1
ATOM 2978 O O . GLU A 1 380 ? -1.726 17.313 21.991 1.00 55.59 380 GLU A O 1
ATOM 2983 N N . PRO A 1 381 ? -1.760 15.066 22.180 1.00 56.25 381 PRO A N 1
ATOM 2984 C CA . PRO A 1 381 ? -0.968 14.838 20.979 1.00 56.25 381 PRO A CA 1
ATOM 2985 C C . PRO A 1 381 ? -1.712 15.369 19.757 1.00 56.25 381 PRO A C 1
ATOM 2987 O O . PRO A 1 381 ? -2.749 14.842 19.351 1.00 56.25 381 PRO A O 1
ATOM 2990 N N . GLN A 1 382 ? -1.167 16.438 19.180 1.00 64.44 382 GLN A N 1
ATOM 2991 C CA . GLN A 1 382 ? -1.806 17.175 18.097 1.00 64.44 382 GLN A CA 1
ATOM 2992 C C . GLN A 1 382 ? -1.987 16.280 16.863 1.00 64.44 382 GLN A C 1
ATOM 2994 O O . GLN A 1 382 ? -1.152 15.421 16.562 1.00 64.44 382 GLN A O 1
ATOM 2999 N N . SER A 1 383 ? -3.095 16.459 16.145 1.00 72.12 383 SER A N 1
ATOM 3000 C CA . SER A 1 383 ? -3.364 15.689 14.931 1.00 72.12 383 SER A CA 1
ATOM 3001 C C . SER A 1 383 ? -2.363 16.021 13.814 1.00 72.12 383 SER A C 1
ATOM 3003 O O . SER A 1 383 ? -1.793 17.112 13.764 1.00 72.12 383 SER A O 1
ATOM 3005 N N . PHE A 1 384 ? -2.189 15.080 12.885 1.00 81.31 384 PHE A N 1
ATOM 3006 C CA . PHE A 1 384 ? -1.682 15.324 11.533 1.00 81.31 384 PHE A CA 1
ATOM 3007 C C . PHE A 1 384 ? -2.298 16.604 10.922 1.00 81.31 384 PHE A C 1
ATOM 3009 O O . PHE A 1 384 ? -3.492 16.853 11.091 1.00 81.31 384 PHE A O 1
ATOM 3016 N N . THR A 1 385 ? -1.534 17.406 10.182 1.00 85.25 385 THR A N 1
ATOM 3017 C CA . THR A 1 385 ? -2.050 18.398 9.234 1.00 85.25 385 THR A CA 1
ATOM 3018 C C . THR A 1 385 ? -1.022 18.553 8.119 1.00 85.25 385 THR A C 1
ATOM 3020 O O . THR A 1 385 ? 0.145 18.833 8.386 1.00 85.25 385 THR A O 1
ATOM 3023 N N . LEU A 1 386 ? -1.458 18.353 6.875 1.00 91.31 386 LEU A N 1
ATOM 3024 C CA . LEU A 1 386 ? -0.616 18.482 5.684 1.00 91.31 386 LEU A CA 1
ATOM 3025 C C . LEU A 1 386 ? -0.070 19.921 5.511 1.00 91.31 386 LEU A C 1
ATOM 3027 O O . LEU A 1 386 ? -0.704 20.866 5.986 1.00 91.31 386 LEU A O 1
ATOM 3031 N N . PRO A 1 387 ? 1.054 20.130 4.788 1.00 92.81 387 PRO A N 1
ATOM 3032 C CA . PRO A 1 387 ? 1.691 21.451 4.658 1.00 92.81 387 PRO A CA 1
ATOM 3033 C C . PRO A 1 387 ? 0.834 22.531 3.977 1.00 92.81 387 PRO A C 1
ATOM 3035 O O . PRO A 1 387 ? 1.176 23.714 4.000 1.00 92.81 387 PRO A O 1
ATOM 3038 N N . SER A 1 388 ? -0.268 22.155 3.333 1.00 93.81 388 SER A N 1
ATOM 3039 C CA . SER A 1 388 ? -1.259 23.064 2.765 1.00 93.81 388 SER A CA 1
ATOM 3040 C C . SER A 1 388 ? -2.682 22.506 2.892 1.00 93.81 388 SER A C 1
ATOM 3042 O O . SER A 1 388 ? -2.883 21.286 2.900 1.00 93.81 388 SER A O 1
ATOM 3044 N N . PRO A 1 389 ? -3.698 23.386 2.985 1.00 93.12 389 PRO A N 1
ATOM 3045 C CA . PRO A 1 389 ? -5.082 22.970 3.170 1.00 93.12 389 PRO A CA 1
ATOM 3046 C C . PRO A 1 389 ? -5.589 22.118 2.001 1.00 93.12 389 PRO A C 1
ATOM 3048 O O . PRO A 1 389 ? -5.189 22.291 0.847 1.00 93.12 389 PRO A O 1
ATOM 3051 N N . ILE A 1 390 ? -6.512 21.210 2.314 1.00 92.75 390 ILE A N 1
ATOM 3052 C CA . ILE A 1 390 ? -7.229 20.409 1.320 1.00 92.75 390 ILE A CA 1
ATOM 3053 C C . ILE A 1 390 ? -8.135 21.352 0.500 1.00 92.75 390 ILE A C 1
ATOM 3055 O O . ILE A 1 390 ? -8.896 22.122 1.094 1.00 92.75 390 ILE A O 1
ATOM 3059 N N . PRO A 1 391 ? -8.062 21.341 -0.844 1.00 92.94 391 PRO A N 1
ATOM 3060 C CA . PRO A 1 391 ? -8.896 22.188 -1.687 1.00 92.94 391 PRO A CA 1
ATOM 3061 C C . PRO A 1 391 ? -10.341 21.678 -1.717 1.00 92.94 391 PRO A C 1
ATOM 3063 O O . PRO A 1 391 ? -10.617 20.511 -1.443 1.00 92.94 391 PRO A O 1
ATOM 3066 N N . GLN A 1 392 ? -11.280 22.528 -2.137 1.00 93.31 392 GLN A N 1
ATOM 3067 C CA . GLN A 1 392 ? -12.615 22.044 -2.479 1.00 93.31 392 GLN A CA 1
ATOM 3068 C C . GLN A 1 392 ? -12.530 21.179 -3.746 1.00 93.31 392 GLN A C 1
ATOM 3070 O O . GLN A 1 392 ? -12.285 21.685 -4.842 1.00 93.31 392 GLN A O 1
ATOM 3075 N N . TRP A 1 393 ? -12.731 19.870 -3.590 1.00 95.25 393 TRP A N 1
ATOM 3076 C CA . TRP A 1 393 ? -12.734 18.920 -4.701 1.00 95.25 393 TRP A CA 1
ATOM 3077 C C . TRP A 1 393 ? -13.878 19.193 -5.699 1.00 95.25 393 TRP A C 1
ATOM 3079 O O . TRP A 1 393 ? -14.938 19.683 -5.291 1.00 95.25 393 TRP A O 1
ATOM 3089 N N . PRO A 1 394 ? -13.717 18.835 -6.992 1.00 96.25 394 PRO A N 1
ATOM 3090 C CA . PRO A 1 394 ? -14.811 18.849 -7.965 1.00 96.25 394 PRO A CA 1
ATOM 3091 C C . PRO A 1 394 ? -16.036 18.073 -7.462 1.00 96.25 394 PRO A C 1
ATOM 3093 O O . PRO A 1 394 ? -15.898 17.107 -6.706 1.00 96.25 394 PRO A O 1
ATOM 3096 N N . GLN A 1 395 ? -17.242 18.473 -7.872 1.00 93.12 395 GLN A N 1
ATOM 3097 C CA . GLN A 1 395 ? -18.480 17.888 -7.351 1.00 93.12 395 GLN A CA 1
ATOM 3098 C C . GLN A 1 395 ? -18.705 16.460 -7.886 1.00 93.12 395 GLN A C 1
ATOM 3100 O O . GLN A 1 395 ? -19.139 16.264 -9.018 1.00 93.12 395 GLN A O 1
ATOM 3105 N N . GLY A 1 396 ? -18.428 15.461 -7.045 1.00 89.62 396 GLY A N 1
ATOM 3106 C CA . GLY A 1 396 ? -18.661 14.039 -7.321 1.00 89.62 396 GLY A CA 1
ATOM 3107 C C . GLY A 1 396 ? -19.942 13.481 -6.689 1.00 89.62 396 GLY A C 1
ATOM 3108 O O . GLY A 1 396 ? -20.849 14.222 -6.309 1.00 89.62 396 GLY A O 1
ATOM 3109 N N . LYS A 1 397 ? -20.006 12.146 -6.566 1.00 86.31 397 LYS A N 1
ATOM 3110 C CA . LYS A 1 397 ? -21.175 11.418 -6.032 1.00 86.31 397 LYS A CA 1
ATOM 3111 C C . LYS A 1 397 ? -21.157 11.300 -4.503 1.00 86.31 397 LYS A C 1
ATOM 3113 O O . LYS A 1 397 ? -22.093 11.760 -3.857 1.00 86.31 397 LYS A O 1
ATOM 3118 N N . GLY A 1 398 ? -20.099 10.704 -3.944 1.00 91.88 398 GLY A N 1
ATOM 3119 C CA . GLY A 1 398 ? -19.915 10.470 -2.502 1.00 91.88 398 GLY A CA 1
ATOM 3120 C C . GLY A 1 398 ? -18.497 10.728 -1.965 1.00 91.88 398 GLY A C 1
ATOM 3121 O O . GLY A 1 398 ? -18.329 10.835 -0.754 1.00 91.88 398 GLY A O 1
ATOM 3122 N N . PHE A 1 399 ? -17.485 10.851 -2.834 1.00 97.12 399 PHE A N 1
ATOM 3123 C CA . PHE A 1 399 ? -16.099 11.144 -2.438 1.00 97.12 399 PHE A CA 1
ATOM 3124 C C . PHE A 1 399 ? -15.984 12.436 -1.613 1.00 97.12 399 PHE A C 1
ATOM 3126 O O . PHE A 1 399 ? -16.590 13.453 -1.964 1.00 97.12 399 PHE A O 1
ATOM 3133 N N . ALA A 1 400 ? -15.174 12.390 -0.551 1.00 96.12 400 ALA A N 1
ATOM 3134 C CA . ALA A 1 400 ? -14.844 13.501 0.345 1.00 96.12 400 ALA A CA 1
ATOM 3135 C C . ALA A 1 400 ? -16.037 14.147 1.094 1.00 96.12 400 ALA A C 1
ATOM 3137 O O . ALA A 1 400 ? -15.984 15.317 1.471 1.00 96.12 400 ALA A O 1
ATOM 3138 N N . GLN A 1 401 ? -17.122 13.399 1.339 1.00 95.06 401 GLN A N 1
ATOM 3139 C CA . GLN A 1 401 ? -18.314 13.883 2.068 1.00 95.06 401 GLN A CA 1
ATOM 3140 C C . GLN A 1 401 ? -18.292 13.602 3.587 1.00 95.06 401 GLN A C 1
ATOM 3142 O O . GLN A 1 401 ? -19.312 13.737 4.267 1.00 95.06 401 GLN A O 1
ATOM 3147 N N . GLY A 1 402 ? -17.159 13.158 4.137 1.00 94.75 402 GLY A N 1
ATOM 3148 C CA . GLY A 1 402 ? -16.979 12.779 5.545 1.00 94.75 402 GLY A CA 1
ATOM 3149 C C . GLY A 1 402 ? -17.667 11.472 5.961 1.00 94.75 402 GLY A C 1
ATOM 3150 O O . GLY A 1 402 ? -17.477 11.012 7.086 1.00 94.75 402 GLY A O 1
ATOM 3151 N N . LYS A 1 403 ? -18.467 10.864 5.075 1.00 95.56 403 LYS A N 1
ATOM 3152 C CA . LYS A 1 403 ? -19.322 9.699 5.340 1.00 95.56 403 LYS A CA 1
ATOM 3153 C C . LYS A 1 403 ? -19.271 8.718 4.181 1.00 95.56 403 LYS A C 1
ATOM 3155 O O . LYS A 1 403 ? -19.305 9.137 3.029 1.00 95.56 403 LYS A O 1
ATOM 3160 N N . ILE A 1 404 ? -19.272 7.422 4.485 1.00 96.94 404 ILE A N 1
ATOM 3161 C CA . ILE A 1 404 ? -19.346 6.356 3.476 1.00 96.94 404 ILE A CA 1
ATOM 3162 C C . ILE A 1 404 ? -20.450 5.365 3.856 1.00 96.94 404 ILE A C 1
ATOM 3164 O O . ILE A 1 404 ? -20.569 4.955 5.010 1.00 96.94 404 ILE A O 1
ATOM 3168 N N . CYS A 1 405 ? -21.267 4.982 2.874 1.00 95.00 405 CYS A N 1
ATOM 3169 C CA . CYS A 1 405 ? -22.244 3.908 3.014 1.00 95.00 405 CYS A CA 1
ATOM 3170 C C . CYS A 1 405 ? -21.576 2.564 2.699 1.00 95.00 405 CYS A C 1
ATOM 3172 O O . CYS A 1 405 ? -21.009 2.397 1.624 1.00 95.00 405 CYS A O 1
ATOM 3174 N N . LEU A 1 406 ? -21.682 1.611 3.622 1.00 95.12 406 LEU A N 1
ATOM 3175 C CA . LEU A 1 406 ? -21.166 0.245 3.507 1.00 95.12 406 LEU A CA 1
ATOM 3176 C C . LEU A 1 406 ? -22.291 -0.783 3.260 1.00 95.12 406 LEU A C 1
ATOM 3178 O O . LEU A 1 406 ? -22.094 -1.983 3.440 1.00 95.12 406 LEU A O 1
ATOM 3182 N N . GLY A 1 407 ? -23.493 -0.327 2.883 1.00 92.44 407 GLY A N 1
ATOM 3183 C CA . GLY A 1 407 ? -24.702 -1.145 2.738 1.00 92.44 407 GLY A CA 1
ATOM 3184 C C . GLY A 1 407 ? -25.710 -0.876 3.858 1.00 92.44 407 GLY A C 1
ATOM 3185 O O . GLY A 1 407 ? -26.436 0.113 3.807 1.00 92.44 407 GLY A O 1
ATOM 3186 N N . GLU A 1 408 ? -25.759 -1.744 4.874 1.00 92.69 408 GLU A N 1
ATOM 3187 C CA . GLU A 1 408 ? -26.609 -1.566 6.073 1.00 92.69 408 GLU A CA 1
ATOM 3188 C C . GLU A 1 408 ? -25.962 -0.668 7.155 1.00 92.69 408 GLU A C 1
ATOM 3190 O O . GLU A 1 408 ? -26.558 -0.420 8.203 1.00 92.69 408 GLU A O 1
ATOM 3195 N N . ILE A 1 409 ? -24.747 -0.159 6.914 1.00 95.12 409 ILE A N 1
ATOM 3196 C CA . ILE A 1 409 ? -23.983 0.680 7.849 1.00 95.12 409 ILE A CA 1
ATOM 3197 C C . ILE A 1 409 ? -23.538 1.977 7.162 1.00 95.12 409 ILE A C 1
ATOM 3199 O O . ILE A 1 409 ? -23.004 1.949 6.056 1.00 95.12 409 ILE A O 1
ATOM 3203 N N . GLU A 1 410 ? -23.711 3.111 7.839 1.00 96.44 410 GLU A N 1
ATOM 3204 C CA . GLU A 1 410 ? -23.045 4.384 7.534 1.00 96.44 410 GLU A CA 1
ATOM 3205 C C . GLU A 1 410 ? -21.808 4.503 8.435 1.00 96.44 410 GLU A C 1
ATOM 3207 O O . GLU A 1 410 ? -21.911 4.304 9.647 1.00 96.44 410 GLU A O 1
ATOM 3212 N N . ALA A 1 411 ? -20.647 4.814 7.863 1.00 97.56 411 ALA A N 1
ATOM 3213 C CA . ALA A 1 411 ? -19.386 4.985 8.583 1.00 97.56 411 ALA A CA 1
ATOM 3214 C C . ALA A 1 411 ? -18.880 6.435 8.499 1.00 97.56 411 ALA A C 1
ATOM 3216 O O . ALA A 1 411 ? -19.096 7.116 7.493 1.00 97.56 411 ALA A O 1
ATOM 3217 N N . VAL A 1 412 ? -18.171 6.878 9.541 1.00 97.62 412 VAL A N 1
ATOM 3218 C CA . VAL A 1 412 ? -17.390 8.127 9.597 1.00 97.62 412 VAL A CA 1
ATOM 3219 C C . VAL A 1 412 ? -15.985 7.843 10.121 1.00 97.62 412 VAL A C 1
ATOM 3221 O O . VAL A 1 412 ? -15.805 6.989 10.992 1.00 97.62 412 VAL A O 1
ATOM 3224 N N . GLN A 1 413 ? -14.999 8.585 9.622 1.00 95.75 413 GLN A N 1
ATOM 3225 C CA . GLN A 1 413 ? -13.615 8.530 10.087 1.00 95.75 413 GLN A CA 1
ATOM 3226 C C . GLN A 1 413 ? -13.424 9.504 11.263 1.00 95.75 413 GLN A C 1
ATOM 3228 O O . GLN A 1 413 ? -13.624 10.705 11.102 1.00 95.75 413 GLN A O 1
ATOM 3233 N N . ILE A 1 414 ? -13.056 8.997 12.444 1.00 95.50 414 ILE A N 1
ATOM 3234 C CA . ILE A 1 414 ? -12.764 9.809 13.637 1.00 95.50 414 ILE A CA 1
ATOM 3235 C C . ILE A 1 414 ? -11.247 9.900 13.821 1.00 95.50 414 ILE A C 1
ATOM 3237 O O . ILE A 1 414 ? -10.597 8.874 14.008 1.00 95.50 414 ILE A O 1
ATOM 3241 N N . THR A 1 415 ? -10.696 11.115 13.775 1.00 91.94 415 THR A N 1
ATOM 3242 C CA . THR A 1 415 ? -9.252 11.420 13.902 1.00 91.94 415 THR A CA 1
ATOM 3243 C C . THR A 1 415 ? -8.895 12.215 15.167 1.00 91.94 415 THR A C 1
ATOM 3245 O O . THR A 1 415 ? -7.723 12.503 15.414 1.00 91.94 415 THR A O 1
ATOM 3248 N N . LYS A 1 416 ? -9.896 12.562 15.987 1.00 91.81 416 LYS A N 1
ATOM 3249 C CA . LYS A 1 416 ? -9.735 13.199 17.301 1.00 91.81 416 LYS A CA 1
ATOM 3250 C C . LYS A 1 416 ? -9.927 12.180 18.415 1.00 91.81 416 LYS A C 1
ATOM 3252 O O . LYS A 1 416 ? -10.839 11.354 18.355 1.00 91.81 416 LYS A O 1
ATOM 3257 N N . PHE A 1 417 ? -9.090 12.260 19.445 1.00 92.62 417 PHE A N 1
ATOM 3258 C CA . PHE A 1 417 ? -9.098 11.308 20.547 1.00 92.62 417 PHE A CA 1
ATOM 3259 C C . PHE A 1 417 ? -8.677 11.957 21.864 1.00 92.62 417 PHE A C 1
ATOM 3261 O O . PHE A 1 417 ? -7.854 12.866 21.872 1.00 92.62 417 PHE A O 1
ATOM 3268 N N . LYS A 1 418 ? -9.174 11.411 22.975 1.00 92.81 418 LYS A N 1
ATOM 3269 C CA . LYS A 1 418 ? -8.720 11.717 24.337 1.00 92.81 418 LYS A CA 1
ATOM 3270 C C . LYS A 1 418 ? -7.820 10.594 24.845 1.00 92.81 418 LYS A C 1
ATOM 3272 O O . LYS A 1 418 ? -8.164 9.418 24.691 1.00 92.81 418 LYS A O 1
ATOM 3277 N N . LYS A 1 419 ? -6.673 10.941 25.437 1.00 91.69 419 LYS A N 1
ATOM 3278 C CA . LYS A 1 419 ? -5.770 9.975 26.091 1.00 91.69 419 LYS A CA 1
ATOM 3279 C C . LYS A 1 419 ? -6.503 9.296 27.255 1.00 91.69 419 LYS A C 1
ATOM 3281 O O . LYS A 1 419 ? -7.314 9.930 27.925 1.00 91.69 419 LYS A O 1
ATOM 3286 N N . ILE A 1 420 ? -6.234 8.010 27.476 1.00 92.69 420 ILE A N 1
ATOM 3287 C CA . ILE A 1 420 ? -6.760 7.250 28.620 1.00 92.69 420 ILE A CA 1
ATOM 3288 C C . ILE A 1 420 ? -5.622 6.878 29.573 1.00 92.69 420 ILE A C 1
ATOM 3290 O O . ILE A 1 420 ? -5.718 7.172 30.758 1.00 92.69 420 ILE A O 1
ATOM 3294 N N . TRP A 1 421 ? -4.569 6.229 29.060 1.00 91.81 421 TRP A N 1
ATOM 3295 C CA . TRP A 1 421 ? -3.346 5.882 29.800 1.00 91.81 421 TRP A CA 1
ATOM 3296 C C . TRP A 1 421 ? -2.219 5.432 28.848 1.00 91.81 421 TRP A C 1
ATOM 3298 O O . TRP A 1 421 ? -2.487 5.071 27.695 1.00 91.81 421 TRP A O 1
ATOM 3308 N N . SER A 1 422 ? -0.973 5.411 29.334 1.00 88.31 422 SER A N 1
ATOM 3309 C CA . SER A 1 422 ? 0.227 4.939 28.615 1.00 88.31 422 SER A CA 1
ATOM 3310 C C . SER A 1 422 ? 0.902 3.740 29.289 1.00 88.31 422 SER A C 1
ATOM 3312 O O . SER A 1 422 ? 1.251 3.758 30.469 1.00 88.31 422 SER A O 1
ATOM 3314 N N . CYS A 1 423 ? 1.182 2.691 28.515 1.00 85.44 423 CYS A N 1
ATOM 3315 C CA . CYS A 1 423 ? 1.903 1.499 28.962 1.00 85.44 423 CYS A CA 1
ATOM 3316 C C . CYS A 1 423 ? 3.425 1.736 28.979 1.00 85.44 423 CYS A C 1
ATOM 3318 O O . CYS A 1 423 ? 4.180 1.137 28.208 1.00 85.44 423 CYS A O 1
ATOM 3320 N N . THR A 1 424 ? 3.871 2.617 29.874 1.00 80.31 424 THR A N 1
ATOM 3321 C CA . THR A 1 424 ? 5.269 3.064 29.996 1.00 80.31 424 THR A CA 1
ATOM 3322 C C . THR A 1 424 ? 5.978 2.362 31.158 1.00 80.31 424 THR A C 1
ATOM 3324 O O . THR A 1 424 ? 5.587 2.578 32.307 1.00 80.31 424 THR A O 1
ATOM 3327 N N . PRO A 1 425 ? 7.004 1.520 30.915 1.00 72.31 425 PRO A N 1
ATOM 3328 C CA . PRO A 1 425 ? 7.756 0.858 31.985 1.00 72.31 425 PRO A CA 1
ATOM 3329 C C . PRO A 1 425 ? 8.427 1.848 32.947 1.00 72.31 425 PRO A C 1
ATOM 3331 O O . PRO A 1 425 ? 8.903 2.903 32.529 1.00 72.31 425 PRO A O 1
ATOM 3334 N N . LEU A 1 426 ? 8.515 1.489 34.232 1.00 61.97 426 LEU A N 1
ATOM 3335 C CA . LEU A 1 426 ? 9.182 2.311 35.255 1.00 61.97 426 LEU A CA 1
ATOM 3336 C C . LEU A 1 426 ? 10.701 2.423 35.049 1.00 61.97 426 LEU A C 1
ATOM 3338 O O . LEU A 1 426 ? 11.296 3.427 35.435 1.00 61.97 426 LEU A O 1
ATOM 3342 N N . PHE A 1 427 ? 11.330 1.411 34.440 1.00 55.16 427 PHE A N 1
ATOM 3343 C CA . PHE A 1 427 ? 12.785 1.305 34.326 1.00 55.16 427 PHE A CA 1
ATOM 3344 C C . PHE A 1 427 ? 13.244 1.003 32.889 1.00 55.16 427 PHE A C 1
ATOM 3346 O O . PHE A 1 427 ? 12.649 0.188 32.180 1.00 55.16 427 PHE A O 1
ATOM 3353 N N . GLY A 1 428 ? 14.358 1.628 32.491 1.00 53.56 428 GLY A N 1
ATOM 3354 C CA . GLY A 1 428 ? 15.018 1.436 31.193 1.00 53.56 428 GLY A CA 1
ATOM 3355 C C . GLY A 1 428 ? 14.467 2.302 30.049 1.00 53.56 428 GLY A C 1
ATOM 3356 O O . GLY A 1 428 ? 13.346 2.801 30.100 1.00 53.56 428 GLY A O 1
ATOM 3357 N N . LYS A 1 429 ? 15.261 2.460 28.978 1.00 56.34 429 LYS A N 1
ATOM 3358 C CA . LYS A 1 429 ? 14.872 3.150 27.727 1.00 56.34 429 LYS A CA 1
ATOM 3359 C C . LYS A 1 429 ? 13.982 2.257 26.846 1.00 56.34 429 LYS A C 1
ATOM 3361 O O . LYS A 1 429 ? 14.311 1.958 25.701 1.00 56.34 429 LYS A O 1
ATOM 3366 N N . SER A 1 430 ? 12.897 1.762 27.427 1.00 62.16 430 SER A N 1
ATOM 3367 C CA . SER A 1 430 ? 11.949 0.862 26.772 1.00 62.16 430 SER A CA 1
ATOM 3368 C C . SER A 1 430 ? 11.051 1.619 25.789 1.00 62.16 430 SER A C 1
ATOM 3370 O O . SER A 1 430 ? 10.808 2.811 25.962 1.00 62.16 430 SER A O 1
ATOM 3372 N N . LYS A 1 431 ? 10.508 0.922 24.780 1.00 76.25 431 LYS A N 1
ATOM 3373 C CA . LYS A 1 431 ? 9.340 1.429 24.039 1.00 76.25 431 LYS A CA 1
ATOM 3374 C C . LYS A 1 431 ? 8.142 1.557 24.994 1.00 76.25 431 LYS A C 1
ATOM 3376 O O . LYS A 1 431 ? 8.086 0.853 26.004 1.00 76.25 431 LYS A O 1
ATOM 3381 N N . SER A 1 432 ? 7.172 2.385 24.628 1.00 85.00 432 SER A N 1
ATOM 3382 C CA . SER A 1 432 ? 5.889 2.552 25.318 1.00 85.00 432 SER A CA 1
ATOM 3383 C C . SER A 1 432 ? 4.773 2.867 24.309 1.00 85.00 432 SER A C 1
ATOM 3385 O O . SER A 1 432 ? 5.051 3.127 23.133 1.00 85.00 432 SER A O 1
ATOM 3387 N N . VAL A 1 433 ? 3.514 2.737 24.734 1.00 89.81 433 VAL A N 1
ATOM 3388 C CA . VAL A 1 433 ? 2.317 2.852 23.884 1.00 89.81 433 VAL A CA 1
ATOM 3389 C C . VAL A 1 433 ? 1.170 3.492 24.661 1.00 89.81 433 VAL A C 1
ATOM 3391 O O . VAL A 1 433 ? 0.844 3.043 25.761 1.00 89.81 433 VAL A O 1
ATOM 3394 N N . SER A 1 434 ? 0.529 4.496 24.070 1.00 91.94 434 SER A N 1
ATOM 3395 C CA . SER A 1 434 ? -0.632 5.187 24.633 1.00 91.94 434 SER A CA 1
ATOM 3396 C C . SER A 1 434 ? -1.937 4.673 24.035 1.00 91.94 434 SER A C 1
ATOM 3398 O O . SER A 1 434 ? -2.016 4.380 22.838 1.00 91.94 434 SER A O 1
ATOM 3400 N N . PHE A 1 435 ? -2.972 4.596 24.871 1.00 93.69 435 PHE A N 1
ATOM 3401 C CA . PHE A 1 435 ? -4.330 4.195 24.506 1.00 93.69 435 PHE A CA 1
ATOM 3402 C C . PHE A 1 435 ? -5.279 5.393 24.561 1.00 93.69 435 PHE A C 1
ATOM 3404 O O . PHE A 1 435 ? -5.227 6.197 25.496 1.00 93.69 435 PHE A O 1
ATOM 3411 N N . TYR A 1 436 ? -6.161 5.497 23.566 1.00 94.44 436 TYR A N 1
ATOM 3412 C CA . TYR A 1 436 ? -6.996 6.674 23.348 1.00 94.44 436 TYR A CA 1
ATOM 3413 C C . TYR A 1 436 ? -8.449 6.320 23.016 1.00 94.44 436 TYR A C 1
ATOM 3415 O O . TYR A 1 436 ? -8.729 5.446 22.188 1.00 94.44 436 TYR A O 1
ATOM 3423 N N . LYS A 1 437 ? -9.382 7.071 23.605 1.00 95.44 437 LYS A N 1
ATOM 3424 C CA . LYS A 1 437 ? -10.811 7.006 23.294 1.00 95.44 437 LYS A CA 1
ATOM 3425 C C . LYS A 1 437 ? -11.128 7.974 22.146 1.00 95.44 437 LYS A C 1
ATOM 3427 O O . LYS A 1 437 ? -10.787 9.150 22.276 1.00 95.44 437 LYS A O 1
ATOM 3432 N N . PRO A 1 438 ? -11.784 7.540 21.054 1.00 95.56 438 PRO A N 1
ATOM 3433 C CA . PRO A 1 438 ? -12.203 8.452 19.989 1.00 95.56 438 PRO A CA 1
ATOM 3434 C C . PRO A 1 438 ? -13.236 9.465 20.504 1.00 95.56 438 PRO A C 1
ATOM 3436 O O . PRO A 1 438 ? -14.113 9.112 21.297 1.00 95.56 438 PRO A O 1
ATOM 3439 N N . ASP A 1 439 ? -13.123 10.716 20.062 1.00 93.38 439 ASP A N 1
ATOM 3440 C CA . ASP A 1 439 ? -13.873 11.868 20.582 1.00 93.38 439 ASP A CA 1
ATOM 3441 C C . ASP A 1 439 ? -14.648 12.613 19.474 1.00 93.38 439 ASP A C 1
ATOM 3443 O O . ASP A 1 439 ? -14.524 12.288 18.296 1.00 93.38 439 ASP A O 1
ATOM 3447 N N . GLU A 1 440 ? -15.489 13.588 19.843 1.00 93.00 440 GLU A N 1
ATOM 3448 C CA . GLU A 1 440 ? -16.347 14.362 18.915 1.00 93.00 440 GLU A CA 1
ATOM 3449 C C . GLU A 1 440 ? -17.267 13.498 18.015 1.00 93.00 440 GLU A C 1
ATOM 3451 O O . GLU A 1 440 ? -17.612 13.867 16.891 1.00 93.00 440 GLU A O 1
ATOM 3456 N N . ILE A 1 441 ? -17.710 12.339 18.521 1.00 95.75 441 ILE A N 1
ATOM 3457 C CA . ILE A 1 441 ? -18.525 11.369 17.769 1.00 95.75 441 ILE A CA 1
ATOM 3458 C C . ILE A 1 441 ? -19.837 12.005 17.259 1.00 95.75 441 ILE A C 1
ATOM 3460 O O . ILE A 1 441 ? -20.654 12.449 18.073 1.00 95.75 441 ILE A O 1
ATOM 3464 N N . PRO A 1 442 ? -20.105 12.010 15.935 1.00 95.94 442 PRO A N 1
ATOM 3465 C CA . PRO A 1 442 ? -21.316 12.612 15.382 1.00 95.94 442 PRO A CA 1
ATOM 3466 C C . PRO A 1 442 ? -22.611 11.953 15.878 1.00 95.94 442 PRO A C 1
ATOM 3468 O O . PRO A 1 442 ? -22.684 10.739 16.087 1.00 95.94 442 PRO A O 1
ATOM 3471 N N . GLN A 1 443 ? -23.676 12.749 16.016 1.00 93.50 443 GLN A N 1
ATOM 3472 C CA . GLN A 1 443 ? -24.942 12.292 16.595 1.00 93.50 443 GLN A CA 1
ATOM 3473 C C . GLN A 1 443 ? -25.520 11.066 15.861 1.00 93.50 443 GLN A C 1
ATOM 3475 O O . GLN A 1 443 ? -25.778 11.093 14.656 1.00 93.50 443 GLN A O 1
ATOM 3480 N N . GLY A 1 444 ? -25.775 9.998 16.622 1.00 93.00 444 GLY A N 1
ATOM 3481 C CA . GLY A 1 444 ? -26.345 8.746 16.119 1.00 93.00 444 GLY A CA 1
ATOM 3482 C C . GLY A 1 444 ? -25.326 7.737 15.577 1.00 93.00 444 GLY A C 1
ATOM 3483 O O . GLY A 1 444 ? -25.742 6.660 15.159 1.00 93.00 444 GLY A O 1
ATOM 3484 N N . PHE A 1 445 ? -24.029 8.052 15.600 1.00 97.06 445 PHE A N 1
ATOM 3485 C CA . PHE A 1 445 ? -22.955 7.079 15.391 1.00 97.06 445 PHE A CA 1
ATOM 3486 C C . PHE A 1 445 ? -22.512 6.458 16.724 1.00 97.06 445 PHE A C 1
ATOM 3488 O O . PHE A 1 445 ? -22.862 6.923 17.809 1.00 97.06 445 PHE A O 1
ATOM 3495 N N . SER A 1 446 ? -21.759 5.365 16.657 1.00 96.88 446 SER A N 1
ATOM 3496 C CA . SER A 1 446 ? -21.152 4.694 17.808 1.00 96.88 446 SER A CA 1
ATOM 3497 C C . SER A 1 446 ? -19.791 4.123 17.427 1.00 96.88 446 SER A C 1
ATOM 3499 O O . SER A 1 446 ? -19.608 3.640 16.312 1.00 96.88 446 SER A O 1
ATOM 3501 N N . ILE A 1 447 ? -18.834 4.167 18.351 1.00 96.62 447 ILE A N 1
ATOM 3502 C CA . ILE A 1 447 ? -17.503 3.582 18.149 1.00 96.62 447 ILE A CA 1
ATOM 3503 C C . ILE A 1 447 ? -17.535 2.052 18.296 1.00 96.62 447 ILE A C 1
ATOM 3505 O O . ILE A 1 447 ? -18.420 1.488 18.944 1.00 96.62 447 ILE A O 1
ATOM 3509 N N . VAL A 1 448 ? -16.562 1.376 17.683 1.00 97.31 448 VAL A N 1
ATOM 3510 C CA . VAL A 1 448 ? -16.452 -0.100 17.663 1.00 97.31 448 VAL A CA 1
ATOM 3511 C C . VAL A 1 448 ? -15.216 -0.643 18.397 1.00 97.31 448 VAL A C 1
ATOM 3513 O O . VAL A 1 448 ? -15.002 -1.854 18.458 1.00 97.31 448 VAL A O 1
ATOM 3516 N N . GLY A 1 449 ? -14.412 0.263 18.957 1.00 97.31 449 GLY A N 1
ATOM 3517 C CA . GLY A 1 449 ? -13.192 0.014 19.721 1.00 97.31 449 GLY A CA 1
ATOM 3518 C C . GLY A 1 449 ? -12.449 1.326 19.992 1.00 97.31 449 GLY A C 1
ATOM 3519 O O . GLY A 1 449 ? -12.909 2.404 19.609 1.00 97.31 449 GLY A O 1
ATOM 3520 N N . HIS A 1 450 ? -11.304 1.230 20.661 1.00 97.50 450 HIS A N 1
ATOM 3521 C CA . HIS A 1 450 ? -10.386 2.333 20.958 1.00 97.50 450 HIS A CA 1
ATOM 3522 C C . HIS A 1 450 ? -9.141 2.302 20.054 1.00 97.50 450 HIS A C 1
ATOM 3524 O O . HIS A 1 450 ? -8.885 1.326 19.343 1.00 97.50 450 HIS A O 1
ATOM 3530 N N . TYR A 1 451 ? -8.365 3.386 20.090 1.00 95.94 451 TYR A N 1
ATOM 3531 C CA . TYR A 1 451 ? -7.126 3.572 19.330 1.00 95.94 451 TYR A CA 1
ATOM 3532 C C . TYR A 1 451 ? -5.885 3.408 20.222 1.00 95.94 451 TYR A C 1
ATOM 3534 O O . TYR A 1 451 ? -5.960 3.573 21.441 1.00 95.94 451 TYR A O 1
ATOM 3542 N N . CYS A 1 452 ? -4.730 3.115 19.621 1.00 93.44 452 CYS A N 1
ATOM 3543 C CA . CYS A 1 452 ? -3.433 3.192 20.293 1.00 93.44 452 CYS A CA 1
ATOM 3544 C C . CYS A 1 452 ? -2.302 3.517 19.308 1.00 93.44 452 CYS A C 1
ATOM 3546 O O . CYS A 1 452 ? -2.360 3.099 18.149 1.00 93.44 452 CYS A O 1
ATOM 3548 N N . GLN A 1 453 ? -1.238 4.170 19.779 1.00 90.62 453 GLN A N 1
ATOM 3549 C CA . GLN A 1 453 ? -0.001 4.343 19.006 1.00 90.62 453 GLN A CA 1
ATOM 3550 C C . GLN A 1 453 ? 1.247 4.346 19.906 1.00 90.62 453 GLN A C 1
ATOM 3552 O O . GLN A 1 453 ? 1.119 4.613 21.102 1.00 90.62 453 GLN A O 1
ATOM 3557 N N . PRO A 1 454 ? 2.446 4.037 19.372 1.00 89.38 454 PRO A N 1
ATOM 3558 C CA . PRO A 1 454 ? 3.680 4.066 20.152 1.00 89.38 454 PRO A CA 1
ATOM 3559 C C . PRO A 1 454 ? 4.041 5.509 20.519 1.00 89.38 454 PRO A C 1
ATOM 3561 O O . PRO A 1 454 ? 3.969 6.386 19.661 1.00 89.38 454 PRO A O 1
ATOM 3564 N N . ASP A 1 455 ? 4.517 5.759 21.738 1.00 84.25 455 ASP A N 1
ATOM 3565 C CA . ASP A 1 455 ? 4.754 7.134 22.227 1.00 84.25 455 ASP A CA 1
ATOM 3566 C C . ASP A 1 455 ? 5.945 7.837 21.546 1.00 84.25 455 ASP A C 1
ATOM 3568 O O . ASP A 1 455 ? 6.134 9.045 21.674 1.00 84.25 455 ASP A O 1
ATOM 3572 N N . SER A 1 456 ? 6.746 7.098 20.769 1.00 78.56 456 SER A N 1
ATOM 3573 C CA . SER A 1 456 ? 7.723 7.681 19.840 1.00 78.56 456 SER A CA 1
ATOM 3574 C C . SER A 1 456 ? 7.064 8.507 18.727 1.00 78.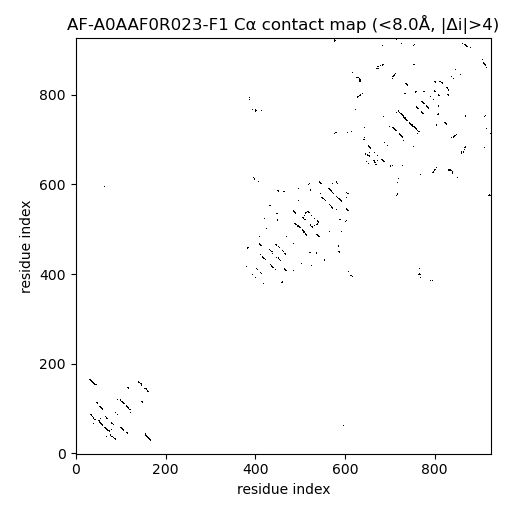56 456 SER A C 1
ATOM 3576 O O . SER A 1 456 ? 7.724 9.335 18.103 1.00 78.56 456 SER A O 1
ATOM 3578 N N . VAL A 1 457 ? 5.773 8.281 18.473 1.00 76.56 457 VAL A N 1
ATOM 3579 C CA . VAL A 1 457 ? 4.957 8.974 17.479 1.00 76.56 457 VAL A CA 1
ATOM 3580 C C . VAL A 1 457 ? 4.209 10.118 18.174 1.00 76.56 457 VAL A C 1
ATOM 3582 O O . VAL A 1 457 ? 3.190 9.902 18.825 1.00 76.56 457 VAL A O 1
ATOM 3585 N N . LYS A 1 458 ? 4.728 11.347 18.050 1.00 70.31 458 LYS A N 1
ATOM 3586 C CA . LYS A 1 458 ? 4.241 12.522 18.807 1.00 70.31 458 LYS A CA 1
ATOM 3587 C C . LYS A 1 458 ? 2.834 12.998 18.426 1.00 70.31 458 LYS A C 1
ATOM 3589 O O . LYS A 1 458 ? 2.104 13.477 19.285 1.00 70.31 458 LYS A O 1
ATOM 3594 N N . ASN A 1 459 ? 2.473 12.875 17.150 1.00 80.38 459 ASN A N 1
ATOM 3595 C CA . ASN A 1 459 ? 1.215 13.378 16.590 1.00 80.38 459 ASN A CA 1
ATOM 3596 C C . ASN A 1 459 ? 0.277 12.209 16.258 1.00 80.38 459 ASN A C 1
ATOM 3598 O O . ASN A 1 459 ? 0.756 11.117 15.942 1.00 80.38 459 ASN A O 1
ATOM 3602 N N . ILE A 1 460 ? -1.042 12.411 16.256 1.00 80.38 460 ILE A N 1
ATOM 3603 C CA . ILE A 1 460 ? -1.998 11.376 15.815 1.00 80.38 460 ILE A CA 1
ATOM 3604 C C . ILE A 1 460 ? -2.347 11.554 14.329 1.00 80.38 460 ILE A C 1
ATOM 3606 O O . ILE A 1 460 ? -2.877 12.588 13.936 1.00 80.38 460 ILE A O 1
ATOM 3610 N N . THR A 1 461 ? -2.117 10.524 13.509 1.00 76.06 461 THR A N 1
ATOM 3611 C CA . THR A 1 461 ? -2.658 10.406 12.130 1.00 76.06 461 THR A CA 1
ATOM 3612 C C . THR A 1 461 ? -3.592 9.208 11.956 1.00 76.06 461 THR A C 1
ATOM 3614 O O . THR A 1 461 ? -4.286 9.100 10.947 1.00 76.06 461 THR A O 1
ATOM 3617 N N . GLY A 1 462 ? -3.619 8.292 12.929 1.00 87.75 462 GLY A N 1
ATOM 3618 C CA . GLY A 1 462 ? -4.554 7.179 12.922 1.00 87.75 462 GLY A CA 1
ATOM 3619 C C . GLY A 1 462 ? -5.999 7.649 13.063 1.00 87.75 462 GLY A C 1
ATOM 3620 O O . GLY A 1 462 ? -6.288 8.773 13.477 1.00 87.75 462 GLY A O 1
ATOM 3621 N N . TYR A 1 463 ? -6.916 6.755 12.724 1.00 93.56 463 TYR A N 1
ATOM 3622 C CA . TYR A 1 463 ? -8.349 6.979 12.830 1.00 93.56 463 TYR A CA 1
ATOM 3623 C C . TYR A 1 463 ? -9.018 5.791 13.518 1.00 93.56 463 TYR A C 1
ATOM 3625 O O . TYR A 1 463 ? -8.446 4.708 13.586 1.00 93.56 463 TYR A O 1
ATOM 3633 N N . VAL A 1 464 ? -10.254 5.974 13.975 1.00 96.69 464 VAL A N 1
ATOM 3634 C CA . VAL A 1 464 ? -11.185 4.872 14.246 1.00 96.69 464 VAL A CA 1
ATOM 3635 C C . VAL A 1 464 ? -12.471 5.129 13.474 1.00 96.69 464 VAL A C 1
ATOM 3637 O O . VAL A 1 464 ? -12.950 6.262 13.414 1.00 96.69 464 VAL A O 1
ATOM 3640 N N . LEU A 1 465 ? -13.044 4.088 12.869 1.00 97.81 465 LEU A N 1
ATOM 3641 C CA . LEU A 1 465 ? -14.360 4.202 12.246 1.00 97.81 465 LEU A CA 1
ATOM 3642 C C . LEU A 1 465 ? -15.459 4.161 13.314 1.00 97.81 465 LEU A C 1
ATOM 3644 O O . LEU A 1 465 ? -15.590 3.179 14.049 1.00 97.81 465 LEU A O 1
ATOM 3648 N N . ALA A 1 466 ? -16.283 5.207 13.372 1.00 97.81 466 ALA A N 1
ATOM 3649 C CA . ALA A 1 466 ? -17.565 5.151 14.068 1.00 97.81 466 ALA A CA 1
ATOM 3650 C C . ALA A 1 466 ? -18.674 4.805 13.065 1.00 97.81 466 ALA A C 1
ATOM 3652 O O . ALA A 1 466 ? -18.659 5.246 11.914 1.00 97.81 466 ALA A O 1
ATOM 3653 N N . VAL A 1 467 ? -19.634 3.993 13.500 1.00 97.75 467 VAL A N 1
ATOM 3654 C CA . VAL A 1 467 ? -20.639 3.347 12.645 1.00 97.75 467 VAL A CA 1
ATOM 3655 C C . VAL A 1 467 ? -22.058 3.657 13.100 1.00 97.75 467 VAL A C 1
ATOM 3657 O O . VAL A 1 467 ? -22.307 3.944 14.272 1.00 97.75 467 VAL A O 1
ATOM 3660 N N . LYS A 1 468 ? -23.004 3.571 12.169 1.00 96.56 468 LYS A N 1
ATOM 3661 C CA . LYS A 1 468 ? -24.426 3.825 12.394 1.00 96.56 468 LYS A CA 1
ATOM 3662 C C . LYS A 1 468 ? -25.279 2.869 11.565 1.00 96.56 468 LYS A C 1
ATOM 3664 O O . LYS A 1 468 ? -25.033 2.681 10.378 1.00 96.56 468 LYS A O 1
ATOM 3669 N N . ASP A 1 469 ? -26.298 2.298 12.200 1.00 93.12 469 ASP A N 1
ATOM 3670 C CA . ASP A 1 469 ? -27.280 1.406 11.576 1.00 93.12 469 ASP A CA 1
ATOM 3671 C C . ASP A 1 469 ? -28.153 2.188 10.574 1.00 93.12 469 ASP A C 1
ATOM 3673 O O . ASP A 1 469 ? -28.869 3.131 10.940 1.00 93.12 469 ASP A O 1
ATOM 3677 N N . LEU A 1 470 ? -28.077 1.811 9.294 1.00 88.88 470 LEU A N 1
ATOM 3678 C CA . LEU A 1 470 ? -28.964 2.310 8.249 1.00 88.88 470 LEU A CA 1
ATOM 3679 C C . LEU A 1 470 ? -30.187 1.400 8.150 1.00 88.88 470 LEU A C 1
ATOM 3681 O O . LEU A 1 470 ? -30.218 0.471 7.341 1.00 88.88 470 LEU A O 1
ATOM 3685 N N . LYS A 1 471 ? -31.218 1.729 8.941 1.00 70.56 471 LYS A N 1
ATOM 3686 C CA . LYS A 1 471 ? -32.531 1.060 8.926 1.00 70.56 471 LYS A CA 1
ATOM 3687 C C . LYS A 1 471 ? -32.945 0.702 7.489 1.00 70.56 471 LYS A C 1
ATOM 3689 O O . LYS A 1 471 ? -33.036 1.613 6.657 1.00 70.56 471 LYS A O 1
ATOM 3694 N N . PRO A 1 472 ? -33.231 -0.578 7.188 1.00 58.84 472 PRO A N 1
ATOM 3695 C CA . PRO A 1 472 ? -33.362 -1.040 5.814 1.00 58.84 472 PRO A CA 1
ATOM 3696 C C . PRO A 1 472 ? -34.457 -0.284 5.055 1.00 58.84 472 PRO A C 1
ATOM 3698 O O . PRO A 1 472 ? -35.574 -0.091 5.548 1.00 58.84 472 PRO A O 1
ATOM 3701 N N . LYS A 1 473 ? -34.143 0.119 3.816 1.00 52.50 473 LYS A N 1
ATOM 3702 C CA . LYS A 1 473 ? -35.140 0.631 2.865 1.00 52.50 473 LYS A CA 1
ATOM 3703 C C . LYS A 1 473 ? -36.194 -0.460 2.670 1.00 52.50 473 LYS A C 1
ATOM 3705 O O . LYS A 1 473 ? -35.872 -1.524 2.155 1.00 52.50 473 LYS A O 1
ATOM 3710 N N . LYS A 1 474 ? -37.431 -0.200 3.107 1.00 45.00 474 LYS A N 1
ATOM 3711 C CA . LYS A 1 474 ? -38.526 -1.184 3.160 1.00 45.00 474 LYS A CA 1
ATOM 3712 C C . LYS A 1 474 ? -38.882 -1.745 1.774 1.00 45.00 474 LYS A C 1
ATOM 3714 O O . LYS A 1 474 ? -39.770 -1.220 1.106 1.00 45.00 474 LYS A O 1
ATOM 3719 N N . SER A 1 475 ? -38.242 -2.837 1.366 1.00 44.78 475 SER A N 1
ATOM 3720 C CA . SER A 1 475 ? -38.771 -3.739 0.343 1.00 44.78 475 SER A CA 1
ATOM 3721 C C . SER A 1 475 ? -39.882 -4.590 0.969 1.00 44.78 475 SER A C 1
ATOM 3723 O O . SER A 1 475 ? -39.760 -5.062 2.096 1.00 44.78 475 SER A O 1
ATOM 3725 N N . LEU A 1 476 ? -40.996 -4.785 0.259 1.00 47.72 476 LEU A N 1
ATOM 3726 C CA . LEU A 1 476 ? -42.196 -5.442 0.810 1.00 47.72 476 LEU A CA 1
ATOM 3727 C C . LEU A 1 476 ? -42.088 -6.978 0.955 1.00 47.72 476 LEU A C 1
ATOM 3729 O O . LEU A 1 476 ? -43.100 -7.636 1.180 1.00 47.72 476 LEU A O 1
ATOM 3733 N N . GLN A 1 477 ? -40.891 -7.550 0.803 1.00 48.72 477 GLN A N 1
ATOM 3734 C CA . GLN A 1 477 ? -40.662 -9.001 0.739 1.00 48.72 477 GLN A CA 1
ATOM 3735 C C . GLN A 1 477 ? -39.803 -9.536 1.904 1.00 48.72 477 GLN A C 1
ATOM 3737 O O . GLN A 1 477 ? -40.045 -10.649 2.362 1.00 48.72 477 GLN A O 1
ATOM 3742 N N . ASP A 1 478 ? -38.893 -8.731 2.467 1.00 48.06 478 ASP A N 1
ATOM 3743 C CA . ASP A 1 478 ? -38.030 -9.105 3.605 1.00 48.06 478 ASP A CA 1
ATOM 3744 C C . ASP A 1 478 ? -38.724 -8.825 4.961 1.00 48.06 478 ASP A C 1
ATOM 3746 O O . ASP A 1 478 ? -38.268 -8.034 5.787 1.00 48.06 478 ASP A O 1
ATOM 3750 N N . LEU A 1 479 ? -39.872 -9.468 5.202 1.00 45.94 479 LEU A N 1
ATOM 3751 C CA . LEU A 1 479 ? -40.619 -9.347 6.469 1.00 45.94 479 LEU A CA 1
ATOM 3752 C C . LEU A 1 479 ? -40.114 -10.292 7.582 1.00 45.94 479 LEU A C 1
ATOM 3754 O O . LEU A 1 479 ? -40.588 -10.228 8.717 1.00 45.94 479 LEU A O 1
ATOM 3758 N N . THR A 1 480 ? -39.122 -11.137 7.289 1.00 46.09 480 THR A N 1
ATOM 3759 C CA . THR A 1 480 ? -38.503 -12.080 8.233 1.00 46.09 480 THR A CA 1
ATOM 3760 C C . THR A 1 480 ? -37.251 -11.505 8.902 1.00 46.09 480 THR A C 1
ATOM 3762 O O . THR A 1 480 ? -36.132 -11.685 8.427 1.00 46.09 480 THR A O 1
ATOM 3765 N N . SER A 1 481 ? -37.455 -10.854 10.050 1.00 52.88 481 SER A N 1
ATOM 3766 C CA . SER A 1 481 ? -36.543 -10.897 11.211 1.00 52.88 481 SER A CA 1
ATOM 3767 C C . SER A 1 481 ? -35.028 -10.717 10.973 1.00 52.88 481 SER A C 1
ATOM 3769 O O . SER A 1 481 ? -34.226 -11.423 11.590 1.00 52.88 481 SER A O 1
ATOM 3771 N N . LYS A 1 482 ? -34.597 -9.752 10.149 1.00 66.94 482 LYS A N 1
ATOM 3772 C CA . LYS A 1 482 ? -33.193 -9.306 10.170 1.00 66.94 482 LYS A CA 1
ATOM 3773 C C . LYS A 1 482 ? -32.891 -8.600 11.496 1.00 66.94 482 LYS A C 1
ATOM 3775 O O . LYS A 1 482 ? -33.548 -7.623 11.853 1.00 66.94 482 LYS A O 1
ATOM 3780 N N . LEU A 1 483 ? -31.902 -9.119 12.223 1.00 83.06 483 LEU A N 1
ATOM 3781 C CA . LEU A 1 483 ? -31.342 -8.492 13.423 1.00 83.06 483 LEU A CA 1
ATOM 3782 C C . LEU A 1 483 ? -30.685 -7.141 13.055 1.00 83.06 483 LEU A C 1
ATOM 3784 O O . LEU A 1 483 ? -30.186 -7.014 11.932 1.00 83.06 483 LEU A O 1
ATOM 3788 N N . PRO A 1 484 ? -30.655 -6.140 13.959 1.00 91.88 484 PRO A N 1
ATOM 3789 C CA . PRO A 1 484 ? -30.052 -4.834 13.672 1.00 91.88 484 PRO A CA 1
ATOM 3790 C C . PRO A 1 484 ? -28.570 -4.969 13.298 1.00 91.88 484 PRO A C 1
ATOM 3792 O O . PRO A 1 484 ? -27.891 -5.888 13.760 1.00 91.88 484 PRO A O 1
ATOM 3795 N N . ALA A 1 485 ? -28.050 -4.053 12.484 1.00 94.44 485 ALA A N 1
ATOM 3796 C CA . ALA A 1 485 ? -26.658 -4.086 12.030 1.00 94.44 485 ALA A CA 1
ATOM 3797 C C . ALA A 1 485 ? -25.664 -3.958 13.201 1.00 94.44 485 ALA A C 1
ATOM 3799 O O . ALA A 1 485 ? -24.559 -4.504 13.149 1.00 94.44 485 ALA A O 1
ATOM 3800 N N . LEU A 1 486 ? -26.084 -3.272 14.271 1.00 96.31 486 LEU A N 1
ATOM 3801 C CA . LEU A 1 486 ? -25.304 -3.001 15.477 1.00 96.31 486 LEU A CA 1
ATOM 3802 C C . LEU A 1 486 ? -26.007 -3.535 16.735 1.00 96.31 486 LEU A C 1
ATOM 3804 O O . LEU A 1 486 ? -27.219 -3.385 16.893 1.00 96.31 486 LEU A O 1
ATOM 3808 N N . ALA A 1 487 ? -25.233 -4.087 17.669 1.00 96.38 487 ALA A N 1
ATOM 3809 C CA . ALA A 1 487 ? -25.693 -4.504 18.996 1.00 96.38 487 ALA A CA 1
ATOM 3810 C C . ALA A 1 487 ? -24.733 -4.029 20.099 1.00 96.38 487 ALA A C 1
ATOM 3812 O O . ALA A 1 487 ? -23.586 -3.670 19.833 1.00 96.38 487 ALA A O 1
ATOM 3813 N N . LYS A 1 488 ? -25.188 -4.036 21.356 1.00 97.56 488 LYS A N 1
ATOM 3814 C CA . LYS A 1 488 ? -24.289 -3.907 22.515 1.00 97.56 488 LYS A CA 1
ATOM 3815 C C . LYS A 1 488 ? -23.519 -5.225 22.723 1.00 97.56 488 LYS A C 1
ATOM 3817 O O . LYS A 1 488 ? -24.080 -6.278 22.403 1.00 97.56 488 LYS A O 1
ATOM 3822 N N . PRO A 1 489 ? -22.290 -5.209 23.267 1.00 97.75 489 PRO A N 1
ATOM 3823 C CA . PRO A 1 489 ? -21.704 -6.409 23.862 1.00 97.75 489 PRO A CA 1
ATOM 3824 C C . PRO A 1 489 ? -22.582 -6.929 25.013 1.00 97.75 489 PRO A C 1
ATOM 3826 O O . PRO A 1 489 ? -23.382 -6.188 25.586 1.00 97.75 489 PRO A O 1
ATOM 3829 N N . VAL A 1 490 ? -22.430 -8.210 25.348 1.00 97.56 490 VAL A N 1
ATOM 3830 C CA . VAL A 1 490 ? -23.116 -8.843 26.489 1.00 97.56 490 VAL A CA 1
ATOM 3831 C C . VAL A 1 490 ? -22.462 -8.422 27.808 1.00 97.56 490 VAL A C 1
ATOM 3833 O O . VAL A 1 490 ? -23.152 -8.113 28.774 1.00 97.56 490 VAL A O 1
ATOM 3836 N N . ASN A 1 491 ? -21.130 -8.421 27.813 1.00 97.19 491 ASN A N 1
ATOM 3837 C CA . ASN A 1 491 ? -20.217 -8.007 28.877 1.00 97.19 491 ASN A CA 1
ATOM 3838 C C . ASN A 1 491 ? -18.801 -7.877 28.270 1.00 97.19 491 ASN A C 1
ATOM 3840 O O . ASN A 1 491 ? -18.636 -7.989 27.049 1.00 97.19 491 ASN A O 1
ATOM 3844 N N . TYR A 1 492 ? -17.776 -7.674 29.091 1.00 97.25 492 TYR A N 1
ATOM 3845 C CA . TYR A 1 492 ? -16.381 -7.567 28.664 1.00 97.25 492 TYR A CA 1
ATOM 3846 C C . TYR A 1 492 ? -15.484 -8.628 29.316 1.00 97.25 492 TYR A C 1
ATOM 3848 O O . TYR A 1 492 ? -15.673 -9.020 30.465 1.00 97.25 492 TYR A O 1
ATOM 3856 N N . THR A 1 493 ? -14.460 -9.076 28.587 1.00 95.25 493 THR A N 1
ATOM 3857 C CA . THR A 1 493 ? -13.387 -9.931 29.119 1.00 95.25 493 THR A CA 1
ATOM 3858 C C . THR A 1 493 ? -12.130 -9.098 29.345 1.00 95.25 493 THR A C 1
ATOM 3860 O O . THR A 1 493 ? -11.612 -8.510 28.395 1.00 95.25 493 THR A O 1
ATOM 3863 N N . LEU A 1 494 ? -11.602 -9.071 30.572 1.00 93.69 494 LEU A N 1
ATOM 3864 C CA . LEU A 1 494 ? -10.305 -8.452 30.868 1.00 93.69 494 LEU A CA 1
ATOM 3865 C C . LEU A 1 494 ? -9.172 -9.263 30.213 1.00 93.69 494 LEU A C 1
ATOM 3867 O O . LEU A 1 494 ? -9.016 -10.451 30.492 1.00 93.69 494 LEU A O 1
ATOM 3871 N N . VAL A 1 495 ? -8.381 -8.621 29.351 1.00 90.00 495 VAL A N 1
ATOM 3872 C CA . VAL A 1 495 ? -7.284 -9.255 28.590 1.00 90.00 495 VAL A CA 1
ATOM 3873 C C . VAL A 1 495 ? -5.909 -8.829 29.102 1.00 90.00 495 VAL A C 1
ATOM 3875 O O . VAL A 1 495 ? -4.983 -9.639 29.122 1.00 90.00 495 VAL A O 1
ATOM 3878 N N . TYR A 1 496 ? -5.768 -7.581 29.552 1.00 87.06 496 TYR A N 1
ATOM 3879 C CA . TYR A 1 496 ? -4.533 -7.075 30.149 1.00 87.06 496 TYR A CA 1
ATOM 3880 C C . TYR A 1 496 ? -4.821 -6.082 31.275 1.00 87.06 496 TYR A C 1
ATOM 3882 O O . TYR A 1 496 ? -5.774 -5.309 31.199 1.00 87.06 496 TYR A O 1
ATOM 3890 N N . ASN A 1 497 ? -3.961 -6.085 32.290 1.00 86.06 497 ASN A N 1
ATOM 3891 C CA . ASN A 1 497 ? -3.889 -5.078 33.337 1.00 86.06 497 ASN A CA 1
ATOM 3892 C C . ASN A 1 497 ? -2.418 -4.669 33.520 1.00 86.06 497 ASN A C 1
ATOM 3894 O O . ASN A 1 497 ? -1.530 -5.525 33.567 1.00 86.06 497 ASN A O 1
ATOM 3898 N N . ALA A 1 498 ? -2.146 -3.372 33.633 1.00 74.62 498 ALA A N 1
ATOM 3899 C CA . ALA A 1 498 ? -0.820 -2.886 33.984 1.00 74.62 498 ALA A CA 1
ATOM 3900 C C . ALA A 1 498 ? -0.533 -3.191 35.465 1.00 74.62 498 ALA A C 1
ATOM 3902 O O . ALA A 1 498 ? -1.281 -2.798 36.358 1.00 74.62 498 ALA A O 1
ATOM 3903 N N . ASN A 1 499 ? 0.555 -3.918 35.724 1.00 68.88 499 ASN A N 1
ATOM 3904 C CA . ASN A 1 499 ? 1.055 -4.176 37.078 1.00 68.88 499 ASN A CA 1
ATOM 3905 C C . ASN A 1 499 ? 1.942 -3.011 37.562 1.00 68.88 499 ASN A C 1
ATOM 3907 O O . ASN A 1 499 ? 2.343 -2.164 36.765 1.00 68.88 499 ASN A O 1
ATOM 3911 N N . ALA A 1 500 ? 2.363 -3.036 38.832 1.00 60.53 500 ALA A N 1
ATOM 3912 C CA . ALA A 1 500 ? 3.261 -2.056 39.474 1.00 60.53 500 ALA A CA 1
ATOM 3913 C C . ALA A 1 500 ? 4.717 -2.001 38.922 1.00 60.53 500 ALA A C 1
ATOM 3915 O O . ALA A 1 500 ? 5.654 -1.667 39.639 1.00 60.53 500 ALA A O 1
ATOM 3916 N N . LEU A 1 501 ? 4.917 -2.360 37.650 1.00 61.69 501 LEU A N 1
ATOM 3917 C CA . LEU A 1 501 ? 6.152 -2.206 36.871 1.00 61.69 501 LEU A CA 1
ATOM 3918 C C . LEU A 1 501 ? 6.034 -1.099 35.799 1.00 61.69 501 LEU A C 1
ATOM 3920 O O . LEU A 1 501 ? 6.999 -0.841 35.076 1.00 61.69 501 LEU A O 1
ATOM 3924 N N . TYR A 1 502 ? 4.867 -0.458 35.690 1.00 70.19 502 TYR A N 1
ATOM 3925 C CA . TYR A 1 502 ? 4.555 0.621 34.748 1.00 70.19 502 TYR A CA 1
ATOM 3926 C C . TYR A 1 502 ? 4.205 1.913 35.502 1.00 70.19 502 TYR A C 1
ATOM 3928 O O . TYR A 1 502 ? 3.784 1.858 36.656 1.00 70.19 502 TYR A O 1
ATOM 3936 N N . LYS A 1 503 ? 4.410 3.070 34.858 1.00 69.88 503 LYS A N 1
ATOM 3937 C CA . LYS A 1 503 ? 4.137 4.400 35.434 1.00 69.88 503 LYS A CA 1
ATOM 3938 C C . LYS A 1 503 ? 2.653 4.654 35.685 1.00 69.88 503 LYS A C 1
ATOM 3940 O O . LYS A 1 503 ? 2.297 5.255 36.690 1.00 69.88 503 LYS A O 1
ATOM 3945 N N . GLU A 1 504 ? 1.815 4.215 34.755 1.00 78.25 504 GLU A N 1
ATOM 3946 C CA . GLU A 1 504 ? 0.367 4.392 34.788 1.00 78.25 504 GLU A CA 1
ATOM 3947 C C . GLU A 1 504 ? -0.306 3.025 34.943 1.00 78.25 504 GLU A C 1
ATOM 3949 O O . GLU A 1 504 ? 0.170 2.015 34.412 1.00 78.25 504 GLU A O 1
ATOM 3954 N N . VAL A 1 505 ? -1.422 2.996 35.670 1.00 82.75 505 VAL A N 1
ATOM 3955 C CA . VAL A 1 505 ? -2.279 1.814 35.785 1.00 82.75 505 VAL A CA 1
ATOM 3956 C C . VAL A 1 505 ? -3.380 1.915 34.735 1.00 82.75 505 VAL A C 1
ATOM 3958 O O . VAL A 1 505 ? -3.968 2.974 34.538 1.00 82.75 505 VAL A O 1
ATOM 3961 N N . GLY A 1 506 ? -3.665 0.803 34.068 1.00 89.06 506 GLY A N 1
ATOM 3962 C CA . GLY A 1 506 ? -4.723 0.732 33.076 1.00 89.06 506 GLY A CA 1
ATOM 3963 C C . GLY A 1 506 ? -5.030 -0.698 32.655 1.00 89.06 506 GLY A C 1
ATOM 3964 O O . GLY A 1 506 ? -4.266 -1.634 32.908 1.00 89.06 506 GLY A O 1
ATOM 3965 N N . TYR A 1 507 ? -6.193 -0.857 32.040 1.00 92.38 507 TYR A N 1
ATOM 3966 C CA . TYR A 1 507 ? -6.852 -2.130 31.784 1.00 92.38 507 TYR A CA 1
ATOM 3967 C C . TYR A 1 507 ? -7.309 -2.177 30.328 1.00 92.38 507 TYR A C 1
ATOM 3969 O O . TYR A 1 507 ? -7.663 -1.147 29.747 1.00 92.38 507 TYR A O 1
ATOM 3977 N N . ILE A 1 508 ? -7.290 -3.368 29.727 1.00 94.88 508 ILE A N 1
ATOM 3978 C CA . ILE A 1 508 ? -7.717 -3.587 28.342 1.00 94.88 508 ILE A CA 1
ATOM 3979 C C . ILE A 1 508 ? -8.707 -4.742 28.279 1.00 94.88 508 ILE A C 1
ATOM 3981 O O . ILE A 1 508 ? -8.449 -5.844 28.773 1.00 94.88 508 ILE A O 1
ATOM 3985 N N . TRP A 1 509 ? -9.825 -4.474 27.620 1.00 96.25 509 TRP A N 1
ATOM 3986 C CA . TRP A 1 509 ? -11.037 -5.270 27.622 1.00 96.25 509 TRP A CA 1
ATOM 3987 C C . TRP A 1 509 ? -11.424 -5.673 26.198 1.00 96.25 509 TRP A C 1
ATOM 3989 O O . TRP A 1 509 ? -11.468 -4.842 25.288 1.00 96.25 509 TRP A O 1
ATOM 3999 N N . LEU A 1 510 ? -11.752 -6.949 26.008 1.00 96.62 510 LEU A N 1
ATOM 4000 C CA . LEU A 1 510 ? -12.378 -7.466 24.793 1.00 96.62 510 LEU A CA 1
ATOM 4001 C C . LEU A 1 510 ? -13.909 -7.402 24.960 1.00 96.62 510 LEU A C 1
ATOM 4003 O O . LEU A 1 510 ? -14.419 -8.009 25.906 1.00 96.62 510 LEU A O 1
ATOM 4007 N N . PRO A 1 511 ? -14.662 -6.718 24.078 1.00 97.75 511 PRO A N 1
ATOM 4008 C CA . PRO A 1 511 ? -16.123 -6.744 24.112 1.00 97.75 511 PRO A CA 1
ATOM 4009 C C . PRO A 1 511 ? -16.638 -8.134 23.714 1.00 97.75 511 PRO A C 1
ATOM 4011 O O . PRO A 1 511 ? -16.364 -8.610 22.609 1.00 97.75 511 PRO A O 1
ATOM 4014 N N . ASN A 1 512 ? -17.413 -8.789 24.579 1.00 97.00 512 ASN A N 1
ATOM 4015 C CA . ASN A 1 512 ? -17.979 -10.102 24.279 1.00 97.00 512 ASN A CA 1
ATOM 4016 C C . ASN A 1 512 ? -19.250 -9.922 23.438 1.00 97.00 512 ASN A C 1
ATOM 4018 O O . ASN A 1 512 ? -20.316 -9.563 23.945 1.00 97.00 512 ASN A O 1
ATOM 4022 N N . ALA A 1 513 ? -19.126 -10.131 22.127 1.00 97.06 513 ALA A N 1
ATOM 4023 C CA . ALA A 1 513 ? -20.221 -9.933 21.185 1.00 97.06 513 ALA A CA 1
ATOM 4024 C C . ALA A 1 513 ? -21.364 -10.956 21.384 1.00 97.06 513 ALA A C 1
ATOM 4026 O O . ALA A 1 513 ? -21.092 -12.134 21.630 1.00 97.06 513 ALA A O 1
ATOM 4027 N N . PRO A 1 514 ? -22.641 -10.545 21.244 1.00 96.62 514 PRO A N 1
ATOM 4028 C CA . PRO A 1 514 ? -23.773 -11.468 21.276 1.00 96.62 514 PRO A CA 1
ATOM 4029 C C . PRO A 1 514 ? -23.766 -12.433 20.077 1.00 96.62 514 PRO A C 1
ATOM 4031 O O . PRO A 1 514 ? -23.114 -12.200 19.058 1.00 96.62 514 PRO A O 1
ATOM 4034 N N . VAL A 1 515 ? -24.525 -13.528 20.185 1.00 94.50 515 VAL A N 1
ATOM 4035 C CA . VAL A 1 515 ? -24.628 -14.550 19.129 1.00 94.50 515 VAL A CA 1
ATOM 4036 C C . VAL A 1 515 ? -25.077 -13.912 17.808 1.00 94.50 515 VAL A C 1
ATOM 4038 O O . VAL A 1 515 ? -26.079 -13.203 17.764 1.00 94.50 515 VAL A O 1
ATOM 4041 N N . GLY A 1 516 ? -24.324 -14.163 16.732 1.00 94.50 516 GLY A N 1
ATOM 4042 C CA . GLY A 1 516 ? -24.539 -13.545 15.417 1.00 94.50 516 GLY A CA 1
ATOM 4043 C C . GLY A 1 516 ? -23.776 -12.233 15.179 1.00 94.50 516 GLY A C 1
ATOM 4044 O O . GLY A 1 516 ? -23.897 -11.667 14.096 1.00 94.50 516 GLY A O 1
ATOM 4045 N N . TYR A 1 517 ? -22.970 -11.764 16.139 1.00 96.88 517 TYR A N 1
ATOM 4046 C CA . TYR A 1 517 ? -22.180 -10.531 16.045 1.00 96.88 517 TYR A CA 1
ATOM 4047 C C . TYR A 1 517 ? -20.674 -10.779 16.256 1.00 96.88 517 TYR A C 1
ATOM 4049 O O . TYR A 1 517 ? -20.245 -11.848 16.697 1.00 96.88 517 TYR A O 1
ATOM 4057 N N . LYS A 1 518 ? -19.861 -9.764 15.948 1.00 97.31 518 LYS A N 1
ATOM 4058 C CA . LYS A 1 518 ? -18.414 -9.696 16.199 1.00 97.31 518 LYS A CA 1
ATOM 4059 C C . LYS A 1 518 ? -18.038 -8.369 16.863 1.00 97.31 518 LYS A C 1
ATOM 4061 O O . LYS A 1 518 ? -18.659 -7.339 16.600 1.00 97.31 518 LYS A O 1
ATOM 4066 N N . ALA A 1 519 ? -17.003 -8.382 17.701 1.00 97.44 519 ALA A N 1
ATOM 4067 C CA . ALA A 1 519 ? -16.308 -7.163 18.114 1.00 97.44 519 ALA A CA 1
ATOM 4068 C C . ALA A 1 519 ? -15.339 -6.724 17.004 1.00 97.44 519 ALA A C 1
ATOM 4070 O O . ALA A 1 519 ? -14.815 -7.576 16.287 1.00 97.44 519 ALA A O 1
ATOM 4071 N N . MET A 1 520 ? -15.102 -5.419 16.854 1.00 97.00 520 MET A N 1
ATOM 4072 C CA . MET A 1 520 ? -14.156 -4.893 15.854 1.00 97.00 520 MET A CA 1
ATOM 4073 C C . MET A 1 520 ? -12.813 -4.492 16.485 1.00 97.00 520 MET A C 1
ATOM 4075 O O . MET A 1 520 ? -11.768 -4.654 15.864 1.00 97.00 520 MET A O 1
ATOM 4079 N N . GLY A 1 521 ? -12.828 -4.031 17.739 1.00 95.69 521 GLY A N 1
ATOM 4080 C CA . GLY A 1 521 ? -11.631 -3.672 18.496 1.00 95.69 521 GLY A CA 1
ATOM 4081 C C . GLY A 1 521 ? -11.792 -3.859 20.003 1.00 95.69 521 GLY A C 1
ATOM 4082 O O . GLY A 1 521 ? -12.824 -4.324 20.491 1.00 95.69 521 GLY A O 1
ATOM 4083 N N . PHE A 1 522 ? -10.745 -3.489 20.736 1.00 96.44 522 PHE A N 1
ATOM 4084 C CA . PHE A 1 522 ? -10.678 -3.539 22.198 1.00 96.44 522 PHE A CA 1
ATOM 4085 C C . PHE A 1 522 ? -11.062 -2.186 22.816 1.00 96.44 522 PHE A C 1
ATOM 4087 O O . PHE A 1 522 ? -11.102 -1.166 22.129 1.00 96.44 522 PHE A O 1
ATOM 4094 N N . VAL A 1 523 ? -11.332 -2.180 24.120 1.00 97.31 523 VAL A N 1
ATOM 4095 C CA . VAL A 1 523 ? -11.622 -0.990 24.936 1.00 97.31 523 VAL A CA 1
ATOM 4096 C C . VAL A 1 523 ? -10.568 -0.880 26.034 1.00 97.31 523 VAL A C 1
ATOM 4098 O O . VAL A 1 523 ? -10.211 -1.888 26.638 1.00 97.31 523 VAL A O 1
ATOM 4101 N N . ALA A 1 524 ? -10.077 0.324 26.310 1.00 95.88 524 ALA A N 1
ATOM 4102 C CA . ALA A 1 524 ? -9.126 0.602 27.381 1.00 95.88 524 ALA A CA 1
ATOM 4103 C C . ALA A 1 524 ? -9.758 1.483 28.474 1.00 95.88 524 ALA A C 1
ATOM 4105 O O . ALA A 1 524 ? -10.588 2.346 28.190 1.00 95.88 524 ALA A O 1
ATOM 4106 N N . THR A 1 525 ? -9.362 1.278 29.732 1.00 94.88 525 THR A N 1
ATOM 4107 C CA . THR A 1 525 ? -9.782 2.096 30.886 1.00 94.88 525 THR A CA 1
ATOM 4108 C C . THR A 1 525 ? -8.598 2.359 31.816 1.00 94.88 525 THR A C 1
ATOM 4110 O O . THR A 1 525 ? -7.711 1.518 31.932 1.00 94.88 525 THR A O 1
ATOM 4113 N N . ALA A 1 526 ? -8.583 3.510 32.494 1.00 91.56 526 ALA A N 1
ATOM 4114 C CA . ALA A 1 526 ? -7.667 3.755 33.616 1.00 91.56 526 ALA A CA 1
ATOM 4115 C C . ALA A 1 526 ? -8.150 3.045 34.901 1.00 91.56 526 ALA A C 1
ATOM 4117 O O . ALA A 1 526 ? -7.354 2.519 35.671 1.00 91.56 526 ALA A O 1
ATOM 4118 N N . GLU A 1 527 ? -9.471 2.965 35.090 1.00 89.50 527 GLU A N 1
ATOM 4119 C CA . GLU A 1 527 ? -10.118 2.307 36.232 1.00 89.50 527 GLU A CA 1
ATOM 4120 C C . GLU A 1 527 ? -10.285 0.784 36.034 1.00 89.50 527 GLU A C 1
ATOM 4122 O O . GLU A 1 527 ? -10.529 0.349 34.902 1.00 89.50 527 GLU A O 1
ATOM 4127 N N . PRO A 1 528 ? -10.252 -0.029 37.115 1.00 89.00 528 PRO A N 1
ATOM 4128 C CA . PRO A 1 528 ? -10.432 -1.490 37.074 1.00 89.00 528 PRO A CA 1
ATOM 4129 C C . PRO A 1 528 ? -11.874 -1.946 36.805 1.00 89.00 528 PRO A C 1
ATOM 4131 O O . PRO A 1 528 ? -12.130 -3.144 36.689 1.00 89.00 528 PRO A O 1
ATOM 4134 N N . ASN A 1 529 ? -12.828 -1.015 36.767 1.00 91.62 529 ASN A N 1
ATOM 4135 C CA . ASN A 1 529 ? -14.245 -1.314 36.594 1.00 91.62 529 ASN A CA 1
ATOM 4136 C C . ASN A 1 529 ? -14.551 -1.757 35.154 1.00 91.62 529 ASN A C 1
ATOM 4138 O O . ASN A 1 529 ? -13.984 -1.224 34.200 1.00 91.62 529 ASN A O 1
ATOM 4142 N N . GLU A 1 530 ? -15.483 -2.701 35.000 1.00 93.62 530 GLU A N 1
ATOM 4143 C CA . GLU A 1 530 ? -15.920 -3.170 33.682 1.00 93.62 530 GLU A CA 1
ATOM 4144 C C . GLU A 1 530 ? -16.524 -2.007 32.859 1.00 93.62 530 GLU A C 1
ATOM 4146 O O . GLU A 1 530 ? -17.319 -1.229 33.402 1.00 93.62 530 GLU A O 1
ATOM 4151 N N . PRO A 1 531 ? -16.184 -1.856 31.561 1.00 96.00 531 PRO A N 1
ATOM 4152 C CA . PRO A 1 531 ? -16.751 -0.804 30.728 1.00 96.00 531 PRO A CA 1
ATOM 4153 C C . PRO A 1 531 ? -18.278 -0.897 30.605 1.00 96.00 531 PRO A C 1
ATOM 4155 O O . PRO A 1 531 ? -18.875 -1.972 30.609 1.00 96.00 531 PRO A O 1
ATOM 4158 N N . ASN A 1 532 ? -18.930 0.253 30.433 1.00 95.88 532 ASN A N 1
ATOM 4159 C CA . ASN A 1 532 ? -20.372 0.304 30.204 1.00 95.88 532 ASN A CA 1
ATOM 4160 C C . ASN A 1 532 ? -20.725 -0.364 28.858 1.00 95.88 532 ASN A C 1
ATOM 4162 O O . ASN A 1 532 ? -20.080 -0.086 27.852 1.00 95.88 532 ASN A O 1
ATOM 4166 N N . LEU A 1 533 ? -21.793 -1.171 28.806 1.00 95.94 533 LEU A N 1
ATOM 4167 C CA . LEU A 1 533 ? -22.268 -1.843 27.582 1.00 95.94 533 LEU A CA 1
ATOM 4168 C C . LEU A 1 533 ? -22.648 -0.883 26.432 1.00 95.94 533 LEU A C 1
ATOM 4170 O O . LEU A 1 533 ? -22.905 -1.330 25.312 1.00 95.94 533 LEU A O 1
ATOM 4174 N N . ASP A 1 534 ? -22.725 0.428 26.679 1.00 94.44 534 ASP A N 1
ATOM 4175 C CA . ASP A 1 534 ? -22.873 1.434 25.628 1.00 94.44 534 ASP A CA 1
ATOM 4176 C C . ASP A 1 534 ? -21.570 2.009 25.054 1.00 94.44 534 ASP A C 1
ATOM 4178 O O . ASP A 1 534 ? -21.640 2.630 23.992 1.00 94.44 534 ASP A O 1
ATOM 4182 N N . GLU A 1 535 ? -20.414 1.740 25.671 1.00 94.62 535 GLU A N 1
ATOM 4183 C CA . GLU A 1 535 ? -19.090 2.272 25.298 1.00 94.62 535 GLU A CA 1
ATOM 4184 C C . GLU A 1 535 ? -18.696 1.953 23.849 1.00 94.62 535 GLU A C 1
ATOM 4186 O O . GLU A 1 535 ? -18.136 2.803 23.164 1.00 94.62 535 GLU A O 1
ATOM 4191 N N . VAL A 1 536 ? -19.020 0.749 23.365 1.00 97.44 536 VAL A N 1
ATOM 4192 C CA . VAL A 1 536 ? -18.828 0.334 21.965 1.00 97.44 536 VAL A CA 1
ATOM 4193 C C . VAL A 1 536 ? -20.036 -0.448 21.447 1.00 97.44 536 VAL A C 1
ATOM 4195 O O . VAL A 1 536 ? -20.919 -0.849 22.212 1.00 97.44 536 VAL A O 1
ATOM 4198 N N . LYS A 1 537 ? -20.080 -0.687 20.133 1.00 97.50 537 LYS A N 1
ATOM 4199 C CA . LYS A 1 537 ? -21.043 -1.592 19.493 1.00 97.50 537 LYS A CA 1
ATOM 4200 C C . LYS A 1 537 ? -20.341 -2.744 18.773 1.00 97.50 537 LYS A C 1
ATOM 4202 O O . LYS A 1 537 ? -19.298 -2.567 18.150 1.00 97.50 537 LYS A O 1
ATOM 4207 N N . CYS A 1 538 ? -20.948 -3.922 18.853 1.00 97.81 538 CYS A N 1
ATOM 4208 C CA . CYS A 1 538 ? -20.601 -5.098 18.062 1.00 97.81 538 CYS A CA 1
ATOM 4209 C C . CYS A 1 538 ? -21.389 -5.084 16.744 1.00 97.81 538 CYS A C 1
ATOM 4211 O O . CYS A 1 538 ? -22.516 -4.586 16.697 1.00 97.81 538 CYS A O 1
ATOM 4213 N N . VAL A 1 539 ? -20.816 -5.656 15.685 1.00 97.69 539 VAL A N 1
ATOM 4214 C CA . VAL A 1 539 ? -21.355 -5.612 14.314 1.00 97.69 539 VAL A CA 1
ATOM 4215 C C . VAL A 1 539 ? -21.878 -6.987 13.896 1.00 97.69 539 VAL A C 1
ATOM 4217 O O . VAL A 1 539 ? -21.268 -8.004 14.231 1.00 97.69 539 VAL A O 1
ATOM 4220 N N . ARG A 1 540 ? -23.026 -7.031 13.206 1.00 96.69 540 ARG A N 1
ATOM 4221 C CA . ARG A 1 540 ? -23.674 -8.270 12.737 1.00 96.69 540 ARG A CA 1
ATOM 4222 C C . ARG A 1 540 ? -22.740 -9.018 11.777 1.00 96.69 540 ARG A C 1
ATOM 4224 O O . ARG A 1 540 ? -22.161 -8.405 10.887 1.00 96.69 540 ARG A O 1
ATOM 4231 N N . ALA A 1 541 ? -22.535 -10.319 11.980 1.00 95.38 541 ALA A N 1
ATOM 4232 C CA . ALA A 1 541 ? -21.371 -11.033 11.440 1.00 95.38 541 ALA A CA 1
ATOM 4233 C C . ALA A 1 541 ? -21.294 -11.091 9.897 1.00 95.38 541 ALA A C 1
ATOM 4235 O O . ALA A 1 541 ? -20.200 -11.155 9.342 1.00 95.38 541 ALA A O 1
ATOM 4236 N N . ASP A 1 542 ? -22.424 -11.020 9.195 1.00 94.38 542 ASP A N 1
ATOM 4237 C CA . ASP A 1 542 ? -22.508 -10.925 7.731 1.00 94.38 542 ASP A CA 1
ATOM 4238 C C . ASP A 1 542 ? -22.015 -9.576 7.168 1.00 94.38 542 ASP A C 1
ATOM 4240 O O . ASP A 1 542 ? -21.586 -9.503 6.015 1.00 94.38 542 ASP A O 1
ATOM 4244 N N . LEU A 1 543 ? -22.003 -8.531 8.001 1.00 95.88 543 LEU A N 1
ATOM 4245 C CA . LEU A 1 543 ? -21.478 -7.192 7.707 1.00 95.88 543 LEU A CA 1
ATOM 4246 C C . LEU A 1 543 ? -19.978 -7.058 8.059 1.00 95.88 543 LEU A C 1
ATOM 4248 O O . LEU A 1 543 ? -19.447 -5.947 8.123 1.00 95.88 543 LEU A O 1
ATOM 4252 N N . THR A 1 544 ? -19.290 -8.182 8.304 1.00 96.69 544 THR A N 1
ATOM 4253 C CA . THR A 1 544 ? -17.883 -8.234 8.740 1.00 96.69 544 THR A CA 1
ATOM 4254 C C . THR A 1 544 ? -17.027 -9.128 7.839 1.00 96.69 544 THR A C 1
ATOM 4256 O O . THR A 1 544 ? -17.537 -9.999 7.134 1.00 96.69 544 THR A O 1
ATOM 4259 N N . GLU A 1 545 ? -15.713 -8.907 7.845 1.00 95.75 545 GLU A N 1
ATOM 4260 C CA . GLU A 1 545 ? -14.725 -9.692 7.095 1.00 95.75 545 GLU A CA 1
ATOM 4261 C C . GLU A 1 545 ? -13.569 -10.109 8.022 1.00 95.75 545 GLU A C 1
ATOM 4263 O O . GLU A 1 545 ? -13.211 -9.384 8.956 1.00 95.75 545 GLU A O 1
ATOM 4268 N N . SER A 1 546 ? -12.981 -11.286 7.785 1.00 93.81 546 SER A N 1
ATOM 4269 C CA . SER A 1 546 ? -11.856 -11.792 8.583 1.00 93.81 546 SER A CA 1
ATOM 4270 C C . SER A 1 546 ? -10.652 -10.847 8.533 1.00 93.81 546 SER A C 1
ATOM 4272 O O . SER A 1 546 ? -10.315 -10.317 7.470 1.00 93.81 546 SER A O 1
ATOM 4274 N N . CYS A 1 547 ? -9.985 -10.670 9.676 1.00 92.00 547 CYS A N 1
ATOM 4275 C CA . CYS A 1 547 ? -8.824 -9.796 9.819 1.00 92.00 547 CYS A CA 1
ATOM 4276 C C . CYS A 1 547 ? -7.583 -10.535 10.340 1.00 92.00 547 CYS A C 1
ATOM 4278 O O . CYS A 1 547 ? -7.683 -11.580 10.984 1.00 92.00 547 CYS A O 1
ATOM 4280 N N . GLU A 1 548 ? -6.413 -9.973 10.044 1.00 90.75 548 GLU A N 1
ATOM 4281 C CA . GLU A 1 548 ? -5.094 -10.430 10.481 1.00 90.75 548 GLU A CA 1
ATOM 4282 C C . GLU A 1 548 ? -4.340 -9.300 11.198 1.00 90.75 548 GLU A C 1
ATOM 4284 O O . GLU A 1 548 ? -4.608 -8.115 10.982 1.00 90.75 548 GLU A O 1
ATOM 4289 N N . THR A 1 549 ? -3.357 -9.660 12.026 1.00 88.56 549 THR A N 1
ATOM 4290 C CA . THR A 1 549 ? -2.381 -8.709 12.577 1.00 88.56 549 THR A CA 1
ATOM 4291 C C . THR A 1 549 ? -1.306 -8.396 11.538 1.00 88.56 549 THR A C 1
ATOM 4293 O O . THR A 1 549 ? -0.720 -9.328 10.981 1.00 88.56 549 THR A O 1
ATOM 4296 N N . CYS A 1 550 ? -0.998 -7.117 11.321 1.00 81.31 550 CYS A N 1
ATOM 4297 C CA . CYS A 1 550 ? 0.046 -6.679 10.387 1.00 81.31 550 CYS A CA 1
ATOM 4298 C C . CYS A 1 550 ? 1.293 -6.143 11.106 1.00 81.31 550 CYS A C 1
ATOM 4300 O O . CYS A 1 550 ? 2.336 -6.791 11.102 1.00 81.31 550 CYS A O 1
ATOM 4302 N N . GLU A 1 551 ? 1.174 -4.986 11.750 1.00 84.50 551 GLU A N 1
ATOM 4303 C CA . GLU A 1 551 ? 2.275 -4.259 12.389 1.00 84.50 551 GLU A CA 1
ATOM 4304 C C . GLU A 1 551 ? 2.267 -4.467 13.909 1.00 84.50 551 GLU A C 1
ATOM 4306 O O . GLU A 1 551 ? 1.204 -4.423 14.532 1.00 84.50 551 GLU A O 1
ATOM 4311 N N . VAL A 1 552 ? 3.443 -4.657 14.518 1.00 85.75 552 VAL A N 1
ATOM 4312 C CA . VAL A 1 552 ? 3.607 -4.710 15.981 1.00 85.75 552 VAL A CA 1
ATOM 4313 C C . VAL A 1 552 ? 3.740 -3.287 16.526 1.00 85.75 552 VAL A C 1
ATOM 4315 O O . VAL A 1 552 ? 4.813 -2.690 16.461 1.00 85.75 552 VAL A O 1
ATOM 4318 N N . VAL A 1 553 ? 2.663 -2.768 17.115 1.00 85.62 553 VAL A N 1
ATOM 4319 C CA . VAL A 1 553 ? 2.647 -1.463 17.800 1.00 85.62 553 VAL A CA 1
ATOM 4320 C C . VAL A 1 553 ? 3.501 -1.526 19.069 1.00 85.62 553 VAL A C 1
ATOM 4322 O O . VAL A 1 553 ? 4.265 -0.607 19.362 1.00 85.62 553 VAL A O 1
ATOM 4325 N N . PHE A 1 554 ? 3.397 -2.625 19.825 1.00 85.56 554 PHE A N 1
ATOM 4326 C CA . PHE A 1 554 ? 4.069 -2.776 21.115 1.00 85.56 554 PHE A CA 1
ATOM 4327 C C . PHE A 1 554 ? 4.362 -4.240 21.473 1.00 85.56 554 PHE A C 1
ATOM 4329 O O . PHE A 1 554 ? 3.605 -5.139 21.111 1.00 85.56 554 PHE A O 1
ATOM 4336 N N . SER A 1 555 ? 5.447 -4.473 22.222 1.00 82.12 555 SER A N 1
ATOM 4337 C CA . SER A 1 555 ? 5.814 -5.783 22.778 1.00 82.12 555 SER A CA 1
ATOM 4338 C C . SER A 1 555 ? 6.560 -5.617 24.104 1.00 82.12 555 SER A C 1
ATOM 4340 O O . SER A 1 555 ? 7.740 -5.263 24.122 1.00 82.12 555 SER A O 1
ATOM 4342 N N . ALA A 1 556 ? 5.890 -5.905 25.219 1.00 72.00 556 ALA A N 1
ATOM 4343 C CA . ALA A 1 556 ? 6.486 -5.945 26.550 1.00 72.00 556 ALA A CA 1
ATOM 4344 C C . ALA A 1 556 ? 7.135 -7.313 26.818 1.00 72.00 556 ALA A C 1
ATOM 4346 O O . ALA A 1 556 ? 6.507 -8.237 27.344 1.00 72.00 556 ALA A O 1
ATOM 4347 N N . ASN A 1 557 ? 8.422 -7.426 26.487 1.00 59.53 557 ASN A N 1
ATOM 4348 C CA . ASN A 1 557 ? 9.238 -8.606 26.777 1.00 59.53 557 ASN A CA 1
ATOM 4349 C C . ASN A 1 557 ? 9.989 -8.419 28.105 1.00 59.53 557 ASN A C 1
ATOM 4351 O O . ASN A 1 557 ? 11.150 -8.017 28.116 1.00 59.53 557 ASN A O 1
ATOM 4355 N N . SER A 1 558 ? 9.337 -8.713 29.233 1.00 51.12 558 SER A N 1
ATOM 4356 C CA . SER A 1 558 ? 10.024 -8.784 30.532 1.00 51.12 558 SER A CA 1
ATOM 4357 C C . SER A 1 558 ? 10.650 -10.164 30.736 1.00 51.12 558 SER A C 1
ATOM 4359 O O . SER A 1 558 ? 9.944 -11.171 30.703 1.00 51.12 558 SER A O 1
ATOM 4361 N N . PHE A 1 559 ? 11.956 -10.204 31.023 1.00 43.09 559 PHE A N 1
ATOM 4362 C CA . PHE A 1 559 ? 12.704 -11.431 31.348 1.00 43.09 559 PHE A CA 1
ATOM 4363 C C . PHE A 1 559 ? 12.108 -12.228 32.523 1.00 43.09 559 PHE A C 1
ATOM 4365 O O . PHE A 1 559 ? 12.324 -13.433 32.616 1.00 43.09 559 PHE A O 1
ATOM 4372 N N . PHE A 1 560 ? 11.345 -11.575 33.405 1.00 41.56 560 PHE A N 1
ATOM 4373 C CA . PHE A 1 560 ? 10.793 -12.176 34.623 1.00 41.56 560 PHE A CA 1
ATOM 4374 C C . PHE A 1 560 ? 9.293 -12.510 34.528 1.00 41.56 560 PHE A C 1
ATOM 4376 O O . PHE A 1 560 ? 8.744 -13.129 35.439 1.00 41.56 560 PHE A O 1
ATOM 4383 N N . ALA A 1 561 ? 8.606 -12.131 33.442 1.00 46.47 561 ALA A N 1
ATOM 4384 C CA . ALA A 1 561 ? 7.165 -12.340 33.293 1.00 46.47 561 ALA A CA 1
ATOM 4385 C C . ALA A 1 561 ? 6.843 -13.515 32.355 1.00 46.47 561 ALA A C 1
ATOM 4387 O O . ALA A 1 561 ? 7.162 -13.493 31.170 1.00 46.47 561 ALA A O 1
ATOM 4388 N N . LYS A 1 562 ? 6.077 -14.503 32.842 1.00 47.12 562 LYS A N 1
ATOM 4389 C CA . LYS A 1 562 ? 5.555 -15.633 32.035 1.00 47.12 562 LYS A CA 1
ATOM 4390 C C . LYS A 1 562 ? 4.451 -15.242 31.025 1.00 47.12 562 LYS A C 1
ATOM 4392 O O . LYS A 1 562 ? 3.710 -16.106 30.566 1.00 47.12 562 LYS A O 1
ATOM 4397 N N . ARG A 1 563 ? 4.291 -13.951 30.719 1.00 53.75 563 ARG A N 1
ATOM 4398 C CA . ARG A 1 563 ? 3.307 -13.392 29.779 1.00 53.75 563 ARG A CA 1
ATOM 4399 C C . ARG A 1 563 ? 3.980 -12.271 28.990 1.00 53.75 563 ARG A C 1
ATOM 4401 O O . ARG A 1 563 ? 4.380 -11.275 29.587 1.00 53.75 563 ARG A O 1
ATOM 4408 N N . GLN A 1 564 ? 4.084 -12.429 27.674 1.00 70.19 564 GLN A N 1
ATOM 4409 C CA . GLN A 1 564 ? 4.487 -11.350 26.769 1.00 70.19 564 GLN A CA 1
ATOM 4410 C C . GLN A 1 564 ? 3.221 -10.596 26.368 1.00 70.19 564 GLN A C 1
ATOM 4412 O O . GLN A 1 564 ? 2.342 -11.180 25.738 1.00 70.19 564 GLN A O 1
ATOM 4417 N N . PHE A 1 565 ? 3.098 -9.331 26.767 1.00 82.25 565 PHE A N 1
ATOM 4418 C CA . PHE A 1 565 ? 1.981 -8.492 26.336 1.00 82.25 565 PHE A CA 1
ATOM 4419 C C . PHE A 1 565 ? 2.343 -7.787 25.028 1.00 82.25 565 PHE A C 1
ATOM 4421 O O . PHE A 1 565 ? 3.361 -7.098 24.951 1.00 82.25 565 PHE A O 1
ATOM 4428 N N . GLN A 1 566 ? 1.523 -7.983 24.000 1.00 87.44 566 GLN A N 1
ATOM 4429 C CA . GLN A 1 566 ? 1.755 -7.483 22.648 1.00 87.44 566 GLN A CA 1
ATOM 4430 C C . GLN A 1 566 ? 0.501 -6.810 22.087 1.00 87.44 566 GLN A C 1
ATOM 4432 O O . GLN A 1 566 ? -0.627 -7.202 22.400 1.00 87.44 566 GLN A O 1
ATOM 4437 N N . VAL A 1 567 ? 0.723 -5.789 21.256 1.00 90.31 567 VAL A N 1
ATOM 4438 C CA . VAL A 1 567 ? -0.313 -4.973 20.611 1.00 90.31 567 VAL A CA 1
ATOM 4439 C C . VAL A 1 567 ? 0.011 -4.836 19.128 1.00 90.31 567 VAL A C 1
ATOM 4441 O O . VAL A 1 567 ? 1.157 -4.566 18.761 1.00 90.31 567 VAL A O 1
ATOM 4444 N N . TRP A 1 568 ? -1.004 -4.989 18.283 1.00 91.25 568 TRP A N 1
ATOM 4445 C CA . TRP A 1 568 ? -0.891 -4.985 16.829 1.00 91.25 568 TRP A CA 1
ATOM 4446 C C . TRP A 1 568 ? -1.946 -4.098 16.165 1.00 91.25 568 TRP A C 1
ATOM 4448 O O . TRP A 1 568 ? -3.082 -4.011 16.642 1.00 91.25 568 TRP A O 1
ATOM 4458 N N . LYS A 1 569 ? -1.607 -3.533 15.001 1.00 91.25 569 LYS A N 1
ATOM 4459 C CA . LYS A 1 569 ? -2.611 -3.047 14.039 1.00 91.25 569 LYS A CA 1
ATOM 4460 C C . LYS A 1 569 ? -3.302 -4.242 13.370 1.00 91.25 569 LYS A C 1
ATOM 4462 O O . LYS A 1 569 ? -2.699 -5.309 13.211 1.00 91.25 569 LYS A O 1
ATOM 4467 N N . THR A 1 570 ? -4.556 -4.054 12.963 1.00 91.44 570 THR A N 1
ATOM 4468 C CA . THR A 1 570 ? -5.350 -5.064 12.243 1.00 91.44 570 THR A CA 1
ATOM 4469 C C . THR A 1 570 ? -5.704 -4.601 10.830 1.00 91.44 570 THR A C 1
ATOM 4471 O O . THR A 1 570 ? -5.872 -3.406 10.574 1.00 91.44 570 THR A O 1
ATOM 4474 N N . ARG A 1 571 ? -5.808 -5.553 9.897 1.00 91.69 571 ARG A N 1
ATOM 4475 C CA . ARG A 1 571 ? -6.247 -5.320 8.510 1.00 91.69 571 ARG A CA 1
ATOM 4476 C C . ARG A 1 571 ? -7.033 -6.523 7.969 1.00 91.69 571 ARG A C 1
ATOM 4478 O O . ARG A 1 571 ? -6.864 -7.622 8.501 1.00 91.69 571 ARG A O 1
ATOM 4485 N N . PRO A 1 572 ? -7.842 -6.376 6.906 1.00 93.50 572 PRO A N 1
ATOM 4486 C CA . PRO A 1 572 ? -8.522 -7.508 6.277 1.00 93.50 572 PRO A CA 1
ATOM 4487 C C . PRO A 1 572 ? -7.549 -8.588 5.775 1.00 93.50 572 PRO A C 1
ATOM 4489 O O . PRO A 1 572 ? -6.489 -8.276 5.226 1.00 93.50 572 PRO A O 1
ATOM 4492 N N . CYS A 1 573 ? -7.927 -9.866 5.896 1.00 90.69 573 CYS A N 1
ATOM 4493 C CA . CYS A 1 573 ? -7.170 -10.985 5.314 1.00 90.69 573 CYS A CA 1
ATOM 4494 C C . CYS A 1 573 ? -7.227 -10.982 3.777 1.00 90.69 573 CYS A C 1
ATOM 4496 O O . CYS A 1 573 ? -6.260 -11.338 3.111 1.00 90.69 573 CYS A O 1
ATOM 4498 N N . LYS A 1 574 ? -8.374 -10.587 3.208 1.00 90.56 574 LYS A N 1
ATOM 4499 C CA . LYS A 1 574 ? -8.601 -10.481 1.760 1.00 90.56 574 LYS A CA 1
ATOM 4500 C C . LYS A 1 574 ? -8.469 -9.021 1.333 1.00 90.56 574 LYS A C 1
ATOM 4502 O O . LYS A 1 574 ? -9.208 -8.175 1.832 1.00 90.56 574 LYS A O 1
ATOM 4507 N N . ARG A 1 575 ? -7.527 -8.748 0.428 1.00 91.06 575 ARG A N 1
ATOM 4508 C CA . ARG A 1 575 ? -7.096 -7.409 -0.015 1.00 91.06 575 ARG A CA 1
ATOM 4509 C C . ARG A 1 575 ? -6.963 -7.343 -1.544 1.00 91.06 575 ARG A C 1
ATOM 4511 O O . ARG A 1 575 ? -7.129 -8.367 -2.207 1.00 91.06 575 ARG A O 1
ATOM 4518 N N . GLY A 1 576 ? -6.697 -6.166 -2.099 1.00 90.94 576 GLY A N 1
ATOM 4519 C CA . GLY A 1 576 ? -6.730 -5.887 -3.535 1.00 90.94 576 GLY A CA 1
ATOM 4520 C C . GLY A 1 576 ? -8.073 -5.353 -4.037 1.00 90.94 576 GLY A C 1
ATOM 4521 O O . GLY A 1 576 ? -9.076 -5.345 -3.322 1.00 90.94 576 GLY A O 1
ATOM 4522 N N . MET A 1 577 ? -8.087 -4.939 -5.304 1.00 91.19 577 MET A N 1
ATOM 4523 C CA . MET A 1 577 ? -9.110 -4.091 -5.930 1.00 91.19 577 MET A CA 1
ATOM 4524 C C . MET A 1 577 ? -10.547 -4.647 -5.879 1.00 91.19 577 MET A C 1
ATOM 4526 O O . MET A 1 577 ? -11.515 -3.891 -5.882 1.00 91.19 577 MET A O 1
ATOM 4530 N N . LEU A 1 578 ? -10.705 -5.973 -5.838 1.00 91.06 578 LEU A N 1
ATOM 4531 C CA . LEU A 1 578 ? -12.013 -6.645 -5.812 1.00 91.06 578 LEU A CA 1
ATOM 4532 C C . LEU A 1 578 ? -12.463 -7.049 -4.394 1.00 91.06 578 LEU A C 1
ATOM 4534 O O . LEU A 1 578 ? -13.551 -7.606 -4.219 1.00 91.06 578 LEU A O 1
ATOM 4538 N N . CYS A 1 579 ? -11.633 -6.801 -3.379 1.00 93.06 579 CYS A N 1
ATOM 4539 C CA . CYS A 1 579 ? -11.907 -7.194 -2.003 1.00 93.06 579 CYS A CA 1
ATOM 4540 C C . CYS A 1 579 ? -12.766 -6.169 -1.254 1.00 93.06 579 CYS A C 1
ATOM 4542 O O . CYS A 1 579 ? -12.879 -5.002 -1.612 1.00 93.06 579 CYS A O 1
ATOM 4544 N N . ARG A 1 580 ? -13.440 -6.664 -0.212 1.00 94.69 580 ARG A N 1
ATOM 4545 C CA . ARG A 1 580 ? -14.594 -6.007 0.425 1.00 94.69 580 ARG A CA 1
ATOM 4546 C C . ARG A 1 580 ? -14.365 -5.628 1.889 1.00 94.69 580 ARG A C 1
ATOM 4548 O O . ARG A 1 580 ? -15.232 -4.991 2.478 1.00 94.69 580 ARG A O 1
ATOM 4555 N N . GLY A 1 581 ? -13.250 -6.053 2.481 1.00 95.81 581 GLY A N 1
ATOM 4556 C CA . GLY A 1 581 ? -12.914 -5.756 3.871 1.00 95.81 581 GLY A CA 1
ATOM 4557 C C . GLY A 1 581 ? -12.435 -4.316 4.046 1.00 95.81 581 GLY A C 1
ATOM 4558 O O . GLY A 1 581 ? -11.725 -3.799 3.190 1.00 95.81 581 GLY A O 1
ATOM 4559 N N . VAL A 1 582 ? -12.819 -3.704 5.163 1.00 96.81 582 VAL A N 1
ATOM 4560 C CA . VAL A 1 582 ? -12.527 -2.314 5.530 1.00 96.81 582 VAL A CA 1
ATOM 4561 C C . VAL A 1 582 ? -11.897 -2.309 6.923 1.00 96.81 582 VAL A C 1
ATOM 4563 O O . VAL A 1 582 ? -12.542 -2.743 7.887 1.00 96.81 582 VAL A O 1
ATOM 4566 N N . SER A 1 583 ? -10.655 -1.836 7.064 1.00 95.38 583 SER A N 1
ATOM 4567 C CA . SER A 1 583 ? -10.055 -1.665 8.390 1.00 95.38 583 SER A CA 1
ATOM 4568 C C . SER A 1 583 ? -10.794 -0.604 9.213 1.00 95.38 583 SER A C 1
ATOM 4570 O O . SER A 1 583 ? -11.191 0.452 8.725 1.00 95.38 583 SER A O 1
ATOM 4572 N N . VAL A 1 584 ? -10.985 -0.899 10.497 1.00 96.12 584 VAL A N 1
ATOM 4573 C CA . VAL A 1 584 ? -11.680 -0.032 11.464 1.00 96.12 584 VAL A CA 1
ATOM 4574 C C . VAL A 1 584 ? -10.740 0.915 12.210 1.00 96.12 584 VAL A C 1
ATOM 4576 O O . VAL A 1 584 ? -11.217 1.750 12.976 1.00 96.12 584 VAL A O 1
ATOM 4579 N N . GLY A 1 585 ? -9.422 0.776 12.016 1.00 94.88 585 GLY A N 1
ATOM 4580 C CA . GLY A 1 585 ? -8.391 1.585 12.678 1.00 94.88 585 GLY A CA 1
ATOM 4581 C C . GLY A 1 585 ? -8.117 1.238 14.153 1.00 94.88 585 GLY A C 1
ATOM 4582 O O . GLY A 1 585 ? -7.266 1.852 14.793 1.00 94.88 585 GLY A O 1
ATOM 4583 N N . THR A 1 586 ? -8.795 0.227 14.702 1.00 95.25 586 THR A N 1
ATOM 4584 C CA . THR A 1 586 ? -8.596 -0.255 16.077 1.00 95.25 586 THR A CA 1
ATOM 4585 C C . THR A 1 586 ? -7.486 -1.309 16.177 1.00 95.25 586 THR A C 1
ATOM 4587 O O . THR A 1 586 ? -7.128 -1.980 15.204 1.00 95.25 586 THR A O 1
ATOM 4590 N N . PHE A 1 587 ? -6.964 -1.500 17.389 1.00 94.25 587 PHE A N 1
ATOM 4591 C CA . PHE A 1 587 ? -5.900 -2.464 17.676 1.00 94.25 587 PHE A CA 1
ATOM 4592 C C . PHE A 1 587 ? -6.418 -3.850 18.096 1.00 94.25 587 PHE A C 1
ATOM 4594 O O . PHE A 1 587 ? -7.555 -4.004 18.545 1.00 94.25 587 PHE A O 1
ATOM 4601 N N . PHE A 1 588 ? -5.539 -4.851 18.002 1.00 93.06 588 PHE A N 1
ATOM 4602 C CA . PHE A 1 588 ? -5.657 -6.157 18.659 1.00 93.06 588 PHE A CA 1
ATOM 4603 C C . PHE A 1 588 ? -4.550 -6.290 19.712 1.00 93.06 588 PHE A C 1
ATOM 4605 O O . PHE A 1 588 ? -3.434 -5.822 19.488 1.00 93.06 588 PHE A O 1
ATOM 4612 N N . CYS A 1 589 ? -4.818 -6.934 20.850 1.00 89.88 589 CYS A N 1
ATOM 4613 C CA . CYS A 1 589 ? -3.790 -7.208 21.858 1.00 89.88 589 CYS A CA 1
ATOM 4614 C C . CYS A 1 589 ? -3.956 -8.581 22.516 1.00 89.88 589 CYS A C 1
ATOM 4616 O O . CYS A 1 589 ? -5.060 -9.123 22.581 1.00 89.88 589 CYS A O 1
ATOM 4618 N N . SER A 1 590 ? -2.864 -9.132 23.049 1.00 86.25 590 SER A N 1
ATOM 4619 C CA . SER A 1 590 ? -2.880 -10.408 23.770 1.00 86.25 590 SER A CA 1
ATOM 4620 C C . SER A 1 590 ? -1.684 -10.563 24.711 1.00 86.25 590 SER A C 1
ATOM 4622 O O . SER A 1 590 ? -0.670 -9.884 24.569 1.00 86.25 590 SER A O 1
ATOM 4624 N N . THR A 1 591 ? -1.803 -11.497 25.656 1.00 79.19 591 THR A N 1
ATOM 4625 C CA . THR A 1 591 ? -0.739 -11.929 26.578 1.00 79.19 591 THR A CA 1
ATOM 4626 C C . THR A 1 591 ? -0.160 -13.315 26.252 1.00 79.19 591 THR A C 1
ATOM 4628 O O . THR A 1 591 ? 0.684 -13.816 27.000 1.00 79.19 591 THR A O 1
ATOM 4631 N N . SER A 1 592 ? -0.679 -13.985 25.213 1.00 69.56 592 SER A N 1
ATOM 4632 C CA . SER A 1 592 ? -0.363 -15.391 24.887 1.00 69.56 592 SER A CA 1
ATOM 4633 C C . SER A 1 592 ? -0.688 -15.810 23.438 1.00 69.56 592 SER A C 1
ATOM 4635 O O . SER A 1 592 ? -0.802 -17.002 23.163 1.00 69.56 592 SER A O 1
ATOM 4637 N N . PHE A 1 593 ? -0.902 -14.859 22.524 1.00 63.81 593 PHE A N 1
ATOM 4638 C CA . PHE A 1 593 ? -1.257 -15.131 21.123 1.00 63.81 593 PHE A CA 1
ATOM 4639 C C . PHE A 1 593 ? -0.111 -15.800 20.359 1.00 63.81 593 PHE A C 1
ATOM 4641 O O . PHE A 1 593 ? 1.042 -15.387 20.479 1.00 63.81 593 PHE A O 1
ATOM 4648 N N . THR A 1 594 ? -0.435 -16.782 19.516 1.00 59.75 594 THR A N 1
ATOM 4649 C CA . THR A 1 594 ? 0.501 -17.322 18.529 1.00 59.75 594 THR A CA 1
ATOM 4650 C C . THR A 1 594 ? 0.042 -16.974 17.114 1.00 59.75 594 THR A C 1
ATOM 4652 O O . THR A 1 594 ? -1.140 -17.055 16.782 1.00 59.75 594 THR A O 1
ATOM 4655 N N . LYS A 1 595 ? 0.983 -16.570 16.252 1.00 51.12 595 LYS A N 1
ATOM 4656 C CA . LYS A 1 595 ? 0.687 -16.169 14.869 1.00 51.12 595 LYS A CA 1
ATOM 4657 C C . LYS A 1 595 ? 0.061 -17.350 14.107 1.00 51.12 595 LYS A C 1
ATOM 4659 O O . LYS A 1 595 ? 0.757 -18.318 13.814 1.00 51.12 595 LYS A O 1
ATOM 4664 N N . GLY A 1 596 ? -1.239 -17.265 13.809 1.00 52.91 596 GLY A N 1
ATOM 4665 C CA . GLY A 1 596 ? -2.035 -18.341 13.192 1.00 52.91 596 GLY A CA 1
ATOM 4666 C C . GLY A 1 596 ? -3.242 -18.819 14.019 1.00 52.91 596 GLY A C 1
ATOM 4667 O O . GLY A 1 596 ? -4.021 -19.650 13.533 1.00 52.91 596 GLY A O 1
ATOM 4668 N N . ASP A 1 597 ? -3.419 -18.301 15.239 1.00 60.69 597 ASP A N 1
ATOM 4669 C CA . ASP A 1 597 ? -4.682 -18.398 15.980 1.00 60.69 597 ASP A CA 1
ATOM 4670 C C . ASP A 1 597 ? -5.723 -17.418 15.389 1.00 60.69 597 ASP A C 1
ATOM 4672 O O . ASP A 1 597 ? -5.376 -16.319 14.951 1.00 60.69 597 ASP A O 1
ATOM 4676 N N . ASP A 1 598 ? -6.999 -17.810 15.359 1.00 68.19 598 ASP A N 1
ATOM 4677 C CA . ASP A 1 598 ? -8.081 -16.993 14.789 1.00 68.19 598 ASP A CA 1
ATOM 4678 C C . ASP A 1 598 ? -8.374 -15.763 15.673 1.00 68.19 598 ASP A C 1
ATOM 4680 O O . ASP A 1 598 ? -8.584 -15.898 16.882 1.00 68.19 598 ASP A O 1
ATOM 4684 N N . LEU A 1 599 ? -8.403 -14.555 15.092 1.00 83.06 599 LEU A N 1
ATOM 4685 C CA . LEU A 1 599 ? -8.613 -13.326 15.868 1.00 83.06 599 LEU A CA 1
ATOM 4686 C C . LEU A 1 599 ? -10.037 -13.244 16.445 1.00 83.06 599 LEU A C 1
ATOM 4688 O O . LEU A 1 599 ? -11.032 -13.583 15.801 1.00 83.06 599 LEU A O 1
ATOM 4692 N N . THR A 1 600 ? -10.136 -12.742 17.679 1.00 87.44 600 THR A N 1
ATOM 4693 C CA . THR A 1 600 ? -11.412 -12.517 18.382 1.00 87.44 600 THR A CA 1
ATOM 4694 C C . THR A 1 600 ? -12.197 -11.318 17.843 1.00 87.44 600 THR A C 1
ATOM 4696 O O . THR A 1 600 ? -13.393 -11.196 18.115 1.00 87.44 600 THR A O 1
ATOM 4699 N N . VAL A 1 601 ? -11.534 -10.459 17.065 1.00 94.44 601 VAL A N 1
ATOM 4700 C CA . VAL A 1 601 ? -12.095 -9.283 16.390 1.00 94.44 601 VAL A CA 1
ATOM 4701 C C . VAL A 1 601 ? -12.189 -9.496 14.872 1.00 94.44 601 VAL A C 1
ATOM 4703 O O . VAL A 1 601 ? -11.625 -10.449 14.333 1.00 94.44 601 VAL A O 1
ATOM 4706 N N . ALA A 1 602 ? -12.916 -8.625 14.173 1.00 96.12 602 ALA A N 1
ATOM 4707 C CA . ALA A 1 602 ? -13.066 -8.650 12.716 1.00 96.12 602 ALA A CA 1
ATOM 4708 C C . ALA A 1 602 ? -13.037 -7.232 12.111 1.00 96.12 602 ALA A C 1
ATOM 4710 O O . ALA A 1 602 ? -13.224 -6.245 12.819 1.00 96.12 602 ALA A O 1
ATOM 4711 N N . CYS A 1 603 ? -12.830 -7.138 10.797 1.00 97.06 603 CYS A N 1
ATOM 4712 C CA . CYS A 1 603 ? -12.971 -5.891 10.042 1.00 97.06 603 CYS A CA 1
ATOM 4713 C C . CYS A 1 603 ? -14.429 -5.672 9.605 1.00 97.06 603 CYS A C 1
ATOM 4715 O O . CYS A 1 603 ? -15.229 -6.611 9.573 1.00 97.06 603 CYS A O 1
ATOM 4717 N N . LEU A 1 604 ? -14.765 -4.443 9.205 1.00 97.62 604 LEU A N 1
ATOM 4718 C CA . LEU A 1 604 ? -16.029 -4.153 8.521 1.00 97.62 604 LEU A CA 1
ATOM 4719 C C . LEU A 1 604 ? -16.004 -4.692 7.082 1.00 97.62 604 LEU A C 1
ATOM 4721 O O . LEU A 1 604 ? -14.944 -5.002 6.535 1.00 97.62 604 LEU A O 1
ATOM 4725 N N . LYS A 1 605 ? -17.181 -4.783 6.458 1.00 96.19 605 LYS A N 1
ATOM 4726 C CA . LYS A 1 605 ? -17.347 -5.236 5.074 1.00 96.19 605 LYS A CA 1
ATOM 4727 C C . LYS A 1 605 ? -18.209 -4.265 4.275 1.00 96.19 605 LYS A C 1
ATOM 4729 O O . LYS A 1 605 ? -19.356 -4.017 4.636 1.00 96.19 605 LYS A O 1
ATOM 4734 N N . ASN A 1 606 ? -17.680 -3.741 3.171 1.00 96.00 606 ASN A N 1
ATOM 4735 C CA . ASN A 1 606 ? -18.432 -2.860 2.285 1.00 96.00 606 ASN A CA 1
ATOM 4736 C C . ASN A 1 606 ? -19.358 -3.666 1.363 1.00 96.00 606 ASN A C 1
ATOM 4738 O O . ASN A 1 606 ? -18.909 -4.256 0.380 1.00 96.00 606 ASN A O 1
ATOM 4742 N N . LEU A 1 607 ? -20.660 -3.677 1.638 1.00 92.94 607 LEU A N 1
ATOM 4743 C CA . LEU A 1 607 ? -21.648 -4.324 0.774 1.00 92.94 607 LEU A CA 1
ATOM 4744 C C . LEU A 1 607 ? -22.158 -3.420 -0.365 1.00 92.94 607 LEU A C 1
ATOM 4746 O O . LEU A 1 607 ? -22.749 -3.951 -1.306 1.00 92.94 607 LEU A O 1
ATOM 4750 N N . ASP A 1 608 ? -21.869 -2.111 -0.376 1.00 89.44 608 ASP A N 1
ATOM 4751 C CA . ASP A 1 608 ? -22.197 -1.246 -1.519 1.00 89.44 608 ASP A CA 1
ATOM 4752 C C . ASP A 1 608 ? -21.366 -1.640 -2.752 1.00 89.44 608 ASP A C 1
ATOM 4754 O O . ASP A 1 608 ? -20.160 -1.419 -2.828 1.00 89.44 608 ASP A O 1
ATOM 4758 N N . SER A 1 609 ? -22.020 -2.244 -3.745 1.00 85.12 609 SER A N 1
ATOM 4759 C CA . SER A 1 609 ? -21.410 -2.579 -5.036 1.00 85.12 609 SER A CA 1
ATOM 4760 C C . SER A 1 609 ? -21.258 -1.382 -5.975 1.00 85.12 609 SER A C 1
ATOM 4762 O O . SER A 1 609 ? -20.689 -1.544 -7.048 1.00 85.12 609 SER A O 1
ATOM 4764 N N . SER A 1 610 ? -21.806 -0.215 -5.626 1.00 85.69 610 SER A N 1
ATOM 4765 C CA . SER A 1 610 ? -21.825 0.971 -6.487 1.00 85.69 610 SER A CA 1
ATOM 4766 C C . SER A 1 610 ? -20.717 1.988 -6.188 1.00 85.69 610 SER A C 1
ATOM 4768 O O . SER A 1 610 ? -20.571 2.947 -6.946 1.00 85.69 610 SER A O 1
ATOM 4770 N N . LEU A 1 611 ? -19.929 1.755 -5.127 1.00 87.94 611 LEU A N 1
ATOM 4771 C CA . LEU A 1 611 ? -18.690 2.466 -4.781 1.00 87.94 611 LEU A CA 1
ATOM 4772 C C . LEU A 1 611 ? -18.801 4.002 -4.865 1.00 87.94 611 LEU A C 1
ATOM 4774 O O . LEU A 1 611 ? -17.885 4.671 -5.338 1.00 87.94 611 LEU A O 1
ATOM 4778 N N . GLN A 1 612 ? -19.910 4.584 -4.385 1.00 90.81 612 GLN A N 1
ATOM 4779 C CA . GLN A 1 612 ? -20.190 6.028 -4.535 1.00 90.81 612 GLN A CA 1
ATOM 4780 C C . GLN A 1 612 ? -19.107 6.939 -3.932 1.00 90.81 612 GLN A C 1
ATOM 4782 O O . GLN A 1 612 ? -18.973 8.094 -4.339 1.00 90.81 612 GLN A O 1
ATOM 4787 N N . ALA A 1 613 ? -18.360 6.426 -2.951 1.00 94.94 613 ALA A N 1
ATOM 4788 C CA . ALA A 1 613 ? -17.267 7.122 -2.286 1.00 94.94 613 ALA A CA 1
ATOM 4789 C C . ALA A 1 613 ? -15.984 7.225 -3.128 1.00 94.94 613 ALA A C 1
ATOM 4791 O O . ALA A 1 613 ? -15.134 8.042 -2.797 1.00 94.94 613 ALA A O 1
ATOM 4792 N N . MET A 1 614 ? -15.826 6.447 -4.203 1.00 96.69 614 MET A N 1
ATOM 4793 C CA . MET A 1 614 ? -14.666 6.576 -5.090 1.00 96.69 614 MET A CA 1
ATOM 4794 C C . MET A 1 614 ? -14.725 7.888 -5.900 1.00 96.69 614 MET A C 1
ATOM 4796 O O . MET A 1 614 ? -15.815 8.306 -6.311 1.00 96.69 614 MET A O 1
ATOM 4800 N N . PRO A 1 615 ? -13.578 8.538 -6.173 1.00 97.38 615 PRO A N 1
ATOM 4801 C CA . PRO A 1 615 ? -13.530 9.780 -6.936 1.00 97.38 615 PRO A CA 1
ATOM 4802 C C . PRO A 1 615 ? -13.909 9.564 -8.408 1.00 97.38 615 PRO A C 1
ATOM 4804 O O . PRO A 1 615 ? -13.484 8.592 -9.036 1.00 97.38 615 PRO A O 1
ATOM 4807 N N . ILE A 1 616 ? -14.670 10.497 -8.992 1.00 96.94 616 ILE A N 1
ATOM 4808 C CA . ILE A 1 616 ? -14.902 10.537 -10.450 1.00 96.94 616 ILE A CA 1
ATOM 4809 C C . ILE A 1 616 ? -13.636 10.995 -11.196 1.00 96.94 616 ILE A C 1
ATOM 4811 O O . ILE A 1 616 ? -12.743 11.578 -10.588 1.00 96.94 616 ILE A O 1
ATOM 4815 N N . LEU A 1 617 ? -13.564 10.800 -12.518 1.00 96.94 617 LEU A N 1
ATOM 4816 C CA . LEU A 1 617 ? -12.371 11.123 -13.323 1.00 96.94 617 LEU A CA 1
ATOM 4817 C C . LEU A 1 617 ? -11.858 12.569 -13.126 1.00 96.94 617 LEU A C 1
ATOM 4819 O O . LEU A 1 617 ? -10.658 12.785 -12.985 1.00 96.94 617 LEU A O 1
ATOM 4823 N N . GLU A 1 618 ? -12.753 13.557 -13.029 1.00 97.38 618 GLU A N 1
ATOM 4824 C CA . GLU A 1 618 ? -12.383 14.953 -12.735 1.00 97.38 618 GLU A CA 1
ATOM 4825 C C . GLU A 1 618 ? -11.763 15.128 -11.337 1.00 97.38 618 GLU A C 1
ATOM 4827 O O . GLU A 1 618 ? -10.803 15.880 -11.166 1.00 97.38 618 GLU A O 1
ATOM 4832 N N . GLN A 1 619 ? -12.276 14.402 -10.337 1.00 98.00 619 GLN A N 1
ATOM 4833 C CA . GLN A 1 619 ? -11.712 14.381 -8.987 1.00 98.00 619 GLN A CA 1
ATOM 4834 C C . GLN A 1 619 ? -10.352 13.670 -8.980 1.00 98.00 619 GLN A C 1
ATOM 4836 O O . GLN A 1 619 ? -9.428 14.171 -8.353 1.00 98.00 619 GLN A O 1
ATOM 4841 N N . VAL A 1 620 ? -10.179 12.578 -9.734 1.00 98.38 620 VAL A N 1
ATOM 4842 C CA . VAL A 1 620 ? -8.877 11.908 -9.920 1.00 98.38 620 VAL A CA 1
ATOM 4843 C C . VAL A 1 620 ? -7.837 12.871 -10.502 1.00 98.38 620 VAL A C 1
ATOM 4845 O O . VAL A 1 620 ? -6.747 12.996 -9.948 1.00 98.38 620 VAL A O 1
ATOM 4848 N N . HIS A 1 621 ? -8.175 13.615 -11.560 1.00 98.06 621 HIS A N 1
ATOM 4849 C CA . HIS A 1 621 ? -7.284 14.638 -12.118 1.00 98.06 621 HIS A CA 1
ATOM 4850 C C . HIS A 1 621 ? -6.943 15.746 -11.104 1.00 98.06 621 HIS A C 1
ATOM 4852 O O . HIS A 1 621 ? -5.803 16.214 -11.069 1.00 98.06 621 HIS A O 1
ATOM 4858 N N . ALA A 1 622 ? -7.893 16.150 -10.253 1.00 98.06 622 ALA A N 1
ATOM 4859 C CA . ALA A 1 622 ? -7.643 17.114 -9.179 1.00 98.06 622 ALA A CA 1
ATOM 4860 C C . ALA A 1 622 ? -6.724 16.550 -8.076 1.00 98.06 622 ALA A C 1
ATOM 4862 O O . ALA A 1 622 ? -5.824 17.256 -7.624 1.00 98.06 622 ALA A O 1
ATOM 4863 N N . LEU A 1 623 ? -6.901 15.284 -7.683 1.00 98.38 623 LEU A N 1
ATOM 4864 C CA . LEU A 1 623 ? -6.065 14.600 -6.690 1.00 98.38 623 LEU A CA 1
ATOM 4865 C C . LEU A 1 623 ? -4.622 14.451 -7.182 1.00 98.38 623 LEU A C 1
ATOM 4867 O O . LEU A 1 623 ? -3.698 14.820 -6.462 1.00 98.38 623 LEU A O 1
ATOM 4871 N N . ILE A 1 624 ? -4.421 13.999 -8.426 1.00 98.19 624 ILE A N 1
ATOM 4872 C CA . ILE A 1 624 ? -3.083 13.890 -9.034 1.00 98.19 624 ILE A CA 1
ATOM 4873 C C . ILE A 1 624 ? -2.426 15.274 -9.137 1.00 98.19 624 ILE A C 1
ATOM 4875 O O . ILE A 1 624 ? -1.250 15.421 -8.822 1.00 98.19 624 ILE A O 1
ATOM 4879 N N . LYS A 1 625 ? -3.181 16.322 -9.491 1.00 96.94 625 LYS A N 1
ATOM 4880 C CA . LYS A 1 625 ? -2.653 17.694 -9.539 1.00 96.94 625 LYS A CA 1
ATOM 4881 C C . LYS A 1 625 ? -2.242 18.243 -8.159 1.00 96.94 625 LYS A C 1
ATOM 4883 O O . LYS A 1 625 ? -1.323 19.058 -8.088 1.00 96.94 625 LYS A O 1
ATOM 4888 N N . HIS A 1 626 ? -2.921 17.834 -7.083 1.00 97.06 626 HIS A N 1
ATOM 4889 C CA . HIS A 1 626 ? -2.688 18.342 -5.721 1.00 97.06 626 HIS A CA 1
ATOM 4890 C C . HIS A 1 626 ? -1.621 17.559 -4.943 1.00 97.06 626 HIS A C 1
ATOM 4892 O O . HIS A 1 626 ? -0.846 18.159 -4.200 1.00 97.06 626 HIS A O 1
ATOM 4898 N N . TYR A 1 627 ? -1.575 16.237 -5.125 1.00 97.88 627 TYR A N 1
ATOM 4899 C CA . TYR A 1 627 ? -0.699 15.321 -4.384 1.00 97.88 627 TYR A CA 1
ATOM 4900 C C . TYR A 1 627 ? 0.430 14.702 -5.220 1.00 97.88 627 TYR A C 1
ATOM 4902 O O . TYR A 1 627 ? 1.341 14.119 -4.640 1.00 97.88 627 TYR A O 1
ATOM 4910 N N . GLY A 1 628 ? 0.380 14.809 -6.554 1.00 97.06 628 GLY A N 1
ATOM 4911 C CA . GLY A 1 628 ? 1.335 14.193 -7.482 1.00 97.06 628 GLY A CA 1
ATOM 4912 C C . GLY A 1 628 ? 2.792 14.490 -7.111 1.00 97.06 628 GLY A C 1
ATOM 4913 O O . GLY A 1 628 ? 3.204 15.649 -7.216 1.00 97.06 628 GLY A O 1
ATOM 4914 N N . PRO A 1 629 ? 3.577 13.483 -6.682 1.00 96.88 629 PRO A N 1
ATOM 4915 C CA . PRO A 1 629 ? 4.940 13.690 -6.223 1.00 96.88 629 PRO A CA 1
ATOM 4916 C C . PRO A 1 629 ? 5.886 14.160 -7.329 1.00 96.88 629 PRO A C 1
ATOM 4918 O O . PRO A 1 629 ? 5.690 13.877 -8.517 1.00 96.88 629 PRO A O 1
ATOM 4921 N N . THR A 1 630 ? 6.966 14.824 -6.922 1.00 97.25 630 THR A N 1
ATOM 4922 C CA . THR A 1 630 ? 8.131 15.029 -7.793 1.00 97.25 630 THR A CA 1
ATOM 4923 C C . THR A 1 630 ? 9.095 13.864 -7.622 1.00 97.25 630 THR A C 1
ATOM 4925 O O . THR A 1 630 ? 9.606 13.645 -6.524 1.00 97.25 630 THR A O 1
ATOM 4928 N N . VAL A 1 631 ? 9.360 13.140 -8.709 1.00 97.69 631 VAL A N 1
ATOM 4929 C CA . VAL A 1 631 ? 10.344 12.053 -8.743 1.00 97.69 631 VAL A CA 1
ATOM 4930 C C . VAL A 1 631 ? 11.706 12.630 -9.114 1.00 97.69 631 VAL A C 1
ATOM 4932 O O . VAL A 1 631 ? 11.836 13.184 -10.204 1.00 97.69 631 VAL A O 1
ATOM 4935 N N . TYR A 1 632 ? 12.715 12.499 -8.252 1.00 98.00 632 TYR A N 1
ATOM 4936 C CA . TYR A 1 632 ? 14.113 12.816 -8.564 1.00 98.00 632 TYR A CA 1
ATOM 4937 C C . TYR A 1 632 ? 14.904 11.563 -8.919 1.00 98.00 632 TYR A C 1
ATOM 4939 O O . TYR A 1 632 ? 14.825 10.557 -8.220 1.00 98.00 632 TYR A O 1
ATOM 4947 N N . PHE A 1 633 ? 15.739 11.680 -9.947 1.00 97.88 633 PHE A N 1
ATOM 4948 C CA . PHE A 1 633 ? 16.741 10.682 -10.317 1.00 97.88 633 PHE A CA 1
ATOM 4949 C C . PHE A 1 633 ? 18.113 11.128 -9.801 1.00 97.88 633 PHE A C 1
ATOM 4951 O O . PHE A 1 633 ? 18.373 12.332 -9.686 1.00 97.88 633 PHE A O 1
ATOM 4958 N N . HIS A 1 634 ? 18.991 10.178 -9.478 1.00 97.50 634 HIS A N 1
ATOM 4959 C CA . HIS A 1 634 ? 20.319 10.455 -8.921 1.00 97.50 634 HIS A CA 1
ATOM 4960 C C . HIS A 1 634 ? 21.127 11.435 -9.820 1.00 97.50 634 HIS A C 1
ATOM 4962 O O . HIS A 1 634 ? 21.023 11.370 -11.045 1.00 97.50 634 HIS A O 1
ATOM 4968 N N . PRO A 1 635 ? 21.938 12.371 -9.277 1.00 97.12 635 PRO A N 1
ATOM 4969 C CA . PRO A 1 635 ? 22.676 13.353 -10.089 1.00 97.12 635 PRO A CA 1
ATOM 4970 C C . PRO A 1 635 ? 23.682 12.731 -11.068 1.00 97.12 635 PRO A C 1
ATOM 4972 O O . PRO A 1 635 ? 23.934 13.317 -12.120 1.00 97.12 635 PRO A O 1
ATOM 4975 N N . ASP A 1 636 ? 24.202 11.548 -10.739 1.00 95.50 636 ASP A N 1
ATOM 4976 C CA . ASP A 1 636 ? 25.075 10.751 -11.609 1.00 95.50 636 ASP A CA 1
ATOM 4977 C C . ASP A 1 636 ? 24.313 9.684 -12.432 1.00 95.50 636 ASP A C 1
ATOM 4979 O O . ASP A 1 636 ? 24.928 8.715 -12.889 1.00 95.50 636 ASP A O 1
ATOM 4983 N N . GLU A 1 637 ? 22.985 9.786 -12.546 1.00 95.75 637 GLU A N 1
ATOM 4984 C CA . GLU A 1 637 ? 22.196 8.845 -13.346 1.00 95.75 637 GLU A CA 1
ATOM 4985 C C . GLU A 1 637 ? 22.432 9.051 -14.849 1.00 95.75 637 GLU A C 1
ATOM 4987 O O . GLU A 1 637 ? 22.555 10.183 -15.329 1.00 95.75 637 GLU A O 1
ATOM 4992 N N . ILE A 1 638 ? 22.493 7.941 -15.585 1.00 95.00 638 ILE A N 1
ATOM 4993 C CA . ILE A 1 638 ? 22.732 7.887 -17.033 1.00 95.00 638 ILE A CA 1
ATOM 4994 C C . ILE A 1 638 ? 21.638 7.127 -17.797 1.00 95.00 638 ILE A C 1
ATOM 4996 O O . ILE A 1 638 ? 21.591 7.229 -19.022 1.00 95.00 638 ILE A O 1
ATOM 5000 N N . TYR A 1 639 ? 20.761 6.395 -17.104 1.00 95.56 639 TYR A N 1
ATOM 5001 C CA . TYR A 1 639 ? 19.669 5.601 -17.669 1.00 95.56 639 TYR A CA 1
ATOM 5002 C C . TYR A 1 639 ? 18.308 6.221 -17.322 1.00 95.56 639 TYR A C 1
ATOM 5004 O O . TYR A 1 639 ? 17.527 5.690 -16.545 1.00 95.56 639 TYR A O 1
ATOM 5012 N N . LEU A 1 640 ? 18.028 7.406 -17.865 1.00 97.00 640 LEU A N 1
ATOM 5013 C CA . LEU A 1 640 ? 16.842 8.180 -17.493 1.00 97.00 640 LEU A CA 1
ATOM 5014 C C . LEU A 1 640 ? 15.537 7.553 -18.038 1.00 97.00 640 LEU A C 1
ATOM 5016 O O . LEU A 1 640 ? 15.552 6.874 -19.066 1.00 97.00 640 LEU A O 1
ATOM 5020 N N . PRO A 1 641 ? 14.370 7.811 -17.415 1.00 97.44 641 PRO A N 1
ATOM 5021 C CA . PRO A 1 641 ? 13.093 7.280 -17.890 1.00 97.44 641 PRO A CA 1
ATOM 5022 C C . PRO A 1 641 ? 12.682 7.861 -19.252 1.00 97.44 641 PRO A C 1
ATOM 5024 O O . PRO A 1 641 ? 13.207 8.873 -19.728 1.00 97.44 641 PRO A O 1
ATOM 5027 N N . SER A 1 642 ? 11.672 7.254 -19.874 1.00 97.62 642 SER A N 1
ATOM 5028 C CA . SER A 1 642 ? 11.023 7.790 -21.079 1.00 97.62 642 SER A CA 1
ATOM 5029 C C . SER A 1 642 ? 9.538 7.423 -21.116 1.00 97.62 642 SER A C 1
ATOM 5031 O O . SER A 1 642 ? 9.060 6.680 -20.264 1.00 97.62 642 SER A O 1
ATOM 5033 N N . SER A 1 643 ? 8.790 7.922 -22.100 1.00 97.62 643 SER A N 1
ATOM 5034 C CA . SER A 1 643 ? 7.462 7.370 -22.395 1.00 97.62 643 SER A CA 1
ATOM 5035 C C . SER A 1 643 ? 7.562 6.153 -23.317 1.00 97.62 643 SER A C 1
ATOM 5037 O O . SER A 1 643 ? 8.374 6.113 -24.245 1.00 97.62 643 SER A O 1
ATOM 5039 N N . VAL A 1 644 ? 6.685 5.169 -23.109 1.00 97.38 644 VAL A N 1
ATOM 5040 C CA . VAL A 1 644 ? 6.627 3.933 -23.910 1.00 97.38 644 VAL A CA 1
ATOM 5041 C C . VAL A 1 644 ? 6.474 4.223 -25.422 1.00 97.38 644 VAL A C 1
ATOM 5043 O O . VAL A 1 644 ? 7.192 3.613 -26.218 1.00 97.38 644 VAL A O 1
ATOM 5046 N N . PRO A 1 645 ? 5.645 5.196 -25.869 1.00 96.94 645 PRO A N 1
ATOM 5047 C CA . PRO A 1 645 ? 5.607 5.618 -27.270 1.00 96.94 645 PRO A CA 1
ATOM 5048 C C . PRO A 1 645 ? 6.929 6.165 -27.818 1.00 96.94 645 PRO A C 1
ATOM 5050 O O . PRO A 1 645 ? 7.221 5.932 -28.993 1.00 96.94 645 PRO A O 1
ATOM 5053 N N . TRP A 1 646 ? 7.737 6.875 -27.017 1.00 96.81 646 TRP A N 1
ATOM 5054 C CA . TRP A 1 646 ? 9.069 7.307 -27.455 1.00 96.81 646 TRP A CA 1
ATOM 5055 C C . TRP A 1 646 ? 9.972 6.090 -27.651 1.00 96.81 646 TRP A C 1
ATOM 5057 O O . TRP A 1 646 ? 10.549 5.937 -28.724 1.00 96.81 646 TRP A O 1
ATOM 5067 N N . PHE A 1 647 ? 10.022 5.189 -26.672 1.00 96.44 647 PHE A N 1
ATOM 5068 C CA . PHE A 1 647 ? 10.842 3.981 -26.728 1.00 96.44 647 PHE A CA 1
ATOM 5069 C C . PHE A 1 647 ? 10.566 3.128 -27.981 1.00 96.44 647 PHE A C 1
ATOM 5071 O O . PHE A 1 647 ? 11.488 2.837 -28.746 1.00 96.44 647 PHE A O 1
ATOM 5078 N N . PHE A 1 648 ? 9.294 2.829 -28.277 1.00 96.06 648 PHE A N 1
ATOM 5079 C CA . PHE A 1 648 ? 8.919 2.125 -29.512 1.00 96.06 648 PHE A CA 1
ATOM 5080 C C . PHE A 1 648 ? 9.321 2.905 -30.775 1.00 96.06 648 PHE A C 1
ATOM 5082 O O . PHE A 1 648 ? 9.900 2.336 -31.700 1.00 96.06 648 PHE A O 1
ATOM 5089 N N . SER A 1 649 ? 9.097 4.224 -30.797 1.00 94.94 649 SER A N 1
ATOM 5090 C CA . SER A 1 649 ? 9.400 5.072 -31.961 1.00 94.94 649 SER A CA 1
ATOM 5091 C C . SER A 1 649 ? 10.897 5.220 -32.270 1.00 94.94 649 SER A C 1
ATOM 5093 O O . SER A 1 649 ? 11.234 5.607 -33.386 1.00 94.94 649 SER A O 1
ATOM 5095 N N . ASN A 1 650 ? 11.796 4.916 -31.325 1.00 93.06 650 ASN A N 1
ATOM 5096 C CA . ASN A 1 650 ? 13.254 5.001 -31.522 1.00 93.06 650 ASN A CA 1
ATOM 5097 C C . ASN A 1 650 ? 13.889 3.632 -31.852 1.00 93.06 650 ASN A C 1
ATOM 5099 O O . ASN A 1 650 ? 15.112 3.488 -31.876 1.00 93.06 650 ASN A O 1
ATOM 5103 N N . GLY A 1 651 ? 13.066 2.635 -32.198 1.00 88.25 651 GLY A N 1
ATOM 5104 C CA . GLY A 1 651 ? 13.521 1.390 -32.821 1.00 88.25 651 GLY A CA 1
ATOM 5105 C C . GLY A 1 651 ? 13.630 0.189 -31.886 1.00 88.25 651 GLY A C 1
ATOM 5106 O O . GLY A 1 651 ? 14.378 -0.735 -32.203 1.00 88.25 651 GLY A O 1
ATOM 5107 N N . ALA A 1 652 ? 12.897 0.183 -30.770 1.00 93.56 652 ALA A N 1
ATOM 5108 C CA . ALA A 1 652 ? 12.673 -1.035 -29.995 1.00 93.56 652 ALA A CA 1
ATOM 5109 C C . ALA A 1 652 ? 11.998 -2.128 -30.845 1.00 93.56 652 ALA A C 1
ATOM 5111 O O . ALA A 1 652 ? 11.229 -1.842 -31.773 1.00 93.56 652 ALA A O 1
ATOM 5112 N N . LEU A 1 653 ? 12.296 -3.387 -30.528 1.00 94.38 653 LEU A N 1
ATOM 5113 C CA . LEU A 1 653 ? 11.942 -4.541 -31.352 1.00 94.38 653 LEU A CA 1
ATOM 5114 C C . LEU A 1 653 ? 11.230 -5.617 -30.528 1.00 94.38 653 LEU A C 1
ATOM 5116 O O . LEU A 1 653 ? 11.704 -6.002 -29.464 1.00 94.38 653 LEU A O 1
ATOM 5120 N N . LEU A 1 654 ? 10.127 -6.145 -31.061 1.00 94.94 654 LEU A N 1
ATOM 5121 C CA . LEU A 1 654 ? 9.465 -7.354 -30.574 1.00 94.94 654 LEU A CA 1
ATOM 5122 C C . LEU A 1 654 ? 10.167 -8.580 -31.167 1.00 94.94 654 LEU A C 1
ATOM 5124 O O . LEU A 1 654 ? 10.144 -8.790 -32.383 1.00 94.94 654 LEU A O 1
ATOM 5128 N N . PHE A 1 655 ? 10.741 -9.416 -30.316 1.00 93.25 655 PHE A N 1
ATOM 5129 C CA . PHE A 1 655 ? 11.308 -10.704 -30.696 1.00 93.25 655 PHE A CA 1
ATOM 5130 C C . PHE A 1 655 ? 10.301 -11.837 -30.520 1.00 93.25 655 PHE A C 1
ATOM 5132 O O . PHE A 1 655 ? 9.248 -11.685 -29.896 1.00 93.25 655 PHE A O 1
ATOM 5139 N N . LYS A 1 656 ? 10.616 -12.985 -31.123 1.00 91.75 656 LYS A N 1
ATOM 5140 C CA . LYS A 1 656 ? 9.836 -14.209 -30.986 1.00 91.75 656 LYS A CA 1
ATOM 5141 C C . LYS A 1 656 ? 10.770 -15.413 -30.913 1.00 91.75 656 LYS A C 1
ATOM 5143 O O . LYS A 1 656 ? 11.713 -15.495 -31.694 1.00 91.75 656 LYS A O 1
ATOM 5148 N N . ASP A 1 657 ? 10.445 -16.370 -30.051 1.00 86.75 657 ASP A N 1
ATOM 5149 C CA . ASP A 1 657 ? 11.110 -17.673 -30.008 1.00 86.75 657 ASP A CA 1
ATOM 5150 C C . ASP A 1 657 ? 11.166 -18.331 -31.406 1.00 86.75 657 ASP A C 1
ATOM 5152 O O . ASP A 1 657 ? 10.218 -18.260 -32.203 1.00 86.75 657 ASP A O 1
ATOM 5156 N N . GLY A 1 658 ? 12.323 -18.911 -31.726 1.00 82.94 658 GLY A N 1
ATOM 5157 C CA . GLY A 1 658 ? 12.660 -19.429 -33.051 1.00 82.94 658 GLY A CA 1
ATOM 5158 C C . GLY A 1 658 ? 12.815 -18.375 -34.161 1.00 82.94 658 GLY A C 1
ATOM 5159 O O . GLY A 1 658 ? 12.743 -18.743 -35.336 1.00 82.94 658 GLY A O 1
ATOM 5160 N N . LYS A 1 659 ? 12.981 -17.077 -33.843 1.00 80.94 659 LYS A N 1
ATOM 5161 C CA . LYS A 1 659 ? 13.223 -16.005 -34.831 1.00 80.94 659 LYS A CA 1
ATOM 5162 C C . LYS A 1 659 ? 14.227 -14.942 -34.367 1.00 80.94 659 LYS A C 1
ATOM 5164 O O . LYS A 1 659 ? 13.885 -14.032 -33.619 1.00 80.94 659 LYS A O 1
ATOM 5169 N N . ASP A 1 660 ? 15.402 -14.942 -34.989 1.00 73.94 660 ASP A N 1
ATOM 5170 C CA . ASP A 1 660 ? 16.489 -13.982 -34.710 1.00 73.94 660 ASP A CA 1
ATOM 5171 C C . ASP A 1 660 ? 16.219 -12.552 -35.235 1.00 73.94 660 ASP A C 1
ATOM 5173 O O . ASP A 1 660 ? 16.930 -11.603 -34.906 1.00 73.94 660 ASP A O 1
ATOM 5177 N N . ASN A 1 661 ? 15.197 -12.378 -36.081 1.00 82.25 661 ASN A N 1
ATOM 5178 C CA . ASN A 1 661 ? 14.821 -11.089 -36.665 1.00 82.25 661 ASN A CA 1
ATOM 5179 C C . ASN A 1 661 ? 13.692 -10.423 -35.864 1.00 82.25 661 ASN A C 1
ATOM 5181 O O . ASN A 1 661 ? 12.518 -10.754 -36.052 1.00 82.25 661 ASN A O 1
ATOM 5185 N N . GLY A 1 662 ? 14.054 -9.449 -35.026 1.00 88.50 662 GLY A N 1
ATOM 5186 C CA . GLY A 1 662 ? 13.110 -8.605 -34.292 1.00 88.50 662 GLY A CA 1
ATOM 5187 C C . GLY A 1 662 ? 12.212 -7.756 -35.203 1.00 88.50 662 GLY A C 1
ATOM 5188 O O . GLY A 1 662 ? 12.624 -7.288 -36.268 1.00 88.50 662 GLY A O 1
ATOM 5189 N N . ILE A 1 663 ? 10.970 -7.559 -34.767 1.00 93.25 663 ILE A N 1
ATOM 5190 C CA . ILE A 1 663 ? 9.883 -6.885 -35.485 1.00 93.25 663 ILE A CA 1
ATOM 5191 C C . ILE A 1 663 ? 9.716 -5.467 -34.924 1.00 93.25 663 ILE A C 1
ATOM 5193 O O . ILE A 1 663 ? 9.627 -5.289 -33.713 1.00 93.25 663 ILE A O 1
ATOM 5197 N N . THR A 1 664 ? 9.639 -4.451 -35.787 1.00 93.62 664 THR A N 1
ATOM 5198 C CA . THR A 1 664 ? 9.394 -3.058 -35.369 1.00 93.62 664 THR A CA 1
ATOM 5199 C C . THR A 1 664 ? 8.053 -2.916 -34.646 1.00 93.62 664 THR A C 1
ATOM 5201 O O . THR A 1 664 ? 7.031 -3.395 -35.137 1.00 93.62 664 THR A O 1
ATOM 5204 N N . ILE A 1 665 ? 8.049 -2.240 -33.497 1.00 95.31 665 ILE A N 1
ATOM 5205 C CA . ILE A 1 665 ? 6.849 -2.011 -32.681 1.00 95.31 665 ILE A CA 1
ATOM 5206 C C . ILE A 1 665 ? 6.166 -0.704 -33.119 1.00 95.31 665 ILE A C 1
ATOM 5208 O O . ILE A 1 665 ? 6.830 0.311 -33.326 1.00 95.31 665 ILE A O 1
ATOM 5212 N N . ASP A 1 666 ? 4.836 -0.702 -33.240 1.00 94.88 666 ASP A N 1
ATOM 5213 C CA . ASP A 1 666 ? 4.069 0.529 -33.466 1.00 94.88 666 ASP A CA 1
ATOM 5214 C C . ASP A 1 666 ? 4.213 1.487 -32.273 1.00 94.88 666 ASP A C 1
ATOM 5216 O O . ASP A 1 666 ? 4.188 1.054 -31.125 1.00 94.88 666 ASP A O 1
ATOM 5220 N N . ALA A 1 667 ? 4.188 2.806 -32.490 1.00 93.12 667 ALA A N 1
ATOM 5221 C CA . ALA A 1 667 ? 4.284 3.811 -31.415 1.00 93.12 667 ALA A CA 1
ATOM 5222 C C . ALA A 1 667 ? 3.183 3.732 -30.320 1.00 93.12 667 ALA A C 1
ATOM 5224 O O . ALA A 1 667 ? 3.247 4.439 -29.317 1.00 93.12 667 ALA A O 1
ATOM 5225 N N . LYS A 1 668 ? 2.153 2.891 -30.492 1.00 93.38 668 LYS A N 1
ATOM 5226 C CA . LYS A 1 668 ? 1.118 2.589 -29.481 1.00 93.38 668 LYS A CA 1
ATOM 5227 C C . LYS A 1 668 ? 1.194 1.161 -28.915 1.00 93.38 668 LYS A C 1
ATOM 5229 O O . LYS A 1 668 ? 0.411 0.836 -28.026 1.00 93.38 668 LYS A O 1
ATOM 5234 N N . GLY A 1 669 ? 2.084 0.314 -29.434 1.00 94.94 669 GLY A N 1
ATOM 5235 C CA . GLY A 1 669 ? 2.110 -1.130 -29.190 1.00 94.94 669 GLY A CA 1
ATOM 5236 C C . GLY A 1 669 ? 0.963 -1.896 -29.860 1.00 94.94 669 GLY A C 1
ATOM 5237 O O . GLY A 1 669 ? 0.621 -2.983 -29.411 1.00 94.94 669 GLY A O 1
ATOM 5238 N N . SER A 1 670 ? 0.330 -1.336 -30.898 1.00 93.88 670 SER A N 1
ATOM 5239 C CA . SER A 1 670 ? -0.863 -1.917 -31.542 1.00 93.88 670 SER A CA 1
ATOM 5240 C C . SER A 1 670 ? -0.622 -3.276 -32.212 1.00 93.88 670 SER A C 1
ATOM 5242 O O . SER A 1 670 ? -1.575 -4.024 -32.415 1.00 93.88 670 SER A O 1
ATOM 5244 N N . ASN A 1 671 ? 0.628 -3.591 -32.553 1.00 94.75 671 ASN A N 1
ATOM 5245 C CA . ASN A 1 671 ? 1.053 -4.858 -33.143 1.00 94.75 671 ASN A CA 1
ATOM 5246 C C . ASN A 1 671 ? 1.654 -5.855 -32.129 1.00 94.75 671 ASN A C 1
ATOM 5248 O O . ASN A 1 671 ? 2.134 -6.916 -32.535 1.00 94.75 671 ASN A O 1
ATOM 5252 N N . LEU A 1 672 ? 1.629 -5.543 -30.828 1.00 95.00 672 LEU A N 1
ATOM 5253 C CA . LEU A 1 672 ? 2.058 -6.461 -29.770 1.00 95.00 672 LEU A CA 1
ATOM 5254 C C . LEU A 1 672 ? 0.994 -7.552 -29.514 1.00 95.00 672 LEU A C 1
ATOM 5256 O O . LEU A 1 672 ? -0.204 -7.273 -29.606 1.00 95.00 672 LEU A O 1
ATOM 5260 N N . PRO A 1 673 ? 1.388 -8.791 -29.152 1.00 93.50 673 PRO A N 1
ATOM 5261 C CA . PRO A 1 673 ? 0.453 -9.825 -28.709 1.00 93.50 673 PRO A CA 1
ATOM 5262 C C . PRO A 1 673 ? -0.349 -9.385 -27.473 1.00 93.50 673 PRO A C 1
ATOM 5264 O O . PRO A 1 673 ? 0.217 -9.188 -26.400 1.00 93.50 673 PRO A O 1
ATOM 5267 N N . ALA A 1 674 ? -1.669 -9.256 -27.618 1.00 92.19 674 ALA A N 1
ATOM 5268 C CA . ALA A 1 674 ? -2.563 -8.854 -26.535 1.00 92.19 674 ALA A CA 1
ATOM 5269 C C . ALA A 1 674 ? -3.075 -10.062 -25.724 1.00 92.19 674 ALA A C 1
ATOM 5271 O O . ALA A 1 674 ? -3.636 -11.008 -26.279 1.00 92.19 674 ALA A O 1
ATOM 5272 N N . GLY A 1 675 ? -2.939 -9.989 -24.401 1.00 89.44 675 GLY A N 1
ATOM 5273 C CA . GLY A 1 675 ? -3.498 -10.925 -23.429 1.00 89.44 675 GLY A CA 1
ATOM 5274 C C . GLY A 1 675 ? -2.767 -12.268 -23.292 1.00 89.44 675 GLY A C 1
ATOM 5275 O O . GLY A 1 675 ? -1.614 -12.460 -23.694 1.00 89.44 675 GLY A O 1
ATOM 5276 N N . GLY A 1 676 ? -3.472 -13.224 -22.682 1.00 87.44 676 GLY A N 1
ATOM 5277 C CA . GLY A 1 676 ? -2.915 -14.508 -22.249 1.00 87.44 676 GLY A CA 1
ATOM 5278 C C . GLY A 1 676 ? -2.192 -14.412 -20.900 1.00 87.44 676 GLY A C 1
ATOM 5279 O O . GLY A 1 676 ? -2.436 -13.491 -20.131 1.00 87.44 676 GLY A O 1
ATOM 5280 N N . ARG A 1 677 ? -1.325 -15.391 -20.629 1.00 86.31 677 ARG A N 1
ATOM 5281 C CA . ARG A 1 677 ? -0.333 -15.408 -19.536 1.00 86.31 677 ARG A CA 1
ATOM 5282 C C . ARG A 1 677 ? 1.062 -15.323 -20.173 1.00 86.31 677 ARG A C 1
ATOM 5284 O O . ARG A 1 677 ? 1.175 -15.734 -21.337 1.00 86.31 677 ARG A O 1
ATOM 5291 N N . ASN A 1 678 ? 2.107 -14.896 -19.456 1.00 87.56 678 ASN A N 1
ATOM 5292 C CA . ASN A 1 678 ? 3.464 -15.027 -19.995 1.00 87.56 678 ASN A CA 1
ATOM 5293 C C . ASN A 1 678 ? 3.781 -16.491 -20.380 1.00 87.56 678 ASN A C 1
ATOM 5295 O O . ASN A 1 678 ? 3.606 -17.410 -19.581 1.00 87.56 678 ASN A O 1
ATOM 5299 N N . ASP A 1 679 ? 4.207 -16.703 -21.630 1.00 87.50 679 ASP A N 1
ATOM 5300 C CA . ASP A 1 679 ? 4.513 -18.020 -22.204 1.00 87.50 679 ASP A CA 1
ATOM 5301 C C . ASP A 1 679 ? 5.939 -18.136 -22.768 1.00 87.50 679 ASP A C 1
ATOM 5303 O O . ASP A 1 679 ? 6.234 -19.121 -23.447 1.00 87.50 679 ASP A O 1
ATOM 5307 N N . GLY A 1 680 ? 6.799 -17.139 -22.515 1.00 86.12 680 GLY A N 1
ATOM 5308 C CA . GLY A 1 680 ? 8.210 -17.107 -22.927 1.00 86.12 680 GLY A CA 1
ATOM 5309 C C . GLY A 1 680 ? 8.460 -16.984 -24.437 1.00 86.12 680 GLY A C 1
ATOM 5310 O O . GLY A 1 680 ? 9.606 -16.937 -24.868 1.00 86.12 680 GLY A O 1
ATOM 5311 N N . LYS A 1 681 ? 7.418 -16.929 -25.281 1.00 89.44 681 LYS A N 1
ATOM 5312 C CA . LYS A 1 681 ? 7.584 -16.954 -26.751 1.00 89.44 681 LYS A CA 1
ATOM 5313 C C . LYS A 1 681 ? 7.868 -15.594 -27.372 1.00 89.44 681 LYS A C 1
ATOM 5315 O O . LYS A 1 681 ? 8.087 -15.539 -28.579 1.00 89.44 681 LYS A O 1
ATOM 5320 N N . TYR A 1 682 ? 7.790 -14.519 -26.597 1.00 92.50 682 TYR A N 1
ATOM 5321 C CA . TYR A 1 682 ? 7.940 -13.142 -27.050 1.00 92.50 682 TYR A CA 1
ATOM 5322 C C . TYR A 1 682 ? 8.600 -12.318 -25.947 1.00 92.50 682 TYR A C 1
ATOM 5324 O O . TYR A 1 682 ? 8.198 -12.421 -24.788 1.00 92.50 682 TYR A O 1
ATOM 5332 N N . TRP A 1 683 ? 9.561 -11.486 -26.336 1.00 93.81 683 TRP A N 1
ATOM 5333 C CA . TRP A 1 683 ? 10.188 -10.476 -25.488 1.00 93.81 683 TRP A CA 1
ATOM 5334 C C . TRP A 1 683 ? 10.418 -9.192 -26.295 1.00 93.81 683 TRP A C 1
ATOM 5336 O O . TRP A 1 683 ? 10.353 -9.229 -27.529 1.00 93.81 683 TRP A O 1
ATOM 5346 N N . LEU A 1 684 ? 10.686 -8.062 -25.636 1.00 94.56 684 LEU A N 1
ATOM 5347 C CA . LEU A 1 684 ? 11.192 -6.865 -26.322 1.00 94.56 684 LEU A CA 1
ATOM 5348 C C . LEU A 1 684 ? 12.702 -6.717 -26.085 1.00 94.56 684 LEU A C 1
ATOM 5350 O O . LEU A 1 684 ? 13.236 -7.175 -25.078 1.00 94.56 684 LEU A O 1
ATOM 5354 N N . ASP A 1 685 ? 13.391 -6.072 -27.021 1.00 92.50 685 ASP A N 1
ATOM 5355 C CA . ASP A 1 685 ? 14.792 -5.666 -26.878 1.00 92.50 685 ASP A CA 1
ATOM 5356 C C . ASP A 1 685 ? 14.987 -4.262 -27.485 1.00 92.50 685 ASP A C 1
ATOM 5358 O O . ASP A 1 685 ? 14.167 -3.745 -28.257 1.00 92.50 685 ASP A O 1
ATOM 5362 N N . LEU A 1 686 ? 16.104 -3.646 -27.120 1.00 91.44 686 LEU A N 1
ATOM 5363 C CA . LEU A 1 686 ? 16.652 -2.418 -27.677 1.00 91.44 686 LEU A CA 1
ATOM 5364 C C . LEU A 1 686 ? 17.005 -2.594 -29.178 1.00 91.44 686 LEU A C 1
ATOM 5366 O O . LEU A 1 686 ? 17.085 -3.718 -29.679 1.00 91.44 686 LEU A O 1
ATOM 5370 N N . PRO A 1 687 ? 17.292 -1.505 -29.920 1.00 87.81 687 PRO A N 1
ATOM 5371 C CA . PRO A 1 687 ? 17.731 -1.592 -31.315 1.00 87.81 687 PRO A CA 1
ATOM 5372 C C . PRO A 1 687 ? 18.948 -2.517 -31.527 1.00 87.81 687 PRO A C 1
ATOM 5374 O O . PRO A 1 687 ? 19.935 -2.443 -30.792 1.00 87.81 687 PRO A O 1
ATOM 5377 N N . ASN A 1 688 ? 18.913 -3.347 -32.579 1.00 76.31 688 ASN A N 1
ATOM 5378 C CA . ASN A 1 688 ? 19.995 -4.297 -32.915 1.00 76.31 688 ASN A CA 1
ATOM 5379 C C . ASN A 1 688 ? 20.928 -3.847 -34.058 1.00 76.31 688 ASN A C 1
ATOM 5381 O O . ASN A 1 688 ? 21.920 -4.519 -34.324 1.00 76.31 688 ASN A O 1
ATOM 5385 N N . LYS A 1 689 ? 20.601 -2.771 -34.787 1.00 67.00 689 LYS A N 1
ATOM 5386 C CA . LYS A 1 689 ? 21.277 -2.413 -36.057 1.00 67.00 689 LYS A CA 1
ATOM 5387 C C . LYS A 1 689 ? 22.253 -1.237 -35.968 1.00 67.00 689 LYS A C 1
ATOM 5389 O O . LYS A 1 689 ? 22.916 -0.941 -36.955 1.00 67.00 689 LYS A O 1
ATOM 5394 N N . ASP A 1 690 ? 22.322 -0.580 -34.817 1.00 75.19 690 ASP A N 1
ATOM 5395 C CA . ASP A 1 690 ? 23.176 0.578 -34.564 1.00 75.19 690 ASP A CA 1
ATOM 5396 C C . ASP A 1 690 ? 23.500 0.645 -33.064 1.00 75.19 690 ASP A C 1
ATOM 5398 O O . ASP A 1 690 ? 22.600 0.550 -32.227 1.00 75.19 690 ASP A O 1
ATOM 5402 N N . VAL A 1 691 ? 24.786 0.781 -32.735 1.00 80.69 691 VAL A N 1
ATOM 5403 C CA . VAL A 1 691 ? 25.293 0.851 -31.358 1.00 80.69 691 VAL A CA 1
ATOM 5404 C C . VAL A 1 691 ? 25.033 2.229 -30.743 1.00 80.69 691 VAL A C 1
ATOM 5406 O O . VAL A 1 691 ? 24.710 2.303 -29.558 1.00 80.69 691 VAL A O 1
ATOM 5409 N N . GLU A 1 692 ? 25.098 3.307 -31.531 1.00 83.69 692 GLU A N 1
ATOM 5410 C CA . GLU A 1 692 ? 24.842 4.667 -31.043 1.00 83.69 692 GLU A CA 1
ATOM 5411 C C . GLU A 1 692 ? 23.357 4.850 -30.715 1.00 83.69 692 GLU A C 1
ATOM 5413 O O . GLU A 1 692 ? 23.018 5.312 -29.620 1.00 83.69 692 GLU A O 1
ATOM 5418 N N . ASN A 1 693 ? 22.453 4.384 -31.587 1.00 86.06 693 ASN A N 1
ATOM 5419 C CA . ASN A 1 693 ? 21.027 4.347 -31.264 1.00 86.06 693 ASN A CA 1
ATOM 5420 C C . ASN A 1 693 ? 20.721 3.390 -30.095 1.00 86.06 693 ASN A C 1
ATOM 5422 O O . ASN A 1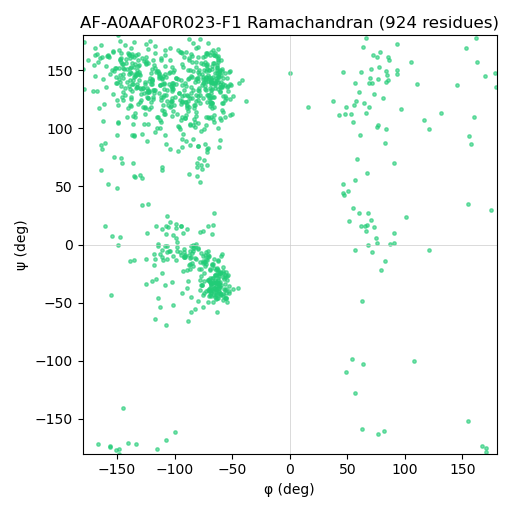 693 ? 19.950 3.753 -29.210 1.00 86.06 693 ASN A O 1
ATOM 5426 N N . ARG A 1 694 ? 21.347 2.201 -30.012 1.00 91.31 694 ARG A N 1
ATOM 5427 C CA . ARG A 1 694 ? 21.144 1.283 -28.869 1.00 91.31 694 ARG A CA 1
ATOM 5428 C C . ARG A 1 694 ? 21.512 1.943 -27.535 1.00 91.31 694 ARG A C 1
ATOM 5430 O O . ARG A 1 694 ? 20.753 1.820 -26.575 1.00 91.31 694 ARG A O 1
ATOM 5437 N N . GLN A 1 695 ? 22.626 2.675 -27.482 1.00 90.81 695 GLN A N 1
ATOM 5438 C CA . GLN A 1 695 ? 23.032 3.415 -26.284 1.00 90.81 695 GLN A CA 1
ATOM 5439 C C . GLN A 1 695 ? 22.126 4.627 -26.014 1.00 90.81 695 GLN A C 1
ATOM 5441 O O . GLN A 1 695 ? 21.764 4.872 -24.866 1.00 90.81 695 GLN A O 1
ATOM 5446 N N . THR A 1 696 ? 21.699 5.346 -27.056 1.00 91.81 696 THR A N 1
ATOM 5447 C CA . THR A 1 696 ? 20.751 6.468 -26.932 1.00 91.81 696 THR A CA 1
ATOM 5448 C C . THR A 1 696 ? 19.410 6.006 -26.354 1.00 91.81 696 THR A C 1
ATOM 5450 O O . THR A 1 696 ? 18.866 6.659 -25.468 1.00 91.81 696 THR A O 1
ATOM 5453 N N . VAL A 1 697 ? 18.898 4.852 -26.795 1.00 93.75 697 VAL A N 1
ATOM 5454 C CA . VAL A 1 697 ? 17.664 4.263 -26.255 1.00 93.75 697 VAL A CA 1
ATOM 5455 C C . VAL A 1 697 ? 17.861 3.749 -24.823 1.00 93.75 697 VAL A C 1
ATOM 5457 O O . VAL A 1 697 ? 16.972 3.981 -24.007 1.00 93.75 697 VAL A O 1
ATOM 5460 N N . LYS A 1 698 ? 19.018 3.151 -24.472 1.00 93.62 698 LYS A N 1
ATOM 5461 C CA . LYS A 1 698 ? 19.358 2.812 -23.069 1.00 93.62 698 LYS A CA 1
ATOM 5462 C C . LYS A 1 698 ? 19.299 4.036 -22.148 1.00 93.62 698 LYS A C 1
ATOM 5464 O O . LYS A 1 698 ? 18.739 3.950 -21.063 1.00 93.62 698 LYS A O 1
ATOM 5469 N N . CYS A 1 699 ? 19.880 5.162 -22.565 1.00 94.38 699 CYS A N 1
ATOM 5470 C CA . CYS A 1 699 ? 19.919 6.391 -21.763 1.00 94.38 699 CYS A CA 1
ATOM 5471 C C . CYS A 1 699 ? 18.556 7.099 -21.626 1.00 94.38 699 CYS A C 1
ATOM 5473 O O . CYS A 1 699 ? 18.424 8.013 -20.810 1.00 94.38 699 CYS A O 1
ATOM 5475 N N . GLY A 1 700 ? 17.556 6.677 -22.406 1.00 95.44 700 GLY A N 1
ATOM 5476 C CA . GLY A 1 700 ? 16.185 7.170 -22.346 1.00 95.44 700 GLY A CA 1
ATOM 5477 C C . GLY A 1 700 ? 16.026 8.651 -22.685 1.00 95.44 700 GLY A C 1
ATOM 5478 O O . GLY A 1 700 ? 16.841 9.242 -23.397 1.00 95.44 700 GLY A O 1
ATOM 5479 N N . LYS A 1 701 ? 14.914 9.254 -22.236 1.00 96.69 701 LYS A N 1
ATOM 5480 C CA . LYS A 1 701 ? 14.578 10.645 -22.573 1.00 96.69 701 LYS A CA 1
ATOM 5481 C C . LYS A 1 701 ? 13.567 11.277 -21.613 1.00 96.69 701 LYS A C 1
ATOM 5483 O O . LYS A 1 701 ? 12.358 11.305 -21.880 1.00 96.69 701 LYS A O 1
ATOM 5488 N N . ILE A 1 702 ? 14.076 11.862 -20.529 1.00 96.75 702 ILE A N 1
ATOM 5489 C CA . ILE A 1 702 ? 13.285 12.421 -19.419 1.00 96.75 702 ILE A CA 1
ATOM 5490 C C . ILE A 1 702 ? 12.335 13.564 -19.825 1.00 96.75 702 ILE A C 1
ATOM 5492 O O . ILE A 1 702 ? 11.293 13.765 -19.192 1.00 96.75 702 ILE A O 1
ATOM 5496 N N . GLU A 1 703 ? 12.601 14.289 -20.920 1.00 96.75 703 GLU A N 1
ATOM 5497 C CA . GLU A 1 703 ? 11.651 15.291 -21.426 1.00 96.75 703 GLU A CA 1
ATOM 5498 C C . GLU A 1 703 ? 10.330 14.636 -21.851 1.00 96.75 703 GLU A C 1
ATOM 5500 O O . GLU A 1 703 ? 9.271 15.236 -21.668 1.00 96.75 703 GLU A O 1
ATOM 5505 N N . THR A 1 704 ? 10.394 13.398 -22.351 1.00 97.25 704 THR A N 1
ATOM 5506 C CA . THR A 1 704 ? 9.240 12.615 -22.820 1.00 97.25 704 THR A CA 1
ATOM 5507 C C . THR A 1 704 ? 8.610 11.728 -21.751 1.00 97.25 704 THR A C 1
ATOM 5509 O O . THR A 1 704 ? 7.549 11.173 -22.021 1.00 97.25 704 THR A O 1
ATOM 5512 N N . ALA A 1 705 ? 9.241 11.561 -20.585 1.00 97.19 705 ALA A N 1
ATOM 5513 C CA . ALA A 1 705 ? 8.740 10.691 -19.524 1.00 97.19 705 ALA A CA 1
ATOM 5514 C C . ALA A 1 705 ? 7.404 11.202 -18.952 1.00 97.19 705 ALA A C 1
ATOM 5516 O O . ALA A 1 705 ? 7.259 12.391 -18.660 1.00 97.19 705 ALA A O 1
ATOM 5517 N N . GLU A 1 706 ? 6.450 10.287 -18.784 1.00 96.00 706 GLU A N 1
ATOM 5518 C CA . GLU A 1 706 ? 5.124 10.503 -18.197 1.00 96.00 706 GLU A CA 1
ATOM 5519 C C . GLU A 1 706 ? 4.837 9.368 -17.203 1.00 96.00 706 GLU A C 1
ATOM 5521 O O . GLU A 1 706 ? 5.248 8.232 -17.440 1.00 96.00 706 GLU A O 1
ATOM 5526 N N . LEU A 1 707 ? 4.145 9.656 -16.097 1.00 97.69 707 LEU A N 1
ATOM 5527 C CA . LEU A 1 707 ? 3.703 8.621 -15.158 1.00 97.69 707 LEU A CA 1
ATOM 5528 C C . LEU A 1 707 ? 2.450 7.926 -15.691 1.00 97.69 707 LEU A C 1
ATOM 5530 O O . LEU A 1 707 ? 1.445 8.577 -15.987 1.00 97.69 707 LEU A O 1
ATOM 5534 N N . TYR A 1 708 ? 2.480 6.601 -15.758 1.00 98.38 708 TYR A N 1
ATOM 5535 C CA . TYR A 1 708 ? 1.336 5.792 -16.159 1.00 98.38 708 TYR A CA 1
ATOM 5536 C C . TYR A 1 708 ? 0.511 5.420 -14.927 1.00 98.38 708 TYR A C 1
ATOM 5538 O O . TYR A 1 708 ? 0.968 4.685 -14.058 1.00 98.38 708 TYR A O 1
ATOM 5546 N N . VAL A 1 709 ? -0.699 5.970 -14.820 1.00 98.56 709 VAL A N 1
ATOM 5547 C CA . VAL A 1 709 ? -1.482 5.943 -13.578 1.00 98.56 709 VAL A CA 1
ATOM 5548 C C . VAL A 1 709 ? -2.584 4.885 -13.620 1.00 98.56 709 VAL A C 1
ATOM 5550 O O . VAL A 1 709 ? -3.433 4.895 -14.518 1.00 98.56 709 VAL A O 1
ATOM 5553 N N . HIS A 1 710 ? -2.600 4.016 -12.610 1.00 98.19 710 HIS A N 1
ATOM 5554 C CA . HIS A 1 710 ? -3.696 3.096 -12.299 1.00 98.19 710 HIS A CA 1
ATOM 5555 C C . HIS A 1 710 ? -4.392 3.549 -11.013 1.00 98.19 710 HIS A C 1
ATOM 5557 O O . HIS A 1 710 ? -3.733 3.791 -10.002 1.00 98.19 710 HIS A O 1
ATOM 5563 N N . VAL A 1 711 ? -5.719 3.690 -11.049 1.00 98.19 711 VAL A N 1
ATOM 5564 C CA . VAL A 1 711 ? -6.519 4.127 -9.894 1.00 98.19 711 VAL A CA 1
ATOM 5565 C C . VAL A 1 711 ? -7.428 2.993 -9.440 1.00 98.19 711 VAL A C 1
ATOM 5567 O O . VAL A 1 711 ? -8.397 2.659 -10.124 1.00 98.19 711 VAL A O 1
ATOM 5570 N N . LYS A 1 712 ? -7.130 2.419 -8.271 1.00 95.56 712 LYS A N 1
ATOM 5571 C CA . LYS A 1 712 ? -7.806 1.231 -7.733 1.00 95.56 712 LYS A CA 1
ATOM 5572 C C . LYS A 1 712 ? -8.468 1.521 -6.372 1.00 95.56 712 LYS A C 1
ATOM 5574 O O . LYS A 1 712 ? -7.867 2.197 -5.535 1.00 95.56 712 LYS A O 1
ATOM 5579 N N . PRO A 1 713 ? -9.699 1.042 -6.104 1.00 95.94 713 PRO A N 1
ATOM 5580 C CA . PRO A 1 713 ? -10.243 1.015 -4.745 1.00 95.94 713 PRO A CA 1
ATOM 5581 C C . PRO A 1 713 ? -9.361 0.184 -3.802 1.00 95.94 713 PRO A C 1
ATOM 5583 O O . PRO A 1 713 ? -8.952 -0.926 -4.138 1.00 95.94 713 PRO A O 1
ATOM 5586 N N . ALA A 1 714 ? -9.136 0.709 -2.598 1.00 95.31 714 ALA A N 1
ATOM 5587 C CA . ALA A 1 714 ? -8.415 0.063 -1.501 1.00 95.31 714 ALA A CA 1
ATOM 5588 C C . ALA A 1 714 ? -9.248 0.109 -0.206 1.00 95.31 714 ALA A C 1
ATOM 5590 O O . ALA A 1 714 ? -10.196 0.892 -0.105 1.00 95.31 714 ALA A O 1
ATOM 5591 N N . GLU A 1 715 ? -8.936 -0.753 0.773 1.00 93.75 715 GLU A N 1
ATOM 5592 C CA . GLU A 1 715 ? -9.723 -0.916 2.018 1.00 93.75 715 GLU A CA 1
ATOM 5593 C C . GLU A 1 715 ? -11.239 -1.011 1.731 1.00 93.75 715 GLU A C 1
ATOM 5595 O O . GLU A 1 715 ? -12.050 -0.222 2.210 1.00 93.75 715 GLU A O 1
ATOM 5600 N N . GLY A 1 716 ? -11.630 -1.914 0.823 1.00 94.12 716 GLY A N 1
ATOM 5601 C CA . GLY A 1 716 ? -13.034 -2.111 0.440 1.00 94.12 716 GLY A CA 1
ATOM 5602 C C . GLY A 1 716 ? -13.686 -0.912 -0.264 1.00 94.12 716 GLY A C 1
ATOM 5603 O O . GLY A 1 716 ? -14.913 -0.851 -0.341 1.00 94.12 716 GLY A O 1
ATOM 5604 N N . GLY A 1 717 ? -12.897 0.047 -0.756 1.00 95.06 717 GLY A N 1
ATOM 5605 C CA . GLY A 1 717 ? -13.369 1.286 -1.376 1.00 95.06 717 GLY A CA 1
ATOM 5606 C C . GLY A 1 717 ? -13.546 2.460 -0.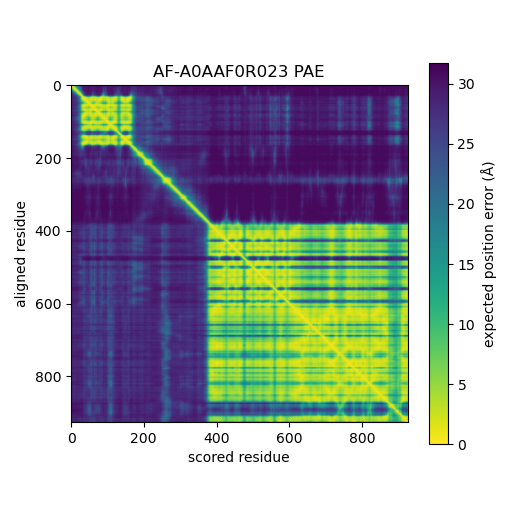406 1.00 95.06 717 GLY A C 1
ATOM 5607 O O . GLY A 1 717 ? -14.095 3.487 -0.811 1.00 95.06 717 GLY A O 1
ATOM 5608 N N . THR A 1 718 ? -13.089 2.360 0.852 1.00 96.25 718 THR A N 1
ATOM 5609 C CA . THR A 1 718 ? -12.966 3.544 1.729 1.00 96.25 718 THR A CA 1
ATOM 5610 C C . THR A 1 718 ? -11.679 4.332 1.498 1.00 96.25 718 THR A C 1
ATOM 5612 O O . THR A 1 718 ? -11.575 5.463 1.968 1.00 96.25 718 THR A O 1
ATOM 5615 N N . CYS A 1 719 ? -10.731 3.772 0.746 1.00 96.94 719 CYS A N 1
ATOM 5616 C CA . CYS A 1 719 ? -9.551 4.466 0.247 1.00 96.94 719 CYS A CA 1
ATOM 5617 C C . CYS A 1 719 ? -9.460 4.348 -1.282 1.00 96.94 719 CYS A C 1
ATOM 5619 O O . CYS A 1 719 ? -9.979 3.403 -1.883 1.00 96.94 719 CYS A O 1
ATOM 5621 N N . THR A 1 720 ? -8.764 5.295 -1.903 1.00 97.88 720 THR A N 1
ATOM 5622 C CA . THR A 1 720 ? -8.320 5.219 -3.298 1.00 97.88 720 THR A CA 1
ATOM 5623 C C . THR A 1 720 ? -6.804 5.104 -3.318 1.00 97.88 720 THR A C 1
ATOM 5625 O O . THR A 1 720 ? -6.121 5.976 -2.780 1.00 97.88 720 THR A O 1
ATOM 5628 N N . ASP A 1 721 ? -6.293 4.058 -3.961 1.00 98.38 721 ASP A N 1
ATOM 5629 C CA . ASP A 1 721 ? -4.875 3.909 -4.269 1.00 98.38 721 ASP A CA 1
ATOM 5630 C C . ASP A 1 721 ? -4.621 4.417 -5.697 1.00 98.38 721 ASP A C 1
ATOM 5632 O O . ASP A 1 721 ? -5.249 3.961 -6.657 1.00 98.38 721 ASP A O 1
ATOM 5636 N N . ILE A 1 722 ? -3.701 5.371 -5.836 1.00 98.50 722 ILE A N 1
ATOM 5637 C CA . ILE A 1 722 ? -3.228 5.915 -7.113 1.00 98.50 722 ILE A CA 1
ATOM 5638 C C . ILE A 1 722 ? -1.801 5.406 -7.327 1.00 98.50 722 ILE A C 1
ATOM 5640 O O . ILE A 1 722 ? -0.846 5.995 -6.820 1.00 98.50 722 ILE A O 1
ATOM 5644 N N . ALA A 1 723 ? -1.667 4.297 -8.055 1.00 98.00 723 ALA A N 1
ATOM 5645 C CA . ALA A 1 723 ? -0.382 3.719 -8.432 1.00 98.00 723 ALA A CA 1
ATOM 5646 C C . ALA A 1 723 ? 0.177 4.457 -9.656 1.00 98.00 723 ALA A C 1
ATOM 5648 O O . ALA A 1 723 ? -0.488 4.553 -10.691 1.00 98.00 723 ALA A O 1
ATOM 5649 N N . MET A 1 724 ? 1.388 4.995 -9.535 1.00 98.19 724 MET A N 1
ATOM 5650 C CA . MET A 1 724 ? 2.071 5.771 -10.567 1.00 98.19 724 MET A CA 1
ATOM 5651 C C . MET A 1 724 ? 3.293 4.996 -11.059 1.00 98.19 724 MET A C 1
ATOM 5653 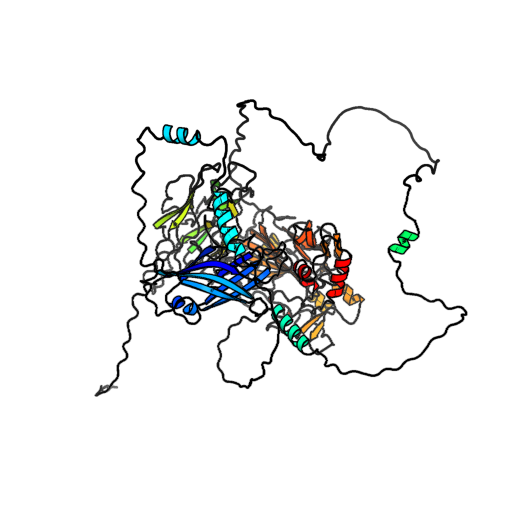O O . MET A 1 724 ? 4.292 4.890 -10.352 1.00 98.19 724 MET A O 1
ATOM 5657 N N . TRP A 1 725 ? 3.201 4.449 -12.270 1.00 97.94 725 TRP A N 1
ATOM 5658 C CA . TRP A 1 725 ? 4.244 3.632 -12.885 1.00 97.94 725 TRP A CA 1
ATOM 5659 C C . TRP A 1 725 ? 5.203 4.485 -13.727 1.00 97.94 725 TRP A C 1
ATOM 5661 O O . TRP A 1 725 ? 4.765 5.290 -14.556 1.00 97.94 725 TRP A O 1
ATOM 5671 N N . ILE A 1 726 ? 6.505 4.275 -13.543 1.00 97.06 726 ILE A N 1
ATOM 5672 C CA . ILE A 1 726 ? 7.602 4.861 -14.322 1.00 97.06 726 ILE A CA 1
ATOM 5673 C C . ILE A 1 726 ? 8.099 3.798 -15.307 1.00 97.06 726 ILE A C 1
ATOM 5675 O O . ILE A 1 726 ? 8.274 2.641 -14.930 1.00 97.06 726 ILE A O 1
ATOM 5679 N N . PHE A 1 727 ? 8.362 4.193 -16.554 1.00 97.38 727 PHE A N 1
ATOM 5680 C CA . PHE A 1 727 ? 9.007 3.324 -17.537 1.00 97.38 727 PHE A CA 1
ATOM 5681 C C . PHE A 1 727 ? 10.482 3.696 -17.738 1.00 97.38 727 PHE A C 1
ATOM 5683 O O . PHE A 1 727 ? 10.799 4.797 -18.210 1.00 97.38 727 PHE A O 1
ATOM 5690 N N . CYS A 1 728 ? 11.375 2.754 -17.432 1.00 96.06 728 CYS A N 1
ATOM 5691 C CA . CYS A 1 728 ? 12.815 2.880 -17.632 1.00 96.06 728 CYS A CA 1
ATOM 5692 C C . CYS A 1 728 ? 13.247 1.973 -18.799 1.00 96.06 728 CYS A C 1
ATOM 5694 O O . CYS A 1 728 ? 13.195 0.749 -18.673 1.00 96.06 728 CYS A O 1
ATOM 5696 N N . PRO A 1 729 ? 13.697 2.523 -19.948 1.00 96.00 729 PRO A N 1
ATOM 5697 C CA . PRO A 1 729 ? 14.194 1.720 -21.075 1.00 96.00 729 PRO A CA 1
ATOM 5698 C C . PRO A 1 729 ? 15.316 0.750 -20.696 1.00 96.00 729 PRO A C 1
ATOM 5700 O O . PRO A 1 729 ? 15.490 -0.284 -21.344 1.00 96.00 729 PRO A O 1
ATOM 5703 N N . PHE A 1 730 ? 16.072 1.096 -19.654 1.00 93.69 730 PHE A N 1
ATOM 5704 C CA . PHE A 1 730 ? 17.150 0.301 -19.103 1.00 93.69 730 PHE A CA 1
ATOM 5705 C C . PHE A 1 730 ? 17.315 0.578 -17.601 1.00 93.69 730 PHE A C 1
ATOM 5707 O O . PHE A 1 730 ? 17.280 1.740 -17.200 1.00 93.69 730 PHE A O 1
ATOM 5714 N N . ASN A 1 731 ? 17.546 -0.464 -16.802 1.00 89.81 731 ASN A N 1
ATOM 5715 C CA . ASN A 1 731 ? 18.143 -0.361 -15.469 1.00 89.81 731 ASN A CA 1
ATOM 5716 C C . ASN A 1 731 ? 19.611 -0.805 -15.571 1.00 89.81 731 ASN A C 1
ATOM 5718 O O . ASN A 1 731 ? 19.936 -1.772 -16.261 1.00 89.81 731 ASN A O 1
ATOM 5722 N N . GLY A 1 732 ? 20.507 -0.053 -14.933 1.00 88.12 732 GLY A N 1
ATOM 5723 C CA . GLY A 1 732 ? 21.952 -0.282 -14.960 1.00 88.12 732 GLY A CA 1
ATOM 5724 C C . GLY A 1 732 ? 22.425 -1.365 -13.984 1.00 88.12 732 GLY A C 1
ATOM 5725 O O . GLY A 1 732 ? 21.680 -1.748 -13.086 1.00 88.12 732 GLY A O 1
ATOM 5726 N N . PRO A 1 733 ? 23.693 -1.807 -14.085 1.00 86.00 733 PRO A N 1
ATOM 5727 C CA . PRO A 1 733 ? 24.211 -2.881 -13.245 1.00 86.00 733 PRO A CA 1
ATOM 5728 C C . PRO A 1 733 ? 24.183 -2.512 -11.758 1.00 86.00 733 PRO A C 1
ATOM 5730 O O . PRO A 1 733 ? 24.509 -1.384 -11.362 1.00 86.00 733 PRO A O 1
ATOM 5733 N N . ALA A 1 734 ? 23.825 -3.480 -10.922 1.00 83.38 734 ALA A N 1
ATOM 5734 C CA . ALA A 1 734 ? 23.720 -3.304 -9.484 1.00 83.38 734 ALA A CA 1
ATOM 5735 C C . ALA A 1 734 ? 25.094 -3.064 -8.827 1.00 83.38 734 ALA A C 1
ATOM 5737 O O . ALA A 1 734 ? 26.144 -3.503 -9.301 1.00 83.38 734 ALA A O 1
ATOM 5738 N N . THR A 1 735 ? 25.094 -2.374 -7.685 1.00 85.00 735 THR A N 1
ATOM 5739 C CA . THR A 1 735 ? 26.281 -2.243 -6.828 1.00 85.00 735 THR A CA 1
ATOM 5740 C C . THR A 1 735 ? 26.068 -3.029 -5.544 1.00 85.00 735 THR A C 1
ATOM 5742 O O . THR A 1 735 ? 25.149 -2.757 -4.776 1.00 85.00 735 THR A O 1
ATOM 5745 N N . LEU A 1 736 ? 26.938 -4.000 -5.289 1.00 82.62 736 LEU A N 1
ATOM 5746 C CA . LEU A 1 736 ? 26.968 -4.778 -4.059 1.00 82.62 736 LEU A CA 1
ATOM 5747 C C . LEU A 1 736 ? 27.792 -4.032 -3.000 1.00 82.62 736 LEU A C 1
ATOM 5749 O O . LEU A 1 736 ? 28.891 -3.552 -3.274 1.00 82.62 736 LEU A O 1
ATOM 5753 N N . LYS A 1 737 ? 27.302 -3.959 -1.764 1.00 82.88 737 LYS A N 1
ATOM 5754 C CA . LYS A 1 737 ? 28.062 -3.459 -0.611 1.00 82.88 737 LYS A CA 1
ATOM 5755 C C . LYS A 1 737 ? 28.364 -4.606 0.343 1.00 82.88 737 LYS A C 1
ATOM 5757 O O . LYS A 1 737 ? 27.496 -5.435 0.606 1.00 82.88 737 LYS A O 1
ATOM 5762 N N . VAL A 1 738 ? 29.591 -4.637 0.862 1.00 78.75 738 VAL A N 1
ATOM 5763 C CA . VAL A 1 738 ? 30.060 -5.610 1.857 1.00 78.75 738 VAL A CA 1
ATOM 5764 C C . VAL A 1 738 ? 30.842 -4.867 2.942 1.00 78.75 738 VAL A C 1
ATOM 5766 O O . VAL A 1 738 ? 32.035 -4.578 2.814 1.00 78.75 738 VAL A O 1
ATOM 5769 N N . GLY A 1 739 ? 30.143 -4.506 4.017 1.00 74.19 739 GLY A N 1
ATOM 5770 C CA . GLY A 1 739 ? 30.674 -3.707 5.118 1.00 74.19 739 GLY A CA 1
ATOM 5771 C C . GLY A 1 739 ? 31.078 -2.304 4.657 1.00 74.19 739 GLY A C 1
ATOM 5772 O O . GLY A 1 739 ? 30.230 -1.430 4.464 1.00 74.19 739 GLY A O 1
ATOM 5773 N N . LEU A 1 740 ? 32.387 -2.093 4.493 1.00 77.44 740 LEU A N 1
ATOM 5774 C CA . LEU A 1 740 ? 32.980 -0.839 4.007 1.00 77.44 740 LEU A CA 1
ATOM 5775 C C . LEU A 1 740 ? 33.333 -0.870 2.507 1.00 77.44 740 LEU A C 1
ATOM 5777 O O . LEU A 1 740 ? 33.607 0.180 1.928 1.00 77.44 740 LEU A O 1
ATOM 5781 N N . ILE A 1 741 ? 33.333 -2.050 1.881 1.00 76.12 741 ILE A N 1
ATOM 5782 C CA . ILE A 1 741 ? 33.676 -2.240 0.466 1.00 76.12 741 ILE A CA 1
ATOM 5783 C C . ILE A 1 741 ? 32.410 -2.073 -0.382 1.00 76.12 741 ILE A C 1
ATOM 5785 O O . ILE A 1 741 ? 31.327 -2.506 0.014 1.00 76.12 741 ILE A O 1
ATOM 5789 N N . ASN A 1 742 ? 32.548 -1.458 -1.557 1.00 83.31 742 ASN A N 1
ATOM 5790 C CA . ASN A 1 742 ? 31.503 -1.394 -2.579 1.00 83.31 742 ASN A CA 1
ATOM 5791 C C . ASN A 1 742 ? 32.072 -2.014 -3.859 1.00 83.31 742 ASN A C 1
ATOM 5793 O O . ASN A 1 742 ? 33.187 -1.675 -4.251 1.00 83.31 742 ASN A O 1
ATOM 5797 N N . LEU A 1 743 ? 31.318 -2.919 -4.469 1.00 79.25 743 LEU A N 1
ATOM 5798 C CA . LEU A 1 743 ? 31.669 -3.680 -5.660 1.00 79.25 743 LEU A CA 1
ATOM 5799 C C . LEU A 1 743 ? 30.579 -3.416 -6.703 1.00 79.25 743 LEU A C 1
ATOM 5801 O O . LEU A 1 743 ? 29.463 -3.921 -6.584 1.00 79.25 743 LEU A O 1
ATOM 5805 N N . SER A 1 744 ? 30.874 -2.582 -7.697 1.00 80.19 744 SER A N 1
ATOM 5806 C CA . SER A 1 744 ? 30.010 -2.445 -8.872 1.00 80.19 744 SER A CA 1
ATOM 5807 C C . SER A 1 744 ? 30.090 -3.730 -9.690 1.00 80.19 744 SER A C 1
ATOM 5809 O O . SER A 1 744 ? 31.189 -4.181 -10.011 1.00 80.19 744 SER A O 1
ATOM 5811 N N . LEU A 1 745 ? 28.940 -4.332 -9.986 1.00 75.88 745 LEU A N 1
ATOM 5812 C CA . LEU A 1 745 ? 28.857 -5.537 -10.810 1.00 75.88 745 LEU A CA 1
ATOM 5813 C C . LEU A 1 745 ? 28.962 -5.152 -12.294 1.00 75.88 745 LEU A C 1
ATOM 5815 O O . LEU A 1 745 ? 28.771 -3.984 -12.641 1.00 75.88 745 LEU A O 1
ATOM 5819 N N . ASN A 1 746 ? 29.292 -6.099 -13.178 1.00 74.25 746 ASN A N 1
ATOM 5820 C CA . ASN A 1 746 ? 29.479 -5.765 -14.596 1.00 74.25 746 ASN A CA 1
ATOM 5821 C C . ASN A 1 746 ? 28.162 -5.796 -15.371 1.00 74.25 746 ASN A C 1
ATOM 5823 O O . ASN A 1 746 ? 27.910 -4.900 -16.175 1.00 74.25 746 ASN A O 1
ATOM 5827 N N . LYS A 1 747 ? 27.349 -6.838 -15.154 1.00 73.25 747 LYS A N 1
ATOM 5828 C CA . LYS A 1 747 ? 26.076 -7.042 -15.873 1.00 73.25 747 LYS A CA 1
ATOM 5829 C C . LYS A 1 747 ? 24.893 -7.444 -15.000 1.00 73.25 747 LYS A C 1
ATOM 5831 O O . LYS A 1 747 ? 23.766 -7.437 -15.480 1.00 73.25 747 LYS A O 1
ATOM 5836 N N . VAL A 1 748 ? 25.131 -7.844 -13.758 1.00 73.00 748 VAL A N 1
ATOM 5837 C CA . VAL A 1 748 ? 24.072 -8.301 -12.848 1.00 73.00 748 VAL A CA 1
ATOM 5838 C C . VAL A 1 748 ? 23.171 -7.136 -12.439 1.00 73.00 748 VAL A C 1
ATOM 5840 O O . VAL A 1 748 ? 23.680 -6.060 -12.117 1.00 73.00 748 VAL A O 1
ATOM 5843 N N . GLY A 1 749 ? 21.852 -7.341 -12.465 1.00 74.69 749 GLY A N 1
ATOM 5844 C CA . GLY A 1 749 ? 20.846 -6.291 -12.306 1.00 74.69 749 GLY A CA 1
ATOM 5845 C C . GLY A 1 749 ? 20.665 -5.388 -13.534 1.00 74.69 749 GLY A C 1
ATOM 5846 O O . GLY A 1 749 ? 19.932 -4.406 -13.452 1.00 74.69 749 GLY A O 1
ATOM 5847 N N . GLU A 1 750 ? 21.328 -5.667 -14.667 1.00 85.19 750 GLU A N 1
ATOM 5848 C CA . GLU A 1 750 ? 21.014 -4.984 -15.928 1.00 85.19 750 GLU A CA 1
ATOM 5849 C C . GLU A 1 750 ? 19.672 -5.490 -16.478 1.00 85.19 750 GLU A C 1
ATOM 5851 O O . GLU A 1 750 ? 19.586 -6.596 -17.009 1.00 85.19 750 GLU A O 1
ATOM 5856 N N . HIS A 1 751 ? 18.633 -4.656 -16.444 1.00 85.62 751 HIS A N 1
ATOM 5857 C CA . HIS A 1 751 ? 17.325 -4.980 -17.020 1.00 85.62 751 HIS A CA 1
ATOM 5858 C C . HIS A 1 751 ? 16.996 -4.084 -18.220 1.00 85.62 751 HIS A C 1
ATOM 5860 O O . HIS A 1 751 ? 17.298 -2.894 -18.236 1.00 85.62 751 HIS A O 1
ATOM 5866 N N . ILE A 1 752 ? 16.335 -4.641 -19.237 1.00 91.44 752 ILE A N 1
ATOM 5867 C CA . ILE A 1 752 ? 15.790 -3.887 -20.377 1.00 91.44 752 ILE A CA 1
ATOM 5868 C C . ILE A 1 752 ? 14.287 -3.702 -20.155 1.00 91.44 752 ILE A C 1
ATOM 5870 O O . ILE A 1 752 ? 13.594 -4.672 -19.861 1.00 91.44 752 ILE A O 1
ATOM 5874 N N . CYS A 1 753 ? 13.792 -2.477 -20.358 1.00 92.50 753 CYS A N 1
ATOM 5875 C CA . CYS A 1 753 ? 12.375 -2.108 -20.233 1.00 92.50 753 CYS A CA 1
ATOM 5876 C C . CYS A 1 753 ? 11.752 -2.409 -18.861 1.00 92.50 753 CYS A C 1
ATOM 5878 O O . CYS A 1 753 ? 10.729 -3.097 -18.777 1.00 92.50 753 CYS A O 1
ATOM 5880 N N . ASP A 1 754 ? 12.352 -1.884 -17.797 1.00 90.88 754 ASP A N 1
ATOM 5881 C CA . ASP A 1 754 ? 11.834 -2.080 -16.448 1.00 90.88 754 ASP A CA 1
ATOM 5882 C C . ASP A 1 754 ? 10.734 -1.075 -16.062 1.00 90.88 754 ASP A C 1
ATOM 5884 O O . ASP A 1 754 ? 10.524 -0.030 -16.692 1.00 90.88 754 ASP A O 1
ATOM 5888 N N . TRP A 1 755 ? 10.003 -1.447 -15.016 1.00 93.50 755 TRP A N 1
ATOM 5889 C CA . TRP A 1 755 ? 8.750 -0.859 -14.571 1.00 93.50 755 TRP A CA 1
ATOM 5890 C C . TRP A 1 755 ? 8.740 -0.695 -13.051 1.00 93.50 755 TRP A C 1
ATOM 5892 O O . TRP A 1 755 ? 8.338 -1.611 -12.322 1.00 93.50 755 TRP A O 1
ATOM 5902 N N . GLU A 1 756 ? 9.132 0.500 -12.615 1.00 93.44 756 GLU A N 1
ATOM 5903 C CA . GLU A 1 756 ? 9.063 0.971 -11.229 1.00 93.44 756 GLU A CA 1
ATOM 5904 C C . GLU A 1 756 ? 7.707 1.613 -10.924 1.00 93.44 756 GLU A C 1
ATOM 5906 O O . GLU A 1 756 ? 7.020 2.100 -11.829 1.00 93.44 756 GLU A O 1
ATOM 5911 N N . HIS A 1 757 ? 7.326 1.688 -9.647 1.00 95.81 757 HIS A N 1
ATOM 5912 C CA . HIS A 1 757 ? 6.145 2.444 -9.227 1.00 95.81 757 HIS A CA 1
ATOM 5913 C C . HIS A 1 757 ? 6.212 2.951 -7.784 1.00 95.81 757 HIS A C 1
ATOM 5915 O O . HIS A 1 757 ? 7.011 2.515 -6.957 1.00 95.81 757 HIS A O 1
ATOM 5921 N N . TYR A 1 758 ? 5.293 3.858 -7.475 1.00 97.56 758 TYR A N 1
ATOM 5922 C CA . TYR A 1 758 ? 4.918 4.238 -6.116 1.00 97.56 758 TYR A CA 1
ATOM 5923 C C . TYR A 1 758 ? 3.396 4.450 -6.063 1.00 97.56 758 TYR A C 1
ATOM 5925 O O . TYR A 1 758 ? 2.783 4.803 -7.074 1.00 97.56 758 TYR A O 1
ATOM 5933 N N . THR A 1 759 ? 2.764 4.224 -4.908 1.00 98.31 759 THR A N 1
ATOM 5934 C CA . THR A 1 759 ? 1.291 4.254 -4.780 1.00 98.31 759 THR A CA 1
ATOM 5935 C C . THR A 1 759 ? 0.847 5.216 -3.682 1.00 98.31 759 THR A C 1
ATOM 5937 O O . THR A 1 759 ? 1.142 5.008 -2.510 1.00 98.31 759 THR A O 1
ATOM 5940 N N . LEU A 1 760 ? 0.101 6.264 -4.039 1.00 98.44 760 LEU A N 1
ATOM 5941 C CA . LEU A 1 760 ? -0.508 7.187 -3.073 1.00 98.44 760 LEU A CA 1
ATOM 5942 C C . LEU A 1 760 ? -1.809 6.579 -2.540 1.00 98.44 760 LEU A C 1
ATOM 5944 O O . LEU A 1 760 ? -2.674 6.238 -3.344 1.00 98.44 760 LEU A O 1
ATOM 5948 N N . ARG A 1 761 ? -1.997 6.518 -1.217 1.00 97.88 761 ARG A N 1
ATOM 5949 C CA . ARG A 1 761 ? -3.253 6.081 -0.582 1.00 97.88 761 ARG A CA 1
ATOM 5950 C C . ARG A 1 761 ? -4.003 7.270 0.004 1.00 97.88 761 ARG A C 1
ATOM 5952 O O . ARG A 1 761 ? -3.497 7.967 0.884 1.00 97.88 761 ARG A O 1
ATOM 5959 N N . ILE A 1 762 ? -5.219 7.488 -0.486 1.00 97.88 762 ILE A N 1
ATOM 5960 C CA . ILE A 1 762 ? -6.058 8.655 -0.193 1.00 97.88 762 ILE A CA 1
ATOM 5961 C C . ILE A 1 762 ? -7.347 8.196 0.499 1.00 97.88 762 ILE A C 1
ATOM 5963 O O . ILE A 1 762 ? -8.001 7.266 0.027 1.00 97.88 762 ILE A O 1
ATOM 5967 N N . SER A 1 763 ? -7.742 8.849 1.595 1.00 96.94 763 SER A N 1
ATOM 5968 C CA . SER A 1 763 ? -9.021 8.583 2.270 1.00 96.94 763 SER A CA 1
ATOM 5969 C C . SER A 1 763 ? -10.192 9.073 1.421 1.00 96.94 763 SER A C 1
ATOM 5971 O O . SER A 1 763 ? -10.275 10.257 1.097 1.00 96.94 763 SER A O 1
ATOM 5973 N N . ASN A 1 764 ? -11.166 8.209 1.136 1.00 97.75 764 ASN A N 1
ATOM 5974 C CA . ASN A 1 764 ? -12.387 8.619 0.437 1.00 97.75 764 ASN A CA 1
ATOM 5975 C C . ASN A 1 764 ? -13.363 9.392 1.347 1.00 97.75 764 ASN A C 1
ATOM 5977 O O . ASN A 1 764 ? -14.326 9.977 0.845 1.00 97.75 764 ASN A O 1
ATOM 5981 N N . PHE A 1 765 ? -13.121 9.442 2.666 1.00 96.38 765 PHE A N 1
ATOM 5982 C CA . PHE A 1 765 ? -13.915 10.250 3.597 1.00 96.38 765 PHE A CA 1
ATOM 5983 C C . PHE A 1 765 ? -13.597 11.749 3.474 1.00 96.38 765 PHE A C 1
ATOM 5985 O O . PHE A 1 765 ? -14.524 12.554 3.485 1.00 96.38 765 PHE A O 1
ATOM 5992 N N . SER A 1 766 ? -12.324 12.134 3.332 1.00 94.69 766 SER A N 1
ATOM 5993 C CA . SER A 1 766 ? -11.864 13.540 3.304 1.00 94.69 766 SER A CA 1
ATOM 5994 C C . SER A 1 766 ? -11.183 13.964 1.994 1.00 94.69 766 SER A C 1
ATOM 5996 O O . SER A 1 766 ? -11.052 15.156 1.714 1.00 94.69 766 SER A O 1
ATOM 5998 N N . GLY A 1 767 ? -10.743 13.004 1.180 1.00 95.94 767 GLY A N 1
ATOM 5999 C CA . GLY A 1 767 ? -9.818 13.223 0.069 1.00 95.94 767 GLY A CA 1
ATOM 6000 C C . GLY A 1 767 ? -8.376 13.494 0.510 1.00 95.94 767 GLY A C 1
ATOM 6001 O O . GLY A 1 767 ? -7.581 13.975 -0.288 1.00 95.94 767 GLY A O 1
ATOM 6002 N N . GLU A 1 768 ? -8.039 13.209 1.769 1.00 95.31 768 GLU A N 1
ATOM 6003 C CA . GLU A 1 768 ? -6.715 13.438 2.351 1.00 95.31 768 GLU A CA 1
ATOM 6004 C C . GLU A 1 768 ? -5.724 12.313 2.014 1.00 95.31 768 GLU A C 1
ATOM 6006 O O . GLU A 1 768 ? -6.079 11.133 2.056 1.00 95.31 768 GLU A O 1
ATOM 6011 N N . LEU A 1 769 ? -4.471 12.670 1.717 1.00 96.50 769 LEU A N 1
ATOM 6012 C CA . LEU A 1 769 ? -3.364 11.721 1.563 1.00 96.50 769 LEU A CA 1
ATOM 6013 C C . LEU A 1 769 ? -3.005 11.108 2.925 1.00 96.50 769 LEU A C 1
ATOM 6015 O O . LEU A 1 769 ? -2.606 11.826 3.837 1.00 96.50 769 LEU A O 1
ATOM 6019 N N . CYS A 1 770 ? -3.120 9.786 3.051 1.00 94.38 770 CYS A N 1
ATOM 6020 C CA . CYS A 1 770 ? -2.811 9.057 4.284 1.00 94.38 770 CYS A CA 1
ATOM 6021 C C . CYS A 1 770 ? -1.371 8.527 4.309 1.00 94.38 770 CYS A C 1
ATOM 6023 O O . CYS A 1 770 ? -0.710 8.571 5.345 1.00 94.38 770 CYS A O 1
ATOM 6025 N N . SER A 1 771 ? -0.898 8.002 3.178 1.00 95.25 771 SER A N 1
ATOM 6026 C CA . SER A 1 771 ? 0.414 7.359 3.058 1.00 95.25 771 SER A CA 1
ATOM 6027 C C . SER A 1 771 ? 0.846 7.236 1.596 1.00 95.25 771 SER A C 1
ATOM 6029 O O . SER A 1 771 ? 0.009 7.268 0.690 1.00 95.25 771 SER A O 1
ATOM 6031 N N . VAL A 1 772 ? 2.143 7.037 1.363 1.00 97.94 772 VAL A N 1
ATOM 6032 C CA . VAL A 1 772 ? 2.706 6.689 0.049 1.00 97.94 772 VAL A CA 1
ATOM 6033 C C . VAL A 1 772 ? 3.499 5.392 0.173 1.00 97.94 772 VAL A C 1
ATOM 6035 O O . VAL A 1 772 ? 4.299 5.233 1.091 1.00 97.94 772 VAL A O 1
ATOM 6038 N N . TYR A 1 773 ? 3.248 4.459 -0.741 1.00 97.44 773 TYR A N 1
ATOM 6039 C CA . TYR A 1 773 ? 4.041 3.253 -0.926 1.00 97.44 773 TYR A CA 1
ATOM 6040 C C . TYR A 1 773 ? 5.217 3.530 -1.849 1.00 97.44 773 TYR A C 1
ATOM 6042 O O . TYR A 1 773 ? 5.015 4.040 -2.952 1.00 97.44 773 TYR A O 1
ATOM 6050 N N . PHE A 1 774 ? 6.408 3.131 -1.429 1.00 96.56 774 PHE A N 1
ATOM 6051 C CA . PHE A 1 774 ? 7.642 3.221 -2.193 1.00 96.56 774 PHE A CA 1
ATOM 6052 C C . PHE A 1 774 ? 8.073 1.803 -2.576 1.00 96.56 774 PHE A C 1
ATOM 6054 O O . PHE A 1 774 ? 8.317 0.986 -1.690 1.00 96.56 774 PHE A O 1
ATOM 6061 N N . SER A 1 775 ? 8.101 1.482 -3.876 1.00 93.06 775 SER A N 1
ATOM 6062 C CA . SER A 1 775 ? 8.479 0.143 -4.345 1.00 93.06 775 SER A CA 1
ATOM 6063 C C . SER A 1 775 ? 9.995 -0.044 -4.309 1.00 93.06 775 SER A C 1
ATOM 6065 O O . SER A 1 775 ? 10.740 0.753 -4.878 1.00 93.06 775 SER A O 1
ATOM 6067 N N . GLU A 1 776 ? 10.441 -1.130 -3.681 1.00 86.81 776 GLU A N 1
ATOM 6068 C CA . GLU A 1 776 ? 11.848 -1.496 -3.518 1.00 86.81 776 GLU A CA 1
ATOM 6069 C C . GLU A 1 776 ? 12.097 -2.898 -4.087 1.00 86.81 776 GLU A C 1
ATOM 6071 O O . GLU A 1 776 ? 12.011 -3.899 -3.368 1.00 86.81 776 GLU A O 1
ATOM 6076 N N . HIS A 1 777 ? 12.432 -2.984 -5.379 1.00 77.12 777 HIS A N 1
ATOM 6077 C CA . HIS A 1 777 ? 12.799 -4.233 -6.067 1.00 77.12 777 HIS A CA 1
ATOM 6078 C C . HIS A 1 777 ? 11.729 -5.338 -5.921 1.00 77.12 777 HIS A C 1
ATOM 6080 O O . HIS A 1 777 ? 10.715 -5.343 -6.618 1.00 77.12 777 HIS A O 1
ATOM 6086 N N . SER A 1 778 ? 11.921 -6.280 -4.990 1.00 70.00 778 SER A N 1
ATOM 6087 C CA . SER A 1 778 ? 10.967 -7.361 -4.694 1.00 70.00 778 SER A CA 1
ATOM 6088 C C . SER A 1 778 ? 9.883 -6.995 -3.663 1.00 70.00 778 SER A C 1
ATOM 6090 O O . SER A 1 778 ? 8.942 -7.776 -3.482 1.00 70.00 778 SER A O 1
ATOM 6092 N N . GLY A 1 779 ? 9.981 -5.846 -2.993 1.00 83.69 779 GLY A N 1
ATOM 6093 C CA . GLY A 1 779 ? 9.100 -5.395 -1.910 1.00 83.69 779 GLY A CA 1
ATOM 6094 C C . GLY A 1 779 ? 8.885 -3.878 -1.929 1.00 83.69 779 GLY A C 1
ATOM 6095 O O . GLY A 1 779 ? 8.715 -3.301 -2.998 1.00 83.69 779 GLY A O 1
ATOM 6096 N N . GLY A 1 780 ? 8.850 -3.246 -0.753 1.00 89.06 780 GLY A N 1
ATOM 6097 C CA . GLY A 1 780 ? 8.669 -1.798 -0.588 1.00 89.06 780 GLY A CA 1
ATOM 6098 C C . GLY A 1 780 ? 8.033 -1.423 0.755 1.00 89.06 780 GLY A C 1
ATOM 6099 O O . GLY A 1 780 ? 7.530 -2.301 1.459 1.00 89.06 780 GLY A O 1
ATOM 6100 N N . GLU A 1 781 ? 8.026 -0.133 1.100 1.00 91.00 781 GLU A N 1
ATOM 6101 C CA . GLU A 1 781 ? 7.528 0.388 2.385 1.00 91.00 781 GLU A CA 1
ATOM 6102 C C . GLU A 1 781 ? 6.361 1.381 2.215 1.00 91.00 781 GLU A C 1
ATOM 6104 O O . GLU A 1 781 ? 6.348 2.220 1.314 1.00 91.00 781 GLU A O 1
ATOM 6109 N N . TRP A 1 782 ? 5.370 1.305 3.114 1.00 93.25 782 TRP A N 1
ATOM 6110 C CA . TRP A 1 782 ? 4.307 2.307 3.259 1.00 93.25 782 TRP A CA 1
ATOM 6111 C C . TRP A 1 782 ? 4.711 3.374 4.280 1.00 93.25 782 TRP A C 1
ATOM 6113 O O . TRP A 1 782 ? 4.687 3.119 5.484 1.00 93.25 782 TRP A O 1
ATOM 6123 N N . VAL A 1 783 ? 4.997 4.586 3.807 1.00 93.50 783 VAL A N 1
ATOM 6124 C CA . VAL A 1 783 ? 5.353 5.734 4.651 1.00 93.50 783 VAL A CA 1
ATOM 6125 C C . VAL A 1 783 ? 4.115 6.594 4.912 1.00 93.50 783 VAL A C 1
ATOM 6127 O O . VAL A 1 783 ? 3.371 6.938 3.990 1.00 93.50 783 VAL A O 1
ATOM 6130 N N . ASP A 1 784 ? 3.876 6.926 6.180 1.00 92.12 784 ASP A N 1
ATOM 6131 C CA . ASP A 1 784 ? 2.782 7.791 6.637 1.00 92.12 784 ASP A CA 1
ATOM 6132 C C . ASP A 1 784 ? 2.976 9.234 6.137 1.00 92.12 784 ASP A C 1
ATOM 6134 O O . ASP A 1 784 ? 4.100 9.729 6.064 1.00 92.12 784 ASP A O 1
ATOM 6138 N N . ALA A 1 785 ? 1.886 9.932 5.802 1.00 93.06 785 ALA A N 1
ATOM 6139 C CA . ALA A 1 785 ? 1.944 11.278 5.232 1.00 93.06 785 ALA A CA 1
ATOM 6140 C C . ALA A 1 785 ? 2.679 12.324 6.098 1.00 93.06 785 ALA A C 1
ATOM 6142 O O . ALA A 1 785 ? 3.100 13.347 5.557 1.00 93.06 785 ALA A O 1
ATOM 6143 N N . ARG A 1 786 ? 2.864 12.088 7.407 1.00 89.38 786 ARG A N 1
ATOM 6144 C CA . ARG A 1 786 ? 3.652 12.972 8.288 1.00 89.38 786 ARG A CA 1
ATOM 6145 C C . ARG A 1 786 ? 5.167 12.859 8.095 1.00 89.38 786 ARG A C 1
ATOM 6147 O O . ARG A 1 786 ? 5.882 13.797 8.434 1.00 89.38 786 ARG A O 1
ATOM 6154 N N . ASP A 1 787 ? 5.631 11.715 7.596 1.00 91.50 787 ASP A N 1
ATOM 6155 C CA . ASP A 1 787 ? 7.046 11.344 7.505 1.00 91.50 787 ASP A CA 1
ATOM 6156 C C . ASP A 1 787 ? 7.592 11.535 6.070 1.00 91.50 787 ASP A C 1
ATOM 6158 O O . ASP A 1 787 ? 8.721 11.161 5.769 1.00 91.50 787 ASP A O 1
ATOM 6162 N N . LEU A 1 788 ? 6.808 12.141 5.169 1.00 94.12 788 LEU A N 1
ATOM 6163 C CA . LEU A 1 788 ? 7.200 12.460 3.790 1.00 94.12 788 LEU A CA 1
ATOM 6164 C C . LEU A 1 788 ? 7.939 13.809 3.691 1.00 94.12 788 LEU A C 1
ATOM 6166 O O . LEU A 1 788 ? 7.570 14.786 4.343 1.00 94.12 788 LEU A O 1
ATOM 6170 N N . GLU A 1 789 ? 8.924 13.912 2.790 1.00 94.56 789 GLU A N 1
ATOM 6171 C CA . GLU A 1 789 ? 9.410 15.221 2.321 1.00 94.56 789 GLU A CA 1
ATOM 6172 C C . GLU A 1 789 ? 8.372 15.837 1.365 1.00 94.56 789 GLU A C 1
ATOM 6174 O O . GLU A 1 789 ? 7.876 15.150 0.470 1.00 94.56 789 GLU A O 1
ATOM 6179 N N . PHE A 1 790 ? 8.083 17.134 1.511 1.00 94.06 790 PHE A N 1
ATOM 6180 C CA . PHE A 1 790 ? 7.218 17.917 0.618 1.00 94.06 790 PHE A CA 1
ATOM 6181 C C . PHE A 1 790 ? 7.987 19.107 0.025 1.00 94.06 790 PHE A C 1
ATOM 6183 O O . PHE A 1 790 ? 8.796 19.724 0.719 1.00 94.06 790 PHE A O 1
ATOM 6190 N N . ILE A 1 791 ? 7.726 19.450 -1.244 1.00 85.69 791 ILE A N 1
ATOM 6191 C CA . ILE A 1 791 ? 8.385 20.586 -1.929 1.00 85.69 791 ILE A CA 1
ATOM 6192 C C . ILE A 1 791 ? 7.478 21.818 -1.979 1.00 85.69 791 ILE A C 1
ATOM 6194 O O . ILE A 1 791 ? 7.887 22.919 -1.620 1.00 85.69 791 ILE A O 1
ATOM 6198 N N . GLU A 1 792 ? 6.256 21.628 -2.473 1.00 86.31 792 GLU A N 1
ATOM 6199 C CA . GLU A 1 792 ? 5.288 22.684 -2.754 1.00 86.31 792 GLU A CA 1
ATOM 6200 C C . GLU A 1 792 ? 3.882 22.142 -2.479 1.00 86.31 792 GLU A C 1
ATOM 6202 O O . GLU A 1 792 ? 3.495 21.089 -2.996 1.00 86.31 792 GLU A O 1
ATOM 6207 N N . GLY A 1 793 ? 3.106 22.858 -1.663 1.00 91.44 793 GLY A N 1
ATOM 6208 C CA . GLY A 1 793 ? 1.777 22.410 -1.255 1.00 91.44 793 GLY A CA 1
ATOM 6209 C C . GLY A 1 793 ? 1.824 21.031 -0.591 1.00 91.44 793 GLY A C 1
ATOM 6210 O O . GLY A 1 793 ? 2.624 20.800 0.312 1.00 91.44 793 GLY A O 1
ATOM 6211 N N . ASN A 1 794 ? 0.990 20.108 -1.077 1.00 95.62 794 ASN A N 1
ATOM 6212 C CA . ASN A 1 794 ? 0.933 18.725 -0.593 1.00 95.62 794 ASN A CA 1
ATOM 6213 C C . ASN A 1 794 ? 1.605 17.725 -1.554 1.00 95.62 794 ASN A C 1
ATOM 6215 O O . ASN A 1 794 ? 1.340 16.527 -1.465 1.00 95.62 794 ASN A O 1
ATOM 6219 N N . LYS A 1 795 ? 2.474 18.190 -2.465 1.00 95.62 795 LYS A N 1
ATOM 6220 C CA . LYS A 1 795 ? 3.258 17.313 -3.345 1.00 95.62 795 LYS A CA 1
ATOM 6221 C C . LYS A 1 795 ? 4.482 16.790 -2.601 1.00 95.62 795 LYS A C 1
ATOM 6223 O O . LYS A 1 795 ? 5.377 17.569 -2.251 1.00 95.62 795 LYS A O 1
ATOM 6228 N N . SER A 1 796 ? 4.512 15.483 -2.360 1.00 96.44 796 SER A N 1
ATOM 6229 C CA . SER A 1 796 ? 5.654 14.826 -1.727 1.00 96.44 796 SER A CA 1
ATOM 6230 C C . SER A 1 796 ? 6.818 14.617 -2.707 1.00 96.44 796 SER A C 1
ATOM 6232 O O . SER A 1 796 ? 6.731 14.933 -3.900 1.00 96.44 796 SER A O 1
ATOM 6234 N N . VAL A 1 797 ? 7.925 14.076 -2.204 1.00 97.38 797 VAL A N 1
ATOM 6235 C CA . VAL A 1 797 ? 9.082 13.665 -3.006 1.00 97.38 797 VAL A CA 1
ATOM 6236 C C . VAL A 1 797 ? 9.131 12.146 -3.154 1.00 97.38 797 VAL A C 1
ATOM 6238 O O . VAL A 1 797 ? 8.748 11.413 -2.244 1.00 97.38 797 VAL A O 1
ATOM 6241 N N . VAL A 1 798 ? 9.631 11.685 -4.299 1.00 98.06 798 VAL A N 1
ATOM 6242 C CA . VAL A 1 798 ? 10.126 10.319 -4.501 1.00 98.06 798 VAL A CA 1
ATOM 6243 C C . VAL A 1 798 ? 11.566 10.412 -4.995 1.00 98.06 798 VAL A C 1
ATOM 6245 O O . VAL A 1 798 ? 11.865 11.210 -5.882 1.00 98.06 798 VAL A O 1
ATOM 6248 N N . TYR A 1 799 ? 12.461 9.607 -4.435 1.00 97.94 799 TYR A N 1
ATOM 6249 C CA . TYR A 1 799 ? 13.838 9.478 -4.900 1.00 97.94 799 TYR A CA 1
ATOM 6250 C C . TYR A 1 799 ? 14.024 8.111 -5.555 1.00 97.94 799 TYR A C 1
ATOM 6252 O O . TYR A 1 799 ? 13.922 7.093 -4.876 1.00 97.94 799 TYR A O 1
ATOM 6260 N N . ALA A 1 800 ? 14.295 8.091 -6.858 1.00 97.06 800 ALA A N 1
ATOM 6261 C CA . ALA A 1 800 ? 14.685 6.886 -7.578 1.00 97.06 800 ALA A CA 1
ATOM 6262 C C . ALA A 1 800 ? 16.175 6.599 -7.332 1.00 97.06 800 ALA A C 1
ATOM 6264 O O . ALA A 1 800 ? 17.014 7.507 -7.427 1.00 97.06 800 ALA A O 1
ATOM 6265 N N . SER A 1 801 ? 16.508 5.349 -7.010 1.00 95.00 801 SER A N 1
ATOM 6266 C CA . SER A 1 801 ? 17.890 4.939 -6.771 1.00 95.00 801 SER A CA 1
ATOM 6267 C C . SER A 1 801 ? 18.717 4.919 -8.055 1.00 95.00 801 SER A C 1
ATOM 6269 O O . SER A 1 801 ? 18.211 4.695 -9.156 1.00 95.00 801 SER A O 1
ATOM 6271 N N . ARG A 1 802 ? 20.021 5.163 -7.912 1.00 94.44 802 ARG A N 1
ATOM 6272 C CA . ARG A 1 802 ? 20.971 5.094 -9.024 1.00 94.44 802 ARG A CA 1
ATOM 6273 C C . ARG A 1 802 ? 21.003 3.692 -9.644 1.00 94.44 802 ARG A C 1
ATOM 6275 O O . ARG A 1 802 ? 21.077 2.705 -8.911 1.00 94.44 802 ARG A O 1
ATOM 6282 N N . ASN A 1 803 ? 21.046 3.625 -10.972 1.00 90.56 803 ASN A N 1
ATOM 6283 C CA . ASN A 1 803 ? 21.024 2.443 -11.838 1.00 90.56 803 ASN A CA 1
ATOM 6284 C C . ASN A 1 803 ? 19.733 1.602 -11.747 1.00 90.56 803 ASN A C 1
ATOM 6286 O O . ASN A 1 803 ? 19.196 1.234 -12.787 1.00 90.56 803 ASN A O 1
ATOM 6290 N N . GLY A 1 804 ? 19.264 1.272 -10.539 1.00 87.56 804 GLY A N 1
ATOM 6291 C CA . GLY A 1 804 ? 18.146 0.352 -10.299 1.00 87.56 804 GLY A CA 1
ATOM 6292 C C . GLY A 1 804 ? 16.771 1.003 -10.117 1.00 87.56 804 GLY A C 1
ATOM 6293 O O . GLY A 1 804 ? 15.797 0.279 -10.001 1.00 87.56 804 GLY A O 1
ATOM 6294 N N . HIS A 1 805 ? 16.682 2.335 -10.055 1.00 93.31 805 HIS A N 1
ATOM 6295 C CA . HIS A 1 805 ? 15.457 3.155 -10.038 1.00 93.31 805 HIS A CA 1
ATOM 6296 C C . HIS A 1 805 ? 14.392 2.910 -8.952 1.00 93.31 805 HIS A C 1
ATOM 6298 O O . HIS A 1 805 ? 13.473 3.727 -8.841 1.00 93.31 805 HIS A O 1
ATOM 6304 N N . ALA A 1 806 ? 14.552 1.892 -8.105 1.00 92.81 806 ALA A N 1
ATOM 6305 C CA . ALA A 1 806 ? 13.740 1.643 -6.918 1.00 92.81 806 ALA A CA 1
ATOM 6306 C C . ALA A 1 806 ? 13.486 2.928 -6.111 1.00 92.81 806 ALA A C 1
ATOM 6308 O O . ALA A 1 806 ? 14.369 3.776 -5.950 1.00 92.81 806 ALA A O 1
ATOM 6309 N N . SER A 1 807 ? 12.256 3.080 -5.629 1.00 95.56 807 SER A N 1
ATOM 6310 C CA . SER A 1 807 ? 11.741 4.326 -5.062 1.00 95.56 807 SER A CA 1
ATOM 6311 C C . SER A 1 807 ? 11.965 4.407 -3.554 1.00 95.56 807 SER A C 1
ATOM 6313 O O . SER A 1 807 ? 11.729 3.440 -2.841 1.00 95.56 807 SER A O 1
ATOM 6315 N N . PHE A 1 808 ? 12.347 5.586 -3.055 1.00 96.25 808 PHE A N 1
ATOM 6316 C CA . PHE A 1 808 ? 12.593 5.853 -1.633 1.00 96.25 808 PHE A CA 1
ATOM 6317 C C . PHE A 1 808 ? 12.041 7.228 -1.190 1.00 96.25 808 PHE A C 1
ATOM 6319 O O . PHE A 1 808 ? 11.979 8.156 -2.005 1.00 96.25 808 PHE A O 1
ATOM 6326 N N . PRO A 1 809 ? 11.660 7.406 0.094 1.00 95.75 809 PRO A N 1
ATOM 6327 C CA . PRO A 1 809 ? 11.052 8.646 0.604 1.00 95.75 809 PRO A CA 1
ATOM 6328 C C . PRO A 1 809 ? 12.043 9.797 0.835 1.00 95.75 809 PRO A C 1
ATOM 6330 O O . PRO A 1 809 ? 11.637 10.959 0.906 1.00 95.75 809 PRO A O 1
ATOM 6333 N N . HIS A 1 810 ? 13.338 9.499 0.978 1.00 95.62 810 HIS A N 1
ATOM 6334 C CA . HIS A 1 810 ? 14.377 10.455 1.367 1.00 95.62 810 HIS A CA 1
ATOM 6335 C C . HIS A 1 810 ? 15.668 10.247 0.554 1.00 95.62 810 HIS A C 1
ATOM 6337 O O . HIS A 1 810 ? 15.891 9.161 0.013 1.00 95.62 810 HIS A O 1
ATOM 6343 N N . PRO A 1 811 ? 16.562 11.252 0.478 1.00 95.81 811 PRO A N 1
ATOM 6344 C CA . PRO A 1 811 ? 17.901 11.050 -0.058 1.00 95.81 811 PRO A CA 1
ATOM 6345 C C . PRO A 1 811 ? 18.768 10.283 0.957 1.00 95.81 811 PRO A C 1
ATOM 6347 O O . PRO A 1 811 ? 18.725 10.551 2.159 1.00 95.81 811 PRO A O 1
ATOM 6350 N N . GLY A 1 812 ? 19.587 9.343 0.488 1.00 94.50 812 GLY A N 1
ATOM 6351 C CA . GLY A 1 812 ? 20.373 8.465 1.352 1.00 94.50 812 GLY A CA 1
ATOM 6352 C C . GLY A 1 812 ? 21.069 7.322 0.614 1.00 94.50 812 GLY A C 1
ATOM 6353 O O . GLY A 1 812 ? 21.041 7.234 -0.608 1.00 94.50 812 GLY A O 1
ATOM 6354 N N . CYS A 1 813 ? 21.704 6.439 1.385 1.00 91.31 813 CYS A N 1
ATOM 6355 C CA . CYS A 1 813 ? 22.326 5.206 0.904 1.00 91.31 813 CYS A CA 1
ATOM 6356 C C . CYS A 1 813 ? 21.594 4.024 1.551 1.00 91.31 813 CYS A C 1
ATOM 6358 O O . CYS A 1 813 ? 21.862 3.678 2.705 1.00 91.31 813 CYS A O 1
ATOM 6360 N N . TYR A 1 814 ? 20.644 3.449 0.821 1.00 90.00 814 TYR A N 1
ATOM 6361 C CA . TYR A 1 814 ? 19.821 2.325 1.254 1.00 90.00 814 TYR A CA 1
ATOM 6362 C C . TYR A 1 814 ? 20.524 0.997 0.941 1.00 90.00 814 TYR A C 1
ATOM 6364 O O . TYR A 1 814 ? 21.329 0.900 0.009 1.00 90.00 814 TYR A O 1
ATOM 6372 N N . LEU A 1 815 ? 20.259 -0.032 1.750 1.00 84.44 815 LEU A N 1
ATOM 6373 C CA . LEU A 1 815 ? 20.938 -1.326 1.662 1.00 84.44 815 LEU A CA 1
ATOM 6374 C C . LEU A 1 815 ? 19.941 -2.479 1.790 1.00 84.44 815 LEU A C 1
ATOM 6376 O O . LEU A 1 815 ? 19.510 -2.818 2.891 1.00 84.44 815 LEU A O 1
ATOM 6380 N N . GLN A 1 816 ? 19.629 -3.106 0.662 1.00 77.44 816 GLN A N 1
ATOM 6381 C CA . GLN A 1 816 ? 18.730 -4.249 0.580 1.00 77.44 816 GLN A CA 1
ATOM 6382 C C . GLN A 1 816 ? 19.526 -5.538 0.827 1.00 77.44 816 GLN A C 1
ATOM 6384 O O . GLN A 1 816 ? 20.283 -6.000 -0.028 1.00 77.44 816 GLN A O 1
ATOM 6389 N N . GLY A 1 817 ? 19.401 -6.095 2.031 1.00 73.19 817 GLY A N 1
ATOM 6390 C CA . GLY A 1 817 ? 20.137 -7.285 2.458 1.00 73.19 817 GLY A CA 1
ATOM 6391 C C . GLY A 1 817 ? 20.304 -7.355 3.975 1.00 73.19 817 GLY A C 1
ATOM 6392 O O . GLY A 1 817 ? 19.497 -6.824 4.740 1.00 73.19 817 GLY A O 1
ATOM 6393 N N . ASN A 1 818 ? 21.377 -7.997 4.437 1.00 68.38 818 ASN A N 1
ATOM 6394 C CA . ASN A 1 818 ? 21.698 -8.084 5.857 1.00 68.38 818 ASN A CA 1
ATOM 6395 C C . ASN A 1 818 ? 22.374 -6.793 6.353 1.00 68.38 818 ASN A C 1
ATOM 6397 O O . ASN A 1 818 ? 23.600 -6.696 6.477 1.00 68.38 818 ASN A O 1
ATOM 6401 N N . THR A 1 819 ? 21.545 -5.808 6.700 1.00 69.50 819 THR A N 1
ATOM 6402 C CA . THR A 1 819 ? 21.961 -4.502 7.237 1.00 69.50 819 THR A CA 1
ATOM 6403 C C . THR A 1 819 ? 22.828 -4.592 8.496 1.00 69.50 819 THR A C 1
ATOM 6405 O O . THR A 1 819 ? 23.686 -3.736 8.692 1.00 69.50 819 THR A O 1
ATOM 6408 N N . LYS A 1 820 ? 22.693 -5.649 9.316 1.00 71.56 820 LYS A N 1
ATOM 6409 C CA . LYS A 1 820 ? 23.536 -5.873 10.510 1.00 71.56 820 LYS A CA 1
ATOM 6410 C C . LYS A 1 820 ? 24.976 -6.259 10.166 1.00 71.56 820 LYS A C 1
ATOM 6412 O O . LYS A 1 820 ? 25.878 -5.955 10.938 1.00 71.56 820 LYS A O 1
ATOM 6417 N N . LEU A 1 821 ? 25.184 -6.934 9.033 1.00 66.44 821 LEU A N 1
ATOM 6418 C CA . LEU A 1 821 ? 26.513 -7.260 8.500 1.00 66.44 821 LEU A CA 1
ATOM 6419 C C . LEU A 1 821 ? 27.027 -6.190 7.520 1.00 66.44 821 LEU A C 1
ATOM 6421 O O . LEU A 1 821 ? 28.190 -6.224 7.127 1.00 66.44 821 LEU A O 1
ATOM 6425 N N . GLY A 1 822 ? 26.168 -5.252 7.107 1.00 72.06 822 GLY A N 1
ATOM 6426 C CA . GLY A 1 822 ? 26.466 -4.295 6.044 1.00 72.06 822 GLY A CA 1
ATOM 6427 C C . GLY A 1 822 ? 26.583 -4.946 4.661 1.00 72.06 822 GLY A C 1
ATOM 6428 O O . GLY A 1 822 ? 27.319 -4.428 3.825 1.00 72.06 822 GLY A O 1
ATOM 6429 N N . ILE A 1 823 ? 25.903 -6.077 4.432 1.00 74.88 823 ILE A N 1
ATOM 6430 C CA . ILE A 1 823 ? 25.956 -6.851 3.181 1.00 74.88 823 ILE A CA 1
ATOM 6431 C C . ILE A 1 823 ? 24.623 -6.725 2.437 1.00 74.88 823 ILE A C 1
ATOM 6433 O O . ILE A 1 823 ? 23.579 -6.999 3.028 1.00 74.88 823 ILE A O 1
ATOM 6437 N N . GLY A 1 824 ? 24.642 -6.335 1.160 1.00 78.12 824 GLY A N 1
ATOM 6438 C CA . GLY A 1 824 ? 23.429 -6.238 0.337 1.00 78.12 824 GLY A CA 1
ATOM 6439 C C . GLY A 1 824 ? 23.578 -5.379 -0.921 1.00 78.12 824 GLY A C 1
ATOM 6440 O O . GLY A 1 824 ? 24.627 -4.773 -1.150 1.00 78.12 824 GLY A O 1
ATOM 6441 N N . ALA A 1 825 ? 22.513 -5.298 -1.719 1.00 81.94 825 ALA A N 1
ATOM 6442 C CA . ALA A 1 825 ? 22.430 -4.393 -2.863 1.00 81.94 825 ALA A CA 1
ATOM 6443 C C . ALA A 1 825 ? 22.300 -2.935 -2.386 1.00 81.94 825 ALA A C 1
ATOM 6445 O O . ALA A 1 825 ? 21.468 -2.606 -1.533 1.00 81.94 825 ALA A O 1
ATOM 6446 N N . ARG A 1 826 ? 23.162 -2.061 -2.910 1.00 88.94 826 ARG A N 1
ATOM 6447 C CA . ARG A 1 826 ? 23.279 -0.651 -2.534 1.00 88.94 826 ARG A CA 1
ATOM 6448 C C . ARG A 1 826 ? 22.439 0.217 -3.467 1.00 88.94 826 ARG A C 1
ATOM 6450 O O . ARG A 1 826 ? 22.694 0.261 -4.665 1.00 88.94 826 ARG A O 1
ATOM 6457 N N . ASN A 1 827 ? 21.499 0.953 -2.886 1.00 91.50 827 ASN A N 1
ATOM 6458 C CA . ASN A 1 827 ? 20.624 1.899 -3.572 1.00 91.50 827 ASN A CA 1
ATOM 6459 C C . ASN A 1 827 ? 20.986 3.326 -3.117 1.00 91.50 827 ASN A C 1
ATOM 6461 O O . ASN A 1 827 ? 20.693 3.713 -1.986 1.00 91.50 827 ASN A O 1
ATOM 6465 N N . ASP A 1 828 ? 21.668 4.100 -3.967 1.00 95.00 828 ASP A N 1
ATOM 6466 C CA . ASP A 1 828 ? 22.025 5.498 -3.674 1.00 95.00 828 ASP A CA 1
ATOM 6467 C C . ASP A 1 828 ? 20.977 6.463 -4.241 1.00 95.00 828 ASP A C 1
ATOM 6469 O O . ASP A 1 828 ? 20.715 6.474 -5.444 1.00 95.00 828 ASP A O 1
ATOM 6473 N N . CYS A 1 829 ? 20.412 7.301 -3.374 1.00 96.56 829 CYS A N 1
ATOM 6474 C CA . CYS A 1 829 ? 19.292 8.194 -3.659 1.00 96.56 829 CYS A CA 1
ATOM 6475 C C . CYS A 1 829 ? 19.678 9.643 -3.346 1.00 96.56 829 CYS A C 1
ATOM 6477 O O . CYS A 1 829 ? 20.101 9.946 -2.230 1.00 96.56 829 CYS A O 1
ATOM 6479 N N . ALA A 1 830 ? 19.524 10.564 -4.301 1.00 96.62 830 ALA A N 1
ATOM 6480 C CA . ALA A 1 830 ? 19.861 11.972 -4.088 1.00 96.62 830 ALA A CA 1
ATOM 6481 C C . ALA A 1 830 ? 19.074 12.923 -5.001 1.00 96.62 830 ALA A C 1
ATOM 6483 O O . ALA A 1 830 ? 18.723 12.587 -6.130 1.00 96.62 830 ALA A O 1
ATOM 6484 N N . LYS A 1 831 ? 18.834 14.141 -4.504 1.00 96.12 831 LYS A N 1
ATOM 6485 C CA . LYS A 1 831 ? 18.157 15.227 -5.228 1.00 96.12 831 LYS A CA 1
ATOM 6486 C C . LYS A 1 831 ? 19.033 15.729 -6.378 1.00 96.12 831 LYS A C 1
ATOM 6488 O O . LYS A 1 831 ? 20.236 15.916 -6.196 1.00 96.12 831 LYS A O 1
ATOM 6493 N N . SER A 1 832 ? 18.448 15.987 -7.546 1.00 96.19 832 SER A N 1
ATOM 6494 C CA . SER A 1 832 ? 19.201 16.467 -8.712 1.00 96.19 832 SER A CA 1
ATOM 6495 C C . SER A 1 832 ? 18.380 17.387 -9.626 1.00 96.19 832 SER A C 1
ATOM 6497 O O . SER A 1 832 ? 17.241 17.743 -9.330 1.00 96.19 832 SER A O 1
ATOM 6499 N N . LYS A 1 833 ? 18.978 17.786 -10.755 1.00 95.88 833 LYS A N 1
ATOM 6500 C CA . LYS A 1 833 ? 18.302 18.494 -11.856 1.00 95.88 833 LYS A CA 1
ATOM 6501 C C . LYS A 1 833 ? 17.416 17.578 -12.720 1.00 95.88 833 LYS A C 1
ATOM 6503 O O . LYS A 1 833 ? 16.640 18.090 -13.521 1.00 95.88 833 LYS A O 1
ATOM 6508 N N . TYR A 1 834 ? 17.559 16.256 -12.604 1.00 97.31 834 TYR A N 1
ATOM 6509 C CA . TYR A 1 834 ? 16.773 15.267 -13.338 1.00 97.31 834 TYR A CA 1
ATOM 6510 C C . TYR A 1 834 ? 15.542 14.902 -12.509 1.00 97.31 834 TYR A C 1
ATOM 6512 O O . TYR A 1 834 ? 15.657 14.252 -11.468 1.00 97.31 834 TYR A O 1
ATOM 6520 N N . TYR A 1 835 ? 14.367 15.346 -12.952 1.00 96.81 835 TYR A N 1
ATOM 6521 C CA . TYR A 1 835 ? 13.113 15.056 -12.268 1.00 96.81 835 TYR A CA 1
ATOM 6522 C C . TYR A 1 835 ? 11.927 14.922 -13.223 1.00 96.81 835 TYR A C 1
ATOM 6524 O O . TYR A 1 835 ? 11.935 15.452 -14.337 1.00 96.81 835 TYR A O 1
ATOM 6532 N N . VAL A 1 836 ? 10.886 14.240 -12.748 1.00 97.38 836 VAL A N 1
ATOM 6533 C CA . VAL A 1 836 ? 9.567 14.177 -13.382 1.00 97.38 836 VAL A CA 1
ATOM 6534 C C . VAL A 1 836 ? 8.519 14.605 -12.356 1.00 97.38 836 VAL A C 1
ATOM 6536 O O . VAL A 1 836 ? 8.369 13.984 -11.307 1.00 97.38 836 VAL A O 1
ATOM 6539 N N . ASP A 1 837 ? 7.799 15.686 -12.651 1.00 96.25 837 ASP A N 1
ATOM 6540 C CA . ASP A 1 837 ? 6.639 16.122 -11.870 1.00 96.25 837 ASP A CA 1
ATOM 6541 C C . ASP A 1 837 ? 5.397 15.332 -12.306 1.00 96.25 837 ASP A C 1
ATOM 6543 O O . ASP A 1 837 ? 4.821 15.590 -13.367 1.00 96.25 837 ASP A O 1
ATOM 6547 N N . SER A 1 838 ? 4.968 14.377 -11.481 1.00 96.25 838 SER A N 1
ATOM 6548 C CA . SER A 1 838 ? 3.793 13.551 -11.778 1.00 96.25 838 SER A CA 1
ATOM 6549 C C . SER A 1 838 ? 2.462 14.299 -11.654 1.00 96.25 838 SER A C 1
ATOM 6551 O O . SER A 1 838 ? 1.456 13.826 -12.177 1.00 96.25 838 SER A O 1
ATOM 6553 N N . SER A 1 839 ? 2.438 15.493 -11.047 1.00 96.00 839 SER A N 1
ATOM 6554 C CA . SER A 1 839 ? 1.236 16.339 -11.003 1.00 96.00 839 SER A CA 1
ATOM 6555 C C . SER A 1 839 ? 0.923 17.019 -12.347 1.00 96.00 839 SER A C 1
ATOM 6557 O O . SER A 1 839 ? -0.198 17.498 -12.547 1.00 96.00 839 SER A O 1
ATOM 6559 N N . SER A 1 840 ? 1.885 17.035 -13.283 1.00 95.75 840 SER A N 1
ATOM 6560 C CA . SER A 1 840 ? 1.744 17.615 -14.628 1.00 95.75 840 SER A CA 1
ATOM 6561 C C . SER A 1 840 ? 2.075 16.654 -15.779 1.00 95.75 840 SER A C 1
ATOM 6563 O O . SER A 1 840 ? 1.414 16.725 -16.816 1.00 95.75 840 SER A O 1
ATOM 6565 N N . LYS A 1 841 ? 3.033 15.729 -15.616 1.00 96.94 841 LYS A N 1
ATOM 6566 C CA . LYS A 1 841 ? 3.379 14.702 -16.616 1.00 96.94 841 LYS A CA 1
ATOM 6567 C C . LYS A 1 841 ? 2.829 13.327 -16.237 1.00 96.94 841 LYS A C 1
ATOM 6569 O O . LYS A 1 841 ? 3.551 12.481 -15.710 1.00 96.94 841 LYS A O 1
ATOM 6574 N N . TYR A 1 842 ? 1.559 13.081 -16.537 1.00 98.00 842 TYR A N 1
ATOM 6575 C CA . TYR A 1 842 ? 0.932 11.785 -16.286 1.00 98.00 842 TYR A CA 1
ATOM 6576 C C . TYR A 1 842 ? -0.139 11.431 -17.316 1.00 98.00 842 TYR A C 1
ATOM 6578 O O . TYR A 1 842 ? -0.734 12.295 -17.962 1.00 98.00 842 TYR A O 1
ATOM 6586 N N . ARG A 1 843 ? -0.435 10.134 -17.395 1.00 97.44 843 ARG A N 1
ATOM 6587 C CA . ARG A 1 843 ? -1.524 9.566 -18.179 1.00 97.44 843 ARG A CA 1
ATOM 6588 C C . ARG A 1 843 ? -2.229 8.484 -17.371 1.00 97.44 843 ARG A C 1
ATOM 6590 O O . ARG A 1 843 ? -1.632 7.465 -17.042 1.00 97.44 843 ARG A O 1
ATOM 6597 N N . ILE A 1 844 ? -3.521 8.668 -17.111 1.00 98.19 844 ILE A N 1
ATOM 6598 C CA . ILE A 1 844 ? -4.365 7.614 -16.533 1.00 98.19 844 ILE A CA 1
ATOM 6599 C C . ILE A 1 844 ? -4.539 6.522 -17.595 1.00 98.19 844 ILE A C 1
ATOM 6601 O O . ILE A 1 844 ? -4.977 6.805 -18.713 1.00 98.19 844 ILE A O 1
ATOM 6605 N N . ILE A 1 845 ? -4.147 5.293 -17.256 1.00 97.19 845 ILE A N 1
ATOM 6606 C CA . ILE A 1 845 ? -4.202 4.124 -18.145 1.00 97.19 845 ILE A CA 1
ATOM 6607 C C . ILE A 1 845 ? -5.245 3.095 -17.712 1.00 97.19 845 ILE A C 1
ATOM 6609 O O . ILE A 1 845 ? -5.742 2.381 -18.575 1.00 97.19 845 ILE A O 1
ATOM 6613 N N . ALA A 1 846 ? -5.618 3.055 -16.429 1.00 97.12 846 ALA A N 1
ATOM 6614 C CA . ALA A 1 846 ? -6.685 2.198 -15.915 1.00 97.12 846 ALA A CA 1
ATOM 6615 C C . ALA A 1 846 ? -7.377 2.820 -14.687 1.00 97.12 846 ALA A C 1
ATOM 6617 O O . ALA A 1 846 ? -6.740 3.498 -13.877 1.00 97.12 846 ALA A O 1
ATOM 6618 N N . ALA A 1 847 ? -8.689 2.601 -14.576 1.00 96.50 847 ALA A N 1
ATOM 6619 C CA . ALA A 1 847 ? -9.535 2.994 -13.446 1.00 96.50 847 ALA A CA 1
ATOM 6620 C C . ALA A 1 847 ? -10.865 2.216 -13.514 1.00 96.50 847 ALA A C 1
ATOM 6622 O O . ALA A 1 847 ? -11.931 2.780 -13.763 1.00 96.50 847 ALA A O 1
ATOM 6623 N N . GLU A 1 848 ? -10.797 0.891 -13.378 1.00 94.31 848 GLU A N 1
ATOM 6624 C CA . GLU A 1 848 ? -11.853 -0.065 -13.750 1.00 94.31 848 GLU A CA 1
ATOM 6625 C C . GLU A 1 848 ? -13.206 0.203 -13.057 1.00 94.31 848 GLU A C 1
ATOM 6627 O O . GLU A 1 848 ? -14.270 -0.041 -13.629 1.00 94.31 848 GLU A O 1
ATOM 6632 N N . TYR A 1 849 ? -13.185 0.778 -11.850 1.00 93.56 849 TYR A N 1
ATOM 6633 C CA . TYR A 1 849 ? -14.382 1.155 -11.087 1.00 93.56 849 TYR A CA 1
ATOM 6634 C C . TYR A 1 849 ? -15.206 2.296 -11.726 1.00 93.56 849 TYR A C 1
ATOM 6636 O O . TYR A 1 849 ? -16.371 2.480 -11.368 1.00 93.56 849 TYR A O 1
ATOM 6644 N N . LEU A 1 850 ? -14.635 3.059 -12.669 1.00 94.00 850 LEU A N 1
ATOM 6645 C CA . LEU A 1 850 ? -15.340 4.095 -13.439 1.00 94.00 850 LEU A CA 1
ATOM 6646 C C . LEU A 1 850 ? -16.182 3.527 -14.597 1.00 94.00 850 LEU A C 1
ATOM 6648 O O . LEU A 1 850 ? -16.878 4.289 -15.272 1.00 94.00 850 LEU A O 1
ATOM 6652 N N . GLY A 1 851 ? -16.137 2.211 -14.822 1.00 90.94 851 GLY A N 1
ATOM 6653 C CA . GLY A 1 851 ? -16.849 1.533 -15.901 1.00 90.94 851 GLY A CA 1
ATOM 6654 C C . GLY A 1 851 ? -16.085 1.509 -17.227 1.00 90.94 851 GLY A C 1
ATOM 6655 O O . GLY A 1 851 ? -15.179 2.307 -17.482 1.00 90.94 851 GLY A O 1
ATOM 6656 N N . GLU A 1 852 ? -16.465 0.554 -18.073 1.00 87.38 852 GLU A N 1
ATOM 6657 C CA . GLU A 1 852 ? -15.850 0.308 -19.377 1.00 87.38 852 GLU A CA 1
ATOM 6658 C C . GLU A 1 852 ? -15.939 1.540 -20.295 1.00 87.38 852 GLU A C 1
ATOM 6660 O O . GLU A 1 852 ? -16.971 2.205 -20.380 1.00 87.38 852 GLU A O 1
ATOM 6665 N N . GLY A 1 853 ? -14.836 1.860 -20.977 1.00 86.81 853 GLY A N 1
ATOM 6666 C CA . GLY A 1 853 ? -14.740 2.995 -21.899 1.00 86.81 853 GLY A CA 1
ATOM 6667 C C . GLY A 1 853 ? -14.460 4.362 -21.258 1.00 86.81 853 GLY A C 1
ATOM 6668 O O . GLY A 1 853 ? -14.049 5.267 -21.981 1.00 86.81 853 GLY A O 1
ATOM 6669 N N . THR A 1 854 ? -14.602 4.531 -19.934 1.00 93.12 854 THR A N 1
ATOM 6670 C CA . THR A 1 854 ? -14.301 5.815 -19.259 1.00 93.12 854 THR A CA 1
ATOM 6671 C C . THR A 1 854 ? -12.803 6.151 -19.274 1.00 93.12 854 THR A C 1
ATOM 6673 O O . THR A 1 854 ? -12.427 7.316 -19.395 1.00 93.12 854 THR A O 1
ATOM 6676 N N . VAL A 1 855 ? -11.940 5.135 -19.186 1.00 95.75 855 VAL A N 1
ATOM 6677 C CA . VAL A 1 855 ? -10.487 5.243 -19.391 1.00 95.75 855 VAL A CA 1
ATOM 6678 C C . VAL A 1 855 ? -10.091 4.284 -20.509 1.00 95.75 855 VAL A C 1
ATOM 6680 O O . VAL A 1 855 ? -10.497 3.124 -20.511 1.00 95.75 855 VAL A O 1
ATOM 6683 N N . VAL A 1 856 ? -9.307 4.773 -21.473 1.00 92.69 856 VAL A N 1
ATOM 6684 C CA . VAL A 1 856 ? -8.865 3.989 -22.635 1.00 92.69 856 VAL A CA 1
ATOM 6685 C C . VAL A 1 856 ? -7.466 3.433 -22.375 1.00 92.69 856 VAL A C 1
ATOM 6687 O O . VAL A 1 856 ? -6.469 4.154 -22.509 1.00 92.69 856 VAL A O 1
ATOM 6690 N N . GLU A 1 857 ? -7.403 2.143 -22.036 1.00 94.31 857 GLU A N 1
ATOM 6691 C CA . GLU A 1 857 ? -6.144 1.403 -21.904 1.00 94.31 857 GLU A CA 1
ATOM 6692 C C . GLU A 1 857 ? -5.304 1.539 -23.195 1.00 94.31 857 GLU A C 1
ATOM 6694 O O . GLU A 1 857 ? -5.831 1.371 -24.301 1.00 94.31 857 GLU A O 1
ATOM 6699 N N . PRO A 1 858 ? -3.996 1.852 -23.117 1.00 94.94 858 PRO A N 1
ATOM 6700 C CA . PRO A 1 858 ? -3.137 1.836 -24.295 1.00 94.94 858 PRO A CA 1
ATOM 6701 C C . PRO A 1 858 ? -2.896 0.383 -24.757 1.00 94.94 858 PRO A C 1
ATOM 6703 O O . PRO A 1 858 ? -2.777 -0.496 -23.904 1.00 94.94 858 PRO A O 1
ATOM 6706 N N . PRO A 1 859 ? -2.761 0.099 -26.070 1.00 95.31 859 PRO A N 1
ATOM 6707 C CA . PRO A 1 859 ? -2.624 -1.277 -26.566 1.00 95.31 859 PRO A CA 1
ATOM 6708 C C . PRO A 1 859 ? -1.474 -2.066 -25.926 1.00 95.31 859 PRO A C 1
ATOM 6710 O O . PRO A 1 859 ? -1.653 -3.231 -25.576 1.00 95.31 859 PRO A O 1
ATOM 6713 N N . TRP A 1 860 ? -0.331 -1.415 -25.677 1.00 95.69 860 TRP A N 1
ATOM 6714 C CA . TRP A 1 860 ? 0.810 -2.035 -24.994 1.00 95.69 860 TRP A CA 1
ATOM 6715 C C . TRP A 1 860 ? 0.514 -2.527 -23.573 1.00 95.69 860 TRP A C 1
ATOM 6717 O O . TRP A 1 860 ? 1.184 -3.446 -23.114 1.00 95.69 860 TRP A O 1
ATOM 6727 N N . LEU A 1 861 ? -0.501 -1.993 -22.881 1.00 95.69 861 LEU A N 1
ATOM 6728 C CA . LEU A 1 861 ? -0.877 -2.470 -21.545 1.00 95.69 861 LEU A CA 1
ATOM 6729 C C . LEU A 1 861 ? -1.446 -3.897 -21.583 1.00 95.69 861 LEU A C 1
ATOM 6731 O O . LEU A 1 861 ? -1.478 -4.563 -20.555 1.00 95.69 861 LEU A O 1
ATOM 6735 N N . GLN A 1 862 ? -1.857 -4.392 -22.758 1.00 94.69 862 GLN A N 1
ATOM 6736 C CA . GLN A 1 862 ? -2.284 -5.781 -22.937 1.00 94.69 862 GLN A CA 1
ATOM 6737 C C . GLN A 1 862 ? -1.124 -6.751 -23.228 1.00 94.69 862 GLN A C 1
ATOM 6739 O O . GLN A 1 862 ? -1.374 -7.945 -23.365 1.00 94.69 862 GLN A O 1
ATOM 6744 N N . TYR A 1 863 ? 0.128 -6.297 -23.321 1.00 95.19 863 TYR A N 1
ATOM 6745 C CA . TYR A 1 863 ? 1.273 -7.163 -23.622 1.00 95.19 863 TYR A CA 1
ATOM 6746 C C . TYR A 1 863 ? 1.742 -7.934 -22.366 1.00 95.19 863 TYR A C 1
ATOM 6748 O O . TYR A 1 863 ? 2.645 -7.510 -21.642 1.00 95.19 863 TYR A O 1
ATOM 6756 N N . MET A 1 864 ? 1.086 -9.076 -22.109 1.00 93.69 864 MET A N 1
ATOM 6757 C CA . MET A 1 864 ? 1.323 -10.003 -20.981 1.00 93.69 864 MET A CA 1
ATOM 6758 C C . MET A 1 864 ? 2.522 -10.930 -21.250 1.00 93.69 864 MET A C 1
ATOM 6760 O O . MET A 1 864 ? 2.361 -12.143 -21.398 1.00 93.69 864 MET A O 1
ATOM 6764 N N . ARG A 1 865 ? 3.706 -10.357 -21.468 1.00 92.88 865 ARG A N 1
ATOM 6765 C CA . ARG A 1 865 ? 4.948 -11.055 -21.851 1.00 92.88 865 ARG A CA 1
ATOM 6766 C C . ARG A 1 865 ? 6.162 -10.317 -21.282 1.00 92.88 865 ARG A C 1
ATOM 6768 O O . ARG A 1 865 ? 6.008 -9.295 -20.613 1.00 92.88 865 ARG A O 1
ATOM 6775 N N . GLU A 1 866 ? 7.356 -10.834 -21.548 1.00 92.75 866 GLU A N 1
ATOM 6776 C CA . GLU A 1 866 ? 8.612 -10.200 -21.147 1.00 92.75 866 GLU A CA 1
ATOM 6777 C C . GLU A 1 866 ? 8.830 -8.895 -21.939 1.00 92.75 866 GLU A C 1
ATOM 6779 O O . GLU A 1 866 ? 8.627 -8.822 -23.156 1.00 92.75 866 GLU A O 1
ATOM 6784 N N . TRP A 1 867 ? 9.192 -7.833 -21.227 1.00 93.50 867 TRP A N 1
ATOM 6785 C CA . TRP A 1 867 ? 9.521 -6.510 -21.752 1.00 93.50 867 TRP A CA 1
ATOM 6786 C C . TRP A 1 867 ? 11.026 -6.356 -22.010 1.00 93.50 867 TRP A C 1
ATOM 6788 O O . TRP A 1 867 ? 11.396 -5.569 -22.871 1.00 93.50 867 TRP A O 1
ATOM 6798 N N . GLY A 1 868 ? 11.876 -7.141 -21.349 1.00 91.19 868 GLY A N 1
ATOM 6799 C CA . GLY A 1 868 ? 13.281 -7.347 -21.724 1.00 91.19 868 GLY A CA 1
ATOM 6800 C C . GLY A 1 868 ? 13.547 -8.811 -22.094 1.00 91.19 868 GLY A C 1
ATOM 6801 O O . GLY A 1 868 ? 12.679 -9.650 -21.860 1.00 91.19 868 GLY A O 1
ATOM 6802 N N . PRO A 1 869 ? 14.720 -9.162 -22.647 1.00 87.31 869 PRO A N 1
ATOM 6803 C CA . PRO A 1 869 ? 15.142 -10.553 -22.754 1.00 87.31 869 PRO A CA 1
ATOM 6804 C C . PRO A 1 869 ? 15.481 -11.125 -21.370 1.00 87.31 869 PRO A C 1
ATOM 6806 O O . PRO A 1 869 ? 15.978 -10.410 -20.501 1.00 87.31 869 PRO A O 1
ATOM 6809 N N . THR A 1 870 ? 15.294 -12.431 -21.195 1.00 80.81 870 THR A N 1
ATOM 6810 C CA . THR A 1 870 ? 15.886 -13.188 -20.081 1.00 80.81 870 THR A CA 1
ATOM 6811 C C . THR A 1 870 ? 17.417 -13.257 -20.233 1.00 80.81 870 THR A C 1
ATOM 6813 O O . THR A 1 870 ? 17.926 -13.551 -21.318 1.00 80.81 870 THR A O 1
ATOM 6816 N N . ILE A 1 871 ? 18.159 -12.990 -19.152 1.00 69.88 871 ILE A N 1
ATOM 6817 C CA . ILE A 1 871 ? 19.626 -12.897 -19.120 1.00 69.88 871 ILE A CA 1
ATOM 6818 C C . ILE A 1 871 ? 20.208 -14.010 -18.238 1.00 69.88 871 ILE A C 1
ATOM 6820 O O . ILE A 1 871 ? 20.134 -13.979 -17.009 1.00 69.88 871 ILE A O 1
ATOM 6824 N N . GLU A 1 872 ? 20.861 -14.987 -18.872 1.00 62.25 872 GLU A N 1
ATOM 6825 C CA . GLU A 1 872 ? 21.673 -15.988 -18.174 1.00 62.25 872 GLU A CA 1
ATOM 6826 C C . GLU A 1 872 ? 23.083 -15.440 -17.895 1.00 62.25 872 GLU A C 1
ATOM 6828 O O . GLU A 1 872 ? 23.921 -15.319 -18.796 1.00 62.25 872 GLU A O 1
ATOM 6833 N N . TYR A 1 873 ? 23.379 -15.138 -16.630 1.00 61.88 873 TYR A N 1
ATOM 6834 C CA . TYR A 1 873 ? 24.743 -14.826 -16.207 1.00 61.88 873 TYR A CA 1
ATOM 6835 C C . TYR A 1 873 ? 25.611 -16.085 -16.179 1.00 61.88 873 TYR A C 1
ATOM 6837 O O . TYR A 1 873 ? 25.189 -17.155 -15.739 1.00 61.88 873 TYR A O 1
ATOM 6845 N N . LYS A 1 874 ? 26.889 -15.948 -16.557 1.00 54.31 874 LYS A N 1
ATOM 6846 C CA . LYS A 1 874 ? 27.922 -16.963 -16.281 1.00 54.31 874 LYS A CA 1
ATOM 6847 C C . LYS A 1 874 ? 28.332 -16.871 -14.808 1.00 54.31 874 LYS A C 1
ATOM 6849 O O . LYS A 1 874 ? 29.457 -16.491 -14.492 1.00 54.31 874 LYS A O 1
ATOM 6854 N N . SER A 1 875 ? 27.378 -17.174 -13.932 1.00 52.59 875 SER A N 1
ATOM 6855 C CA . SER A 1 875 ? 27.322 -16.771 -12.521 1.00 52.59 875 SER A CA 1
ATOM 6856 C C . SER A 1 875 ? 28.515 -17.198 -11.664 1.00 52.59 875 SER A C 1
ATOM 6858 O O . SER A 1 875 ? 28.829 -16.512 -10.699 1.00 52.59 875 SER A O 1
ATOM 6860 N N . GLY A 1 876 ? 29.256 -18.238 -12.058 1.00 52.16 876 GLY A N 1
ATOM 6861 C CA . GLY A 1 876 ? 30.543 -18.562 -11.435 1.00 52.16 876 GLY A CA 1
ATOM 6862 C C . GLY A 1 876 ? 31.562 -17.415 -11.500 1.00 52.16 876 GLY A C 1
ATOM 6863 O O . GLY A 1 876 ? 32.176 -17.100 -10.492 1.00 52.16 876 GLY A O 1
ATOM 6864 N N . TYR A 1 877 ? 31.714 -16.735 -12.645 1.00 58.38 877 TYR A N 1
ATOM 6865 C CA . TYR A 1 877 ? 32.823 -15.790 -12.844 1.00 58.38 877 TYR A CA 1
ATOM 6866 C C . TYR A 1 877 ? 32.691 -14.502 -12.015 1.00 58.38 877 TYR A C 1
ATOM 6868 O O . TYR A 1 877 ? 33.637 -14.124 -11.330 1.00 58.38 877 TYR A O 1
ATOM 6876 N N . GLU A 1 878 ? 31.532 -13.829 -12.033 1.00 58.06 878 GLU A N 1
ATOM 6877 C CA . GLU A 1 878 ? 31.361 -12.592 -11.247 1.00 58.06 878 GLU A CA 1
ATOM 6878 C C . GLU A 1 878 ? 31.326 -12.882 -9.732 1.00 58.06 878 GLU A C 1
ATOM 6880 O O . GLU A 1 878 ? 31.864 -12.095 -8.954 1.00 58.06 878 GLU A O 1
ATOM 6885 N N . VAL A 1 879 ? 30.807 -14.043 -9.303 1.00 58.03 879 VAL A N 1
ATOM 6886 C CA . VAL A 1 879 ? 30.862 -14.477 -7.893 1.00 58.03 879 VAL A CA 1
ATOM 6887 C C . VAL A 1 879 ? 32.292 -14.840 -7.462 1.00 58.03 879 VAL A C 1
ATOM 6889 O O . VAL A 1 879 ? 32.707 -14.447 -6.371 1.00 58.03 879 VAL A O 1
ATOM 6892 N N . ASP A 1 880 ? 33.083 -15.504 -8.311 1.00 60.06 880 ASP A N 1
ATOM 6893 C CA . ASP A 1 880 ? 34.496 -15.805 -8.036 1.00 60.06 880 ASP A CA 1
ATOM 6894 C C . ASP A 1 880 ? 35.361 -14.533 -7.957 1.00 60.06 880 ASP A C 1
ATOM 6896 O O . ASP A 1 880 ? 36.246 -14.452 -7.103 1.00 60.06 880 ASP A O 1
ATOM 6900 N N . GLU A 1 881 ? 35.110 -13.513 -8.786 1.00 61.88 881 GLU A N 1
ATOM 6901 C CA . GLU A 1 881 ? 35.791 -12.211 -8.666 1.00 61.88 881 GLU A CA 1
ATOM 6902 C C . GLU A 1 881 ? 35.415 -11.480 -7.366 1.00 61.88 881 GLU A C 1
ATOM 6904 O O . GLU A 1 881 ? 36.301 -11.001 -6.651 1.00 61.88 881 GLU A O 1
ATOM 6909 N N . ILE A 1 882 ? 34.131 -11.469 -6.978 1.00 61.75 882 ILE A N 1
ATOM 6910 C CA . ILE A 1 882 ? 33.705 -10.958 -5.662 1.00 61.75 882 ILE A CA 1
ATOM 6911 C C . ILE A 1 882 ? 34.471 -11.687 -4.544 1.00 61.75 882 ILE A C 1
ATOM 6913 O O . ILE A 1 882 ? 35.027 -11.044 -3.651 1.00 61.75 882 ILE A O 1
ATOM 6917 N N . LEU A 1 883 ? 34.568 -13.020 -4.612 1.00 61.09 883 LEU A N 1
ATOM 6918 C CA . LEU A 1 883 ? 35.239 -13.852 -3.607 1.00 61.09 883 LEU A CA 1
ATOM 6919 C C . LEU A 1 883 ? 36.746 -13.600 -3.481 1.00 61.09 883 LEU A C 1
ATOM 6921 O O . LEU A 1 883 ? 37.281 -13.695 -2.372 1.00 61.09 883 LEU A O 1
ATOM 6925 N N . LYS A 1 884 ? 37.433 -13.240 -4.572 1.00 63.97 884 LYS A N 1
ATOM 6926 C CA . LYS A 1 884 ? 38.854 -12.845 -4.541 1.00 63.97 884 LYS A CA 1
ATOM 6927 C C . LYS A 1 884 ? 39.078 -11.557 -3.748 1.00 63.97 884 LYS A C 1
ATOM 6929 O O . LYS A 1 884 ? 40.109 -11.427 -3.088 1.00 63.97 884 LYS A O 1
ATOM 6934 N N . HIS A 1 885 ? 38.112 -10.637 -3.769 1.00 63.03 885 HIS A N 1
ATOM 6935 C CA . HIS A 1 885 ? 38.189 -9.343 -3.086 1.00 63.03 885 HIS A CA 1
ATOM 6936 C C . HIS A 1 885 ? 37.631 -9.336 -1.651 1.00 63.03 885 HIS A C 1
ATOM 6938 O O . HIS A 1 885 ? 37.834 -8.360 -0.923 1.00 63.03 885 HIS A O 1
ATOM 6944 N N . LEU A 1 886 ? 36.974 -10.411 -1.199 1.00 60.62 886 LEU A N 1
ATOM 6945 C CA . LEU A 1 886 ? 36.499 -10.523 0.182 1.00 60.62 886 LEU A CA 1
ATOM 6946 C C . LEU A 1 886 ? 37.653 -10.777 1.180 1.00 60.62 886 LEU A C 1
ATOM 6948 O O . LEU A 1 886 ? 38.472 -11.678 0.964 1.00 60.62 886 LEU A O 1
ATOM 6952 N N . PRO A 1 887 ? 37.707 -10.054 2.323 1.00 58.19 887 PRO A N 1
ATOM 6953 C CA . PRO A 1 887 ? 38.657 -10.351 3.394 1.00 58.19 887 PRO A CA 1
ATOM 6954 C C . PRO A 1 887 ? 38.518 -11.796 3.887 1.00 58.19 887 PRO A C 1
ATOM 6956 O O . PRO A 1 887 ? 37.415 -12.337 3.937 1.00 58.19 887 PRO A O 1
ATOM 6959 N N . SER A 1 888 ? 39.618 -12.414 4.324 1.00 56.44 888 SER A N 1
ATOM 6960 C CA . SER A 1 888 ? 39.671 -13.847 4.673 1.00 56.44 888 SER A CA 1
ATOM 6961 C C . SER A 1 888 ? 38.652 -14.299 5.731 1.00 56.44 888 SER A C 1
ATOM 6963 O O . SER A 1 888 ? 38.232 -15.452 5.707 1.00 56.44 888 SER A O 1
ATOM 6965 N N . PHE A 1 889 ? 38.210 -13.398 6.615 1.00 54.38 889 PHE A N 1
ATOM 6966 C CA . PHE A 1 889 ? 37.160 -13.646 7.612 1.00 54.38 889 PHE A CA 1
ATOM 6967 C C . PHE A 1 889 ? 35.748 -13.820 7.006 1.00 54.38 889 PHE A C 1
ATOM 6969 O O . PHE A 1 889 ? 34.890 -14.439 7.625 1.00 54.38 889 PHE A O 1
ATOM 6976 N N . PHE A 1 890 ? 35.515 -13.326 5.785 1.00 51.62 890 PHE A N 1
ATOM 6977 C CA . PHE A 1 890 ? 34.269 -13.479 5.021 1.00 51.62 890 PHE A CA 1
ATOM 6978 C C . PHE A 1 890 ? 34.342 -14.611 3.975 1.00 51.62 890 PHE A C 1
ATOM 6980 O O . PHE A 1 890 ? 33.524 -14.662 3.059 1.00 51.62 890 PHE A O 1
ATOM 6987 N N . ARG A 1 891 ? 35.302 -15.543 4.085 1.00 53.94 891 ARG A N 1
ATOM 6988 C CA . ARG A 1 891 ? 35.355 -16.750 3.237 1.00 53.94 891 ARG A CA 1
ATOM 6989 C C . ARG A 1 891 ? 34.366 -17.812 3.721 1.00 53.94 891 ARG A C 1
ATOM 6991 O O . ARG A 1 891 ? 34.731 -18.815 4.330 1.00 53.94 891 ARG A O 1
ATOM 6998 N N . PHE A 1 892 ? 33.096 -17.542 3.450 1.00 52.78 892 PHE A N 1
ATOM 6999 C CA . PHE A 1 892 ? 31.984 -18.482 3.565 1.00 52.78 892 PHE A CA 1
ATOM 7000 C C . PHE A 1 892 ? 32.123 -19.652 2.561 1.00 52.78 892 PHE A C 1
ATOM 7002 O O . PHE A 1 892 ? 32.894 -19.563 1.605 1.00 52.78 892 PHE A O 1
ATOM 7009 N N . SER A 1 893 ? 31.370 -20.747 2.742 1.00 46.94 893 SER A N 1
ATOM 7010 C CA . SER A 1 893 ? 31.245 -21.772 1.689 1.00 46.94 893 SER A CA 1
ATOM 7011 C C . SER A 1 893 ? 30.388 -21.249 0.531 1.00 46.94 893 SER A C 1
ATOM 7013 O O . SER A 1 893 ? 29.511 -20.415 0.755 1.00 46.94 893 SER A O 1
ATOM 7015 N N . VAL A 1 894 ? 30.589 -21.767 -0.689 1.00 42.72 894 VAL A N 1
ATOM 7016 C CA . VAL A 1 894 ? 29.797 -21.389 -1.884 1.00 42.72 894 VAL A CA 1
ATOM 7017 C C . VAL A 1 894 ? 28.292 -21.519 -1.618 1.00 42.72 894 VAL A C 1
ATOM 7019 O O . VAL A 1 894 ? 27.528 -20.609 -1.911 1.00 42.72 894 VAL A O 1
ATOM 7022 N N . GLU A 1 895 ? 27.878 -22.591 -0.943 1.00 41.56 895 GLU A N 1
ATOM 7023 C CA . GLU A 1 895 ? 26.486 -22.835 -0.538 1.00 41.56 895 GLU A CA 1
ATOM 7024 C C . GLU A 1 895 ? 25.935 -21.748 0.408 1.00 41.56 895 GLU A C 1
ATOM 7026 O O . GLU A 1 895 ? 24.774 -21.368 0.303 1.00 41.56 895 GLU A O 1
ATOM 7031 N N . THR A 1 896 ? 26.771 -21.198 1.297 1.00 47.25 896 THR A N 1
ATOM 7032 C CA . THR A 1 896 ? 26.396 -20.093 2.201 1.00 47.25 896 THR A CA 1
ATOM 7033 C C . THR A 1 896 ? 26.361 -18.743 1.465 1.00 47.25 896 THR A C 1
ATOM 7035 O O . THR A 1 896 ? 25.621 -17.841 1.851 1.00 47.25 896 THR A O 1
ATOM 7038 N N . LEU A 1 897 ? 27.147 -18.585 0.394 1.00 47.41 897 LEU A N 1
ATOM 7039 C CA . LEU A 1 897 ? 27.208 -17.360 -0.415 1.00 47.41 897 LEU A CA 1
ATOM 7040 C C . LEU A 1 897 ? 25.973 -17.190 -1.305 1.00 47.41 897 LEU A C 1
ATOM 7042 O O . LEU A 1 897 ? 25.524 -16.064 -1.502 1.00 47.41 897 LEU A O 1
ATOM 7046 N N . VAL A 1 898 ? 25.378 -18.297 -1.760 1.00 46.34 898 VAL A N 1
ATOM 7047 C CA . VAL A 1 898 ? 24.087 -18.301 -2.471 1.00 46.34 898 VAL A CA 1
ATOM 7048 C C . VAL A 1 898 ? 22.945 -17.770 -1.593 1.00 46.34 898 VAL A C 1
ATOM 7050 O O . VAL A 1 898 ? 22.027 -17.154 -2.120 1.00 46.34 898 VAL A O 1
ATOM 7053 N N . GLU A 1 899 ? 22.995 -17.942 -0.264 1.00 48.44 899 GLU A N 1
ATOM 7054 C CA . GLU A 1 899 ? 21.988 -17.353 0.636 1.00 48.44 899 GLU A CA 1
ATOM 7055 C C . GLU A 1 899 ? 22.333 -15.927 1.121 1.00 48.44 899 GLU A C 1
ATOM 7057 O O . GLU A 1 899 ? 21.442 -15.186 1.536 1.00 48.44 899 GLU A O 1
ATOM 7062 N N . LEU A 1 900 ? 23.610 -15.526 1.098 1.00 48.47 900 LEU A N 1
ATOM 7063 C CA . LEU A 1 900 ? 24.067 -14.189 1.520 1.00 48.47 900 LEU A CA 1
ATOM 7064 C C . LEU A 1 900 ? 23.847 -13.093 0.474 1.00 48.47 900 LEU A C 1
ATOM 7066 O O . LEU A 1 900 ? 23.873 -11.908 0.819 1.00 48.47 900 LEU A O 1
ATOM 7070 N N . PHE A 1 901 ? 23.690 -13.482 -0.787 1.00 51.34 901 PHE A N 1
ATOM 7071 C CA . PHE A 1 901 ? 23.640 -12.579 -1.924 1.00 51.34 901 PHE A CA 1
ATOM 7072 C C . PHE A 1 901 ? 22.307 -12.682 -2.686 1.00 51.34 901 PHE A C 1
ATOM 7074 O O . PHE A 1 901 ? 21.697 -13.750 -2.684 1.00 51.34 901 PHE A O 1
ATOM 7081 N N . PRO A 1 902 ? 21.847 -11.596 -3.342 1.00 53.25 902 PRO A N 1
ATOM 7082 C CA . PRO A 1 902 ? 20.639 -11.617 -4.168 1.00 53.25 902 PRO A CA 1
ATOM 7083 C C . PRO A 1 902 ? 20.638 -12.747 -5.211 1.00 53.25 902 PRO A C 1
ATOM 7085 O O . PRO A 1 902 ? 21.646 -12.992 -5.876 1.00 53.25 902 PRO A O 1
ATOM 7088 N N . THR A 1 903 ? 19.490 -13.405 -5.378 1.00 52.69 903 THR A N 1
ATOM 7089 C CA . THR A 1 903 ? 19.218 -14.424 -6.413 1.00 52.69 903 THR A CA 1
ATOM 7090 C C . THR A 1 903 ? 19.506 -13.941 -7.837 1.00 52.69 903 THR A C 1
ATOM 7092 O O . THR A 1 903 ? 19.933 -14.712 -8.692 1.00 52.69 903 THR A O 1
ATOM 7095 N N . GLU A 1 904 ? 19.333 -12.644 -8.032 1.00 54.25 904 GLU A N 1
ATOM 7096 C CA . GLU A 1 904 ? 19.648 -11.786 -9.163 1.00 54.25 904 GLU A CA 1
ATOM 7097 C C . GLU A 1 904 ? 21.067 -12.064 -9.732 1.00 54.25 904 GLU A C 1
ATOM 7099 O O . GLU A 1 904 ? 21.249 -12.199 -10.940 1.00 54.25 904 GLU A O 1
ATOM 7104 N N . LEU A 1 905 ? 22.065 -12.355 -8.879 1.00 51.59 905 LEU A N 1
ATOM 7105 C CA . LEU A 1 905 ? 23.433 -12.733 -9.298 1.00 51.59 905 LEU A CA 1
ATOM 7106 C C . LEU A 1 905 ? 23.544 -14.035 -10.118 1.00 51.59 905 LEU A C 1
ATOM 7108 O O . LEU A 1 905 ? 24.596 -14.292 -10.710 1.00 51.59 905 LEU A O 1
ATOM 7112 N N . TYR A 1 906 ? 22.504 -14.872 -10.149 1.00 49.22 906 TYR A N 1
ATOM 7113 C CA . TYR A 1 906 ? 22.563 -16.211 -10.748 1.00 49.22 906 TYR A CA 1
ATOM 7114 C C . TYR A 1 906 ? 21.834 -16.337 -12.093 1.00 49.22 906 TYR A C 1
ATOM 7116 O O . TYR A 1 906 ? 22.069 -17.315 -12.805 1.00 49.22 906 TYR A O 1
ATOM 7124 N N . GLY A 1 907 ? 21.017 -15.350 -12.466 1.00 54.53 907 GLY A N 1
ATOM 7125 C CA . GLY A 1 907 ? 20.280 -15.290 -13.731 1.00 54.53 907 GLY A CA 1
ATOM 7126 C C . GLY A 1 907 ? 18.920 -14.618 -13.551 1.00 54.53 907 GLY A C 1
ATOM 7127 O O . GLY A 1 907 ? 18.216 -14.888 -12.579 1.00 54.53 907 GLY A O 1
ATOM 7128 N N . GLU A 1 908 ? 18.545 -13.755 -14.491 1.00 62.50 908 GLU A N 1
ATOM 7129 C CA . GLU A 1 908 ? 17.388 -12.865 -14.369 1.00 62.50 908 GLU A CA 1
ATOM 7130 C C . GLU A 1 908 ? 16.416 -13.070 -15.537 1.00 62.50 908 GLU A C 1
ATOM 7132 O O . GLU A 1 908 ? 16.799 -13.009 -16.705 1.00 62.50 908 GLU A O 1
ATOM 7137 N N . ALA A 1 909 ? 15.140 -13.321 -15.229 1.00 69.44 909 ALA A N 1
ATOM 7138 C CA . ALA A 1 909 ? 14.083 -13.341 -16.239 1.00 69.44 909 ALA A CA 1
ATOM 7139 C C . ALA A 1 909 ? 13.768 -11.912 -16.709 1.00 69.44 909 ALA A C 1
ATOM 7141 O O . ALA A 1 909 ? 13.867 -10.970 -15.923 1.00 69.44 909 ALA A O 1
ATOM 7142 N N . GLY A 1 910 ? 13.353 -11.750 -17.968 1.00 75.06 910 GLY A N 1
ATOM 7143 C CA . GLY A 1 910 ? 13.007 -10.437 -18.513 1.00 75.06 910 GLY A CA 1
ATOM 7144 C C . GLY A 1 910 ? 11.896 -9.745 -17.699 1.00 75.06 910 GLY A C 1
ATOM 7145 O O . GLY A 1 910 ? 10.921 -10.413 -17.334 1.00 75.06 910 GLY A O 1
ATOM 7146 N N . PRO A 1 911 ? 11.982 -8.423 -17.425 1.00 85.88 911 PRO A N 1
ATOM 7147 C CA . PRO A 1 911 ? 10.942 -7.699 -16.693 1.00 85.88 911 PRO A CA 1
ATOM 7148 C C . PRO A 1 911 ? 9.554 -7.889 -17.303 1.00 85.88 911 PRO A C 1
ATOM 7150 O O . PRO A 1 911 ? 9.409 -8.012 -18.516 1.00 85.88 911 PRO A O 1
ATOM 7153 N N . THR A 1 912 ? 8.504 -7.866 -16.486 1.00 89.88 912 THR A N 1
ATOM 7154 C CA . THR A 1 912 ? 7.114 -7.950 -16.961 1.00 89.88 912 THR A CA 1
ATOM 7155 C C . THR A 1 912 ? 6.392 -6.616 -16.813 1.00 89.88 912 THR A C 1
ATOM 7157 O O . THR A 1 912 ? 6.617 -5.881 -15.850 1.00 89.88 912 THR A O 1
ATOM 7160 N N . GLY A 1 913 ? 5.473 -6.327 -17.737 1.00 91.94 913 GLY A N 1
ATOM 7161 C CA . GLY A 1 913 ? 4.692 -5.090 -17.718 1.00 91.94 913 GLY A CA 1
ATOM 7162 C C . GLY A 1 913 ? 3.774 -4.965 -16.490 1.00 91.94 913 GLY A C 1
ATOM 7163 O O . GLY A 1 913 ? 3.452 -5.977 -15.859 1.00 91.94 913 GLY A O 1
ATOM 7164 N N . PRO A 1 914 ? 3.289 -3.747 -16.171 1.00 93.62 914 PRO A N 1
ATOM 7165 C CA . PRO A 1 914 ? 2.560 -3.445 -14.934 1.00 93.62 914 PRO A CA 1
ATOM 7166 C C . PRO A 1 914 ? 1.413 -4.405 -14.598 1.00 93.62 914 PRO A C 1
ATOM 7168 O O . PRO A 1 914 ? 1.222 -4.764 -13.442 1.00 93.62 914 PRO A O 1
ATOM 7171 N N . LYS A 1 915 ? 0.672 -4.859 -15.614 1.00 92.56 915 LYS A N 1
ATOM 7172 C CA . LYS A 1 915 ? -0.556 -5.653 -15.467 1.00 92.56 915 LYS A CA 1
ATOM 7173 C C . LYS A 1 915 ? -0.325 -7.157 -15.223 1.00 92.56 915 LYS A C 1
ATOM 7175 O O . LYS A 1 915 ? -1.253 -7.832 -14.786 1.00 92.56 915 LYS A O 1
ATOM 7180 N N . GLU A 1 916 ? 0.904 -7.656 -15.411 1.00 91.19 916 GLU A N 1
ATOM 7181 C CA . GLU A 1 916 ? 1.346 -8.977 -14.909 1.00 91.19 916 GLU A CA 1
ATOM 7182 C C . GLU A 1 916 ? 1.870 -8.889 -13.456 1.00 91.19 916 GLU A C 1
ATOM 7184 O O . GLU A 1 916 ? 1.978 -9.911 -12.772 1.00 91.19 916 GLU A O 1
ATOM 7189 N N . LYS A 1 917 ? 2.204 -7.689 -12.943 1.00 89.69 917 LYS A N 1
ATOM 7190 C CA . LYS A 1 917 ? 2.701 -7.533 -11.566 1.00 89.69 917 LYS A CA 1
ATOM 7191 C C . LYS A 1 917 ? 1.537 -7.733 -10.577 1.00 89.69 917 LYS A C 1
ATOM 7193 O O . LYS A 1 917 ? 0.439 -7.203 -10.739 1.00 89.69 917 LYS A O 1
ATOM 7198 N N . ASN A 1 918 ? 1.757 -8.539 -9.534 1.00 88.19 918 ASN A N 1
ATOM 7199 C CA . ASN A 1 918 ? 0.687 -9.039 -8.650 1.00 88.19 918 ASN A CA 1
ATOM 7200 C C . ASN A 1 918 ? -0.072 -7.948 -7.864 1.00 88.19 918 ASN A C 1
ATOM 7202 O O . ASN A 1 918 ? -1.204 -8.169 -7.430 1.00 88.19 918 ASN A O 1
ATOM 7206 N N . ASN A 1 919 ? 0.533 -6.775 -7.703 1.00 90.56 919 ASN A N 1
ATOM 7207 C CA . ASN A 1 919 ? -0.043 -5.577 -7.099 1.00 90.56 919 ASN A CA 1
ATOM 7208 C C . ASN A 1 919 ? -0.923 -4.748 -8.059 1.00 90.56 919 ASN A C 1
ATOM 7210 O O . ASN A 1 919 ? -1.505 -3.761 -7.620 1.00 90.56 919 ASN A O 1
ATOM 7214 N N . TRP A 1 920 ? -1.084 -5.129 -9.334 1.00 93.25 920 TRP A N 1
ATOM 7215 C CA . TRP A 1 920 ? -2.074 -4.495 -10.219 1.00 93.25 920 TRP A CA 1
ATOM 7216 C C . TRP A 1 920 ? -3.497 -4.725 -9.690 1.00 93.25 920 TRP A C 1
ATOM 7218 O O . TRP A 1 920 ? -4.218 -3.792 -9.347 1.00 93.25 920 TRP A O 1
ATOM 7228 N N . PHE A 1 921 ? -3.883 -5.994 -9.538 1.00 91.56 921 PHE A N 1
ATOM 7229 C CA . PHE A 1 921 ? -5.162 -6.377 -8.930 1.00 91.56 921 PHE A CA 1
ATOM 7230 C C . PHE A 1 921 ? -5.086 -6.483 -7.397 1.00 91.56 921 PHE A C 1
ATOM 7232 O O . PHE A 1 921 ? -6.119 -6.423 -6.725 1.00 91.56 921 PHE A O 1
ATOM 7239 N N . GLY A 1 922 ? -3.884 -6.661 -6.841 1.00 91.06 922 GLY A N 1
ATOM 7240 C CA . GLY A 1 922 ? -3.623 -6.775 -5.407 1.00 91.06 922 GLY A CA 1
ATOM 7241 C C . GLY A 1 922 ? -3.394 -5.444 -4.678 1.00 91.06 922 GLY A C 1
ATOM 7242 O O . GLY A 1 922 ? -3.346 -4.362 -5.266 1.00 91.06 922 GLY A O 1
ATOM 7243 N N . ASP A 1 923 ? -3.214 -5.550 -3.362 1.00 89.12 923 ASP A N 1
ATOM 7244 C CA . ASP A 1 923 ? -2.542 -4.512 -2.574 1.00 89.12 923 ASP A CA 1
ATOM 7245 C C . ASP A 1 923 ? -1.032 -4.522 -2.878 1.00 89.12 923 ASP A C 1
ATOM 7247 O O . ASP A 1 923 ? -0.491 -5.501 -3.400 1.00 89.12 923 ASP A O 1
ATOM 7251 N N . GLU A 1 924 ? -0.350 -3.441 -2.507 1.00 91.56 924 GLU A N 1
ATOM 7252 C CA . GLU A 1 924 ? 1.114 -3.372 -2.524 1.00 91.56 924 GLU A CA 1
ATOM 7253 C C . GLU A 1 924 ? 1.757 -4.399 -1.569 1.00 91.56 924 GLU A C 1
ATOM 7255 O O . GLU A 1 924 ? 1.104 -4.927 -0.658 1.00 91.56 924 GLU A O 1
ATOM 7260 N N . ARG A 1 925 ? 3.044 -4.704 -1.787 1.00 81.31 925 ARG A N 1
ATOM 7261 C CA . ARG A 1 925 ? 3.791 -5.698 -0.995 1.00 81.31 925 ARG A CA 1
ATOM 7262 C C . ARG A 1 925 ? 4.163 -5.142 0.393 1.00 81.31 925 ARG A C 1
ATOM 7264 O O . ARG A 1 925 ? 4.113 -3.936 0.611 1.00 81.31 925 ARG A O 1
ATOM 7271 N N . TRP A 1 926 ? 4.481 -6.041 1.325 1.00 58.28 926 TRP A N 1
ATOM 7272 C CA . TRP A 1 926 ? 4.834 -5.789 2.733 1.00 58.28 926 TRP A CA 1
ATOM 7273 C C . TRP A 1 926 ? 5.876 -6.817 3.188 1.00 58.28 926 TRP A C 1
ATOM 7275 O O . TRP A 1 926 ? 5.860 -7.920 2.590 1.00 58.28 926 TRP A O 1
#

Mean predicted aligned error: 20.44 Å